Protein AF-A0A1C3PBB9-F1 (afdb_monomer_lite)

pLDDT: mean 83.33, std 12.46, range [34.62, 98.25]

Foldseek 3Di:
DAADCDCCDCQHPNNHPPPHPPDDDDPQLCLFAVDPDDDDDLFQLLCLLVALSVLSLLQNFFKAKPPGGTDFPQNPPDPPDDQWDPQDPVVRRHTIGMDTDDGDQHAQEAEAEACVVLFFLLVLLQLLSLLLVQVSNWDQDPVRDTRTHDYHYDHQLADPVQLSCCSRHVDGDDDPPDAAPDPQCRVVHHPAACDDDPPRAAEEDEAEAADPPDPPPDPPPPPVVVVVDADDPDAAEEEAEPVDDPVCVVVLLVLCQDDDDNDDDDPDRDHHRHYHYDLSQLPDRQHQPAAEEEAEADPQFLSSVCSNQVNHGRRHHHYYYYHHHPQFQFSVLCRVCVVVCVVCSSVLGAHGDYNNLAPLNCQANVLSSLSSQVCSVDSCCSHFLSLLVDACPDPSVVVSLVSSLVSLCVSLVHNVSSVVSSVLSNVLNVVSVVVSPDPQAGEGCQDDPPDPRYDHQADDDDPDARDSRHGYSTSCVQPFDQDQDDDDPPPDDDPDDQWDKDWADAAPPCVVWWVGKIWIAKHKDKDWDAFDFPSDDPFLCNPVPDCVRTHGPDPDRDPDTDIQIWMAIKMKIFTDPVLLVVLCPDPLNVVVQVLLLLLQQVLCVVVVHDSDDPVDSLQLQLLQLLQLLLSLLSNYFSHTSQQKAKDAQAADDDDPDDGTRMMMIIGTHSHPHYTSTHNSVCSHNVRVVVSSVVSLVQLQDFPPPPCLVQARSNVPSAQEHSDHSRHGQHDCNRYSRSPGSYDSVCDEPYPVRSPSHSPYD

Radius of gyration: 30.35 Å; chains: 1; bounding box: 79×76×87 Å

Organism: NCBI:txid1839754

Secondary structure (DSSP, 8-state):
---BS-TTSTTBTTTS-S--S----SHHHHHHH--S-----GGGGGGTTT-GGGGGGGT---EEETTTEEE-HHHHTSTT--SEE---TTT-PPPEEEEE-PPPPPP-EEEES-GGGS-HHHHHHHHHHHHHHHHHT-EE-TTS-EE--EEEE--SS-BTHHHHHHHHH-S----SSPPPSSSSB-SS-B---SSSSTT----EEEEEEEE-S--------TTGGGGTPPP-SS--EEEESTTS-TTTHHHHHHHHTPPP-SS--TTPPPPPSEEEE-GGGGSS---TT--EEEEES--SSHHHHHHHHTTSSSSS-EEEEEEEETTSHHHHHHHHTHHHHHHHGGGGPPBP---TTSHHHHHHHHHHHHHHHHHHH-GGG-SGGGGGT--TTSHHHHHHHHHHHHHHHHHHT-HHHHHHHHHHHHHHHHHHHHHHT-TT-EEESSPPTT-SSEEESSB---SSPPPTTB--SSTTTTSPP-----PPTTPPPPSS-SEEEEEPPPPTT-TTTEEEEEEEEEEEEEEEP--EESSS---S-TTTS-GGGEE-SSSS--S---EEEEEEEEEEEEE-HHHHHHHHTSHHHHHHHHHHHHHHHHHHHHTT--S-----HHHHHHHHHHHHHHHHHTTTSSS-GGGEEEEEE---SBTTBPP--EEEEEE-BS-SS--SS-TGGGGSHHHHHHHHHHHHHHHT--TTTTTTTT--TTTTT-S-SS--TTTTPPPTTT-TTTT-S--GGGTS--TT-----TT--

Sequence (761 aa):
MIICPDLDCAFGAVAGDGEGLPVVVVDEEIYRLLPSMIIGTVDKFAQLPWKGETLALFGRVSRRCERHGYVTDDLAETDWENTSHPADRKTGAPAARTVGVTALRPPDLIIQDELHLISGPLGSLTGLYKTAVDRLATWENGSGRQDRPKVIASTATVRRAPRQIEALFYRRTEVFPPSGLDADDSFFARARPTRDAPNARPGRRYVGICAHGTRIRSTRLTRAQERGLARRYDPLVTELTSRLSSGDIPAVLDQLAVPFTASRGKGDRRPIDVLLATNMISVGVDVSRLGIMVVAGQPKSTAEYIQATSRVGRNDPGLVFTVFNWARARDLSHYETFDHFHATFYRQIEALSVTPFADRAVDRGLTGVLVALLRNLEPAYNANLRAQDVDRHSQLADHVVRFLKRRAADVAGENRMGDHVERALDERLGLWARERAQPARQLAYEQPAHSDNIAGLLRRPDDGPWRMMTCPTSLRDVEPGIRLLLRREGDDPIEEPPFTTRNGRVPRGKGSWLGQVVLVPRLREVAALYGFTRIDAPEWEVVTTDERQRVPLRGEPPSWVPCAEMRGEGLFLRLTEEQVAAWEARAPVVDRARRLFAAHAAWRAQHKLPPDQWPGIRYVLLHTFAHVLIRQFALECGYNAAGIAEHVYARAAADGRDAMAGVLLYTAAPDSEGTLGGLVSLGDRDRLGALVDQALETARLCSSDPLCAEHDPRTHGRLSAAACHACLFAAETSCERGNHYLDRALLVDTIDGSGAGFFAA

Structure (mmCIF, N/CA/C/O backbone):
data_AF-A0A1C3PBB9-F1
#
_entry.id   AF-A0A1C3PBB9-F1
#
loop_
_atom_site.group_PDB
_atom_site.id
_atom_site.type_symbol
_atom_site.label_atom_id
_atom_site.label_alt_id
_atom_site.label_comp_id
_atom_site.label_asym_id
_atom_site.label_entity_id
_atom_site.label_seq_id
_atom_site.pdbx_PDB_ins_code
_atom_site.Cartn_x
_atom_site.Cartn_y
_atom_site.Cartn_z
_atom_site.occupancy
_atom_site.B_iso_or_equiv
_atom_site.auth_seq_id
_atom_site.auth_comp_id
_atom_site.auth_asym_id
_atom_site.auth_atom_id
_atom_site.pdbx_PDB_model_num
ATOM 1 N N . MET A 1 1 ? -7.577 25.902 27.366 1.00 62.50 1 MET A N 1
ATOM 2 C CA . MET A 1 1 ? -8.823 26.449 26.800 1.00 62.50 1 MET A CA 1
ATOM 3 C C . MET A 1 1 ? -8.508 26.983 25.418 1.00 62.50 1 MET A C 1
ATOM 5 O O . MET A 1 1 ? -7.575 27.769 25.294 1.00 62.50 1 MET A O 1
ATOM 9 N N . ILE A 1 2 ? -9.185 26.476 24.390 1.00 73.44 2 ILE A N 1
ATOM 10 C CA . ILE A 1 2 ? -8.983 26.918 23.005 1.00 73.44 2 ILE A CA 1
ATOM 11 C C . ILE A 1 2 ? -10.013 28.012 22.749 1.00 73.44 2 ILE A C 1
ATOM 13 O O . ILE A 1 2 ? -11.192 27.786 22.977 1.00 73.44 2 ILE A O 1
ATOM 17 N N . ILE A 1 3 ? -9.584 29.187 22.311 1.00 79.44 3 ILE A N 1
ATOM 18 C CA . ILE A 1 3 ? -10.457 30.349 22.110 1.00 79.44 3 ILE A CA 1
ATOM 19 C C . ILE A 1 3 ? -10.442 30.761 20.644 1.00 79.44 3 ILE A C 1
ATOM 21 O O . ILE A 1 3 ? -9.419 30.641 19.966 1.00 79.44 3 ILE A O 1
ATOM 25 N N . CYS A 1 4 ? -11.578 31.248 20.150 1.00 75.44 4 CYS A N 1
ATOM 26 C CA . CYS A 1 4 ? -11.622 31.844 18.823 1.00 75.44 4 CYS A CA 1
ATOM 27 C C . CYS A 1 4 ? -10.845 33.178 18.842 1.00 75.44 4 CYS A C 1
ATOM 29 O O . CYS A 1 4 ? -11.064 33.980 19.752 1.00 75.44 4 CYS A O 1
ATOM 31 N N . PRO A 1 5 ? -9.938 33.438 17.881 1.00 76.81 5 PRO A N 1
ATOM 32 C CA . PRO A 1 5 ? -9.213 34.708 17.814 1.00 76.81 5 PRO A CA 1
ATOM 33 C C . PRO A 1 5 ? -10.088 35.871 17.322 1.00 76.81 5 PRO A C 1
ATOM 35 O O . PRO A 1 5 ? -9.677 37.024 17.428 1.00 76.81 5 PRO A O 1
ATOM 38 N N . ASP A 1 6 ? -11.267 35.574 16.772 1.00 78.19 6 ASP A N 1
ATOM 39 C CA . ASP A 1 6 ? -12.245 36.577 16.370 1.00 78.19 6 ASP A CA 1
ATOM 40 C C . ASP A 1 6 ? -12.879 37.219 17.614 1.00 78.19 6 ASP A C 1
ATOM 42 O O . ASP A 1 6 ? -13.390 36.529 18.502 1.00 78.19 6 ASP A O 1
ATOM 46 N N . LEU A 1 7 ? -12.807 38.548 17.682 1.00 78.69 7 LEU A N 1
ATOM 47 C CA . LEU A 1 7 ? -13.232 39.347 18.831 1.00 78.69 7 LEU A CA 1
ATOM 48 C C . LEU A 1 7 ? -14.754 39.340 19.009 1.00 78.69 7 LEU A C 1
ATOM 50 O O . LEU A 1 7 ? -15.221 39.474 20.140 1.00 78.69 7 LEU A O 1
ATOM 54 N N . ASP A 1 8 ? -15.497 39.131 17.921 1.00 84.25 8 ASP A N 1
ATOM 55 C CA . ASP A 1 8 ? -16.963 39.134 17.906 1.00 84.25 8 ASP A CA 1
ATOM 56 C C . ASP A 1 8 ? -17.556 37.725 18.082 1.00 84.25 8 ASP A C 1
ATOM 58 O O . ASP A 1 8 ? -18.774 37.541 18.151 1.00 84.25 8 ASP A O 1
ATOM 62 N N . CYS A 1 9 ? -16.706 36.699 18.153 1.00 79.25 9 CYS A N 1
ATOM 63 C CA . CYS A 1 9 ? -17.148 35.324 18.318 1.00 79.25 9 CYS A CA 1
ATOM 64 C C . CYS A 1 9 ? -17.582 35.055 19.765 1.00 79.25 9 CYS A C 1
ATOM 66 O O . CYS A 1 9 ? -16.844 35.335 20.708 1.00 79.25 9 CYS A O 1
ATOM 68 N N . ALA A 1 10 ? -18.733 34.398 19.940 1.00 80.75 10 ALA A N 1
ATOM 69 C CA . ALA A 1 10 ? -19.250 33.984 21.251 1.00 80.75 10 ALA A CA 1
ATOM 70 C C . ALA A 1 10 ? -18.330 32.995 22.001 1.00 80.75 10 ALA A C 1
ATOM 72 O O . ALA A 1 10 ? -18.511 32.759 23.187 1.00 80.75 10 ALA A O 1
ATOM 73 N N . PHE A 1 11 ? -17.334 32.425 21.317 1.00 81.88 11 PHE A N 1
ATOM 74 C CA . PHE A 1 11 ? -16.298 31.556 21.890 1.00 81.88 11 PHE A CA 1
ATOM 75 C C . PHE A 1 11 ? -14.920 32.244 21.951 1.00 81.88 11 PHE A C 1
ATOM 77 O O . PHE A 1 11 ? -13.887 31.590 22.135 1.00 81.88 11 PHE A O 1
ATOM 84 N N . GLY A 1 12 ? -14.882 33.552 21.695 1.00 77.25 12 GLY A N 1
ATOM 85 C CA . GLY A 1 12 ? -13.697 34.394 21.778 1.00 77.25 12 GLY A CA 1
ATOM 86 C C . GLY A 1 12 ? -13.471 34.920 23.193 1.00 77.25 12 GLY A C 1
ATOM 87 O O . GLY A 1 12 ? -14.359 34.899 24.041 1.00 77.25 12 GLY A O 1
ATOM 88 N N . ALA A 1 13 ? -12.266 35.423 23.454 1.00 72.62 13 ALA A N 1
ATOM 89 C CA . ALA A 1 13 ? -11.888 35.898 24.788 1.00 72.62 13 ALA A CA 1
ATOM 90 C C . ALA A 1 13 ? -12.626 37.172 25.241 1.00 72.62 13 ALA A C 1
ATOM 92 O O . ALA A 1 13 ? -12.577 37.507 26.421 1.00 72.62 13 ALA A O 1
ATOM 93 N N . VAL A 1 14 ? -13.249 37.904 24.310 1.00 70.81 14 VAL A N 1
ATOM 94 C CA . VAL A 1 14 ? -13.868 39.215 24.571 1.00 70.81 14 VAL A CA 1
ATOM 95 C C . VAL A 1 14 ? -15.393 39.131 24.617 1.00 70.81 14 VAL A C 1
ATOM 97 O O . VAL A 1 14 ? -15.994 39.678 25.536 1.00 70.81 14 VAL A O 1
ATOM 100 N N . ALA A 1 15 ? -16.015 38.452 23.648 1.00 72.62 15 ALA A N 1
ATOM 101 C CA . ALA A 1 15 ? -17.471 38.332 23.548 1.00 72.62 15 ALA A CA 1
ATOM 102 C C . ALA A 1 15 ? -18.048 37.045 24.176 1.00 72.62 15 ALA A C 1
ATOM 104 O O . ALA A 1 15 ? -19.269 36.915 24.256 1.00 72.62 15 ALA A O 1
ATOM 105 N N . GLY A 1 16 ? -17.203 36.098 24.602 1.00 71.94 16 GLY A N 1
ATOM 106 C CA . GLY A 1 16 ? -17.633 34.830 25.197 1.00 71.94 16 GLY A CA 1
ATOM 107 C C . GLY A 1 16 ? -17.769 34.841 26.720 1.00 71.94 16 GLY A C 1
ATOM 108 O O . GLY A 1 16 ? -17.308 35.747 27.408 1.00 71.94 16 GLY A O 1
ATOM 109 N N . ASP A 1 17 ? -18.365 33.777 27.252 1.00 73.88 17 ASP A N 1
ATOM 110 C CA . ASP A 1 17 ? -18.497 33.477 28.690 1.00 73.88 17 ASP A CA 1
ATOM 111 C C . ASP A 1 17 ? -17.180 33.043 29.361 1.00 73.88 17 ASP A C 1
ATOM 113 O O . ASP A 1 17 ? -17.135 32.776 30.562 1.00 73.88 17 ASP A O 1
ATOM 117 N N . GLY A 1 18 ? -16.093 32.999 28.588 1.00 68.25 18 GLY A N 1
ATOM 118 C CA . GLY A 1 18 ? -14.790 32.551 29.049 1.00 68.25 18 GLY A CA 1
ATOM 119 C C . GLY A 1 18 ? -14.647 31.032 29.107 1.00 68.25 18 GLY A C 1
ATOM 120 O O . GLY A 1 18 ? -13.659 30.583 29.673 1.00 68.25 18 GLY A O 1
ATOM 121 N N . GLU A 1 19 ? -15.561 30.240 28.531 1.00 71.56 19 GLU A N 1
ATOM 122 C CA . GLU A 1 19 ? -15.401 28.779 28.414 1.00 71.56 19 GLU A CA 1
ATOM 123 C C . GLU A 1 19 ? -14.599 28.369 27.163 1.00 71.56 19 GLU A C 1
ATOM 125 O O . GLU A 1 19 ? -13.953 27.316 27.135 1.00 71.56 19 GLU A O 1
ATOM 130 N N . GLY A 1 20 ? -14.558 29.240 26.149 1.00 78.12 20 GLY A N 1
ATOM 131 C CA . GLY A 1 20 ? -13.875 28.996 24.878 1.00 78.12 20 GLY A CA 1
ATOM 132 C C . GLY A 1 20 ? -14.622 28.005 23.981 1.00 78.12 20 GLY A C 1
ATOM 133 O O . GLY A 1 20 ? -15.809 27.749 24.143 1.00 78.12 20 GLY A O 1
ATOM 134 N N . LEU A 1 21 ? -13.938 27.461 22.976 1.00 80.31 21 LEU A N 1
ATOM 135 C CA . LEU A 1 21 ? -14.505 26.443 22.096 1.00 80.31 21 LEU A CA 1
ATOM 136 C C . LEU A 1 21 ? -14.732 25.136 22.880 1.00 80.31 21 LEU A C 1
ATOM 138 O O . LEU A 1 21 ? -13.816 24.703 23.588 1.00 80.31 21 LEU A O 1
ATOM 142 N N . PRO A 1 22 ? -15.883 24.455 22.698 1.00 81.50 22 PRO A N 1
ATOM 143 C CA . PRO A 1 22 ? -16.219 23.205 23.384 1.00 81.50 22 PRO A CA 1
ATOM 144 C C . PRO A 1 22 ? -15.432 22.024 22.791 1.00 81.50 22 PRO A C 1
ATOM 146 O O . PRO A 1 22 ? -15.978 21.149 22.120 1.00 81.50 22 PRO A O 1
ATOM 149 N N . VAL A 1 23 ? -14.114 22.033 22.987 1.00 82.25 23 VAL A N 1
ATOM 150 C CA . VAL A 1 23 ? -13.173 21.067 22.416 1.00 82.25 23 VAL A CA 1
ATOM 151 C C . VAL A 1 23 ? -12.569 20.230 23.530 1.00 82.25 23 VAL A C 1
ATOM 153 O O . VAL A 1 23 ? -11.984 20.753 24.477 1.00 82.25 23 VAL A O 1
ATOM 156 N N . VAL A 1 24 ? -12.657 18.916 23.365 1.00 81.38 24 VAL A N 1
ATOM 157 C CA . VAL A 1 24 ? -12.008 17.936 24.233 1.00 81.38 24 VAL A CA 1
ATOM 158 C C . VAL A 1 24 ? -10.745 17.436 23.535 1.00 81.38 24 VAL A C 1
ATOM 160 O O . VAL A 1 24 ? -10.799 17.048 22.371 1.00 81.38 24 VAL A O 1
ATOM 163 N N . VAL A 1 25 ? -9.606 17.468 24.230 1.00 80.94 25 VAL A N 1
ATOM 164 C CA . VAL A 1 25 ? -8.284 17.128 23.656 1.00 80.94 25 VAL A CA 1
ATOM 165 C C . VAL A 1 25 ? -7.622 15.908 24.304 1.00 80.94 25 VAL A C 1
ATOM 167 O O . VAL A 1 25 ? -6.530 15.524 23.897 1.00 80.94 25 VAL A O 1
ATOM 170 N N . VAL A 1 26 ? -8.260 15.320 25.319 1.00 84.12 26 VAL A N 1
ATOM 171 C CA . VAL A 1 26 ? -7.737 14.201 26.116 1.00 84.12 26 VAL A CA 1
ATOM 172 C C . VAL A 1 26 ? -8.616 12.975 25.885 1.00 84.12 26 VAL A C 1
ATOM 174 O O . VAL A 1 26 ? -9.836 13.079 26.007 1.00 84.12 26 VAL A O 1
ATOM 177 N N . ASP A 1 27 ? -8.009 11.832 25.559 1.00 80.38 27 ASP A N 1
ATOM 178 C CA . ASP A 1 27 ? -8.725 10.601 25.192 1.00 80.38 27 ASP A CA 1
ATOM 179 C C . ASP A 1 27 ? -9.722 10.171 26.288 1.00 80.38 27 ASP A C 1
ATOM 181 O O . ASP A 1 27 ? -10.879 9.879 25.986 1.00 80.38 27 ASP A O 1
ATOM 185 N N . GLU A 1 28 ? -9.317 10.215 27.563 1.00 81.12 28 GLU A N 1
ATOM 186 C CA . GLU A 1 28 ? -10.154 9.858 28.719 1.00 81.12 28 GLU A CA 1
ATOM 187 C C . GLU A 1 28 ? -11.441 10.696 28.802 1.00 81.12 28 GLU A C 1
ATOM 189 O O . GLU A 1 28 ? -12.515 10.181 29.121 1.00 81.12 28 GLU A O 1
ATOM 194 N N . GLU A 1 29 ? -11.356 11.984 28.471 1.00 85.38 29 GLU A N 1
ATOM 195 C CA . GLU A 1 29 ? -12.507 12.887 28.463 1.00 85.38 29 GLU A CA 1
ATOM 196 C C . GLU A 1 29 ? -13.410 12.634 27.248 1.00 85.38 29 GLU A C 1
ATOM 198 O O . GLU A 1 29 ? -14.634 12.704 27.362 1.00 85.38 29 GLU A O 1
ATOM 203 N N . ILE A 1 30 ? -12.842 12.268 26.091 1.00 89.31 30 ILE A N 1
ATOM 204 C CA . ILE A 1 30 ? -13.621 11.935 24.886 1.00 89.31 30 ILE A CA 1
ATOM 205 C C . ILE A 1 30 ? -14.508 10.711 25.152 1.00 89.31 30 ILE A C 1
ATOM 207 O O . ILE A 1 30 ? -15.685 10.727 24.783 1.00 89.31 30 ILE A O 1
ATOM 211 N N . TYR A 1 31 ? -13.990 9.680 25.831 1.00 89.75 31 TYR A N 1
ATOM 212 C CA . TYR A 1 31 ? -14.760 8.472 26.156 1.00 89.75 31 TYR A CA 1
ATOM 213 C C . TYR A 1 31 ? -15.896 8.724 27.158 1.00 89.75 31 TYR A C 1
ATOM 215 O O . TYR A 1 31 ? -16.926 8.052 27.102 1.00 89.75 31 TYR A O 1
ATOM 223 N N . ARG A 1 32 ? -15.740 9.705 28.055 1.00 88.12 32 ARG A N 1
ATOM 224 C CA . ARG A 1 32 ? -16.742 10.046 29.082 1.00 88.12 32 ARG A CA 1
ATOM 225 C C . ARG A 1 32 ? -17.774 11.059 28.602 1.00 88.12 32 ARG A C 1
ATOM 227 O O . ARG A 1 32 ? -18.934 10.979 29.004 1.00 88.12 32 ARG A O 1
ATOM 234 N N . LEU A 1 33 ? -17.383 12.019 27.766 1.00 89.19 33 LEU A N 1
ATOM 235 C CA . LEU A 1 33 ? -18.262 13.106 27.322 1.00 89.19 33 LEU A CA 1
ATOM 236 C C . LEU A 1 33 ? -18.968 12.815 25.994 1.00 89.19 33 LEU A C 1
ATOM 238 O O . LEU A 1 33 ? -20.041 13.367 25.767 1.00 89.19 33 LEU A O 1
ATOM 242 N N . LEU A 1 34 ? -18.415 11.924 25.161 1.00 90.00 34 LEU A N 1
ATOM 243 C CA . LEU A 1 34 ? -18.979 11.498 23.872 1.00 90.00 34 LEU A CA 1
ATOM 244 C C . LEU A 1 34 ? -19.331 12.677 22.946 1.00 90.00 34 LEU A C 1
ATOM 246 O O . LEU A 1 34 ? -20.510 12.953 22.706 1.00 90.00 34 LEU A O 1
ATOM 250 N N . PRO A 1 35 ? -18.319 13.394 22.421 1.00 89.62 35 PRO A N 1
ATOM 251 C CA . PRO A 1 35 ? -18.551 14.555 21.572 1.00 89.62 35 PRO A CA 1
ATOM 252 C C . PRO A 1 35 ? -19.236 14.172 20.254 1.00 89.62 35 PRO A C 1
ATOM 254 O O . PRO A 1 35 ? -19.021 13.092 19.705 1.00 89.62 35 PRO A O 1
ATOM 257 N N . SER A 1 36 ? -19.996 15.110 19.686 1.00 89.19 36 SER A N 1
ATOM 258 C CA . SER A 1 36 ? -20.706 14.922 18.410 1.00 89.19 36 SER A CA 1
ATOM 259 C C . SER A 1 36 ? -19.781 14.758 17.195 1.00 89.19 36 SER A C 1
ATOM 261 O O . SER A 1 36 ? -20.224 14.304 16.142 1.00 89.19 36 SER A O 1
ATOM 263 N N . MET A 1 37 ? -18.511 15.157 17.313 1.00 90.62 37 MET A N 1
ATOM 264 C CA . MET A 1 37 ? -17.486 15.010 16.282 1.00 90.62 37 MET A CA 1
ATOM 265 C C . MET A 1 37 ? -16.161 14.617 16.934 1.00 90.62 37 MET A C 1
ATOM 267 O O . MET A 1 37 ? -15.733 15.244 17.901 1.00 90.62 37 MET A O 1
ATOM 271 N N . ILE A 1 38 ? -15.500 13.607 16.371 1.00 91.06 38 ILE A N 1
ATOM 272 C CA . ILE A 1 38 ? -14.184 13.138 16.809 1.00 91.06 38 ILE A CA 1
ATOM 273 C C . ILE A 1 38 ? -13.217 13.318 15.643 1.00 91.06 38 ILE A C 1
ATOM 275 O O . ILE A 1 38 ? -13.466 12.825 14.543 1.00 91.06 38 ILE A O 1
ATOM 279 N N . ILE A 1 39 ? -12.112 14.020 15.892 1.00 90.44 39 ILE A N 1
ATOM 280 C CA . ILE A 1 39 ? -11.006 14.165 14.946 1.00 90.44 39 ILE A CA 1
ATOM 281 C C . ILE A 1 39 ? -9.827 13.384 15.511 1.00 90.44 39 ILE A C 1
ATOM 283 O O . ILE A 1 39 ? -9.400 13.620 16.637 1.00 90.44 39 ILE A O 1
ATOM 287 N N . GLY A 1 40 ? -9.296 12.454 14.727 1.00 89.00 40 GLY A N 1
ATOM 288 C CA . GLY A 1 40 ? -8.173 11.630 15.142 1.00 89.00 40 GLY A CA 1
ATOM 289 C C . GLY A 1 40 ? -7.517 10.938 13.961 1.00 89.00 40 GLY A C 1
ATOM 290 O O . GLY A 1 40 ? -8.035 10.924 12.843 1.00 89.00 40 GLY A O 1
ATOM 291 N N . THR A 1 41 ? -6.353 10.356 14.213 1.00 88.69 41 THR A N 1
ATOM 292 C CA . THR A 1 41 ? -5.665 9.527 13.228 1.00 88.69 41 THR A CA 1
ATOM 293 C C . THR A 1 41 ? -6.256 8.118 13.233 1.00 88.69 41 THR A C 1
ATOM 295 O O . THR A 1 41 ? -6.683 7.611 14.270 1.00 88.69 41 THR A O 1
ATOM 298 N N . VAL A 1 42 ? -6.238 7.444 12.076 1.00 89.62 42 VAL A N 1
ATOM 299 C CA . VAL A 1 42 ? -6.684 6.037 11.968 1.00 89.62 42 VAL A CA 1
ATOM 300 C C . VAL A 1 42 ? -5.901 5.099 12.886 1.00 89.62 42 VAL A C 1
ATOM 302 O O . VAL A 1 42 ? -6.389 4.040 13.261 1.00 89.62 42 VAL A O 1
ATOM 305 N N . ASP A 1 43 ? -4.703 5.523 13.281 1.00 86.69 43 ASP A N 1
ATOM 306 C CA . ASP A 1 43 ? -3.804 4.811 14.174 1.00 86.69 43 ASP A CA 1
ATOM 307 C C . ASP A 1 43 ? -4.452 4.420 15.507 1.00 86.69 43 ASP A C 1
ATOM 309 O O . ASP A 1 43 ? -4.250 3.318 16.014 1.00 86.69 43 ASP A O 1
ATOM 313 N N . LYS A 1 44 ? -5.322 5.293 16.027 1.00 89.25 44 LYS A N 1
ATOM 314 C CA . LYS A 1 44 ? -6.033 5.085 17.290 1.00 89.25 44 LYS A CA 1
ATOM 315 C C . LYS A 1 44 ? -7.018 3.914 17.245 1.00 89.25 44 LYS A C 1
ATOM 317 O O . LYS A 1 44 ? -7.411 3.433 18.302 1.00 89.25 44 LYS A O 1
ATOM 322 N N . PHE A 1 45 ? -7.369 3.380 16.070 1.00 92.69 45 PHE A N 1
ATOM 323 C CA . PHE A 1 45 ? -8.166 2.148 15.995 1.00 92.69 45 PHE A CA 1
ATOM 324 C C . PHE A 1 45 ? -7.457 0.953 16.638 1.00 92.69 45 PHE A C 1
ATOM 326 O O . PHE A 1 45 ? -8.132 0.059 17.148 1.00 92.69 45 PHE A O 1
ATOM 333 N N . ALA A 1 46 ? -6.119 0.960 16.686 1.00 93.88 46 ALA A N 1
ATOM 334 C CA . ALA A 1 46 ? -5.345 -0.061 17.383 1.00 93.88 46 ALA A CA 1
ATOM 335 C C . ALA A 1 46 ? -5.656 -0.129 18.890 1.00 93.88 46 ALA A C 1
ATOM 337 O O . ALA A 1 46 ? -5.393 -1.159 19.496 1.00 93.88 46 ALA A O 1
ATOM 338 N N . GLN A 1 47 ? -6.263 0.910 19.485 1.00 94.31 47 GLN A N 1
ATOM 339 C CA . GLN A 1 47 ? -6.612 0.972 20.911 1.00 94.31 47 GLN A CA 1
ATOM 340 C C . GLN A 1 47 ? -7.909 0.234 21.278 1.00 94.31 47 GLN A C 1
ATOM 342 O O . GLN A 1 47 ? -8.084 -0.117 22.440 1.00 94.31 47 GLN A O 1
ATOM 347 N N . LEU A 1 48 ? -8.793 -0.058 20.314 1.00 95.44 48 LEU A N 1
ATOM 348 C CA . LEU A 1 48 ? -10.076 -0.748 20.545 1.00 95.44 48 LEU A CA 1
ATOM 349 C C . LEU A 1 48 ? -9.990 -2.059 21.364 1.00 95.44 48 LEU A C 1
ATOM 351 O O . LEU A 1 48 ? -10.868 -2.286 22.196 1.00 95.44 48 LEU A O 1
ATOM 355 N N . PRO A 1 49 ? -8.995 -2.949 21.156 1.00 96.00 49 PRO A N 1
ATOM 356 C CA . PRO A 1 49 ? -8.845 -4.146 21.986 1.00 96.00 49 PRO A CA 1
ATOM 357 C C . PRO A 1 49 ? -8.260 -3.862 23.379 1.00 96.00 49 PRO A C 1
ATOM 359 O O . PRO A 1 49 ? -8.489 -4.653 24.292 1.00 96.00 49 PRO A O 1
ATOM 362 N N . TRP A 1 50 ? -7.529 -2.756 23.554 1.00 94.62 50 TRP A N 1
ATOM 363 C CA . TRP A 1 50 ? -6.825 -2.404 24.795 1.00 94.62 50 TRP A CA 1
ATOM 364 C C . TRP A 1 50 ? -7.685 -1.591 25.766 1.00 94.62 50 TRP A C 1
ATOM 366 O O . TRP A 1 50 ? -7.588 -1.789 26.976 1.00 94.62 50 TRP A O 1
ATOM 376 N N . LYS A 1 51 ? -8.539 -0.708 25.241 1.00 92.62 51 LYS A N 1
ATOM 377 C CA . LYS A 1 51 ? -9.308 0.285 26.000 1.00 92.62 51 LYS A CA 1
ATOM 378 C C . LYS A 1 51 ? -10.802 -0.006 25.924 1.00 92.62 51 LYS A C 1
ATOM 380 O O . LYS A 1 51 ? -11.416 0.192 24.871 1.00 92.62 51 LYS A O 1
ATOM 385 N N . GLY A 1 52 ? -11.393 -0.489 27.017 1.00 91.88 52 GLY A N 1
ATOM 386 C CA . GLY A 1 52 ? -12.816 -0.825 27.068 1.00 91.88 52 GLY A CA 1
ATOM 387 C C . GLY A 1 52 ? -13.705 0.417 27.030 1.00 91.88 52 GLY A C 1
ATOM 388 O O . GLY A 1 52 ? -14.840 0.354 26.563 1.00 91.88 52 GLY A O 1
ATOM 389 N N . GLU A 1 53 ? -13.176 1.578 27.412 1.00 92.19 53 GLU A N 1
ATOM 390 C CA . GLU A 1 53 ? -13.859 2.871 27.347 1.00 92.19 53 GLU A CA 1
ATOM 391 C C . GLU A 1 53 ? -14.233 3.266 25.908 1.00 92.19 53 GLU A C 1
ATOM 393 O O . GLU A 1 53 ? -15.200 3.998 25.689 1.00 92.19 53 GLU A O 1
ATOM 398 N N . THR A 1 54 ? -13.536 2.716 24.904 1.00 93.44 54 THR A N 1
ATOM 399 C CA . THR A 1 54 ? -13.829 2.960 23.482 1.00 93.44 54 THR A CA 1
ATOM 400 C C . THR A 1 54 ? -15.219 2.483 23.058 1.00 93.44 54 THR A C 1
ATOM 402 O O . THR A 1 54 ? -15.792 3.052 22.127 1.00 93.44 54 THR A O 1
ATOM 405 N N . LEU A 1 55 ? -15.811 1.518 23.774 1.00 93.12 55 LEU A N 1
ATOM 406 C CA . LEU A 1 55 ? -17.202 1.084 23.606 1.00 93.12 55 LEU A CA 1
ATOM 407 C C . LEU A 1 55 ? -18.169 2.274 23.644 1.00 93.12 55 LEU A C 1
ATOM 409 O O . LEU A 1 55 ? -19.154 2.303 22.897 1.00 93.12 55 LEU A O 1
ATOM 413 N N . ALA A 1 56 ? -17.870 3.273 24.478 1.00 93.00 56 ALA A N 1
ATOM 414 C CA . ALA A 1 56 ? -18.723 4.433 24.657 1.00 93.00 56 ALA A CA 1
ATOM 415 C C . ALA A 1 56 ? -18.841 5.281 23.383 1.00 93.00 56 ALA A C 1
ATOM 417 O O . ALA A 1 56 ? -19.925 5.783 23.082 1.00 93.00 56 ALA A O 1
ATOM 418 N N . LEU A 1 57 ? -17.782 5.340 22.565 1.00 93.12 57 LEU A N 1
ATOM 419 C CA . LEU A 1 57 ? -17.792 6.049 21.279 1.00 93.12 57 LEU A CA 1
ATOM 420 C C . LEU A 1 57 ? -18.803 5.476 20.284 1.00 93.12 57 LEU A C 1
ATOM 422 O O . LEU A 1 57 ? -19.230 6.178 19.374 1.00 93.12 57 LEU A O 1
ATOM 426 N N . PHE A 1 58 ? -19.196 4.213 20.454 1.00 93.81 58 PHE A N 1
ATOM 427 C CA . PHE A 1 58 ? -20.186 3.536 19.616 1.00 93.81 58 PHE A CA 1
ATOM 428 C C . PHE A 1 58 ? -21.590 3.557 20.232 1.00 93.81 58 PHE A C 1
ATOM 430 O O . PHE A 1 58 ? -22.459 2.789 19.826 1.00 93.81 58 PHE A O 1
ATOM 437 N N . GLY A 1 59 ? -21.810 4.414 21.234 1.00 90.56 59 GLY A N 1
ATOM 438 C CA . GLY A 1 59 ? -23.110 4.641 21.858 1.00 90.56 59 GLY A CA 1
ATOM 439 C C . GLY A 1 59 ? -23.615 3.495 22.737 1.00 90.56 59 GLY A C 1
ATOM 440 O O . GLY A 1 59 ? -24.736 3.553 23.237 1.00 90.56 59 GLY A O 1
ATOM 441 N N . ARG A 1 60 ? -22.789 2.475 22.994 1.00 90.12 60 ARG A N 1
ATOM 442 C CA . ARG A 1 60 ? -23.150 1.264 23.758 1.00 90.12 60 ARG A CA 1
ATOM 443 C C . ARG A 1 60 ? -23.145 1.464 25.280 1.00 90.12 60 ARG A C 1
ATOM 445 O O . ARG A 1 60 ? -22.909 0.535 26.040 1.00 90.12 60 ARG A O 1
ATOM 452 N N . VAL A 1 61 ? -23.431 2.675 25.738 1.00 89.69 61 VAL A N 1
ATOM 453 C CA . VAL A 1 61 ? -23.471 3.048 27.157 1.00 89.69 61 VAL A CA 1
ATOM 454 C C . VAL A 1 61 ? -24.871 2.876 27.732 1.00 89.69 61 VAL A C 1
ATOM 456 O O . VAL A 1 61 ? -25.862 3.222 27.097 1.00 89.69 61 VAL A O 1
ATOM 459 N N . SER A 1 62 ? -24.953 2.370 28.960 1.00 88.38 62 SER A N 1
ATOM 460 C CA . SER A 1 62 ? -26.212 2.207 29.704 1.00 88.38 62 SER A CA 1
ATOM 461 C C . SER A 1 62 ? -26.255 3.027 30.994 1.00 88.38 62 SER A C 1
ATOM 463 O O . SER A 1 62 ? -27.294 3.103 31.651 1.00 88.38 62 SER A O 1
ATOM 465 N N . ARG A 1 63 ? -25.133 3.655 31.372 1.00 90.62 63 ARG A N 1
ATOM 466 C CA . ARG A 1 63 ? -24.962 4.390 32.627 1.00 90.62 63 ARG A CA 1
ATOM 467 C C . ARG A 1 63 ? -24.267 5.729 32.396 1.00 90.62 63 ARG A C 1
ATOM 469 O O . ARG A 1 63 ? -23.368 5.843 31.563 1.00 90.62 63 ARG A O 1
ATOM 476 N N . ARG A 1 64 ? -24.679 6.743 33.157 1.00 91.19 64 ARG A N 1
ATOM 477 C CA . ARG A 1 64 ? -24.060 8.071 33.185 1.00 91.19 64 ARG A CA 1
ATOM 478 C C . ARG A 1 64 ? -23.973 8.568 34.621 1.00 91.19 64 ARG A C 1
ATOM 480 O O . ARG A 1 64 ? -24.980 8.621 35.319 1.00 91.19 64 ARG A O 1
ATOM 487 N N . CYS A 1 65 ? -22.786 8.960 35.051 1.00 89.81 65 CYS A N 1
ATOM 488 C CA . CYS A 1 65 ? -22.589 9.727 36.266 1.00 89.81 65 CYS A CA 1
ATOM 489 C C . CYS A 1 65 ? -22.964 11.189 36.009 1.00 89.81 65 CYS A C 1
ATOM 491 O O . CYS A 1 65 ? -22.479 11.820 35.068 1.00 89.81 65 CYS A O 1
ATOM 493 N N . GLU A 1 66 ? -23.824 11.747 36.862 1.00 88.81 66 GLU A N 1
ATOM 494 C CA . GLU A 1 66 ? -24.292 13.135 36.747 1.00 88.81 66 GLU A CA 1
ATOM 495 C C . GLU A 1 66 ? -23.146 14.163 36.801 1.00 88.81 66 GLU A C 1
ATOM 497 O O . GLU A 1 66 ? -23.296 15.257 36.263 1.00 88.81 66 GLU A O 1
ATOM 502 N N . ARG A 1 67 ? -22.001 13.800 37.399 1.00 86.44 67 ARG A N 1
ATOM 503 C CA . ARG A 1 67 ? -20.796 14.641 37.490 1.00 86.44 67 ARG A CA 1
ATOM 504 C C . ARG A 1 67 ? -19.755 14.331 36.415 1.00 86.44 67 ARG A C 1
ATOM 506 O O . ARG A 1 67 ? -19.105 15.234 35.910 1.00 86.44 67 ARG A O 1
ATOM 513 N N . HIS A 1 68 ? -19.563 13.053 36.120 1.00 84.94 68 HIS A N 1
ATOM 514 C CA . HIS A 1 68 ? -18.377 12.540 35.436 1.00 84.94 68 HIS A CA 1
ATOM 515 C C . HIS A 1 68 ? -18.624 12.099 33.989 1.00 84.94 68 HIS A C 1
ATOM 517 O O . HIS A 1 68 ? -17.676 11.745 33.299 1.00 84.94 68 HIS A O 1
ATOM 523 N N . GLY A 1 69 ? -19.873 12.117 33.517 1.00 89.06 69 GLY A N 1
ATOM 524 C CA . GLY A 1 69 ? -20.217 11.687 32.163 1.00 89.06 69 GLY A CA 1
ATOM 525 C C . GLY A 1 69 ? -20.576 10.206 32.083 1.00 89.06 69 GLY A C 1
ATOM 526 O O . GLY A 1 69 ? -21.017 9.603 33.061 1.00 89.06 69 GLY A O 1
ATOM 527 N N . TYR A 1 70 ? -20.494 9.632 30.889 1.00 90.94 70 TYR A N 1
ATOM 528 C CA . TYR A 1 70 ? -20.845 8.238 30.639 1.00 90.94 70 TYR A CA 1
ATOM 529 C C . TYR A 1 70 ? -19.863 7.281 31.317 1.00 90.94 70 TYR A C 1
ATOM 531 O O . TYR A 1 70 ? -18.668 7.555 31.406 1.00 90.94 70 TYR A O 1
ATOM 539 N N . VAL A 1 71 ? -20.390 6.156 31.800 1.00 88.69 71 VAL A N 1
ATOM 540 C CA . VAL A 1 71 ? -19.627 5.145 32.539 1.00 88.69 71 VAL A CA 1
ATOM 541 C C . VAL A 1 71 ? -19.740 3.816 31.801 1.00 88.69 71 VAL A C 1
ATOM 543 O O . VAL A 1 71 ? -20.845 3.314 31.578 1.00 88.69 71 VAL A O 1
ATOM 546 N N . THR A 1 72 ? -18.596 3.256 31.418 1.00 89.12 72 THR A N 1
ATOM 547 C CA . THR A 1 72 ? -18.477 1.896 30.878 1.00 89.12 72 THR A CA 1
ATOM 548 C C . THR A 1 72 ? -18.213 0.895 31.998 1.00 89.12 72 THR A C 1
ATOM 550 O O . THR A 1 72 ? -17.888 1.278 33.122 1.00 89.12 72 THR A O 1
ATOM 553 N N . ASP A 1 73 ? -18.344 -0.399 31.704 1.00 86.25 73 ASP A N 1
ATOM 554 C CA . ASP A 1 73 ? -18.009 -1.438 32.682 1.00 86.25 73 ASP A CA 1
ATOM 555 C C . ASP A 1 73 ? -16.503 -1.447 32.987 1.00 86.25 73 ASP A C 1
ATOM 557 O O . ASP A 1 73 ? -16.128 -1.650 34.135 1.00 86.25 73 ASP A O 1
ATOM 561 N N . ASP A 1 74 ? -15.656 -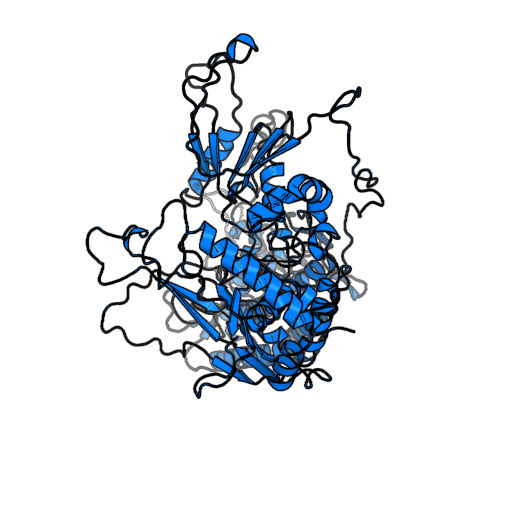1.118 32.004 1.00 85.12 74 ASP A N 1
ATOM 562 C CA . ASP A 1 74 ? -14.212 -0.920 32.203 1.00 85.12 74 ASP A CA 1
ATOM 563 C C . ASP A 1 74 ? -13.907 0.250 33.159 1.00 85.12 74 ASP A C 1
ATOM 565 O O . ASP A 1 74 ? -13.116 0.104 34.086 1.00 85.12 74 ASP A O 1
ATOM 569 N N . LEU A 1 75 ? -14.595 1.393 33.008 1.00 82.56 75 LEU A N 1
ATOM 570 C CA . LEU A 1 75 ? -14.445 2.538 33.919 1.00 82.56 75 LEU A CA 1
ATOM 571 C C . LEU A 1 75 ? -14.965 2.235 35.326 1.00 82.56 75 LEU A C 1
ATOM 573 O O . LEU A 1 75 ? -14.393 2.708 36.305 1.00 82.56 75 LEU A O 1
ATOM 577 N N . ALA A 1 76 ? -16.040 1.455 35.441 1.00 77.94 76 ALA A N 1
ATOM 578 C CA . ALA A 1 76 ? -16.650 1.121 36.726 1.00 77.94 76 ALA A CA 1
ATOM 579 C C . ALA A 1 76 ? -15.767 0.226 37.616 1.00 77.94 76 ALA A C 1
ATOM 581 O O . ALA A 1 76 ? -16.028 0.131 38.812 1.00 77.94 76 ALA A O 1
ATOM 582 N N . GLU A 1 77 ? -14.750 -0.431 37.052 1.00 73.94 77 GLU A N 1
ATOM 583 C CA . GLU A 1 77 ? -13.749 -1.194 37.810 1.00 73.94 77 GLU A CA 1
ATOM 584 C C . GLU A 1 77 ? -12.585 -0.313 38.311 1.00 73.94 77 GLU A C 1
ATOM 586 O O . GLU A 1 77 ? -11.713 -0.805 39.023 1.00 73.94 77 GLU A O 1
ATOM 591 N N . THR A 1 78 ? -12.558 0.986 37.980 1.00 71.75 78 THR A N 1
ATOM 592 C CA . THR A 1 78 ? -11.530 1.917 38.472 1.00 71.75 78 THR A CA 1
ATOM 593 C C . THR A 1 78 ? -11.878 2.495 39.846 1.00 71.75 78 THR A C 1
ATOM 595 O O . THR A 1 78 ? -13.023 2.853 40.116 1.00 71.75 78 THR A O 1
ATOM 598 N N . ASP A 1 79 ? -10.867 2.665 40.705 1.00 61.69 79 ASP A N 1
ATOM 599 C CA . ASP A 1 79 ? -11.041 3.056 42.118 1.00 61.69 79 ASP A CA 1
ATOM 600 C C . ASP A 1 79 ? -11.721 4.422 42.340 1.00 61.69 79 ASP A C 1
ATOM 602 O O . ASP A 1 79 ? -12.182 4.726 43.445 1.00 61.69 79 ASP A O 1
ATOM 606 N N . TRP A 1 80 ? -11.761 5.284 41.321 1.00 69.25 80 TRP A N 1
ATOM 607 C CA . TRP A 1 80 ? -12.248 6.658 41.448 1.00 69.25 80 TRP A CA 1
ATOM 608 C C . TRP A 1 80 ? -13.697 6.856 40.968 1.00 69.25 80 TRP A C 1
ATOM 610 O O . TRP A 1 80 ? -14.326 7.843 41.365 1.00 69.25 80 TRP A O 1
ATOM 620 N N . GLU A 1 81 ? -14.270 5.940 40.179 1.00 70.25 81 GLU A N 1
ATOM 621 C CA . GLU A 1 81 ? -15.662 6.035 39.720 1.00 70.25 81 GLU A CA 1
ATOM 622 C C . GLU A 1 81 ? -16.585 5.155 40.578 1.00 70.25 81 GLU A C 1
ATOM 624 O O . GLU A 1 81 ? -16.783 3.970 40.332 1.00 70.25 81 GLU A O 1
ATOM 629 N N . ASN A 1 82 ? -17.187 5.764 41.603 1.00 69.31 82 ASN A N 1
ATOM 630 C CA . ASN A 1 82 ? -18.176 5.117 42.465 1.00 69.31 82 ASN A CA 1
ATOM 631 C C . ASN A 1 82 ? -19.611 5.338 41.960 1.00 69.31 82 ASN A C 1
ATOM 633 O O . ASN A 1 82 ? -19.935 6.343 41.329 1.00 69.31 82 ASN A O 1
ATOM 637 N N . THR A 1 83 ? -20.540 4.455 42.339 1.00 75.56 83 THR A N 1
ATOM 638 C CA . THR A 1 83 ? -21.977 4.615 42.028 1.00 75.56 83 THR A CA 1
ATOM 639 C C . THR A 1 83 ? -22.596 5.896 42.603 1.00 75.56 83 THR A C 1
ATOM 641 O O . THR A 1 83 ? -23.624 6.361 42.104 1.00 75.56 83 THR A O 1
ATOM 644 N N . SER A 1 84 ? -21.976 6.486 43.628 1.00 81.50 84 SER A N 1
ATOM 645 C CA . SER A 1 84 ? -22.385 7.752 44.236 1.00 81.50 84 SER A CA 1
ATOM 646 C C . SER A 1 84 ? -21.179 8.581 44.665 1.00 81.50 84 SER A C 1
ATOM 648 O O . SER A 1 84 ? -20.252 8.052 45.276 1.00 81.50 84 SER A O 1
ATOM 650 N N . HIS A 1 85 ? -21.252 9.889 44.434 1.00 82.44 85 HIS A N 1
ATOM 651 C CA . HIS A 1 85 ? -20.225 10.866 44.774 1.00 82.44 85 HIS A CA 1
ATOM 652 C C . HIS A 1 85 ? -20.783 11.880 45.780 1.00 82.44 85 HIS A C 1
ATOM 654 O O . HIS A 1 85 ? -21.743 12.590 45.458 1.00 82.44 85 HIS A O 1
ATOM 660 N N . PRO A 1 86 ? -20.209 11.997 46.992 1.00 83.00 86 PRO A N 1
ATOM 661 C CA . PRO A 1 86 ? -20.626 13.017 47.947 1.00 83.00 86 PRO A CA 1
ATOM 662 C C . PRO A 1 86 ? -20.293 14.421 47.425 1.00 83.00 86 PRO A C 1
ATOM 664 O O . PRO A 1 86 ? -19.449 14.596 46.541 1.00 83.00 86 PRO A O 1
ATOM 667 N N . ALA A 1 87 ? -20.962 15.436 47.975 1.00 84.12 87 ALA A N 1
ATOM 668 C CA . ALA A 1 87 ? -20.624 16.824 47.682 1.00 84.12 87 ALA A CA 1
ATOM 669 C C . ALA A 1 87 ? -19.172 17.108 48.097 1.00 84.12 87 ALA A C 1
ATOM 671 O O . ALA A 1 87 ? -18.772 16.791 49.221 1.00 84.12 87 ALA A O 1
ATOM 672 N N . ASP A 1 88 ? -18.393 17.702 47.198 1.00 80.69 88 ASP A N 1
ATOM 673 C CA . ASP A 1 88 ? -16.997 18.032 47.463 1.00 80.69 88 ASP A CA 1
ATOM 674 C C . ASP A 1 88 ? -16.885 19.491 47.909 1.00 80.69 88 ASP A C 1
ATOM 676 O O . ASP A 1 88 ? -17.098 20.430 47.145 1.00 80.69 88 ASP A O 1
ATOM 680 N N . ARG A 1 89 ? -16.522 19.680 49.180 1.00 76.69 89 ARG A N 1
ATOM 681 C CA . ARG A 1 89 ? -16.358 21.007 49.785 1.00 76.69 89 ARG A CA 1
ATOM 682 C C . ARG A 1 89 ? -15.134 21.768 49.269 1.00 76.69 89 ARG A C 1
ATOM 684 O O . ARG A 1 89 ? -15.099 22.980 49.446 1.00 76.69 89 ARG A O 1
ATOM 691 N N . LYS A 1 90 ? -14.137 21.097 48.679 1.00 75.88 90 LYS A N 1
ATOM 692 C CA . LYS A 1 90 ? -12.927 21.749 48.144 1.00 75.88 90 LYS A CA 1
ATOM 693 C C . LYS A 1 90 ? -13.148 22.314 46.746 1.00 75.88 90 LYS A C 1
ATOM 695 O O . LYS A 1 90 ? -12.655 23.396 46.456 1.00 75.88 90 LYS A O 1
ATOM 700 N N . THR A 1 91 ? -13.876 21.590 45.901 1.00 75.12 91 THR A N 1
ATOM 701 C CA . THR A 1 91 ? -14.171 22.005 44.518 1.00 75.12 91 THR A CA 1
ATOM 702 C C . THR A 1 91 ? -15.529 22.693 44.375 1.00 75.12 91 THR A C 1
ATOM 704 O O . THR A 1 91 ? -15.794 23.308 43.349 1.00 75.12 91 THR A O 1
ATOM 707 N N . GLY A 1 92 ? -16.394 22.608 45.393 1.00 80.19 92 GLY A N 1
ATOM 708 C CA . GLY A 1 92 ? -17.764 23.126 45.349 1.00 80.19 92 GLY A CA 1
ATOM 709 C C . GLY A 1 92 ? -18.735 22.234 44.567 1.00 80.19 92 GLY A C 1
ATOM 710 O O . GLY A 1 92 ? -19.881 22.627 44.354 1.00 80.19 92 GLY A O 1
ATOM 711 N N . ALA A 1 93 ? -18.309 21.041 44.139 1.00 79.56 93 ALA A N 1
ATOM 712 C CA . ALA A 1 93 ? -19.125 20.157 43.316 1.00 79.56 93 ALA A CA 1
ATOM 713 C C . ALA A 1 93 ? -20.308 19.559 44.114 1.00 79.56 93 ALA A C 1
ATOM 715 O O . ALA A 1 93 ? -20.097 18.992 45.195 1.00 79.56 93 ALA A O 1
ATOM 716 N N . PRO A 1 94 ? -21.551 19.619 43.592 1.00 85.25 94 PRO A N 1
ATOM 717 C CA . PRO A 1 94 ? -22.726 19.050 44.254 1.00 85.25 94 PRO A CA 1
ATOM 718 C C . PRO A 1 94 ? -22.661 17.521 44.282 1.00 85.25 94 PRO A C 1
ATOM 720 O O . PRO A 1 94 ? -21.970 16.908 43.468 1.00 85.25 94 PRO A O 1
ATOM 723 N N . ALA A 1 95 ? -23.388 16.888 45.208 1.00 86.75 95 ALA A N 1
ATOM 724 C CA . ALA A 1 95 ? -23.510 15.430 45.233 1.00 86.75 95 ALA A CA 1
ATOM 725 C C . ALA A 1 95 ? -24.065 14.907 43.895 1.00 86.75 95 ALA A C 1
ATOM 727 O O . ALA A 1 95 ? -24.920 15.549 43.290 1.00 86.75 95 ALA A O 1
ATOM 728 N N . ALA A 1 96 ? -23.570 13.757 43.442 1.00 87.12 96 ALA A N 1
ATOM 729 C CA . ALA A 1 96 ? -23.919 13.176 42.149 1.00 87.12 96 ALA A CA 1
ATOM 730 C C . ALA A 1 96 ? -24.052 11.657 42.251 1.00 87.12 96 ALA A C 1
ATOM 732 O O . ALA A 1 96 ? -23.424 11.024 43.102 1.00 87.12 96 ALA A O 1
ATOM 733 N N . ARG A 1 97 ? -24.846 11.055 41.370 1.00 90.44 97 ARG A N 1
ATOM 734 C CA . ARG A 1 97 ? -24.996 9.595 41.287 1.00 90.44 97 ARG A CA 1
ATOM 735 C C . ARG A 1 97 ? -24.890 9.096 39.855 1.00 90.44 97 ARG A C 1
ATOM 737 O O . ARG A 1 97 ? -25.072 9.847 38.896 1.00 90.44 97 ARG A O 1
ATOM 744 N N . THR A 1 98 ? -24.620 7.804 39.726 1.00 89.38 98 THR A N 1
ATOM 745 C CA . THR A 1 98 ? -24.730 7.104 38.448 1.00 89.38 98 THR A CA 1
ATOM 746 C C . THR A 1 98 ? -26.187 6.741 38.190 1.00 89.38 98 THR A C 1
ATOM 748 O O . THR A 1 98 ? -26.824 6.067 38.999 1.00 89.38 98 THR A O 1
ATOM 751 N N . VAL A 1 99 ? -26.717 7.199 37.059 1.00 91.19 99 VAL A N 1
ATOM 752 C CA . VAL A 1 99 ? -28.087 6.941 36.606 1.00 91.19 99 VAL A CA 1
ATOM 753 C C . VAL A 1 99 ? -28.081 6.098 35.335 1.00 91.19 99 VAL A C 1
ATOM 755 O O . VAL A 1 99 ? -27.136 6.144 34.546 1.00 91.19 99 VAL A O 1
ATOM 758 N N . GLY A 1 100 ? -29.143 5.317 35.136 1.00 90.25 100 GLY A N 1
ATOM 759 C CA . GLY A 1 100 ? -29.361 4.595 33.885 1.00 90.25 100 GLY A CA 1
ATOM 760 C C . GLY A 1 100 ? -29.706 5.559 32.750 1.00 90.25 100 GLY A C 1
ATOM 761 O O . GLY A 1 100 ? -30.465 6.508 32.949 1.00 90.25 100 GLY A O 1
ATOM 762 N N . VAL A 1 101 ? -29.161 5.311 31.563 1.00 90.75 101 VAL A N 1
ATOM 763 C CA . VAL A 1 101 ? -29.421 6.091 30.346 1.00 90.75 101 VAL A CA 1
ATOM 764 C C . VAL A 1 101 ? -29.739 5.166 29.180 1.00 90.75 101 VAL A C 1
ATOM 766 O O . VAL A 1 101 ? -29.367 3.994 29.172 1.00 90.75 101 VAL A O 1
ATOM 769 N N . THR A 1 102 ? -30.452 5.694 28.188 1.00 87.56 102 THR A N 1
ATOM 770 C CA . THR A 1 102 ? -30.662 4.975 26.926 1.00 87.56 102 THR A CA 1
ATOM 771 C C . THR A 1 102 ? -29.369 4.988 26.117 1.00 87.56 102 THR A C 1
ATOM 773 O O . THR A 1 102 ? -28.664 5.998 26.111 1.00 87.56 102 THR A O 1
ATOM 776 N N . ALA A 1 103 ? -29.086 3.883 25.426 1.00 84.00 103 ALA A N 1
ATOM 777 C CA . ALA A 1 103 ? -27.971 3.804 24.492 1.00 84.00 103 ALA A CA 1
ATOM 778 C C . ALA A 1 103 ? -28.055 4.929 23.451 1.00 84.00 103 ALA A C 1
ATOM 780 O O . ALA A 1 103 ? -29.135 5.262 22.951 1.00 84.00 103 ALA A O 1
ATOM 781 N N . LEU A 1 104 ? -26.904 5.512 23.132 1.00 88.50 104 LEU A N 1
ATOM 782 C CA . LEU A 1 104 ? -26.800 6.540 22.107 1.00 88.50 104 LEU A CA 1
ATOM 783 C C . LEU A 1 104 ? -26.676 5.895 20.729 1.00 88.50 104 LEU A C 1
ATOM 785 O O . LEU A 1 104 ? -26.302 4.729 20.591 1.00 88.50 104 LEU A O 1
ATOM 789 N N . ARG A 1 105 ? -26.942 6.685 19.688 1.00 88.94 105 ARG A N 1
ATOM 790 C CA . ARG A 1 105 ? -26.572 6.266 18.340 1.00 88.94 105 ARG A CA 1
ATOM 791 C C . ARG A 1 105 ? -25.048 6.221 18.197 1.00 88.94 105 ARG A C 1
ATOM 793 O O . ARG A 1 105 ? -24.376 7.122 18.703 1.00 88.94 105 ARG A O 1
ATOM 800 N N . PRO A 1 106 ? -24.510 5.216 17.490 1.00 93.12 106 PRO A N 1
ATOM 801 C CA . PRO A 1 106 ? -23.116 5.228 17.085 1.00 93.12 106 PRO A CA 1
ATOM 802 C C . PRO A 1 106 ? -22.841 6.334 16.045 1.00 93.12 106 PRO A C 1
ATOM 804 O O . PRO A 1 106 ? -23.771 6.964 15.538 1.00 93.12 106 PRO A O 1
ATOM 807 N N . PRO A 1 107 ? -21.567 6.558 15.678 1.00 93.25 107 PRO A N 1
ATOM 808 C CA . PRO A 1 107 ? -21.207 7.486 14.617 1.00 93.25 107 PRO A CA 1
ATOM 809 C C . PRO A 1 107 ? -21.824 7.078 13.271 1.00 93.25 107 PRO A C 1
ATOM 811 O O . PRO A 1 107 ? -21.510 6.018 12.732 1.00 93.25 107 PRO A O 1
ATOM 814 N N . ASP A 1 108 ? -22.652 7.957 12.701 1.00 93.06 108 ASP A N 1
ATOM 815 C CA . ASP A 1 108 ? -23.364 7.719 11.435 1.00 93.06 108 ASP A CA 1
ATOM 816 C C . ASP A 1 108 ? -22.612 8.289 10.199 1.00 93.06 108 ASP A C 1
ATOM 818 O O . ASP A 1 108 ? -22.962 7.979 9.054 1.00 93.06 108 ASP A O 1
ATOM 822 N N . LEU A 1 109 ? -21.554 9.092 10.397 1.00 95.12 109 LEU A N 1
ATOM 823 C CA . LEU A 1 109 ? -20.717 9.694 9.345 1.00 95.12 109 LEU A CA 1
ATOM 824 C C . LEU A 1 109 ? -19.224 9.556 9.678 1.00 95.12 109 LEU A C 1
ATOM 826 O O . LEU A 1 109 ? -18.775 9.966 10.743 1.00 95.12 109 LEU A O 1
ATOM 830 N N . ILE A 1 110 ? -18.446 9.035 8.731 1.00 94.50 110 ILE A N 1
ATOM 831 C CA . ILE A 1 110 ? -16.985 8.935 8.801 1.00 94.50 110 ILE A CA 1
ATOM 832 C C . ILE A 1 110 ? -16.395 9.758 7.657 1.00 94.50 110 ILE A C 1
ATOM 834 O O . ILE A 1 110 ? -16.641 9.464 6.484 1.00 94.50 110 ILE A O 1
ATOM 838 N N . ILE A 1 111 ? -15.589 10.765 7.997 1.00 95.06 111 ILE A N 1
ATOM 839 C CA . ILE A 1 111 ? -14.828 11.559 7.030 1.00 95.06 111 ILE A CA 1
ATOM 840 C C . ILE A 1 111 ? -13.373 11.095 7.074 1.00 95.06 111 ILE A C 1
ATOM 842 O O . ILE A 1 111 ? -12.719 11.185 8.108 1.00 95.06 111 ILE A O 1
ATOM 846 N N . GLN A 1 112 ? -12.874 10.572 5.957 1.00 92.56 112 GLN A N 1
ATOM 847 C CA . GLN A 1 112 ? -11.481 10.176 5.804 1.00 92.56 112 GLN A CA 1
ATOM 848 C C . GLN A 1 112 ? -10.737 11.235 5.004 1.00 92.56 112 GLN A C 1
ATOM 850 O O . GLN A 1 112 ? -10.919 11.330 3.792 1.00 92.56 112 GLN A O 1
ATOM 855 N N . ASP A 1 113 ? -9.868 11.982 5.671 1.00 89.94 113 ASP A N 1
ATOM 856 C CA . ASP A 1 113 ? -8.939 12.856 4.966 1.00 89.94 113 ASP A CA 1
ATOM 857 C C . ASP A 1 113 ? -7.755 12.049 4.412 1.00 89.94 113 ASP A C 1
ATOM 859 O O . ASP A 1 113 ? -7.363 11.030 4.995 1.00 89.94 113 ASP A O 1
ATOM 863 N N . GLU A 1 114 ? -7.222 12.482 3.273 1.00 86.19 114 GLU A N 1
ATOM 864 C CA . GLU A 1 114 ? -6.029 11.938 2.622 1.00 86.19 114 GLU A CA 1
ATOM 865 C C . GLU A 1 114 ? -6.026 10.405 2.473 1.00 86.19 114 GLU A C 1
ATOM 867 O O . GLU A 1 114 ? -5.062 9.717 2.816 1.00 86.19 114 GLU A O 1
ATOM 872 N N . LEU A 1 115 ? -7.103 9.845 1.906 1.00 87.62 115 LEU A N 1
ATOM 873 C CA . LEU A 1 115 ? -7.269 8.395 1.712 1.00 87.62 115 LEU A CA 1
ATOM 874 C C . LEU A 1 115 ? -6.086 7.739 0.982 1.00 87.62 115 LEU A C 1
ATOM 876 O O . LEU A 1 115 ? -5.773 6.578 1.232 1.00 87.62 115 LEU A O 1
ATOM 880 N N . HIS A 1 116 ? -5.413 8.477 0.101 1.00 81.19 116 HIS A N 1
ATOM 881 C CA . HIS A 1 116 ? -4.241 8.010 -0.634 1.00 81.19 116 HIS A CA 1
ATOM 882 C C . HIS A 1 116 ? -3.043 7.644 0.272 1.00 81.19 116 HIS A C 1
ATOM 884 O O . HIS A 1 116 ? -2.184 6.865 -0.137 1.00 81.19 116 HIS A O 1
ATOM 890 N N . LEU A 1 117 ? -2.994 8.150 1.511 1.00 79.81 117 LEU A N 1
ATOM 891 C CA . LEU A 1 117 ? -1.996 7.757 2.514 1.00 79.81 117 LEU A CA 1
ATOM 892 C C . LEU A 1 117 ? -2.307 6.395 3.147 1.00 79.81 117 LEU A C 1
ATOM 894 O O . LEU A 1 117 ? -1.415 5.737 3.674 1.00 79.81 117 LEU A O 1
ATOM 898 N N . ILE A 1 118 ? -3.558 5.936 3.059 1.00 84.19 118 ILE A N 1
ATOM 899 C CA . ILE A 1 118 ? -3.993 4.618 3.527 1.00 84.19 118 ILE A CA 1
ATOM 900 C C . ILE A 1 118 ? -3.752 3.607 2.402 1.00 84.19 118 ILE A C 1
ATOM 902 O O . ILE A 1 118 ? -4.661 3.167 1.693 1.00 84.19 118 ILE A O 1
ATOM 906 N N . SER A 1 119 ? -2.482 3.264 2.223 1.00 78.81 119 SER A N 1
ATOM 907 C CA . SER A 1 119 ? -2.009 2.295 1.235 1.00 78.81 119 SER A CA 1
ATOM 908 C C . SER A 1 119 ? -0.977 1.353 1.853 1.00 78.81 119 SER A C 1
ATOM 910 O O . SER A 1 119 ? -0.552 1.544 2.997 1.00 78.81 119 SER A O 1
ATOM 912 N N . GLY A 1 120 ? -0.590 0.304 1.128 1.00 78.12 120 GLY A N 1
ATOM 913 C CA . GLY A 1 120 ? 0.507 -0.540 1.583 1.00 78.12 120 GLY A CA 1
ATOM 914 C C . GLY A 1 120 ? 0.175 -1.381 2.829 1.00 78.12 120 GLY A C 1
ATOM 915 O O . GLY A 1 120 ? -0.986 -1.755 3.057 1.00 78.12 120 GLY A O 1
ATOM 916 N N . PRO A 1 121 ? 1.190 -1.639 3.676 1.00 76.62 121 PRO A N 1
ATOM 917 C CA . PRO A 1 121 ? 1.038 -2.278 4.984 1.00 76.62 121 PRO A CA 1
ATOM 918 C C . PRO A 1 121 ? 0.037 -1.567 5.907 1.00 76.62 121 PRO A C 1
ATOM 920 O O . PRO A 1 121 ? -0.910 -2.197 6.385 1.00 76.62 121 PRO A O 1
ATOM 923 N N . LEU A 1 122 ? 0.186 -0.248 6.091 1.00 83.81 122 LEU A N 1
ATOM 924 C CA . LEU A 1 122 ? -0.707 0.559 6.929 1.00 83.81 122 LEU A CA 1
ATOM 925 C C . LEU A 1 122 ? -2.156 0.470 6.437 1.00 83.81 122 LEU A C 1
ATOM 927 O O . LEU A 1 122 ? -3.082 0.293 7.230 1.00 83.81 122 LEU A O 1
ATOM 931 N N . GLY A 1 123 ? -2.363 0.563 5.120 1.00 87.69 123 GLY A N 1
ATOM 932 C CA . GLY A 1 123 ? -3.690 0.466 4.522 1.00 87.69 123 GLY A CA 1
ATOM 933 C C . GLY A 1 123 ? -4.339 -0.904 4.704 1.00 87.69 123 GLY A C 1
ATOM 934 O O . GLY A 1 123 ? -5.534 -0.979 4.992 1.00 87.69 123 GLY A O 1
ATOM 935 N N . SER A 1 124 ? -3.555 -1.979 4.616 1.00 88.50 124 SER A N 1
ATOM 936 C CA . SER A 1 124 ? -4.040 -3.345 4.838 1.00 88.50 124 SER A CA 1
ATOM 937 C C . SER A 1 124 ? -4.500 -3.540 6.287 1.00 88.50 124 SER A C 1
ATOM 939 O O . SER A 1 124 ? -5.634 -3.964 6.518 1.00 88.50 124 SER A O 1
ATOM 941 N N . LEU A 1 125 ? -3.694 -3.116 7.267 1.00 90.75 125 LEU A N 1
ATOM 942 C CA . LEU A 1 125 ? -4.072 -3.186 8.683 1.00 90.75 125 LEU A CA 1
ATOM 943 C C . LEU A 1 125 ? -5.279 -2.285 8.999 1.00 90.75 125 LEU A C 1
ATOM 945 O O . LEU A 1 125 ? -6.214 -2.697 9.686 1.00 90.75 125 LEU A O 1
ATOM 949 N N . THR A 1 126 ? -5.307 -1.079 8.423 1.00 93.06 126 THR A N 1
ATOM 950 C CA . THR A 1 126 ? -6.433 -0.143 8.560 1.00 93.06 126 THR A CA 1
ATOM 951 C C . THR A 1 126 ? -7.731 -0.735 8.018 1.00 93.06 126 THR A C 1
ATOM 953 O O . THR A 1 126 ? -8.766 -0.601 8.664 1.00 93.06 126 THR A O 1
ATOM 956 N N . GLY A 1 127 ? -7.711 -1.401 6.858 1.00 93.62 127 GLY A N 1
ATOM 957 C CA . GLY A 1 127 ? -8.900 -2.054 6.298 1.00 93.62 127 GLY A CA 1
ATOM 958 C C . GLY A 1 127 ? -9.436 -3.177 7.192 1.00 93.62 127 GLY A C 1
ATOM 959 O O . GLY A 1 127 ? -10.653 -3.338 7.335 1.00 93.62 127 GLY A O 1
ATOM 960 N N . LEU A 1 128 ? -8.540 -3.907 7.865 1.00 94.00 128 LEU A N 1
ATOM 961 C CA . LEU A 1 128 ? -8.922 -4.963 8.795 1.00 94.00 128 LEU A CA 1
ATOM 962 C C . LEU A 1 128 ? -9.595 -4.357 10.037 1.00 94.00 128 LEU A C 1
ATOM 964 O O . LEU A 1 128 ? -10.722 -4.723 10.362 1.00 94.00 128 LEU A O 1
ATOM 968 N N . TYR A 1 129 ? -8.990 -3.345 10.665 1.00 96.44 129 TYR A N 1
ATOM 969 C CA . TYR A 1 129 ? -9.588 -2.644 11.813 1.00 96.44 129 TYR A CA 1
ATOM 970 C C . TYR A 1 129 ? -10.870 -1.883 11.460 1.00 96.44 129 TYR A C 1
ATOM 972 O O . TYR A 1 129 ? -11.819 -1.863 12.247 1.00 96.44 129 TYR A O 1
ATOM 980 N N . LYS A 1 130 ? -10.970 -1.323 10.250 1.00 95.62 130 LYS A N 1
ATOM 981 C CA . LYS A 1 130 ? -12.207 -0.698 9.766 1.00 95.62 130 LYS A CA 1
ATOM 982 C C . LYS A 1 130 ? -13.362 -1.683 9.656 1.00 95.62 130 LYS A C 1
ATOM 984 O O . LYS A 1 130 ? -14.506 -1.257 9.765 1.00 95.62 130 LYS A O 1
ATOM 989 N N . THR A 1 131 ? -13.098 -2.982 9.511 1.00 96.00 131 THR A N 1
ATOM 990 C CA . THR A 1 131 ? -14.147 -4.006 9.606 1.00 96.00 131 THR A CA 1
ATOM 991 C C . THR A 1 131 ? -14.773 -4.038 11.005 1.00 96.00 131 THR A C 1
ATOM 993 O O . THR A 1 131 ? -15.997 -4.132 11.109 1.00 96.00 131 THR A O 1
ATOM 996 N N . ALA A 1 132 ? -13.975 -3.892 12.073 1.00 96.44 132 ALA A N 1
ATOM 997 C CA . ALA A 1 132 ? -14.502 -3.771 13.433 1.00 96.44 132 ALA A CA 1
ATOM 998 C C . ALA A 1 132 ? -15.254 -2.452 13.634 1.00 96.44 132 ALA A C 1
ATOM 1000 O O . ALA A 1 132 ? -16.400 -2.474 14.074 1.00 96.44 132 ALA A O 1
ATOM 1001 N N . VAL A 1 133 ? -14.649 -1.321 13.252 1.00 95.88 133 VAL A N 1
ATOM 1002 C CA . VAL A 1 133 ? -15.267 0.014 13.383 1.00 95.88 133 VAL A CA 1
ATOM 1003 C C . VAL A 1 133 ? -16.611 0.074 12.658 1.00 95.88 133 VAL A C 1
ATOM 1005 O O . VAL A 1 133 ? -17.598 0.529 13.223 1.00 95.88 133 VAL A O 1
ATOM 1008 N N . ASP A 1 134 ? -16.679 -0.437 11.428 1.00 95.38 134 ASP A N 1
ATOM 1009 C CA . ASP A 1 134 ? -17.910 -0.490 10.640 1.00 95.38 134 ASP A CA 1
ATOM 1010 C C . ASP A 1 134 ? -19.000 -1.317 11.333 1.00 95.38 134 ASP A C 1
ATOM 1012 O O . ASP A 1 134 ? -20.154 -0.893 11.374 1.00 95.38 134 ASP A O 1
ATOM 1016 N N . ARG A 1 135 ? -18.642 -2.466 11.924 1.00 95.56 135 ARG A N 1
ATOM 1017 C CA . ARG A 1 135 ? -19.596 -3.310 12.651 1.00 95.56 135 ARG A CA 1
ATOM 1018 C C . ARG A 1 135 ? -20.059 -2.675 13.957 1.00 95.56 135 ARG A C 1
ATOM 1020 O O . ARG A 1 135 ? -21.252 -2.738 14.244 1.00 95.56 135 ARG A O 1
ATOM 1027 N N . LEU A 1 136 ? -19.146 -2.083 14.724 1.00 95.31 136 LEU A N 1
ATOM 1028 C CA . LEU A 1 136 ? -19.454 -1.396 15.980 1.00 95.31 136 LEU A CA 1
ATOM 1029 C C . LEU A 1 136 ? -20.335 -0.166 15.739 1.00 95.31 136 LEU A C 1
ATOM 1031 O O . LEU A 1 136 ? -21.239 0.088 16.530 1.00 95.31 136 LEU A O 1
ATOM 1035 N N . ALA A 1 137 ? -20.131 0.525 14.614 1.00 95.19 137 ALA A N 1
ATOM 1036 C CA . ALA A 1 137 ? -20.938 1.664 14.195 1.00 95.19 137 ALA A CA 1
ATOM 1037 C C . ALA A 1 137 ? -22.238 1.289 13.457 1.00 95.19 137 ALA A C 1
ATOM 1039 O O . ALA A 1 137 ? -23.026 2.164 13.115 1.00 95.19 137 ALA A O 1
ATOM 1040 N N . THR A 1 138 ? -22.482 0.004 13.179 1.00 93.75 138 THR A N 1
ATOM 1041 C CA . THR A 1 138 ? -23.729 -0.431 12.537 1.00 93.75 138 THR A CA 1
ATOM 1042 C C . THR A 1 138 ? -24.859 -0.453 13.563 1.00 93.75 138 THR A C 1
ATOM 1044 O O . THR A 1 138 ? -24.784 -1.183 14.554 1.00 93.75 138 THR A O 1
ATOM 1047 N N . TRP A 1 139 ? -25.929 0.291 13.290 1.00 89.38 139 TRP A N 1
ATOM 1048 C CA . TRP A 1 139 ? -27.116 0.384 14.138 1.00 89.38 139 TRP A CA 1
ATOM 1049 C C . TRP A 1 139 ? -28.306 -0.334 13.500 1.00 89.38 139 TRP A C 1
ATOM 1051 O O . TRP A 1 139 ? -28.514 -0.266 12.290 1.00 89.38 139 TRP A O 1
ATOM 1061 N N . GLU A 1 140 ? -29.117 -1.008 14.311 1.00 86.69 140 GLU A N 1
ATOM 1062 C CA . GLU A 1 140 ? -30.384 -1.586 13.864 1.00 86.69 140 GLU A CA 1
ATOM 1063 C C . GLU A 1 140 ? -31.522 -0.610 14.160 1.00 86.69 140 GLU A C 1
ATOM 1065 O O . GLU A 1 140 ? -31.810 -0.289 15.312 1.00 86.69 140 GLU A O 1
ATOM 1070 N N . ASN A 1 141 ? -32.153 -0.080 13.115 1.00 81.38 141 ASN A N 1
ATOM 1071 C CA . ASN A 1 141 ? -33.265 0.846 13.293 1.00 81.38 141 ASN A CA 1
ATOM 1072 C C . ASN A 1 141 ? -34.552 0.110 13.716 1.00 81.38 141 ASN A C 1
ATOM 1074 O O . ASN A 1 141 ? -34.646 -1.111 13.634 1.00 81.38 141 ASN A O 1
ATOM 1078 N N . GLY A 1 142 ? -35.590 0.856 14.109 1.00 77.06 142 GLY A N 1
ATOM 1079 C CA . GLY A 1 142 ? -36.865 0.277 14.564 1.00 77.06 142 GLY A CA 1
ATOM 1080 C C . GLY A 1 142 ? -37.619 -0.581 13.532 1.00 77.06 142 GLY A C 1
ATOM 1081 O O . GLY A 1 142 ? -38.626 -1.184 13.882 1.00 77.06 142 GLY A O 1
ATOM 1082 N N . SER A 1 143 ? -37.152 -0.650 12.277 1.00 82.88 143 SER A N 1
ATOM 1083 C CA . SER A 1 143 ? -37.687 -1.536 11.229 1.00 82.88 143 SER A CA 1
ATOM 1084 C C . SER A 1 143 ? -36.899 -2.845 11.056 1.00 82.88 143 SER A C 1
ATOM 1086 O O . SER A 1 143 ? -37.199 -3.616 10.149 1.00 82.88 143 SER A O 1
ATOM 1088 N N . GLY A 1 144 ? -35.875 -3.088 11.883 1.00 83.94 144 GLY A N 1
ATOM 1089 C CA . GLY A 1 144 ? -34.974 -4.243 11.769 1.00 83.94 144 GLY A CA 1
ATOM 1090 C C . GLY A 1 144 ? -33.926 -4.106 10.657 1.00 83.94 144 GLY A C 1
ATOM 1091 O O . GLY A 1 144 ? -33.197 -5.052 10.356 1.00 83.94 144 GLY A O 1
ATOM 1092 N N . ARG A 1 145 ? -33.828 -2.935 10.010 1.00 89.12 145 ARG A N 1
ATOM 1093 C CA . ARG A 1 145 ? -32.810 -2.671 8.988 1.00 89.12 145 ARG A CA 1
ATOM 1094 C C . ARG A 1 145 ? -31.520 -2.208 9.658 1.00 89.12 145 ARG A C 1
ATOM 1096 O O . ARG A 1 145 ? -31.529 -1.291 10.478 1.00 89.12 145 ARG A O 1
ATOM 1103 N N . GLN A 1 146 ? -30.408 -2.813 9.253 1.00 89.75 146 GLN A N 1
ATOM 1104 C CA . GLN A 1 146 ? -29.075 -2.397 9.676 1.00 89.75 146 GLN A CA 1
ATOM 1105 C C . GLN A 1 146 ? -28.595 -1.213 8.836 1.00 89.75 146 GLN A C 1
ATOM 1107 O O . GLN A 1 146 ? -28.332 -1.349 7.639 1.00 89.75 146 GLN A O 1
ATOM 1112 N N . ASP A 1 147 ? -28.472 -0.058 9.478 1.00 90.88 147 ASP A N 1
ATOM 1113 C CA . ASP A 1 147 ? -27.906 1.152 8.903 1.00 90.88 147 ASP A CA 1
ATOM 1114 C C . ASP A 1 147 ? -26.420 1.230 9.298 1.00 90.88 147 ASP A C 1
ATOM 1116 O O . ASP A 1 147 ? -26.044 1.058 10.457 1.00 90.88 147 ASP A O 1
ATOM 1120 N N . ARG A 1 148 ? -25.551 1.430 8.305 1.00 93.31 148 ARG A N 1
ATOM 1121 C CA . ARG A 1 148 ? -24.091 1.504 8.476 1.00 93.31 148 ARG A CA 1
ATOM 1122 C C . ARG A 1 148 ? -23.636 2.951 8.260 1.00 93.31 148 ARG A C 1
ATOM 1124 O O . ARG A 1 148 ? -24.288 3.644 7.473 1.00 93.31 148 ARG A O 1
ATOM 1131 N N . PRO A 1 149 ? -22.494 3.390 8.823 1.00 93.44 149 PRO A N 1
ATOM 1132 C CA . PRO A 1 149 ? -22.037 4.765 8.651 1.00 93.44 149 PRO A CA 1
ATOM 1133 C C . PRO A 1 149 ? -21.821 5.123 7.177 1.00 93.44 149 PRO A C 1
ATOM 1135 O O . PRO A 1 149 ? -21.335 4.306 6.376 1.00 93.44 149 PRO A O 1
ATOM 1138 N N . LYS A 1 150 ? -22.149 6.369 6.824 1.00 94.50 150 LYS A N 1
ATOM 1139 C CA . LYS A 1 150 ? -21.772 6.970 5.544 1.00 94.50 150 LYS A CA 1
ATOM 1140 C C . LYS A 1 150 ? -20.286 7.310 5.586 1.00 94.50 150 LYS A C 1
ATOM 1142 O O . LYS A 1 150 ? -19.814 7.904 6.546 1.00 94.50 150 LYS A O 1
ATOM 1147 N N . VAL A 1 151 ? -19.554 6.965 4.530 1.00 94.94 151 VAL A N 1
ATOM 1148 C CA . VAL A 1 151 ? -18.136 7.316 4.391 1.00 94.94 151 VAL A CA 1
ATOM 1149 C C . VAL A 1 151 ? -17.989 8.380 3.312 1.00 94.94 151 VAL A C 1
ATOM 1151 O O . VAL A 1 151 ? -18.497 8.206 2.202 1.00 94.94 151 VAL A O 1
ATOM 1154 N N . ILE A 1 152 ? -17.293 9.465 3.641 1.00 94.94 152 ILE A N 1
ATOM 1155 C CA . ILE A 1 152 ? -16.829 10.486 2.699 1.00 94.94 152 ILE A CA 1
ATOM 1156 C C . ILE A 1 152 ? -15.311 10.508 2.799 1.00 94.94 152 ILE A C 1
ATOM 1158 O O . ILE A 1 152 ? -14.775 10.541 3.901 1.00 94.94 152 ILE A O 1
ATOM 1162 N N . ALA A 1 153 ? -14.612 10.458 1.671 1.00 91.19 153 ALA A N 1
ATOM 1163 C CA . ALA A 1 153 ? -13.158 10.462 1.665 1.00 91.19 153 ALA A CA 1
ATOM 1164 C C . ALA A 1 153 ? -12.625 11.543 0.727 1.00 91.19 153 ALA A C 1
ATOM 1166 O O . ALA A 1 153 ? -13.069 11.630 -0.418 1.00 91.19 153 ALA A O 1
ATOM 1167 N N . SER A 1 154 ? -11.669 12.338 1.205 1.00 88.88 154 SER A N 1
ATOM 1168 C CA . SER A 1 154 ? -10.825 13.166 0.350 1.00 88.88 154 SER A CA 1
ATOM 1169 C C . SER A 1 154 ? -9.622 12.327 -0.091 1.00 88.88 154 SER A C 1
ATOM 1171 O O . SER A 1 154 ? -9.137 11.447 0.628 1.00 88.88 154 SER A O 1
ATOM 1173 N N . THR A 1 155 ? -9.153 12.539 -1.312 1.00 81.06 155 THR A N 1
ATOM 1174 C CA . THR A 1 155 ? -7.998 11.817 -1.832 1.00 81.06 155 THR A CA 1
ATOM 1175 C C . THR A 1 155 ? -7.343 12.628 -2.933 1.00 81.06 155 THR A C 1
ATOM 1177 O O . THR A 1 155 ? -8.032 13.256 -3.738 1.00 81.06 155 THR A O 1
ATOM 1180 N N . ALA A 1 156 ? -6.013 12.582 -3.010 1.00 71.44 156 ALA A N 1
ATOM 1181 C CA . ALA A 1 156 ? -5.318 12.986 -4.222 1.00 71.44 156 ALA A CA 1
ATOM 1182 C C . ALA A 1 156 ? -5.737 12.061 -5.375 1.00 71.44 156 ALA A C 1
ATOM 1184 O O . ALA A 1 156 ? -6.270 10.974 -5.128 1.00 71.44 156 ALA A O 1
ATOM 1185 N N . THR A 1 157 ? -5.513 12.485 -6.622 1.00 66.38 157 THR A N 1
ATOM 1186 C CA . THR A 1 157 ? -5.881 11.724 -7.822 1.00 66.38 157 THR A CA 1
ATOM 1187 C C . THR A 1 157 ? -5.457 10.260 -7.681 1.00 66.38 157 THR A C 1
ATOM 1189 O O . THR A 1 157 ? -4.270 9.957 -7.654 1.00 66.38 157 THR A O 1
ATOM 1192 N N . VAL A 1 158 ? -6.432 9.358 -7.568 1.00 67.00 158 VAL A N 1
ATOM 1193 C CA . VAL A 1 158 ? -6.212 7.921 -7.360 1.00 67.00 158 VAL A CA 1
ATOM 1194 C C . VAL A 1 158 ? -6.758 7.140 -8.540 1.00 67.00 158 VAL A C 1
ATOM 1196 O O . VAL A 1 158 ? -7.905 7.306 -8.958 1.00 67.00 158 VAL A O 1
ATOM 1199 N N . ARG A 1 159 ? -5.937 6.234 -9.069 1.00 74.19 159 ARG A N 1
ATOM 1200 C CA . ARG A 1 159 ? -6.368 5.261 -10.070 1.00 74.19 159 ARG A CA 1
ATOM 1201 C C . ARG A 1 159 ? -6.996 4.058 -9.363 1.00 74.19 159 ARG A C 1
ATOM 1203 O O . ARG A 1 159 ? -6.505 3.627 -8.327 1.00 74.19 159 ARG A O 1
ATOM 1210 N N . ARG A 1 160 ? -8.067 3.495 -9.939 1.00 76.69 160 ARG A N 1
ATOM 1211 C CA . ARG A 1 160 ? -8.804 2.334 -9.386 1.00 76.69 160 ARG A CA 1
ATOM 1212 C C . ARG A 1 160 ? -9.368 2.548 -7.965 1.00 76.69 160 ARG A C 1
ATOM 1214 O O . ARG A 1 160 ? -9.510 1.583 -7.217 1.00 76.69 160 ARG A O 1
ATOM 1221 N N . ALA A 1 161 ? -9.786 3.775 -7.633 1.00 80.81 161 ALA A N 1
ATOM 1222 C CA . ALA A 1 161 ? -10.433 4.097 -6.354 1.00 80.81 161 ALA A CA 1
ATOM 1223 C C . ALA A 1 161 ? -11.545 3.113 -5.921 1.00 80.81 161 ALA A C 1
ATOM 1225 O O . ALA A 1 161 ? -11.561 2.761 -4.740 1.00 80.81 161 ALA A O 1
ATOM 1226 N N . PRO A 1 162 ? -12.415 2.593 -6.823 1.00 85.75 162 PRO A N 1
ATOM 1227 C CA . PRO A 1 162 ? -13.450 1.638 -6.429 1.00 85.75 162 PRO A CA 1
ATOM 1228 C C . PRO A 1 162 ? -12.907 0.388 -5.733 1.00 85.75 162 PRO A C 1
ATOM 1230 O O . PRO A 1 162 ? -13.431 0.006 -4.694 1.00 85.75 162 PRO A O 1
ATOM 1233 N N . ARG A 1 163 ? -11.815 -0.205 -6.237 1.00 84.44 163 ARG A N 1
ATOM 1234 C CA . ARG A 1 163 ? -11.225 -1.403 -5.619 1.00 84.44 163 ARG A CA 1
ATOM 1235 C C . ARG A 1 163 ? -10.583 -1.107 -4.269 1.00 84.44 163 ARG A C 1
ATOM 1237 O O . ARG A 1 163 ? -10.762 -1.875 -3.333 1.00 84.44 163 ARG A O 1
ATOM 1244 N N . GLN A 1 164 ? -9.859 0.008 -4.149 1.00 85.75 164 GLN A N 1
ATOM 1245 C CA . GLN A 1 164 ? -9.252 0.399 -2.872 1.00 85.75 164 GLN A CA 1
ATOM 1246 C C . GLN A 1 164 ? -10.329 0.648 -1.805 1.00 85.75 164 GLN A C 1
ATOM 1248 O O . GLN A 1 164 ? -10.197 0.201 -0.668 1.00 85.75 164 GLN A O 1
ATOM 1253 N N . ILE A 1 165 ? -11.415 1.337 -2.164 1.00 89.94 165 ILE A N 1
ATOM 1254 C CA . ILE A 1 165 ? -12.514 1.643 -1.240 1.00 89.94 165 ILE A CA 1
ATOM 1255 C C . ILE A 1 165 ? -13.329 0.395 -0.906 1.00 89.94 165 ILE A C 1
ATOM 1257 O O . ILE A 1 165 ? -13.719 0.222 0.248 1.00 89.94 165 ILE A O 1
ATOM 1261 N N . GLU A 1 166 ? -13.553 -0.497 -1.867 1.00 90.50 166 GLU A N 1
ATOM 1262 C CA . GLU A 1 166 ? -14.159 -1.801 -1.609 1.00 90.50 166 GLU A CA 1
ATOM 1263 C C . GLU A 1 166 ? -13.316 -2.613 -0.618 1.00 90.50 166 GLU A C 1
ATOM 1265 O O . GLU A 1 166 ? -13.856 -3.115 0.366 1.00 90.50 166 GLU A O 1
ATOM 1270 N N . ALA A 1 167 ? -11.992 -2.640 -0.783 1.00 89.38 167 ALA A N 1
ATOM 1271 C CA . ALA A 1 167 ? -11.101 -3.327 0.144 1.00 89.38 167 ALA A CA 1
ATOM 1272 C C . ALA A 1 167 ? -11.081 -2.691 1.549 1.00 89.38 167 ALA A C 1
ATOM 1274 O O . ALA A 1 167 ? -11.151 -3.403 2.548 1.00 89.38 167 ALA A O 1
ATOM 1275 N N . LEU A 1 168 ? -11.030 -1.358 1.655 1.00 91.69 168 LEU A N 1
ATOM 1276 C CA . LEU A 1 168 ? -10.962 -0.656 2.947 1.00 91.69 168 LEU A CA 1
ATOM 1277 C C . LEU A 1 168 ? -12.298 -0.603 3.693 1.00 91.69 168 LEU A C 1
ATOM 1279 O O . LEU A 1 168 ? -12.336 -0.709 4.919 1.00 91.69 168 LEU A O 1
ATOM 1283 N N . PHE A 1 169 ? -13.395 -0.374 2.973 1.00 92.62 169 PHE A N 1
ATOM 1284 C CA . PHE A 1 169 ? -14.690 -0.031 3.559 1.00 92.62 169 PHE A CA 1
ATOM 1285 C C . PHE A 1 169 ? -15.798 -1.015 3.196 1.00 92.62 169 PHE A C 1
ATOM 1287 O O . PHE A 1 169 ? -16.823 -1.021 3.883 1.00 92.62 169 PHE A O 1
ATOM 1294 N N . TYR A 1 170 ? -15.617 -1.858 2.171 1.00 94.12 170 TYR A N 1
ATOM 1295 C CA . TYR A 1 170 ? -16.648 -2.743 1.613 1.00 94.12 170 TYR A CA 1
ATOM 1296 C C . TYR A 1 170 ? -17.923 -1.958 1.301 1.00 94.12 170 TYR A C 1
ATOM 1298 O O . TYR A 1 170 ? -18.986 -2.119 1.920 1.00 94.12 170 TYR A O 1
ATOM 1306 N N . ARG A 1 171 ? -17.759 -0.989 0.401 1.00 91.38 171 ARG A N 1
ATOM 1307 C CA . ARG A 1 171 ? -18.811 -0.118 -0.119 1.00 91.38 171 ARG A CA 1
ATOM 1308 C C . ARG A 1 171 ? -18.603 0.096 -1.603 1.00 91.38 171 ARG A C 1
ATOM 1310 O O . ARG A 1 171 ? -17.474 0.139 -2.076 1.00 91.38 171 ARG A O 1
ATOM 1317 N N . ARG A 1 172 ? -19.715 0.342 -2.294 1.00 91.00 172 ARG A N 1
ATOM 1318 C CA . ARG A 1 172 ? -19.691 0.953 -3.621 1.00 91.00 172 ARG A CA 1
ATOM 1319 C C . ARG A 1 172 ? -19.194 2.391 -3.506 1.00 91.00 172 ARG A C 1
ATOM 1321 O O . ARG A 1 172 ? -19.550 3.100 -2.562 1.00 91.00 172 ARG A O 1
ATOM 1328 N N . THR A 1 173 ? -18.377 2.795 -4.465 1.00 89.56 173 THR A N 1
ATOM 1329 C CA . THR A 1 173 ? -17.777 4.126 -4.533 1.00 89.56 173 THR A CA 1
ATOM 1330 C C . THR A 1 173 ? -18.478 4.964 -5.579 1.00 89.56 173 THR A C 1
ATOM 1332 O O . THR A 1 173 ? -18.644 4.511 -6.704 1.00 89.56 173 THR A O 1
ATOM 1335 N N . GLU A 1 174 ? -18.760 6.213 -5.230 1.00 89.12 174 GLU A N 1
ATOM 1336 C CA . GLU A 1 174 ? -19.077 7.267 -6.189 1.00 89.12 174 GLU A CA 1
ATOM 1337 C C . GLU A 1 174 ? -17.961 8.310 -6.113 1.00 89.12 174 GLU A C 1
ATOM 1339 O O . GLU A 1 174 ? -17.656 8.811 -5.029 1.00 89.12 174 GLU A O 1
ATOM 1344 N N . VAL A 1 175 ? -17.305 8.587 -7.241 1.00 84.88 175 VAL A N 1
ATOM 1345 C CA . VAL A 1 175 ? -16.197 9.550 -7.306 1.00 84.88 175 VAL A CA 1
ATOM 1346 C C . VAL A 1 175 ? -16.750 10.917 -7.681 1.00 84.88 175 VAL A C 1
ATOM 1348 O O . VAL A 1 175 ? -17.441 11.060 -8.688 1.00 84.88 175 VAL A O 1
ATOM 1351 N N . PHE A 1 176 ? -16.413 11.925 -6.880 1.00 83.25 176 PHE A N 1
ATOM 1352 C CA . PHE A 1 176 ? -16.770 13.314 -7.130 1.00 83.25 176 PHE A CA 1
ATOM 1353 C C . PHE A 1 176 ? -15.516 14.207 -7.085 1.00 83.25 176 PHE A C 1
ATOM 1355 O O . PHE A 1 176 ? -14.768 14.127 -6.109 1.00 83.25 176 PHE A O 1
ATOM 1362 N N . PRO A 1 177 ? -15.292 15.079 -8.085 1.00 79.50 177 PRO A N 1
ATOM 1363 C CA . PRO A 1 177 ? -16.044 15.168 -9.336 1.00 79.50 177 PRO A CA 1
ATOM 1364 C C . PRO A 1 177 ? -15.787 13.947 -10.249 1.00 79.50 177 PRO A C 1
ATOM 1366 O O . PRO A 1 177 ? -14.697 13.371 -10.203 1.00 79.50 177 PRO A O 1
ATOM 1369 N N . PRO A 1 178 ? -16.761 13.528 -11.077 1.00 75.38 178 PRO A N 1
ATOM 1370 C CA . PRO A 1 178 ? -16.545 12.498 -12.088 1.00 75.38 178 PRO A CA 1
ATOM 1371 C C . PRO A 1 178 ? -15.519 12.947 -13.139 1.00 75.38 178 PRO A C 1
ATOM 1373 O O . PRO A 1 178 ? -15.271 14.139 -13.334 1.00 75.38 178 PRO A O 1
ATOM 1376 N N . SER A 1 179 ? -14.928 11.983 -13.850 1.00 70.56 179 SER A N 1
ATOM 1377 C CA . SER A 1 179 ? -14.064 12.285 -14.994 1.00 70.56 179 SER A CA 1
ATOM 1378 C C . SER A 1 179 ? -14.876 12.917 -16.131 1.00 70.56 179 SER A C 1
ATOM 1380 O O . SER A 1 179 ? -15.910 12.383 -16.526 1.00 70.56 179 SER A O 1
ATOM 1382 N N . GLY A 1 180 ? -14.397 14.052 -16.642 1.00 69.50 180 GLY A N 1
ATOM 1383 C CA . GLY A 1 180 ? -14.964 14.732 -17.806 1.00 69.50 180 GLY A CA 1
ATOM 1384 C C . GLY A 1 180 ? -14.723 13.996 -19.121 1.00 69.50 180 GLY A C 1
ATOM 1385 O O . GLY A 1 180 ? -13.873 13.109 -19.195 1.00 69.50 180 GLY A O 1
ATOM 1386 N N . LEU A 1 181 ? -15.444 14.402 -20.171 1.00 74.19 181 LEU A N 1
ATOM 1387 C CA . LEU A 1 181 ? -15.165 13.969 -21.548 1.00 74.19 181 LEU A CA 1
ATOM 1388 C C . LEU A 1 181 ? -13.912 14.651 -22.113 1.00 74.19 181 LEU A C 1
ATOM 1390 O O . LEU A 1 181 ? -13.189 14.044 -22.900 1.00 74.19 181 LEU A O 1
ATOM 1394 N N . ASP A 1 182 ? -13.659 15.890 -21.690 1.00 69.00 182 ASP A N 1
ATOM 1395 C CA . ASP A 1 182 ? -12.488 16.674 -22.059 1.00 69.00 182 ASP A CA 1
ATOM 1396 C C . ASP A 1 182 ? -11.577 16.856 -20.834 1.00 69.00 182 ASP A C 1
ATOM 1398 O O . ASP A 1 182 ? -12.045 17.043 -19.706 1.00 69.00 182 ASP A O 1
ATOM 1402 N N . ALA A 1 183 ? -10.264 16.787 -21.049 1.00 67.19 183 ALA A N 1
ATOM 1403 C CA . ALA A 1 183 ? -9.277 17.091 -20.019 1.00 67.19 183 ALA A CA 1
ATOM 1404 C C . ALA A 1 183 ? -9.299 18.583 -19.638 1.00 67.19 183 ALA A C 1
ATOM 1406 O O . ALA A 1 183 ? -8.987 18.926 -18.495 1.00 67.19 183 ALA A O 1
ATOM 1407 N N . ASP A 1 184 ? -9.706 19.443 -20.575 1.00 70.69 184 ASP A N 1
ATOM 1408 C CA . ASP A 1 184 ? -9.792 20.889 -20.397 1.00 70.69 184 ASP A CA 1
ATOM 1409 C C . ASP A 1 184 ? -11.150 21.350 -19.858 1.00 70.69 184 ASP A C 1
ATOM 1411 O O . ASP A 1 184 ? -11.271 22.487 -19.401 1.00 70.69 184 ASP A O 1
ATOM 1415 N N . ASP A 1 185 ? -12.177 20.501 -19.883 1.00 73.81 185 ASP A N 1
ATOM 1416 C CA . ASP A 1 185 ? -13.491 20.817 -19.326 1.00 73.81 185 ASP A CA 1
ATOM 1417 C C . ASP A 1 185 ? -14.189 19.554 -18.818 1.00 73.81 185 ASP A C 1
ATOM 1419 O O . ASP A 1 185 ? -14.767 18.761 -19.567 1.00 73.81 185 ASP A O 1
ATOM 1423 N N . SER A 1 186 ? -14.144 19.378 -17.501 1.00 69.38 186 SER A N 1
ATOM 1424 C CA . SER A 1 186 ? -14.811 18.283 -16.813 1.00 69.38 186 SER A CA 1
ATOM 1425 C C . SER A 1 186 ? -16.174 18.656 -16.249 1.00 69.38 186 SER A C 1
ATOM 1427 O O . SER A 1 186 ? -16.672 17.923 -15.397 1.00 69.38 186 SER A O 1
ATOM 1429 N N . PHE A 1 187 ? -16.769 19.785 -16.667 1.00 71.31 187 PHE A N 1
ATOM 1430 C CA . PHE A 1 187 ? -17.958 20.421 -16.072 1.00 71.31 187 PHE A CA 1
ATOM 1431 C C . PHE A 1 187 ? -17.735 20.955 -14.642 1.00 71.31 187 PHE A C 1
ATOM 1433 O O . PHE A 1 187 ? -18.259 22.006 -14.278 1.00 71.31 187 PHE A O 1
ATOM 1440 N N . PHE A 1 188 ? -16.904 20.282 -13.843 1.00 70.69 188 PHE A N 1
ATOM 1441 C CA . PHE A 1 188 ? -16.517 20.683 -12.488 1.00 70.69 188 PHE A CA 1
ATOM 1442 C C . PHE A 1 188 ? -15.223 21.500 -12.451 1.00 70.69 188 PHE A C 1
ATOM 1444 O O . PHE A 1 188 ? -15.054 22.361 -11.587 1.00 70.69 188 PHE A O 1
ATOM 1451 N N . ALA A 1 189 ? -14.308 21.249 -13.386 1.00 68.25 189 ALA A N 1
ATOM 1452 C CA . ALA A 1 189 ? -13.081 22.009 -13.554 1.00 68.25 189 ALA A CA 1
ATOM 1453 C C . ALA A 1 189 ? -12.884 22.337 -15.033 1.00 68.25 189 ALA A C 1
ATOM 1455 O O . ALA A 1 189 ? -13.065 21.479 -15.891 1.00 68.25 189 ALA A O 1
ATOM 1456 N N . ARG A 1 190 ? -12.486 23.579 -15.319 1.00 71.25 190 ARG A N 1
ATOM 1457 C CA . ARG A 1 190 ? -12.192 24.038 -16.676 1.00 71.25 190 ARG A CA 1
ATOM 1458 C C . ARG A 1 190 ? -10.799 24.646 -16.732 1.00 71.25 190 ARG A C 1
ATOM 1460 O O . ARG A 1 190 ? -10.468 25.498 -15.899 1.00 71.25 190 ARG A O 1
ATOM 1467 N N . ALA A 1 191 ? -10.005 24.229 -17.710 1.00 73.38 191 ALA A N 1
ATOM 1468 C CA . ALA A 1 191 ? -8.739 24.847 -18.049 1.00 73.38 191 ALA A CA 1
ATOM 1469 C C . ALA A 1 191 ? -8.981 26.332 -18.331 1.00 73.38 191 ALA A C 1
ATOM 1471 O O . ALA A 1 191 ? -9.853 26.717 -19.114 1.00 73.38 191 ALA A O 1
ATOM 1472 N N . ARG A 1 192 ? -8.237 27.190 -17.632 1.00 73.19 192 ARG A N 1
ATOM 1473 C CA . ARG A 1 192 ? -8.333 28.638 -17.806 1.00 73.19 192 ARG A CA 1
ATOM 1474 C C . ARG A 1 192 ? -7.127 29.154 -18.579 1.00 73.19 192 ARG A C 1
ATOM 1476 O O . ARG A 1 192 ? -6.018 28.668 -18.351 1.00 73.19 192 ARG A O 1
ATOM 1483 N N . PRO A 1 193 ? -7.311 30.175 -19.430 1.00 70.19 193 PRO A N 1
ATOM 1484 C CA . PRO A 1 193 ? -6.193 30.840 -20.076 1.00 70.19 193 PRO A CA 1
ATOM 1485 C C . PRO A 1 193 ? -5.241 31.409 -19.022 1.00 70.19 193 PRO A C 1
ATOM 1487 O O . PRO A 1 193 ? -5.671 32.035 -18.051 1.00 70.19 193 PRO A O 1
ATOM 1490 N N . THR A 1 194 ? -3.943 31.209 -19.229 1.00 68.69 194 THR A N 1
ATOM 1491 C CA . THR A 1 194 ? -2.884 31.783 -18.382 1.00 68.69 194 THR A CA 1
ATOM 1492 C C . THR A 1 194 ? -2.342 33.102 -18.942 1.00 68.69 194 THR A C 1
ATOM 1494 O O . THR A 1 194 ? -1.529 33.757 -18.291 1.00 68.69 194 THR A O 1
ATOM 1497 N N . ARG A 1 195 ? -2.788 33.501 -20.145 1.00 64.12 195 ARG A N 1
ATOM 1498 C CA . ARG A 1 195 ? -2.435 34.742 -20.854 1.00 64.12 195 ARG A CA 1
ATOM 1499 C C . ARG A 1 195 ? -3.634 35.269 -21.652 1.00 64.12 195 ARG A C 1
ATOM 1501 O O . ARG A 1 195 ? -4.508 34.489 -22.018 1.00 64.12 195 ARG A O 1
ATOM 1508 N N . ASP A 1 196 ? -3.648 36.579 -21.895 1.00 59.50 196 ASP A N 1
ATOM 1509 C CA . ASP A 1 196 ? -4.474 37.267 -22.904 1.00 59.50 196 ASP A CA 1
ATOM 1510 C C . ASP A 1 196 ? -6.005 37.098 -22.793 1.00 59.50 196 ASP A C 1
ATOM 1512 O O . ASP A 1 196 ? -6.727 37.178 -23.785 1.00 59.50 196 ASP A O 1
ATOM 1516 N N . ALA A 1 197 ? -6.527 36.923 -21.572 1.00 63.59 197 ALA A N 1
ATOM 1517 C CA . ALA A 1 197 ? -7.965 36.915 -21.288 1.00 63.59 197 ALA A CA 1
ATOM 1518 C C . ALA A 1 197 ? -8.308 37.820 -20.085 1.00 63.59 197 ALA A C 1
ATOM 1520 O O . ALA A 1 197 ? -7.521 37.874 -19.137 1.00 63.59 197 ALA A O 1
ATOM 1521 N N . PRO A 1 198 ? -9.501 38.453 -20.040 1.00 60.78 198 PRO A N 1
ATOM 1522 C CA . PRO A 1 198 ? -9.925 39.315 -18.924 1.00 60.78 198 PRO A CA 1
ATOM 1523 C C . PRO A 1 198 ? -9.911 38.622 -17.550 1.00 60.78 198 PRO A C 1
ATOM 1525 O O . PRO A 1 198 ? -9.777 39.276 -16.524 1.00 60.78 198 PRO A O 1
ATOM 1528 N N . ASN A 1 199 ? -10.024 37.287 -17.543 1.00 63.59 199 ASN A N 1
ATOM 1529 C CA . ASN A 1 199 ? -10.046 36.433 -16.352 1.00 63.59 199 ASN A CA 1
ATOM 1530 C C . ASN A 1 199 ? -8.812 35.515 -16.255 1.00 63.59 199 ASN A C 1
ATOM 1532 O O . ASN A 1 199 ? -8.888 34.463 -15.609 1.00 63.59 199 ASN A O 1
ATOM 1536 N N . ALA A 1 200 ? -7.715 35.857 -16.944 1.00 65.50 200 ALA A N 1
ATOM 1537 C CA . ALA A 1 200 ? -6.488 35.071 -16.909 1.00 65.50 200 ALA A CA 1
ATOM 1538 C C . ALA A 1 200 ? -5.979 34.975 -15.468 1.00 65.50 200 ALA A C 1
ATOM 1540 O O . ALA A 1 200 ? -5.798 35.984 -14.785 1.00 65.50 200 ALA A O 1
ATOM 1541 N N . ARG A 1 201 ? -5.781 33.746 -14.995 1.00 66.50 201 ARG A N 1
ATOM 1542 C CA . ARG A 1 201 ? -5.218 33.491 -13.669 1.00 66.50 201 ARG A CA 1
ATOM 1543 C C . ARG A 1 201 ? -3.764 33.052 -13.803 1.00 66.50 201 ARG A C 1
ATOM 1545 O O . ARG A 1 201 ? -3.409 32.429 -14.806 1.00 66.50 201 ARG A O 1
ATOM 1552 N N . PRO A 1 202 ? -2.924 33.366 -12.807 1.00 69.00 202 PRO A N 1
ATOM 1553 C CA . PRO A 1 202 ? -1.563 32.866 -12.775 1.00 69.00 202 PRO A CA 1
ATOM 1554 C C . PRO A 1 202 ? -1.542 31.336 -12.868 1.00 69.00 202 PRO A C 1
ATOM 1556 O O . PRO A 1 202 ? -2.262 30.648 -12.149 1.00 69.00 202 PRO A O 1
ATOM 1559 N N . GLY A 1 203 ? -0.737 30.814 -13.791 1.00 77.06 203 GLY A N 1
ATOM 1560 C CA . GLY A 1 203 ? -0.505 29.382 -13.961 1.00 77.06 203 GLY A CA 1
ATOM 1561 C C . GLY A 1 203 ? 0.878 28.959 -13.473 1.00 77.06 203 GLY A C 1
ATOM 1562 O O . GLY A 1 203 ? 1.705 29.782 -13.071 1.00 77.06 203 GLY A O 1
ATOM 1563 N N . ARG A 1 204 ? 1.150 27.658 -13.567 1.00 86.00 204 ARG A N 1
ATOM 1564 C CA . ARG A 1 204 ? 2.482 27.082 -13.360 1.00 86.00 204 ARG A CA 1
ATOM 1565 C C . ARG A 1 204 ? 3.158 26.841 -14.701 1.00 86.00 204 ARG A C 1
ATOM 1567 O O . ARG A 1 204 ? 2.547 26.276 -15.605 1.00 86.00 204 ARG A O 1
ATOM 1574 N N . ARG A 1 205 ? 4.430 27.218 -14.814 1.00 87.75 205 ARG A N 1
ATOM 1575 C CA . ARG A 1 205 ? 5.284 26.817 -15.934 1.00 87.75 205 ARG A CA 1
ATOM 1576 C C . ARG A 1 205 ? 6.251 25.735 -15.477 1.00 87.75 205 ARG A C 1
ATOM 1578 O O . ARG A 1 205 ? 7.011 25.952 -14.538 1.00 87.75 205 ARG A O 1
ATOM 1585 N N . TYR A 1 206 ? 6.224 24.602 -16.164 1.00 91.62 206 TYR A N 1
ATOM 1586 C CA . TYR A 1 206 ? 7.145 23.492 -15.956 1.00 91.62 206 TYR A CA 1
ATOM 1587 C C . TYR A 1 206 ? 8.308 23.601 -16.948 1.00 91.62 206 TYR A C 1
ATOM 1589 O O . TYR A 1 206 ? 8.098 23.917 -18.120 1.00 91.62 206 TYR A O 1
ATOM 1597 N N . VAL A 1 207 ? 9.535 23.396 -16.470 1.00 93.25 207 VAL A N 1
ATOM 1598 C CA . VAL A 1 207 ? 10.764 23.443 -17.273 1.00 93.25 207 VAL A CA 1
ATOM 1599 C C . VAL A 1 207 ? 11.627 22.232 -16.929 1.00 93.25 207 VAL A C 1
ATOM 1601 O O . VAL A 1 207 ? 12.156 22.135 -15.821 1.00 93.25 207 VAL A O 1
ATOM 1604 N N . GLY A 1 208 ? 11.780 21.316 -17.884 1.00 92.38 208 GLY A N 1
ATOM 1605 C CA . GLY A 1 208 ? 12.679 20.171 -17.774 1.00 92.38 208 GLY A CA 1
ATOM 1606 C C . GLY A 1 208 ? 14.110 20.558 -18.138 1.00 92.38 208 GLY A C 1
ATOM 1607 O O . GLY A 1 208 ? 14.349 21.175 -19.176 1.00 92.38 208 GLY A O 1
ATOM 1608 N N . ILE A 1 209 ? 15.074 20.197 -17.294 1.00 90.69 209 ILE A N 1
ATOM 1609 C CA . ILE A 1 209 ? 16.502 20.437 -17.516 1.00 90.69 209 ILE A CA 1
ATOM 1610 C C . ILE A 1 209 ? 17.231 19.101 -17.413 1.00 90.69 209 ILE A C 1
ATOM 1612 O O . ILE A 1 209 ? 17.224 18.484 -16.354 1.00 90.69 209 ILE A O 1
ATOM 1616 N N . CYS A 1 210 ? 17.912 18.685 -18.479 1.00 86.25 210 CYS A N 1
ATOM 1617 C CA . CYS A 1 210 ? 18.838 17.556 -18.432 1.00 86.25 210 CYS A CA 1
ATOM 1618 C C . CYS A 1 210 ? 20.245 18.069 -18.092 1.00 86.25 210 CYS A C 1
ATOM 1620 O O . CYS A 1 210 ? 20.930 18.677 -18.924 1.00 86.25 210 CYS A O 1
ATOM 1622 N N . ALA A 1 211 ? 20.653 17.907 -16.832 1.00 71.56 211 ALA A N 1
ATOM 1623 C CA . ALA A 1 211 ? 21.902 18.472 -16.332 1.00 71.56 211 ALA A CA 1
ATOM 1624 C C . ALA A 1 211 ? 23.083 17.529 -16.603 1.00 71.56 211 ALA A C 1
ATOM 1626 O O . ALA A 1 211 ? 23.346 16.601 -15.843 1.00 71.56 211 ALA A O 1
ATOM 1627 N N . HIS A 1 212 ? 23.843 17.808 -17.660 1.00 65.19 212 HIS A N 1
ATOM 1628 C CA . HIS A 1 212 ? 25.015 17.030 -18.067 1.00 65.19 212 HIS A CA 1
ATOM 1629 C C . HIS A 1 212 ? 26.259 17.389 -17.244 1.00 65.19 212 HIS A C 1
ATOM 1631 O O . HIS A 1 212 ? 27.187 17.953 -17.801 1.00 65.19 212 HIS A O 1
ATOM 1637 N N . GLY A 1 213 ? 26.279 17.154 -15.925 1.00 53.22 213 GLY A N 1
ATOM 1638 C CA . GLY A 1 213 ? 27.493 17.150 -15.076 1.00 53.22 213 GLY A CA 1
ATOM 1639 C C . GLY A 1 213 ? 28.447 18.368 -15.108 1.00 53.22 213 GLY A C 1
ATOM 1640 O O . GLY A 1 213 ? 29.446 18.389 -14.389 1.00 53.22 213 GLY A O 1
ATOM 1641 N N . THR A 1 214 ? 28.190 19.404 -15.905 1.00 43.97 214 THR A N 1
ATOM 1642 C CA . THR A 1 214 ? 29.083 20.542 -16.081 1.00 43.97 214 THR A CA 1
ATOM 1643 C C . THR A 1 214 ? 28.922 21.479 -14.904 1.00 43.97 214 THR A C 1
ATOM 1645 O O . THR A 1 214 ? 27.805 21.830 -14.522 1.00 43.97 214 THR A O 1
ATOM 1648 N N . ARG A 1 215 ? 30.058 21.916 -14.347 1.00 38.56 215 ARG A N 1
ATOM 1649 C CA . ARG A 1 215 ? 30.116 22.938 -13.297 1.00 38.56 215 ARG A CA 1
ATOM 1650 C C . ARG A 1 215 ? 29.191 24.100 -13.657 1.00 38.56 215 ARG A C 1
ATOM 1652 O O . ARG A 1 215 ? 29.442 24.811 -14.629 1.00 38.56 215 ARG A O 1
ATOM 1659 N N . ILE A 1 216 ? 28.167 24.320 -12.835 1.00 37.97 216 ILE A N 1
ATOM 1660 C CA . ILE A 1 216 ? 27.342 25.524 -12.897 1.00 37.97 216 ILE A CA 1
ATOM 1661 C C . ILE A 1 216 ? 28.275 26.703 -12.610 1.00 37.97 216 ILE A C 1
ATOM 1663 O O . ILE A 1 216 ? 28.678 26.935 -11.470 1.00 37.97 216 ILE A O 1
ATOM 1667 N N . ARG A 1 217 ? 28.652 27.457 -13.648 1.00 34.62 217 ARG A N 1
ATOM 1668 C CA . ARG A 1 217 ? 29.164 28.813 -13.451 1.00 34.62 217 ARG A CA 1
ATOM 1669 C C . ARG A 1 217 ? 27.978 29.637 -12.971 1.00 34.62 217 ARG A C 1
ATOM 1671 O O . ARG A 1 217 ? 27.053 29.907 -13.734 1.00 34.62 217 ARG A O 1
ATOM 1678 N N . SER A 1 218 ? 27.974 29.979 -11.685 1.00 38.56 218 SER A N 1
ATOM 1679 C CA . SER A 1 218 ? 26.961 30.854 -11.112 1.00 38.56 218 SER A CA 1
ATOM 1680 C C . SER A 1 218 ? 27.007 32.190 -11.849 1.00 38.56 218 SER A C 1
ATOM 1682 O O . SER A 1 218 ? 27.938 32.981 -11.720 1.00 38.56 218 SER A O 1
ATOM 1684 N N . THR A 1 219 ? 25.993 32.445 -12.667 1.00 38.38 219 THR A N 1
ATOM 1685 C CA . THR A 1 219 ? 25.810 33.773 -13.240 1.00 38.38 219 THR A CA 1
ATOM 1686 C C . THR A 1 219 ? 24.921 34.513 -12.254 1.00 38.38 219 THR A C 1
ATOM 1688 O O . THR A 1 219 ? 23.711 34.305 -12.216 1.00 38.38 219 THR A O 1
ATOM 1691 N N . ARG A 1 220 ? 25.524 35.309 -11.363 1.00 43.94 220 ARG A N 1
ATOM 1692 C CA . ARG A 1 220 ? 24.752 36.194 -10.483 1.00 43.94 220 ARG A CA 1
ATOM 1693 C C . ARG A 1 220 ? 23.966 37.159 -11.371 1.00 43.94 220 ARG A C 1
ATOM 1695 O O . ARG A 1 220 ? 24.563 37.905 -12.141 1.00 43.94 220 ARG A O 1
ATOM 1702 N N . LEU A 1 221 ? 22.642 37.177 -11.227 1.00 44.44 221 LEU A N 1
ATOM 1703 C CA . LEU A 1 221 ? 21.777 38.243 -11.737 1.00 44.44 221 LEU A CA 1
ATOM 1704 C C . LEU A 1 221 ? 22.068 39.531 -10.948 1.00 44.44 221 LEU A C 1
ATOM 1706 O O . LEU A 1 221 ? 21.317 39.940 -10.068 1.00 44.44 221 LEU A O 1
ATOM 1710 N N . THR A 1 222 ? 23.198 40.177 -11.233 1.00 48.28 222 THR A N 1
ATOM 1711 C CA . THR A 1 222 ? 23.632 41.423 -10.579 1.00 48.28 222 THR A CA 1
ATOM 1712 C C . THR A 1 222 ? 22.746 42.625 -10.922 1.00 48.28 222 THR A C 1
ATOM 1714 O O . THR A 1 222 ? 22.825 43.634 -10.221 1.00 48.28 222 THR A O 1
ATOM 1717 N N . ARG A 1 223 ? 21.855 42.493 -11.919 1.00 51.84 223 ARG A N 1
ATOM 1718 C CA . ARG A 1 223 ? 20.980 43.546 -12.468 1.00 51.84 223 ARG A CA 1
ATOM 1719 C C . ARG A 1 223 ? 19.491 43.425 -12.096 1.00 51.84 223 ARG A C 1
ATOM 1721 O O . ARG A 1 223 ? 18.639 43.978 -12.778 1.00 51.84 223 ARG A O 1
ATOM 1728 N N . ALA A 1 224 ? 19.139 42.725 -11.013 1.00 53.72 224 ALA A N 1
ATOM 1729 C CA . ALA A 1 224 ? 17.734 42.608 -10.578 1.00 53.72 224 ALA A CA 1
ATOM 1730 C C . ALA A 1 224 ? 17.054 43.973 -10.296 1.00 53.72 224 ALA A C 1
ATOM 1732 O O . ALA A 1 224 ? 15.848 44.114 -10.490 1.00 53.72 224 ALA A O 1
ATOM 1733 N N . GLN A 1 225 ? 17.839 44.986 -9.905 1.00 54.00 225 GLN A N 1
ATOM 1734 C CA . GLN A 1 225 ? 17.375 46.359 -9.658 1.00 54.00 225 GLN A CA 1
ATOM 1735 C C . GLN A 1 225 ? 16.826 47.046 -10.917 1.00 54.00 225 GLN A C 1
ATOM 1737 O O . GLN A 1 225 ? 15.865 47.800 -10.821 1.00 54.00 225 GLN A O 1
ATOM 1742 N N . GLU A 1 226 ? 17.360 46.728 -12.101 1.00 58.66 226 GLU A N 1
ATOM 1743 C CA . GLU A 1 226 ? 16.887 47.272 -13.387 1.00 58.66 226 GLU A CA 1
ATOM 1744 C C . GLU A 1 226 ? 15.476 46.768 -13.750 1.00 58.66 226 GLU A C 1
ATOM 1746 O O . GLU A 1 226 ? 14.862 47.259 -14.691 1.00 58.66 226 GLU A O 1
ATOM 1751 N N . ARG A 1 227 ? 14.949 45.790 -12.998 1.00 57.91 227 ARG A N 1
ATOM 1752 C CA . ARG A 1 227 ? 13.608 45.211 -13.167 1.00 57.91 227 ARG A CA 1
ATOM 1753 C C . ARG A 1 227 ? 12.650 45.540 -12.015 1.00 57.91 227 ARG A C 1
ATOM 1755 O O . ARG A 1 227 ? 11.611 44.899 -11.903 1.00 57.91 227 ARG A O 1
ATOM 1762 N N . GLY A 1 228 ? 13.003 46.485 -11.136 1.00 57.53 228 GLY A N 1
ATOM 1763 C CA . GLY A 1 228 ? 12.151 46.909 -10.014 1.00 57.53 228 GLY A CA 1
ATOM 1764 C C . GLY A 1 228 ? 12.044 45.906 -8.856 1.00 57.53 228 GLY A C 1
ATOM 1765 O O . GLY A 1 228 ? 11.171 46.051 -8.005 1.00 57.53 228 GLY A O 1
ATOM 1766 N N . LEU A 1 229 ? 12.913 44.888 -8.797 1.00 61.94 229 LEU A N 1
ATOM 1767 C CA . LEU A 1 229 ? 12.892 43.867 -7.744 1.00 61.94 229 LEU A CA 1
ATOM 1768 C C . LEU A 1 229 ? 13.803 44.253 -6.568 1.00 61.94 229 LEU A C 1
ATOM 1770 O O . LEU A 1 229 ? 14.970 44.612 -6.755 1.00 61.94 229 LEU A O 1
ATOM 1774 N N . ALA A 1 230 ? 13.290 44.125 -5.340 1.00 63.94 230 ALA A N 1
ATOM 1775 C CA . ALA A 1 230 ? 14.062 44.340 -4.117 1.00 63.94 230 ALA A CA 1
ATOM 1776 C C . ALA A 1 230 ? 15.206 43.312 -3.987 1.00 63.94 230 ALA A C 1
ATOM 1778 O O . ALA A 1 230 ? 15.019 42.115 -4.217 1.00 63.94 230 ALA A O 1
ATOM 1779 N N . ARG A 1 231 ? 16.407 43.766 -3.598 1.00 63.16 231 ARG A N 1
ATOM 1780 C CA . ARG A 1 231 ? 17.563 42.879 -3.382 1.00 63.16 231 ARG A CA 1
ATOM 1781 C C . ARG A 1 231 ? 17.443 42.131 -2.053 1.00 63.16 231 ARG A C 1
ATOM 1783 O O . ARG A 1 231 ? 17.265 42.745 -1.006 1.00 63.16 231 ARG A O 1
ATOM 1790 N N . ARG A 1 232 ? 17.658 40.816 -2.101 1.00 68.38 232 ARG A N 1
ATOM 1791 C CA . ARG A 1 232 ? 17.889 39.962 -0.927 1.00 68.38 232 ARG A CA 1
ATOM 1792 C C . ARG A 1 232 ? 19.392 39.720 -0.801 1.00 68.38 232 ARG A C 1
ATOM 1794 O O . ARG A 1 232 ? 19.969 39.039 -1.643 1.00 68.38 232 ARG A O 1
ATOM 1801 N N . TYR A 1 233 ? 20.035 40.343 0.186 1.00 64.44 233 TYR A N 1
ATOM 1802 C CA . TYR A 1 233 ? 21.497 40.288 0.356 1.00 64.44 233 TYR A CA 1
ATOM 1803 C C . TYR A 1 233 ? 21.980 39.062 1.135 1.00 64.44 233 TYR A C 1
ATOM 1805 O O . TYR A 1 233 ? 23.127 38.657 0.986 1.00 64.44 233 TYR A O 1
ATOM 1813 N N . ASP A 1 234 ? 21.090 38.457 1.912 1.00 74.62 234 ASP A N 1
ATOM 1814 C CA . ASP A 1 234 ? 21.325 37.244 2.682 1.00 74.62 234 ASP A CA 1
ATOM 1815 C C . ASP A 1 234 ? 20.010 36.448 2.604 1.00 74.62 234 ASP A C 1
ATOM 1817 O O . ASP A 1 234 ? 18.990 36.953 3.078 1.00 74.62 234 ASP A O 1
ATOM 1821 N N . PRO A 1 235 ? 19.930 35.321 1.883 1.00 81.12 235 PRO A N 1
ATOM 1822 C CA . PRO A 1 235 ? 18.730 34.493 1.869 1.00 81.12 235 PRO A CA 1
ATOM 1823 C C . PRO A 1 235 ? 18.715 33.560 3.087 1.00 81.12 235 PRO A C 1
ATOM 1825 O O . PRO A 1 235 ? 19.682 32.843 3.331 1.00 81.12 235 PRO A O 1
ATOM 1828 N N . LEU A 1 236 ? 17.613 33.529 3.838 1.00 85.94 236 LEU A N 1
ATOM 1829 C CA . LEU A 1 236 ? 17.412 32.527 4.881 1.00 85.94 236 LEU A CA 1
ATOM 1830 C C . LEU A 1 236 ? 17.132 31.163 4.242 1.00 85.94 236 LEU A C 1
ATOM 1832 O O . LEU A 1 236 ? 16.125 30.991 3.549 1.00 85.94 236 LEU A O 1
ATOM 1836 N N . VAL A 1 237 ? 18.019 30.203 4.502 1.00 88.75 237 VAL A N 1
ATOM 1837 C CA . VAL A 1 237 ? 17.882 28.809 4.074 1.00 88.75 237 VAL A CA 1
ATOM 1838 C C . VAL A 1 237 ? 17.479 27.962 5.276 1.00 88.75 237 VAL A C 1
ATOM 1840 O O . VAL A 1 237 ? 18.124 28.021 6.322 1.00 88.75 237 VAL A O 1
ATOM 1843 N N . THR A 1 238 ? 16.426 27.170 5.122 1.00 88.62 238 THR A N 1
ATOM 1844 C CA . THR A 1 238 ? 15.925 26.253 6.154 1.00 88.62 238 THR A CA 1
ATOM 1845 C C . THR A 1 238 ? 15.645 24.894 5.524 1.00 88.62 238 THR A C 1
ATOM 1847 O O . THR A 1 238 ? 15.440 24.801 4.313 1.00 88.62 238 THR A O 1
ATOM 1850 N N . GLU A 1 239 ? 15.660 23.829 6.320 1.00 88.50 239 GLU A N 1
ATOM 1851 C CA . GLU A 1 239 ? 15.352 22.477 5.858 1.00 88.50 239 GLU A CA 1
ATOM 1852 C C . GLU A 1 239 ? 13.999 21.984 6.393 1.00 88.50 239 GLU A C 1
ATOM 1854 O O . GLU A 1 239 ? 13.551 22.423 7.445 1.00 88.50 239 GLU A O 1
ATOM 1859 N N . LEU A 1 240 ? 13.344 21.087 5.655 1.00 86.38 240 LEU A N 1
ATOM 1860 C CA . LEU A 1 240 ? 12.155 20.335 6.062 1.00 86.38 240 LEU A CA 1
ATOM 1861 C C . LEU A 1 240 ? 12.370 18.867 5.671 1.00 86.38 240 LEU A C 1
ATOM 1863 O O . LEU A 1 240 ? 11.961 18.394 4.604 1.00 86.38 240 LEU A O 1
ATOM 1867 N N . THR A 1 241 ? 13.131 18.170 6.511 1.00 83.50 241 THR A N 1
ATOM 1868 C CA . THR A 1 241 ? 13.576 16.792 6.277 1.00 83.50 241 THR A CA 1
ATOM 1869 C C . THR A 1 241 ? 13.365 15.944 7.523 1.00 83.50 241 THR A C 1
ATOM 1871 O O . THR A 1 241 ? 13.114 16.478 8.602 1.00 83.50 241 THR A O 1
ATOM 1874 N N . SER A 1 242 ? 13.540 14.627 7.396 1.00 72.19 242 SER A N 1
ATOM 1875 C CA . SER A 1 242 ? 13.443 13.676 8.512 1.00 72.19 242 SER A CA 1
ATOM 1876 C C . SER A 1 242 ? 14.460 13.907 9.641 1.00 72.19 242 SER A C 1
ATOM 1878 O O . SER A 1 242 ? 14.438 13.186 10.631 1.00 72.19 242 SER A O 1
ATOM 1880 N N . ARG A 1 243 ? 15.378 14.873 9.494 1.00 74.69 243 ARG A N 1
ATOM 1881 C CA . ARG A 1 243 ? 16.310 15.300 10.546 1.00 74.69 243 ARG A CA 1
ATOM 1882 C C . ARG A 1 243 ? 15.667 16.229 11.575 1.00 74.69 243 ARG A C 1
ATOM 1884 O O . ARG A 1 243 ? 16.224 16.384 12.657 1.00 74.69 243 ARG A O 1
ATOM 1891 N N . LEU A 1 244 ? 14.532 16.845 11.245 1.00 77.06 244 LEU A N 1
ATOM 1892 C CA . LEU A 1 244 ? 13.781 17.675 12.182 1.00 77.06 244 LEU A CA 1
ATOM 1893 C C . LEU A 1 244 ? 12.925 16.814 13.105 1.00 77.06 244 LEU A C 1
ATOM 1895 O O . LEU A 1 244 ? 12.294 15.850 12.666 1.00 77.06 244 LEU A O 1
ATOM 1899 N N . SER A 1 245 ? 12.861 17.198 14.381 1.00 75.56 245 SER A N 1
ATOM 1900 C CA . SER A 1 245 ? 11.935 16.573 15.319 1.00 75.56 245 SER A CA 1
ATOM 1901 C C . SER A 1 245 ? 10.499 17.018 15.025 1.00 75.56 245 SER A C 1
ATOM 1903 O O . SER A 1 245 ? 10.261 18.095 14.474 1.00 75.56 245 SER A O 1
ATOM 1905 N N . SER A 1 246 ? 9.512 16.213 15.429 1.00 72.19 246 SER A N 1
ATOM 1906 C CA . SER A 1 246 ? 8.094 16.554 15.221 1.00 72.19 246 SER A CA 1
ATOM 1907 C C . SER A 1 246 ? 7.681 17.867 15.903 1.00 72.19 246 SER A C 1
ATOM 1909 O O . SER A 1 246 ? 6.764 18.531 15.428 1.00 72.19 246 SER A O 1
ATOM 1911 N N . GLY A 1 247 ? 8.372 18.268 16.977 1.00 77.06 247 GLY A N 1
ATOM 1912 C CA . GLY A 1 247 ? 8.128 19.535 17.672 1.00 77.06 247 GLY A CA 1
ATOM 1913 C C . GLY A 1 247 ? 8.647 20.769 16.925 1.00 77.06 247 GLY A C 1
ATOM 1914 O O . GLY A 1 247 ? 8.114 21.858 17.123 1.00 77.06 247 GLY A O 1
ATOM 1915 N N . ASP A 1 248 ? 9.633 20.608 16.037 1.00 82.19 248 ASP A N 1
ATOM 1916 C CA . ASP A 1 248 ? 10.249 21.723 15.301 1.00 82.19 248 ASP A CA 1
ATOM 1917 C C . ASP A 1 248 ? 9.486 22.076 14.016 1.00 82.19 248 ASP A C 1
ATOM 1919 O O . ASP A 1 248 ? 9.537 23.212 13.537 1.00 82.19 248 ASP A O 1
ATOM 1923 N N . ILE A 1 249 ? 8.758 21.106 13.451 1.00 82.69 249 ILE A N 1
ATOM 1924 C CA . ILE A 1 249 ? 8.040 21.250 12.177 1.00 82.69 249 ILE A CA 1
ATOM 1925 C C . ILE A 1 249 ? 7.047 22.428 12.196 1.00 82.69 249 ILE A C 1
ATOM 1927 O O . ILE A 1 249 ? 7.114 23.242 11.270 1.00 82.69 249 ILE A O 1
ATOM 1931 N N . PRO A 1 250 ? 6.166 22.591 13.210 1.00 84.12 250 PRO A N 1
ATOM 1932 C CA . PRO A 1 250 ? 5.194 23.687 13.222 1.00 84.12 250 PRO A CA 1
ATOM 1933 C C . PRO A 1 250 ? 5.851 25.069 13.141 1.00 84.12 250 PRO A C 1
ATOM 1935 O O . PRO A 1 250 ? 5.403 25.920 12.379 1.00 84.12 250 PRO A O 1
ATOM 1938 N N . ALA A 1 251 ? 6.972 25.271 13.842 1.00 86.44 251 ALA A N 1
ATOM 1939 C CA . ALA A 1 251 ? 7.684 26.547 13.837 1.00 86.44 251 ALA A CA 1
ATOM 1940 C C . ALA A 1 251 ? 8.245 26.897 12.447 1.00 86.44 251 ALA A C 1
ATOM 1942 O O . ALA A 1 251 ? 8.179 28.054 12.023 1.00 86.44 251 ALA A O 1
ATOM 1943 N N . VAL A 1 252 ? 8.764 25.900 11.719 1.00 87.00 252 VAL A N 1
ATOM 1944 C CA . VAL A 1 252 ? 9.246 26.082 10.341 1.00 87.00 252 VAL A CA 1
ATOM 1945 C C . VAL A 1 252 ? 8.089 26.422 9.401 1.00 87.00 252 VAL A C 1
ATOM 1947 O O . VAL A 1 252 ? 8.231 27.326 8.578 1.00 87.00 252 VAL A O 1
ATOM 1950 N N . LEU A 1 253 ? 6.942 25.745 9.529 1.00 86.12 253 LEU A N 1
ATOM 1951 C CA . LEU A 1 253 ? 5.757 26.002 8.700 1.00 86.12 253 LEU A CA 1
ATOM 1952 C C . LEU A 1 253 ? 5.173 27.400 8.945 1.00 86.12 253 LEU A C 1
ATOM 1954 O O . LEU A 1 253 ? 4.926 28.132 7.983 1.00 86.12 253 LEU A O 1
ATOM 1958 N N . ASP A 1 254 ? 5.054 27.811 10.207 1.00 85.88 254 ASP A N 1
ATOM 1959 C CA . ASP A 1 254 ? 4.626 29.162 10.582 1.00 85.88 254 ASP A CA 1
ATOM 1960 C C . ASP A 1 254 ? 5.562 30.226 9.998 1.00 85.88 254 ASP A C 1
ATOM 1962 O O . ASP A 1 254 ? 5.124 31.253 9.474 1.00 85.88 254 ASP A O 1
ATOM 1966 N N . GLN A 1 255 ? 6.876 29.992 10.058 1.00 88.56 255 GLN A N 1
ATOM 1967 C CA . GLN A 1 255 ? 7.859 30.922 9.508 1.00 88.56 255 GLN A CA 1
ATOM 1968 C C . GLN A 1 255 ? 7.850 30.944 7.971 1.00 88.56 255 GLN A C 1
ATOM 1970 O O . GLN A 1 255 ? 8.103 31.988 7.362 1.00 88.56 255 GLN A O 1
ATOM 1975 N N . LEU A 1 256 ? 7.534 29.819 7.329 1.00 87.88 256 LEU A N 1
ATOM 1976 C CA . LEU A 1 256 ? 7.428 29.698 5.876 1.00 87.88 256 LEU A CA 1
ATOM 1977 C C . LEU A 1 256 ? 6.249 30.512 5.312 1.00 87.88 256 LEU A C 1
ATOM 1979 O O . LEU A 1 256 ? 6.341 31.030 4.194 1.00 87.88 256 LEU A O 1
ATOM 1983 N N . ALA A 1 257 ? 5.181 30.683 6.098 1.00 85.94 257 ALA A N 1
ATOM 1984 C CA . ALA A 1 257 ? 4.035 31.522 5.753 1.00 85.94 257 ALA A CA 1
ATOM 1985 C C . ALA A 1 257 ? 4.346 33.034 5.777 1.00 85.94 257 ALA A C 1
ATOM 1987 O O . ALA A 1 257 ? 3.633 33.812 5.140 1.00 85.94 257 ALA A O 1
ATOM 1988 N N . VAL A 1 258 ? 5.425 33.469 6.445 1.00 87.81 258 VAL A N 1
ATOM 1989 C CA . VAL A 1 258 ? 5.783 34.894 6.562 1.00 87.81 258 VAL A CA 1
ATOM 1990 C C . VAL A 1 258 ? 6.179 35.472 5.190 1.00 87.81 258 VAL A C 1
ATOM 1992 O O . VAL A 1 258 ? 7.127 34.980 4.562 1.00 87.81 258 VAL A O 1
ATOM 1995 N N . PRO A 1 259 ? 5.497 36.528 4.698 1.00 83.62 259 PRO A N 1
ATOM 1996 C CA . PRO A 1 259 ? 5.834 37.170 3.434 1.00 83.62 259 PRO A CA 1
ATOM 1997 C C . PRO A 1 259 ? 7.069 38.071 3.565 1.00 83.62 259 PRO A C 1
ATOM 1999 O O . PRO A 1 259 ? 7.401 38.583 4.631 1.00 83.62 259 PRO A O 1
ATOM 2002 N N . PHE A 1 260 ? 7.753 38.299 2.445 1.00 81.38 260 PHE A N 1
ATOM 2003 C CA . PHE A 1 260 ? 8.853 39.259 2.387 1.00 81.38 260 PHE A CA 1
ATOM 2004 C C . PHE A 1 260 ? 8.327 40.681 2.178 1.00 81.38 260 PHE A C 1
ATOM 2006 O O . PHE A 1 260 ? 7.609 40.933 1.213 1.00 81.38 260 PHE A O 1
ATOM 2013 N N . THR A 1 261 ? 8.761 41.616 3.023 1.00 77.38 261 THR A N 1
ATOM 2014 C CA . THR A 1 261 ? 8.492 43.054 2.897 1.00 77.38 261 THR A CA 1
ATOM 2015 C C . THR A 1 261 ? 9.795 43.829 2.675 1.00 77.38 261 THR A C 1
ATOM 2017 O O . THR A 1 261 ? 10.852 43.462 3.188 1.00 77.38 261 THR A O 1
ATOM 2020 N N . ALA A 1 262 ? 9.742 44.905 1.880 1.00 69.44 262 ALA A N 1
ATOM 2021 C CA . ALA A 1 262 ? 10.921 45.724 1.562 1.00 69.44 262 ALA A CA 1
ATOM 2022 C C . ALA A 1 262 ? 11.432 46.536 2.768 1.00 69.44 262 ALA A C 1
ATOM 2024 O O . ALA A 1 262 ? 12.628 46.798 2.879 1.00 69.44 262 ALA A O 1
ATOM 2025 N N . SER A 1 263 ? 10.528 46.906 3.675 1.00 72.06 263 SER A N 1
ATOM 2026 C CA . SER A 1 263 ? 10.817 47.531 4.964 1.00 72.06 263 SER A CA 1
ATOM 2027 C C . SER A 1 263 ? 10.401 46.577 6.078 1.00 72.06 263 SER A C 1
ATOM 2029 O O . SER A 1 263 ? 9.240 46.167 6.136 1.00 72.06 263 SER A O 1
ATOM 2031 N N . ARG A 1 264 ? 11.340 46.229 6.958 1.00 67.69 264 ARG A N 1
ATOM 2032 C CA . ARG A 1 264 ? 11.111 45.309 8.075 1.00 67.69 264 ARG A CA 1
ATOM 2033 C C . ARG A 1 264 ? 11.380 46.022 9.399 1.00 67.69 264 ARG A C 1
ATOM 2035 O O . ARG A 1 264 ? 12.415 46.675 9.541 1.00 67.69 264 ARG A O 1
ATOM 2042 N N . GLY A 1 265 ? 10.449 45.906 10.342 1.00 70.25 265 GLY A N 1
ATOM 2043 C CA . GLY A 1 265 ? 10.574 46.449 11.687 1.00 70.25 265 GLY A CA 1
ATOM 2044 C C . GLY A 1 265 ? 11.601 45.679 12.520 1.00 70.25 265 GLY A C 1
ATOM 2045 O O . GLY A 1 265 ? 11.921 44.514 12.262 1.00 70.25 265 GLY A O 1
ATOM 2046 N N . LYS A 1 266 ? 12.145 46.336 13.548 1.00 65.88 266 LYS A N 1
ATOM 2047 C CA . LYS A 1 266 ? 13.070 45.707 14.498 1.00 65.88 266 LYS A CA 1
ATOM 2048 C C . LYS A 1 266 ? 12.281 44.728 15.379 1.00 65.88 266 LYS A C 1
ATOM 2050 O O . LYS A 1 266 ? 11.625 45.156 16.318 1.00 65.88 266 LYS A O 1
ATOM 2055 N N . GLY A 1 267 ? 12.343 43.434 15.064 1.00 72.50 267 GLY A N 1
ATOM 2056 C CA . GLY A 1 267 ? 11.647 42.369 15.804 1.00 72.50 267 GLY A CA 1
ATOM 2057 C C . GLY A 1 267 ? 10.807 41.430 14.934 1.00 72.50 267 GLY A C 1
ATOM 2058 O O . GLY A 1 267 ? 10.505 40.323 15.371 1.00 72.50 267 GLY A O 1
ATOM 2059 N N . ASP A 1 268 ? 10.496 41.811 13.691 1.00 79.31 268 ASP A N 1
ATOM 2060 C CA . ASP A 1 268 ? 9.700 40.965 12.793 1.00 79.31 268 ASP A CA 1
ATOM 2061 C C . ASP A 1 268 ? 10.426 39.652 12.482 1.00 79.31 268 ASP A C 1
ATOM 2063 O O . ASP A 1 268 ? 11.651 39.640 12.300 1.00 79.31 268 ASP A O 1
ATOM 2067 N N . ARG A 1 269 ? 9.682 38.548 12.355 1.00 81.12 269 ARG A N 1
ATOM 2068 C CA . ARG A 1 269 ? 10.243 37.258 11.928 1.00 81.12 269 ARG A CA 1
ATOM 2069 C C . ARG A 1 269 ? 10.786 37.367 10.503 1.00 81.12 269 ARG A C 1
ATOM 2071 O O . ARG A 1 269 ? 10.196 38.000 9.632 1.00 81.12 269 ARG A O 1
ATOM 2078 N N . ARG A 1 270 ? 11.944 36.754 10.259 1.00 84.81 270 ARG A N 1
ATOM 2079 C CA . ARG A 1 270 ? 12.559 36.736 8.928 1.00 84.81 270 ARG A CA 1
ATOM 2080 C C . ARG A 1 270 ? 11.837 35.709 8.045 1.00 84.81 270 ARG A C 1
ATOM 2082 O O . ARG A 1 270 ? 11.714 34.569 8.491 1.00 84.81 270 ARG A O 1
ATOM 2089 N N . PRO A 1 271 ? 11.415 36.062 6.818 1.00 87.81 271 PRO A N 1
ATOM 2090 C CA . PRO A 1 271 ? 10.823 35.091 5.905 1.00 87.81 271 PRO A CA 1
ATOM 2091 C C . PRO A 1 271 ? 11.866 34.050 5.488 1.00 87.81 271 PRO A C 1
ATOM 2093 O O . PRO A 1 271 ? 13.034 34.386 5.287 1.00 87.81 271 PRO A O 1
ATOM 2096 N N . ILE A 1 272 ? 11.441 32.797 5.331 1.00 87.94 272 ILE A N 1
ATOM 2097 C CA . ILE A 1 272 ? 12.271 31.765 4.701 1.00 87.94 272 ILE A CA 1
ATOM 2098 C C . ILE A 1 272 ? 12.337 32.060 3.198 1.00 87.94 272 ILE A C 1
ATOM 2100 O O . ILE A 1 272 ? 11.309 32.260 2.538 1.00 87.94 272 ILE A O 1
ATOM 2104 N N . ASP A 1 273 ? 13.558 32.120 2.667 1.00 86.81 273 ASP A N 1
ATOM 2105 C CA . ASP A 1 273 ? 13.829 32.424 1.262 1.00 86.81 273 ASP A CA 1
ATOM 2106 C C . ASP A 1 273 ? 14.041 31.150 0.438 1.00 86.81 273 ASP A C 1
ATOM 2108 O O . ASP A 1 273 ? 13.616 31.094 -0.716 1.00 86.81 273 ASP A O 1
ATOM 2112 N N . VAL A 1 274 ? 14.674 30.133 1.032 1.00 89.06 274 VAL A N 1
ATOM 2113 C CA . VAL A 1 274 ? 14.917 28.822 0.418 1.00 89.06 274 VAL A CA 1
ATOM 2114 C C . VAL A 1 274 ? 14.575 27.729 1.423 1.00 89.06 274 VAL A C 1
ATOM 2116 O O . VAL A 1 274 ? 15.131 27.695 2.519 1.00 89.06 274 VAL A O 1
ATOM 2119 N N . LEU A 1 275 ? 13.688 26.817 1.030 1.00 88.94 275 LEU A N 1
ATOM 2120 C CA . LEU A 1 275 ? 13.354 25.631 1.807 1.00 88.94 275 LEU A CA 1
ATOM 2121 C C . LEU A 1 275 ? 13.911 24.387 1.110 1.00 88.94 275 LEU A C 1
ATOM 2123 O O . LEU A 1 275 ? 13.519 24.080 -0.015 1.00 88.94 275 LEU A O 1
ATOM 2127 N N . LEU A 1 276 ? 14.810 23.671 1.780 1.00 89.81 276 LEU A N 1
ATOM 2128 C CA . LEU A 1 276 ? 15.301 22.368 1.340 1.00 89.81 276 LEU A CA 1
ATOM 2129 C C . LEU A 1 276 ? 14.395 21.287 1.920 1.00 89.81 276 LEU A C 1
ATOM 2131 O O . LEU A 1 276 ? 14.469 20.998 3.110 1.00 89.81 276 LEU A O 1
ATOM 2135 N N . ALA A 1 277 ? 13.528 20.703 1.100 1.00 87.00 277 ALA A N 1
ATOM 2136 C CA . ALA A 1 277 ? 12.545 19.738 1.571 1.00 87.00 277 ALA A CA 1
ATOM 2137 C C . ALA A 1 277 ? 12.738 18.350 0.955 1.00 87.00 277 ALA A C 1
ATOM 2139 O O . ALA A 1 277 ? 13.165 18.207 -0.190 1.00 87.00 277 ALA A O 1
ATOM 2140 N N . THR A 1 278 ? 12.386 17.332 1.737 1.00 84.62 278 THR A N 1
ATOM 2141 C CA . THR A 1 278 ? 12.137 15.969 1.239 1.00 84.62 278 THR A CA 1
ATOM 2142 C C . THR A 1 278 ? 10.670 15.832 0.808 1.00 84.62 278 THR A C 1
ATOM 2144 O O . THR A 1 278 ? 9.946 16.826 0.708 1.00 84.62 278 THR A O 1
ATOM 2147 N N . ASN A 1 279 ? 10.198 14.600 0.606 1.00 72.56 279 ASN A N 1
ATOM 2148 C CA . ASN A 1 279 ? 8.791 14.270 0.359 1.00 72.56 279 ASN A CA 1
ATOM 2149 C C . ASN A 1 279 ? 7.811 14.817 1.420 1.00 72.56 279 ASN A C 1
ATOM 2151 O O . ASN A 1 279 ? 6.614 14.896 1.158 1.00 72.56 279 ASN A O 1
ATOM 2155 N N . MET A 1 280 ? 8.298 15.265 2.583 1.00 75.44 280 MET A N 1
ATOM 2156 C CA . MET A 1 280 ? 7.503 15.946 3.610 1.00 75.44 280 MET A CA 1
ATOM 2157 C C . MET A 1 280 ? 6.747 17.186 3.099 1.00 75.44 280 MET A C 1
ATOM 2159 O O . MET A 1 280 ? 5.715 17.528 3.663 1.00 75.44 280 MET A O 1
ATOM 2163 N N . ILE A 1 281 ? 7.201 17.844 2.024 1.00 77.94 281 ILE A N 1
ATOM 2164 C CA . ILE A 1 281 ? 6.470 18.979 1.423 1.00 77.94 281 ILE A CA 1
ATOM 2165 C C . ILE A 1 281 ? 5.210 18.544 0.652 1.00 77.94 281 ILE A C 1
ATOM 2167 O O . ILE A 1 281 ? 4.316 19.353 0.394 1.00 77.94 281 ILE A O 1
ATOM 2171 N N . SER A 1 282 ? 5.133 17.269 0.260 1.00 69.44 282 SER A N 1
ATOM 2172 C CA . SER A 1 282 ? 4.035 16.731 -0.546 1.00 69.44 282 SER A CA 1
ATOM 2173 C C . SER A 1 282 ? 2.735 16.609 0.254 1.00 69.44 282 SER A C 1
ATOM 2175 O O . SER A 1 282 ? 1.658 16.707 -0.333 1.00 69.44 282 SER A O 1
ATOM 2177 N N . VAL A 1 283 ? 2.811 16.504 1.584 1.00 67.38 283 VAL A N 1
ATOM 2178 C CA . VAL A 1 283 ? 1.679 16.268 2.498 1.00 67.38 283 VAL A CA 1
ATOM 2179 C C . VAL A 1 283 ? 1.483 17.423 3.481 1.00 67.38 283 VAL A C 1
ATOM 2181 O O . VAL A 1 283 ? 2.444 17.933 4.041 1.00 67.38 283 VAL A O 1
ATOM 2184 N N . GLY A 1 284 ? 0.231 17.833 3.706 1.00 60.66 284 GLY A N 1
ATOM 2185 C CA . GLY A 1 284 ? -0.165 18.651 4.866 1.00 60.66 284 GLY A CA 1
ATOM 2186 C C . GLY A 1 284 ? 0.356 20.095 4.962 1.00 60.66 284 GLY A C 1
ATOM 2187 O O . GLY A 1 284 ? -0.028 20.799 5.889 1.00 60.66 284 GLY A O 1
ATOM 2188 N N . VAL A 1 285 ? 1.190 20.575 4.030 1.00 68.06 285 VAL A N 1
ATOM 2189 C CA . VAL A 1 285 ? 1.713 21.955 4.054 1.00 68.06 285 VAL A CA 1
ATOM 2190 C C . VAL A 1 285 ? 0.860 22.888 3.189 1.00 68.06 285 VAL A C 1
ATOM 2192 O O . VAL A 1 285 ? 0.824 22.753 1.958 1.00 68.06 285 VAL A O 1
ATOM 2195 N N . ASP A 1 286 ? 0.185 23.856 3.812 1.00 68.56 286 ASP A N 1
ATOM 2196 C CA . ASP A 1 286 ? -0.550 24.920 3.118 1.00 68.56 286 ASP A CA 1
ATOM 2197 C C . ASP A 1 286 ? 0.228 26.241 3.139 1.00 68.56 286 ASP A C 1
ATOM 2199 O O . ASP A 1 286 ? 0.088 27.065 4.038 1.00 68.56 286 ASP A O 1
ATOM 2203 N N . VAL 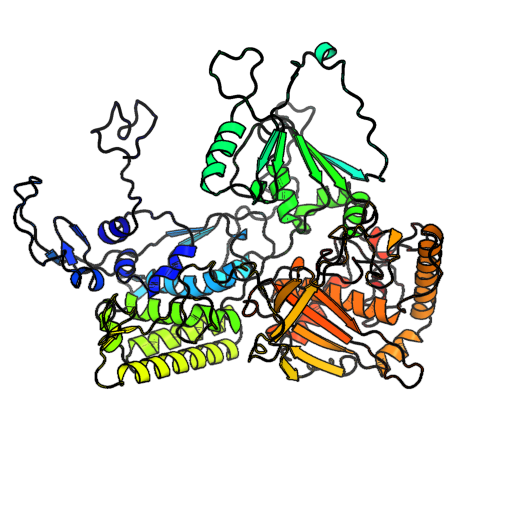A 1 287 ? 1.090 26.436 2.137 1.00 73.69 287 VAL A N 1
ATOM 2204 C CA . VAL A 1 287 ? 1.812 27.698 1.942 1.00 73.69 287 VAL A CA 1
ATOM 2205 C C . VAL A 1 287 ? 1.552 28.214 0.540 1.00 73.69 287 VAL A C 1
ATOM 2207 O O . VAL A 1 287 ? 2.000 27.649 -0.454 1.00 73.69 287 VAL A O 1
ATOM 2210 N N . SER A 1 288 ? 0.848 29.337 0.461 1.00 72.50 288 SER A N 1
ATOM 2211 C CA . SER A 1 288 ? 0.406 29.928 -0.801 1.00 72.50 288 SER A CA 1
ATOM 2212 C C . SER A 1 288 ? 1.470 30.775 -1.515 1.00 72.50 288 SER A C 1
ATOM 2214 O O . SER A 1 288 ? 1.342 31.025 -2.713 1.00 72.50 288 SER A O 1
ATOM 2216 N N . ARG A 1 289 ? 2.540 31.180 -0.809 1.00 83.62 289 ARG A N 1
ATOM 2217 C CA . ARG A 1 289 ? 3.563 32.131 -1.295 1.00 83.62 289 ARG A CA 1
ATOM 2218 C C . ARG A 1 289 ? 4.758 31.517 -2.038 1.00 83.62 289 ARG A C 1
ATOM 2220 O O . ARG A 1 289 ? 5.722 32.232 -2.327 1.00 83.62 289 ARG A O 1
ATOM 2227 N N . LEU A 1 290 ? 4.763 30.205 -2.286 1.00 85.75 290 LEU A N 1
ATOM 2228 C CA . LEU A 1 290 ? 5.857 29.535 -2.997 1.00 85.75 290 LEU A CA 1
ATOM 2229 C C . LEU A 1 290 ? 5.762 29.818 -4.504 1.00 85.75 290 LEU A C 1
ATOM 2231 O O . LEU A 1 290 ? 4.840 29.363 -5.181 1.00 85.75 290 LEU A O 1
ATOM 2235 N N . GLY A 1 291 ? 6.733 30.570 -5.028 1.00 87.31 291 GLY A N 1
ATOM 2236 C CA . GLY A 1 291 ? 6.773 30.969 -6.442 1.00 87.31 291 GLY A CA 1
ATOM 2237 C C . GLY A 1 291 ? 7.704 30.130 -7.323 1.00 87.31 291 GLY A C 1
ATOM 2238 O O . GLY A 1 291 ? 7.503 30.070 -8.533 1.00 87.31 291 GLY A O 1
ATOM 2239 N N . ILE A 1 292 ? 8.719 29.475 -6.745 1.00 90.38 292 ILE A N 1
ATOM 2240 C CA . ILE A 1 292 ? 9.707 28.674 -7.485 1.00 90.38 292 ILE A CA 1
ATOM 2241 C C . ILE A 1 292 ? 9.960 27.357 -6.752 1.00 90.38 292 ILE A C 1
ATOM 2243 O O . ILE A 1 292 ? 10.152 27.360 -5.538 1.00 90.38 292 ILE A O 1
ATOM 2247 N N . MET A 1 293 ? 10.022 26.251 -7.493 1.00 91.50 293 MET A N 1
ATOM 2248 C CA . MET A 1 293 ? 10.487 24.955 -6.995 1.00 91.50 293 MET A CA 1
ATOM 2249 C C . MET A 1 293 ? 11.505 24.345 -7.945 1.00 91.50 293 MET A C 1
ATOM 2251 O O . MET A 1 293 ? 11.366 24.429 -9.164 1.00 91.50 293 MET A O 1
ATOM 2255 N N . VAL A 1 294 ? 12.517 23.710 -7.361 1.00 92.56 294 VAL A N 1
ATOM 2256 C CA . VAL A 1 294 ? 13.488 22.887 -8.076 1.00 92.56 294 VAL A CA 1
ATOM 2257 C C . VAL A 1 294 ? 13.318 21.457 -7.584 1.00 92.56 294 VAL A C 1
ATOM 2259 O O . VAL A 1 294 ? 13.547 21.174 -6.412 1.00 92.56 294 VAL A O 1
ATOM 2262 N N . VAL A 1 295 ? 12.895 20.572 -8.477 1.00 90.94 295 VAL A N 1
ATOM 2263 C CA . VAL A 1 295 ? 12.774 19.136 -8.231 1.00 90.94 295 VAL A CA 1
ATOM 2264 C C . VAL A 1 295 ? 14.053 18.476 -8.735 1.00 90.94 295 VAL A C 1
ATOM 2266 O O . VAL A 1 295 ? 14.404 18.627 -9.906 1.00 90.94 295 VAL A O 1
ATOM 2269 N N . ALA A 1 296 ? 14.775 17.794 -7.848 1.00 88.81 296 ALA A N 1
ATOM 2270 C CA . ALA A 1 296 ? 16.016 17.102 -8.179 1.00 88.81 296 ALA A CA 1
ATOM 2271 C C . ALA A 1 296 ? 15.729 15.633 -8.535 1.00 88.81 296 ALA A C 1
ATOM 2273 O O . ALA A 1 296 ? 15.495 14.815 -7.648 1.00 88.81 296 ALA A O 1
ATOM 2274 N N . GLY A 1 297 ? 15.772 15.318 -9.830 1.00 87.00 297 GLY A N 1
ATOM 2275 C CA . GLY A 1 297 ? 15.396 14.024 -10.400 1.00 87.00 297 GLY A CA 1
ATOM 2276 C C . GLY A 1 297 ? 13.886 13.787 -10.426 1.00 87.00 297 GLY A C 1
ATOM 2277 O O . GLY A 1 297 ? 13.107 14.577 -9.886 1.00 87.00 297 GLY A O 1
ATOM 2278 N N . GLN A 1 298 ? 13.460 12.694 -11.057 1.00 88.12 298 GLN A N 1
ATOM 2279 C CA . GLN A 1 298 ? 12.073 12.252 -10.968 1.00 88.12 298 GLN A CA 1
ATOM 2280 C C . GLN A 1 298 ? 11.836 11.549 -9.614 1.00 88.12 298 GLN A C 1
ATOM 2282 O O . GLN A 1 298 ? 12.572 10.618 -9.276 1.00 88.12 298 GLN A O 1
ATOM 2287 N N . PRO A 1 299 ? 10.808 11.937 -8.830 1.00 86.69 299 PRO A N 1
ATOM 2288 C CA . PRO A 1 299 ? 10.415 11.199 -7.630 1.00 86.69 299 PRO A CA 1
ATOM 2289 C C . PRO A 1 299 ? 10.035 9.745 -7.930 1.00 86.69 299 PRO A C 1
ATOM 2291 O O . PRO A 1 299 ? 9.713 9.385 -9.064 1.00 86.69 299 PRO A O 1
ATOM 2294 N N . LYS A 1 300 ? 10.003 8.893 -6.896 1.00 81.44 300 LYS A N 1
ATOM 2295 C CA . LYS A 1 300 ? 9.697 7.466 -7.088 1.00 81.44 300 LYS A CA 1
ATOM 2296 C C . LYS A 1 300 ? 8.306 7.244 -7.678 1.00 81.44 300 LYS A C 1
ATOM 2298 O O . LYS A 1 300 ? 8.150 6.294 -8.445 1.00 81.44 300 LYS A O 1
ATOM 2303 N N . SER A 1 301 ? 7.345 8.115 -7.370 1.00 78.56 301 SER A N 1
ATOM 2304 C CA . SER A 1 301 ? 5.982 8.065 -7.905 1.00 78.56 301 SER A CA 1
ATOM 2305 C C . SER A 1 301 ? 5.579 9.357 -8.616 1.00 78.56 301 SER A C 1
ATOM 2307 O O . SER A 1 301 ? 6.022 10.455 -8.267 1.00 78.56 301 SER A O 1
ATOM 2309 N N . THR A 1 302 ? 4.691 9.236 -9.598 1.00 84.81 302 THR A N 1
ATOM 2310 C CA . THR A 1 302 ? 4.105 10.392 -10.292 1.00 84.81 302 THR A CA 1
ATOM 2311 C C . THR A 1 302 ? 3.180 11.184 -9.366 1.00 84.81 302 THR A C 1
ATOM 2313 O O . THR A 1 302 ? 3.143 12.414 -9.431 1.00 84.81 302 THR A O 1
ATOM 2316 N N . ALA A 1 303 ? 2.478 10.499 -8.457 1.00 81.06 303 ALA A N 1
ATOM 2317 C CA . ALA A 1 303 ? 1.642 11.143 -7.443 1.00 81.06 303 ALA A CA 1
ATOM 2318 C C . ALA A 1 303 ? 2.446 12.122 -6.571 1.00 81.06 303 ALA A C 1
ATOM 2320 O O . ALA A 1 303 ? 2.037 13.269 -6.401 1.00 81.06 303 ALA A O 1
ATOM 2321 N N . GLU A 1 304 ? 3.620 11.707 -6.087 1.00 82.88 304 GLU A N 1
ATOM 2322 C CA . GLU A 1 304 ? 4.510 12.549 -5.281 1.00 82.88 304 GLU A CA 1
ATOM 2323 C C . GLU A 1 304 ? 4.991 13.784 -6.056 1.00 82.88 304 GLU A C 1
ATOM 2325 O O . GLU A 1 304 ? 4.986 14.891 -5.518 1.00 82.88 304 GLU A O 1
ATOM 2330 N N . TYR A 1 305 ? 5.334 13.625 -7.340 1.00 88.56 305 TYR A N 1
ATOM 2331 C CA . TYR A 1 305 ? 5.698 14.744 -8.213 1.00 88.56 305 TYR A CA 1
ATOM 2332 C C . TYR A 1 305 ? 4.563 15.770 -8.345 1.00 88.56 305 TYR A C 1
ATOM 2334 O O . TYR A 1 305 ? 4.777 16.978 -8.204 1.00 88.56 305 TYR A O 1
ATOM 2342 N N . ILE A 1 306 ? 3.337 15.305 -8.588 1.00 86.31 306 ILE A N 1
ATOM 2343 C CA . ILE A 1 306 ? 2.163 16.176 -8.719 1.00 86.31 306 ILE A CA 1
ATOM 2344 C C . ILE A 1 306 ? 1.880 16.880 -7.391 1.00 86.31 306 ILE A C 1
ATOM 2346 O O . ILE A 1 306 ? 1.701 18.098 -7.368 1.00 86.31 306 ILE A O 1
ATOM 2350 N N . GLN A 1 307 ? 1.888 16.141 -6.281 1.00 82.56 307 GLN A N 1
ATOM 2351 C CA . GLN A 1 307 ? 1.634 16.686 -4.950 1.00 82.56 307 GLN A CA 1
ATOM 2352 C C . GLN A 1 307 ? 2.661 17.751 -4.569 1.00 82.56 307 GLN A C 1
ATOM 2354 O O . GLN A 1 307 ? 2.262 18.859 -4.207 1.00 82.56 307 GLN A O 1
ATOM 2359 N N . ALA A 1 308 ? 3.956 17.469 -4.728 1.00 86.25 308 ALA A N 1
ATOM 2360 C CA . ALA A 1 308 ? 5.020 18.427 -4.449 1.00 86.25 308 ALA A CA 1
ATOM 2361 C C . ALA A 1 308 ? 4.895 19.681 -5.328 1.00 86.25 308 ALA A C 1
ATOM 2363 O O . ALA A 1 308 ? 4.831 20.801 -4.821 1.00 86.25 308 ALA A O 1
ATOM 2364 N N . THR A 1 309 ? 4.785 19.516 -6.650 1.00 88.62 309 THR A N 1
ATOM 2365 C CA . THR A 1 309 ? 4.763 20.661 -7.578 1.00 88.62 309 THR A CA 1
ATOM 2366 C C . THR A 1 309 ? 3.463 21.466 -7.531 1.00 88.62 309 THR A C 1
ATOM 2368 O O . THR A 1 309 ? 3.459 22.644 -7.890 1.00 88.62 309 THR A O 1
ATOM 2371 N N . SER A 1 310 ? 2.367 20.891 -7.024 1.00 83.94 310 SER A N 1
ATOM 2372 C CA . SER A 1 310 ? 1.103 21.606 -6.779 1.00 83.94 310 SER A CA 1
ATOM 2373 C C . SER A 1 310 ? 1.166 22.634 -5.639 1.00 83.94 310 SER A C 1
ATOM 2375 O O . SER A 1 310 ? 0.250 23.449 -5.486 1.00 83.94 310 SER A O 1
ATOM 2377 N N . ARG A 1 311 ? 2.240 22.624 -4.836 1.00 81.56 311 ARG A N 1
ATOM 2378 C CA . ARG A 1 311 ? 2.474 23.604 -3.759 1.00 81.56 311 ARG A CA 1
ATOM 2379 C C . ARG A 1 311 ? 2.947 24.963 -4.286 1.00 81.56 311 ARG A C 1
ATOM 2381 O O . ARG A 1 311 ? 2.970 25.931 -3.538 1.00 81.56 311 ARG A O 1
ATOM 2388 N N . VAL A 1 312 ? 3.313 25.045 -5.564 1.00 86.69 312 VAL A N 1
ATOM 2389 C CA . VAL A 1 312 ? 3.846 26.251 -6.208 1.00 86.69 312 VAL A CA 1
ATOM 2390 C C . VAL A 1 312 ? 2.784 26.883 -7.090 1.00 86.69 312 VAL A C 1
ATOM 2392 O O . VAL A 1 312 ? 2.023 26.190 -7.757 1.00 86.69 312 VAL A O 1
ATOM 2395 N N . GLY A 1 313 ? 2.762 28.210 -7.146 1.00 78.88 313 GLY A N 1
ATOM 2396 C CA . GLY A 1 313 ? 1.915 28.934 -8.087 1.00 78.88 313 GLY A CA 1
ATOM 2397 C C . GLY A 1 313 ? 0.412 28.826 -7.801 1.00 78.88 313 GLY A C 1
ATOM 2398 O O . GLY A 1 313 ? -0.372 28.600 -8.723 1.00 78.88 313 GLY A O 1
ATOM 2399 N N . ARG A 1 314 ? 0.025 28.903 -6.516 1.00 76.31 314 ARG A N 1
ATOM 2400 C CA . ARG A 1 314 ? -1.381 28.891 -6.065 1.00 76.31 314 ARG A CA 1
ATOM 2401 C C . ARG A 1 314 ? -2.046 30.260 -6.221 1.00 76.31 314 ARG A C 1
ATOM 2403 O O . ARG A 1 314 ? -3.083 30.361 -6.870 1.00 76.31 314 ARG A O 1
ATOM 2410 N N . ASN A 1 315 ? -1.436 31.291 -5.632 1.00 75.31 315 ASN A N 1
ATOM 2411 C CA . ASN A 1 315 ? -1.947 32.667 -5.660 1.00 75.31 315 ASN A CA 1
ATOM 2412 C C . ASN A 1 315 ? -1.282 33.520 -6.748 1.00 75.31 315 ASN A C 1
ATOM 2414 O O . ASN A 1 315 ? -1.933 34.369 -7.347 1.00 75.31 315 ASN A O 1
ATOM 2418 N N . ASP A 1 316 ? -0.006 33.251 -7.021 1.00 79.31 316 ASP A N 1
ATOM 2419 C CA . ASP A 1 316 ? 0.849 33.981 -7.959 1.00 79.31 316 ASP A CA 1
ATOM 2420 C C . ASP A 1 316 ? 1.387 33.035 -9.044 1.00 79.31 316 ASP A C 1
ATOM 2422 O O . ASP A 1 316 ? 1.294 31.818 -8.882 1.00 79.31 316 ASP A O 1
ATOM 2426 N N . PRO A 1 317 ? 1.955 33.527 -10.162 1.00 84.00 317 PRO A N 1
ATOM 2427 C CA . PRO A 1 317 ? 2.559 32.652 -11.164 1.00 84.00 317 PRO A CA 1
ATOM 2428 C C . PRO A 1 317 ? 3.673 31.787 -10.566 1.00 84.00 317 PRO A C 1
ATOM 2430 O O . PRO A 1 317 ? 4.539 32.281 -9.843 1.00 84.00 317 PRO A O 1
ATOM 2433 N N . GLY A 1 318 ? 3.670 30.498 -10.902 1.00 87.81 318 GLY A N 1
ATOM 2434 C CA . GLY A 1 318 ? 4.636 29.524 -10.396 1.00 87.81 318 GLY A CA 1
ATOM 2435 C C . GLY A 1 318 ? 5.626 29.053 -11.456 1.00 87.81 318 GLY A C 1
ATOM 2436 O O . GLY A 1 318 ? 5.254 28.857 -12.615 1.00 87.81 318 GLY A O 1
ATOM 2437 N N . LEU A 1 319 ? 6.874 28.800 -11.061 1.00 91.62 319 LEU A N 1
ATOM 2438 C CA . LEU A 1 319 ? 7.896 28.196 -11.917 1.00 91.62 319 LEU A CA 1
ATOM 2439 C C . LEU A 1 319 ? 8.448 26.920 -11.280 1.00 91.62 319 LEU A C 1
ATOM 2441 O O . LEU A 1 319 ? 8.969 26.942 -10.167 1.00 91.62 319 LEU A O 1
ATOM 2445 N N . VAL A 1 320 ? 8.348 25.807 -11.998 1.00 92.56 320 VAL A N 1
ATOM 2446 C CA . VAL A 1 320 ? 8.853 24.505 -11.559 1.00 92.56 320 VAL A CA 1
ATOM 2447 C C . VAL A 1 320 ? 9.973 24.080 -12.497 1.00 92.56 320 VAL A C 1
ATOM 2449 O O . VAL A 1 320 ? 9.746 23.861 -13.685 1.00 92.56 320 VAL A O 1
ATOM 2452 N N . PHE A 1 321 ? 11.181 23.952 -11.959 1.00 94.38 321 PHE A N 1
ATOM 2453 C CA . PHE A 1 321 ? 12.310 23.345 -12.650 1.00 94.38 321 PHE A CA 1
ATOM 2454 C C . PHE A 1 321 ? 12.428 21.887 -12.228 1.00 94.38 321 PHE A C 1
ATOM 2456 O O . PHE A 1 321 ? 12.547 21.603 -11.039 1.00 94.38 321 PHE A O 1
ATOM 2463 N N . THR A 1 322 ? 12.433 20.963 -13.180 1.00 93.44 322 THR A N 1
ATOM 2464 C CA . THR A 1 322 ? 12.739 19.553 -12.915 1.00 93.44 322 THR A CA 1
ATOM 2465 C C . THR A 1 322 ? 14.097 19.240 -13.514 1.00 93.44 322 THR A C 1
ATOM 2467 O O . THR A 1 322 ? 14.283 19.321 -14.726 1.00 93.44 322 THR A O 1
ATOM 2470 N N . VAL A 1 323 ? 15.065 18.961 -12.645 1.00 91.38 323 VAL A N 1
ATOM 2471 C CA . VAL A 1 323 ? 16.461 18.730 -13.014 1.00 91.38 323 VAL A CA 1
ATOM 2472 C C . VAL A 1 323 ? 16.700 17.231 -13.073 1.00 91.38 323 VAL A C 1
ATOM 2474 O O . VAL A 1 323 ? 16.867 16.589 -12.042 1.00 91.38 323 VAL A O 1
ATOM 2477 N N . PHE A 1 324 ? 16.695 16.683 -14.279 1.00 88.50 324 PHE A N 1
ATOM 2478 C CA . PHE A 1 324 ? 16.863 15.262 -14.551 1.00 88.50 324 PHE A CA 1
ATOM 2479 C C . PHE A 1 324 ? 18.340 14.871 -14.568 1.00 88.50 324 PHE A C 1
ATOM 2481 O O . PHE A 1 324 ? 19.188 15.593 -15.110 1.00 88.50 324 PHE A O 1
ATOM 2488 N N . ASN A 1 325 ? 18.636 13.709 -13.989 1.00 82.44 325 ASN A N 1
ATOM 2489 C CA . ASN A 1 325 ? 19.943 13.083 -14.070 1.00 82.44 325 ASN A CA 1
ATOM 2490 C C . ASN A 1 325 ? 20.061 12.272 -15.368 1.00 82.44 325 ASN A C 1
ATOM 2492 O O . ASN A 1 325 ? 19.389 11.259 -15.537 1.00 82.44 325 ASN A O 1
ATOM 2496 N N . TRP A 1 326 ? 20.958 12.695 -16.259 1.00 79.31 326 TRP A N 1
ATOM 2497 C CA . TRP A 1 326 ? 21.201 12.041 -17.549 1.00 79.31 326 TRP A CA 1
ATOM 2498 C C . TRP A 1 326 ? 21.666 10.579 -17.421 1.00 79.31 326 TRP A C 1
ATOM 2500 O O . TRP A 1 326 ? 21.404 9.785 -18.318 1.00 79.31 326 TRP A O 1
ATOM 2510 N N . ALA A 1 327 ? 22.312 10.218 -16.305 1.00 75.62 327 ALA A N 1
ATOM 2511 C CA . ALA A 1 327 ? 22.799 8.863 -16.049 1.00 75.62 327 ALA A CA 1
ATOM 2512 C C . ALA A 1 327 ? 21.691 7.893 -15.593 1.00 75.62 327 ALA A C 1
ATOM 2514 O O . ALA A 1 327 ? 21.920 6.691 -15.514 1.00 75.62 327 ALA A O 1
ATOM 2515 N N . ARG A 1 328 ? 20.486 8.385 -15.271 1.00 80.19 328 ARG A N 1
ATOM 2516 C CA . ARG A 1 328 ? 19.350 7.535 -14.885 1.00 80.19 328 ARG A CA 1
ATOM 2517 C C . ARG A 1 328 ? 18.403 7.376 -16.066 1.00 80.19 328 ARG A C 1
ATOM 2519 O O . ARG A 1 328 ? 17.788 8.347 -16.503 1.00 80.19 328 ARG A O 1
ATOM 2526 N N . ALA A 1 329 ? 18.217 6.139 -16.528 1.00 85.12 329 ALA A N 1
ATOM 2527 C CA . ALA A 1 329 ? 17.331 5.828 -17.652 1.00 85.12 329 ALA A CA 1
ATOM 2528 C C . ALA A 1 329 ? 15.903 6.379 -17.457 1.00 85.12 329 ALA A C 1
ATOM 2530 O O . ALA A 1 329 ? 15.295 6.898 -18.396 1.00 85.12 329 ALA A O 1
ATOM 2531 N N . ARG A 1 330 ? 15.381 6.327 -16.222 1.00 87.50 330 ARG A N 1
ATOM 2532 C CA . ARG A 1 330 ? 14.057 6.856 -15.877 1.00 87.50 330 ARG A CA 1
ATOM 2533 C C . ARG A 1 330 ? 13.964 8.373 -16.040 1.00 87.50 330 ARG A C 1
ATOM 2535 O O . ARG A 1 330 ? 13.064 8.846 -16.733 1.00 87.50 330 ARG A O 1
ATOM 2542 N N . ASP A 1 331 ? 14.889 9.115 -15.441 1.00 88.56 331 ASP A N 1
ATOM 2543 C CA . ASP A 1 331 ? 14.961 10.577 -15.546 1.00 88.56 331 ASP A CA 1
ATOM 2544 C C . ASP A 1 331 ? 15.102 11.023 -17.006 1.00 88.56 331 ASP A C 1
ATOM 2546 O O . ASP A 1 331 ? 14.393 11.927 -17.451 1.00 88.56 331 ASP A O 1
ATOM 2550 N N . LEU A 1 332 ? 15.968 10.352 -17.771 1.00 86.75 332 LEU A N 1
ATOM 2551 C CA . LEU A 1 332 ? 16.164 10.645 -19.186 1.00 86.75 332 LEU A CA 1
ATOM 2552 C C . LEU A 1 332 ? 14.878 10.416 -19.998 1.00 86.75 332 LEU A C 1
ATOM 2554 O O . LEU A 1 332 ? 14.491 11.271 -20.792 1.00 86.75 332 LEU A O 1
ATOM 2558 N N . SER A 1 333 ? 14.157 9.317 -19.751 1.00 88.81 333 SER A N 1
ATOM 2559 C CA . SER A 1 333 ? 12.872 9.055 -20.414 1.00 88.81 333 SER A CA 1
ATOM 2560 C C . SER A 1 333 ? 11.815 10.117 -20.100 1.00 88.81 333 SER A C 1
ATOM 2562 O O . SER A 1 333 ? 11.086 10.523 -21.009 1.00 88.81 333 SER A O 1
ATOM 2564 N N . HIS A 1 334 ? 11.732 10.593 -18.853 1.00 90.50 334 HIS A N 1
ATOM 2565 C CA . HIS A 1 334 ? 10.839 11.699 -18.488 1.00 90.50 334 HIS A CA 1
ATOM 2566 C C . HIS A 1 334 ? 11.248 13.018 -19.147 1.00 90.50 334 HIS A C 1
ATOM 2568 O O . HIS A 1 334 ? 10.378 13.776 -19.564 1.00 90.50 334 HIS A O 1
ATOM 2574 N N . TYR A 1 335 ? 12.548 13.291 -19.271 1.00 90.88 335 TYR A N 1
ATOM 2575 C CA . TYR A 1 335 ? 13.040 14.483 -19.959 1.00 90.88 335 TYR A CA 1
ATOM 2576 C C . TYR A 1 335 ? 12.677 14.484 -21.452 1.00 90.88 335 TYR A C 1
ATOM 2578 O O . TYR A 1 335 ? 12.193 15.481 -21.977 1.00 90.88 335 TYR A O 1
ATOM 2586 N N . GLU A 1 336 ? 12.868 13.364 -22.142 1.00 87.00 336 GLU A N 1
ATOM 2587 C CA . GLU A 1 336 ? 12.637 13.268 -23.591 1.00 87.00 336 GLU A CA 1
ATOM 2588 C C . GLU A 1 336 ? 11.165 13.352 -23.977 1.00 87.00 336 GLU A C 1
ATOM 2590 O O . GLU A 1 336 ? 10.814 13.814 -25.058 1.00 87.00 336 GLU A O 1
ATOM 2595 N N . THR A 1 337 ? 10.296 12.908 -23.077 1.00 86.44 337 THR A N 1
ATOM 2596 C CA . THR A 1 337 ? 8.846 12.930 -23.264 1.00 86.44 337 THR A CA 1
ATOM 2597 C C . THR A 1 337 ? 8.188 13.996 -22.394 1.00 86.44 337 THR A C 1
ATOM 2599 O O . THR A 1 337 ? 6.989 13.918 -22.152 1.00 86.44 337 THR A O 1
ATOM 2602 N N . PHE A 1 338 ? 8.946 14.996 -21.927 1.00 90.06 338 PHE A N 1
ATOM 2603 C CA . PHE A 1 338 ? 8.532 15.935 -20.879 1.00 90.06 338 PHE A CA 1
ATOM 2604 C C . PHE A 1 338 ? 7.172 16.586 -21.137 1.00 90.06 338 PHE A C 1
ATOM 2606 O O . PHE A 1 338 ? 6.325 16.604 -20.243 1.00 90.06 338 PHE A O 1
ATOM 2613 N N . ASP A 1 339 ? 6.938 17.066 -22.358 1.00 87.25 339 ASP A N 1
ATOM 2614 C CA . ASP A 1 339 ? 5.677 17.710 -22.732 1.00 87.25 339 ASP A CA 1
ATOM 2615 C C . ASP A 1 339 ? 4.514 16.710 -22.732 1.00 87.25 339 ASP A C 1
ATOM 2617 O O . ASP A 1 339 ? 3.462 16.968 -22.147 1.00 87.25 339 ASP A O 1
ATOM 2621 N N . HIS A 1 340 ? 4.719 15.526 -23.319 1.00 84.31 340 HIS A N 1
ATOM 2622 C CA . HIS A 1 340 ? 3.723 14.452 -23.322 1.00 84.31 340 HIS A CA 1
ATOM 2623 C C . HIS A 1 340 ? 3.423 13.943 -21.904 1.00 84.31 340 HIS A C 1
ATOM 2625 O O . HIS A 1 340 ? 2.263 13.707 -21.558 1.00 84.31 340 HIS A O 1
ATOM 2631 N N . PHE A 1 341 ? 4.454 13.803 -21.068 1.00 86.81 341 PHE A N 1
ATOM 2632 C CA . PHE A 1 341 ? 4.332 13.449 -19.661 1.00 86.81 341 PHE A CA 1
ATOM 2633 C C . PHE A 1 341 ? 3.456 14.471 -18.938 1.00 86.81 341 PHE A C 1
ATOM 2635 O O . PHE A 1 341 ? 2.441 14.087 -18.375 1.00 86.81 341 PHE A O 1
ATOM 2642 N N . HIS A 1 342 ? 3.751 15.771 -19.021 1.00 86.69 342 HIS A N 1
ATOM 2643 C CA . HIS A 1 342 ? 2.943 16.804 -18.357 1.00 86.69 342 HIS A CA 1
ATOM 2644 C C . HIS A 1 342 ? 1.521 16.920 -18.918 1.00 86.69 342 HIS A C 1
ATOM 2646 O O . HIS A 1 342 ? 0.595 17.217 -18.165 1.00 86.69 342 HIS A O 1
ATOM 2652 N N . ALA A 1 343 ? 1.318 16.632 -20.205 1.00 81.88 343 ALA A N 1
ATOM 2653 C CA . ALA A 1 343 ? -0.012 16.578 -20.807 1.00 81.88 343 ALA A CA 1
ATOM 2654 C C . ALA A 1 343 ? -0.846 15.375 -20.321 1.00 81.88 343 ALA A C 1
ATOM 2656 O O . ALA A 1 343 ? -2.073 15.413 -20.376 1.00 81.88 343 ALA A O 1
ATOM 2657 N N . THR A 1 344 ? -0.206 14.298 -19.845 1.00 79.00 344 THR A N 1
ATOM 2658 C CA . THR A 1 344 ? -0.880 13.026 -19.519 1.00 79.00 344 THR A CA 1
ATOM 2659 C C . THR A 1 344 ? -0.604 12.487 -18.113 1.00 79.00 344 THR A C 1
ATOM 2661 O O . THR A 1 344 ? -1.121 11.428 -17.763 1.00 79.00 344 THR A O 1
ATOM 2664 N N . PHE A 1 345 ? 0.141 13.202 -17.270 1.00 79.56 345 PHE A N 1
ATOM 2665 C CA . PHE A 1 345 ? 0.654 12.730 -15.975 1.00 79.56 345 PHE A CA 1
ATOM 2666 C C . PHE A 1 345 ? -0.405 12.159 -15.016 1.00 79.56 345 PHE A C 1
ATOM 2668 O O . PHE A 1 345 ? -0.118 11.203 -14.303 1.00 79.56 345 PHE A O 1
ATOM 2675 N N . TYR A 1 346 ? -1.659 12.628 -15.050 1.00 75.50 346 TYR A N 1
ATOM 2676 C CA . TYR A 1 346 ? -2.750 12.066 -14.247 1.00 75.50 346 TYR A CA 1
ATOM 2677 C C . TYR A 1 346 ? -3.120 10.636 -14.670 1.00 75.50 346 TYR A C 1
ATOM 2679 O O . TYR A 1 346 ? -3.543 9.842 -13.834 1.00 75.50 346 TYR A O 1
ATOM 2687 N N . ARG A 1 347 ? -2.925 10.272 -15.947 1.00 74.69 347 ARG A N 1
ATOM 2688 C CA . ARG A 1 347 ? -3.083 8.887 -16.432 1.00 74.69 347 ARG A CA 1
ATOM 2689 C C . ARG A 1 347 ? -1.941 7.983 -15.972 1.00 74.69 347 ARG A C 1
ATOM 2691 O O . ARG A 1 347 ? -2.113 6.766 -15.929 1.00 74.69 347 ARG A O 1
ATOM 2698 N N . GLN A 1 348 ? -0.793 8.575 -15.650 1.00 76.12 348 GLN A N 1
ATOM 2699 C CA . GLN A 1 348 ? 0.415 7.863 -15.251 1.00 76.12 348 GLN A CA 1
ATOM 2700 C C . GLN A 1 348 ? 0.537 7.663 -13.738 1.00 76.12 348 GLN A C 1
ATOM 2702 O O . GLN A 1 348 ? 1.472 7.005 -13.290 1.00 76.12 348 GLN A O 1
ATOM 2707 N N . ILE A 1 349 ? -0.412 8.186 -12.954 1.00 79.56 349 ILE A N 1
ATOM 2708 C CA . ILE A 1 349 ? -0.454 7.941 -11.516 1.00 79.56 349 ILE A CA 1
ATOM 2709 C C . ILE A 1 349 ? -0.610 6.443 -11.254 1.00 79.56 349 ILE A C 1
ATOM 2711 O O . ILE A 1 349 ? -1.487 5.762 -11.803 1.00 79.56 349 ILE A O 1
ATOM 2715 N N . GLU A 1 350 ? 0.275 5.945 -10.401 1.00 75.94 350 GLU A N 1
ATOM 2716 C CA . GLU A 1 350 ? 0.306 4.569 -9.951 1.00 75.94 350 GLU A CA 1
ATOM 2717 C C . GLU A 1 350 ? -0.986 4.242 -9.186 1.00 75.94 350 GLU A C 1
ATOM 2719 O O . GLU A 1 350 ? -1.502 5.056 -8.418 1.00 75.94 350 GLU A O 1
ATOM 2724 N N . ALA A 1 351 ? -1.547 3.050 -9.399 1.00 73.94 351 ALA A N 1
ATOM 2725 C CA . ALA A 1 351 ? -2.683 2.628 -8.587 1.00 73.94 351 ALA A CA 1
ATOM 2726 C C . ALA A 1 351 ? -2.197 2.243 -7.187 1.00 73.94 351 ALA A C 1
ATOM 2728 O O . ALA A 1 351 ? -1.143 1.624 -7.034 1.00 73.94 351 ALA A O 1
ATOM 2729 N N . LEU A 1 352 ? -2.995 2.581 -6.180 1.00 76.44 352 LEU A N 1
ATOM 2730 C CA . LEU A 1 352 ? -2.779 2.132 -4.812 1.00 76.44 352 LEU A CA 1
ATOM 2731 C C . LEU A 1 352 ? -3.546 0.830 -4.589 1.00 76.44 352 LEU A C 1
ATOM 2733 O O . LEU A 1 352 ? -4.673 0.674 -5.062 1.00 76.44 352 LEU A O 1
ATOM 2737 N N . SER A 1 353 ? -2.939 -0.094 -3.854 1.00 79.00 353 SER A N 1
ATOM 2738 C CA . SER A 1 353 ? -3.553 -1.362 -3.474 1.00 79.00 353 SER A CA 1
ATOM 2739 C C . SER A 1 353 ? -3.426 -1.583 -1.967 1.00 79.00 353 SER A C 1
ATOM 2741 O O . SER A 1 353 ? -2.506 -1.080 -1.314 1.00 79.00 353 SER A O 1
ATOM 2743 N N . VAL A 1 354 ? -4.398 -2.304 -1.409 1.00 86.00 354 VAL A N 1
ATOM 2744 C CA . VAL A 1 354 ? -4.431 -2.751 -0.011 1.00 86.00 354 VAL A CA 1
ATOM 2745 C C . VAL A 1 354 ? -5.035 -4.149 0.038 1.00 86.00 354 VAL A C 1
ATOM 2747 O O . VAL A 1 354 ? -5.931 -4.462 -0.747 1.00 86.00 354 VAL A O 1
ATOM 2750 N N . THR A 1 355 ? -4.574 -4.979 0.969 1.00 87.81 355 THR A N 1
ATOM 2751 C CA . THR A 1 355 ? -4.994 -6.383 1.081 1.00 87.81 355 THR A CA 1
ATOM 2752 C C . THR A 1 355 ? -5.276 -6.752 2.541 1.00 87.81 355 THR A C 1
ATOM 2754 O O . THR A 1 355 ? -4.475 -7.451 3.162 1.00 87.81 355 THR A O 1
ATOM 2757 N N . PRO A 1 356 ? -6.403 -6.298 3.128 1.00 90.12 356 PRO A N 1
ATOM 2758 C CA . PRO A 1 356 ? -6.649 -6.419 4.570 1.00 90.12 356 PRO A CA 1
ATOM 2759 C C . PRO A 1 356 ? -6.671 -7.841 5.130 1.00 90.12 356 PRO A C 1
ATOM 2761 O O . PRO A 1 356 ? -6.372 -8.038 6.301 1.00 90.12 356 PRO A O 1
ATOM 2764 N N . PHE A 1 357 ? -7.024 -8.821 4.298 1.00 91.25 357 PHE A N 1
ATOM 2765 C CA . PHE A 1 357 ? -7.113 -10.232 4.676 1.00 91.25 357 PHE A CA 1
ATOM 2766 C C . PHE A 1 357 ? -5.957 -11.077 4.125 1.00 91.25 357 PHE A C 1
ATOM 2768 O O . PHE A 1 357 ? -6.045 -12.295 4.152 1.00 91.25 357 PHE A O 1
ATOM 2775 N N . ALA A 1 358 ? -4.880 -10.470 3.610 1.00 85.50 358 ALA A N 1
ATOM 2776 C CA . ALA A 1 358 ? -3.679 -11.235 3.269 1.00 85.50 358 ALA A CA 1
ATOM 2777 C C . ALA A 1 358 ? -3.102 -11.919 4.520 1.00 85.50 358 ALA A C 1
ATOM 2779 O O . ALA A 1 358 ? -3.211 -11.367 5.615 1.00 85.50 358 ALA A O 1
ATOM 2780 N N . ASP A 1 359 ? -2.455 -13.076 4.351 1.00 80.75 359 ASP A N 1
ATOM 2781 C CA . ASP A 1 359 ? -1.942 -13.922 5.441 1.00 80.75 359 ASP A CA 1
ATOM 2782 C C . ASP A 1 359 ? -1.206 -13.108 6.523 1.00 80.75 359 ASP A C 1
ATOM 2784 O O . ASP A 1 359 ? -1.493 -13.223 7.711 1.00 80.75 359 ASP A O 1
ATOM 2788 N N . ARG A 1 360 ? -0.325 -12.187 6.119 1.00 79.00 360 ARG A N 1
ATOM 2789 C CA . ARG A 1 360 ? 0.455 -11.354 7.048 1.00 79.00 360 ARG A CA 1
ATOM 2790 C C . ARG A 1 360 ? -0.371 -10.276 7.750 1.00 79.00 360 ARG A C 1
ATOM 2792 O O . ARG A 1 360 ? -0.143 -9.996 8.927 1.00 79.00 360 ARG A O 1
ATOM 2799 N N . ALA A 1 361 ? -1.348 -9.683 7.065 1.00 86.12 361 ALA A N 1
ATOM 2800 C CA . ALA A 1 361 ? -2.292 -8.749 7.679 1.00 86.12 361 ALA A CA 1
ATOM 2801 C C . ALA A 1 361 ? -3.197 -9.461 8.699 1.00 86.12 361 ALA A C 1
ATOM 2803 O O . ALA A 1 361 ? -3.464 -8.914 9.771 1.00 86.12 361 ALA A O 1
ATOM 2804 N N . VAL A 1 362 ? -3.602 -10.701 8.406 1.00 90.38 362 VAL A N 1
ATOM 2805 C CA . VAL A 1 362 ? -4.328 -11.581 9.330 1.00 90.38 362 VAL A CA 1
ATOM 2806 C C . VAL A 1 362 ? -3.461 -11.922 10.543 1.00 90.38 362 VAL A C 1
ATOM 2808 O O . VAL A 1 362 ? -3.912 -11.744 11.676 1.00 90.38 362 VAL A O 1
ATOM 2811 N N . ASP A 1 363 ? -2.210 -12.331 10.331 1.00 84.69 363 ASP A N 1
ATOM 2812 C CA . ASP A 1 363 ? -1.263 -12.634 11.408 1.00 84.69 363 ASP A CA 1
ATOM 2813 C C . ASP A 1 363 ? -1.108 -11.455 12.379 1.00 84.69 363 ASP A C 1
ATOM 2815 O O . ASP A 1 363 ? -1.224 -11.644 13.594 1.00 84.69 363 ASP A O 1
ATOM 2819 N N . ARG A 1 364 ? -0.919 -10.235 11.853 1.00 86.12 364 ARG A N 1
ATOM 2820 C CA . ARG A 1 364 ? -0.665 -9.041 12.676 1.00 86.12 364 ARG A CA 1
ATOM 2821 C C . ARG A 1 364 ? -1.909 -8.382 13.260 1.00 86.12 364 ARG A C 1
ATOM 2823 O O . ARG A 1 364 ? -1.844 -7.823 14.349 1.00 86.12 364 ARG A O 1
ATOM 2830 N N . GLY A 1 365 ? -3.038 -8.393 12.558 1.00 92.38 365 GLY A N 1
ATOM 2831 C CA . GLY A 1 365 ? -4.192 -7.574 12.940 1.00 92.38 365 GLY A CA 1
ATOM 2832 C C . GLY A 1 365 ? -5.410 -8.347 13.447 1.00 92.38 365 GLY A C 1
ATOM 2833 O O . GLY A 1 365 ? -6.215 -7.784 14.191 1.00 92.38 365 GLY A O 1
ATOM 2834 N N . LEU A 1 366 ? -5.574 -9.628 13.086 1.00 96.31 366 LEU A N 1
ATOM 2835 C CA . LEU A 1 366 ? -6.833 -10.348 13.326 1.00 96.31 366 LEU A CA 1
ATOM 2836 C C . LEU A 1 366 ? -7.159 -10.496 14.818 1.00 96.31 366 LEU A C 1
ATOM 2838 O O . LEU A 1 366 ? -8.324 -10.398 15.196 1.00 96.31 366 LEU A O 1
ATOM 2842 N N . THR A 1 367 ? -6.145 -10.681 15.668 1.00 96.88 367 THR A N 1
ATOM 2843 C CA . THR A 1 367 ? -6.316 -10.774 17.128 1.00 96.88 367 THR A CA 1
ATOM 2844 C C . THR A 1 367 ? -6.941 -9.505 17.693 1.00 96.88 367 THR A C 1
ATOM 2846 O O . THR A 1 367 ? -7.922 -9.579 18.432 1.00 96.88 367 THR A O 1
ATOM 2849 N N . GLY A 1 368 ? -6.422 -8.341 17.301 1.00 96.62 368 GLY A N 1
ATOM 2850 C CA . GLY A 1 368 ? -6.948 -7.061 17.757 1.00 96.62 368 GLY A CA 1
ATOM 2851 C C . GLY A 1 368 ? -8.373 -6.807 17.277 1.00 96.62 368 GLY A C 1
ATOM 2852 O O . GLY A 1 368 ? -9.195 -6.324 18.047 1.00 96.62 368 GLY A O 1
ATOM 2853 N N . VAL A 1 369 ? -8.704 -7.204 16.046 1.00 98.06 369 VAL A N 1
ATOM 2854 C CA . VAL A 1 369 ? -10.069 -7.091 15.500 1.00 98.06 369 VAL A CA 1
ATOM 2855 C C . VAL A 1 369 ? -11.053 -8.034 16.192 1.00 98.06 369 VAL A C 1
ATOM 2857 O O . VAL A 1 369 ? -12.165 -7.615 16.516 1.00 98.06 369 VAL A O 1
ATOM 2860 N N . LEU A 1 370 ? -10.652 -9.279 16.459 1.00 98.19 370 LEU A N 1
ATOM 2861 C CA . LEU A 1 370 ? -11.458 -10.246 17.205 1.00 98.19 370 LEU A CA 1
ATOM 2862 C C . LEU A 1 370 ? -11.768 -9.725 18.613 1.00 98.19 370 LEU A C 1
ATOM 2864 O O . LEU A 1 370 ? -12.934 -9.668 19.005 1.00 98.19 370 LEU A O 1
ATOM 2868 N N . VAL A 1 371 ? -10.736 -9.311 19.353 1.00 97.81 371 VAL A N 1
ATOM 2869 C CA . VAL A 1 371 ? -10.892 -8.808 20.723 1.00 97.81 371 VAL A CA 1
ATOM 2870 C C . VAL A 1 371 ? -11.686 -7.507 20.740 1.00 97.81 371 VAL A C 1
ATOM 2872 O O . VAL A 1 371 ? -12.608 -7.388 21.539 1.00 97.81 371 VAL A O 1
ATOM 2875 N N . ALA A 1 372 ? -11.422 -6.573 19.820 1.00 97.75 372 ALA A N 1
ATOM 2876 C CA . ALA A 1 372 ? -12.197 -5.341 19.701 1.00 97.75 372 ALA A CA 1
ATOM 2877 C C . ALA A 1 372 ? -13.695 -5.619 19.512 1.00 97.75 372 ALA A C 1
ATOM 2879 O O . ALA A 1 372 ? -14.516 -4.968 20.150 1.00 97.75 372 ALA A O 1
ATOM 2880 N N . LEU A 1 373 ? -14.068 -6.589 18.672 1.00 97.94 373 LEU A N 1
ATOM 2881 C CA . LEU A 1 373 ? -15.472 -6.935 18.457 1.00 97.94 373 LEU A CA 1
ATOM 2882 C C . LEU A 1 373 ? -16.101 -7.603 19.681 1.00 97.94 373 LEU A C 1
ATOM 2884 O O . LEU A 1 373 ? -17.176 -7.184 20.094 1.00 97.94 373 LEU A O 1
ATOM 2888 N N . LEU A 1 374 ? -15.450 -8.605 20.276 1.00 97.00 374 LEU A N 1
ATOM 2889 C CA . LEU A 1 374 ? -15.989 -9.301 21.450 1.00 97.00 374 LEU A CA 1
ATOM 2890 C C . LEU A 1 374 ? -16.133 -8.360 22.653 1.00 97.00 374 LEU A C 1
ATOM 2892 O O . LEU A 1 374 ? -17.199 -8.308 23.260 1.00 97.00 374 LEU A O 1
ATOM 2896 N N . ARG A 1 375 ? -15.091 -7.570 22.935 1.00 95.12 375 ARG A N 1
ATOM 2897 C CA . ARG A 1 375 ? -15.025 -6.636 24.067 1.00 95.12 375 ARG A CA 1
ATOM 2898 C C . ARG A 1 375 ? -15.989 -5.454 23.931 1.00 95.12 375 ARG A C 1
ATOM 2900 O O . ARG A 1 375 ? -16.452 -4.935 24.942 1.00 95.12 375 ARG A O 1
ATOM 2907 N N . ASN A 1 376 ? -16.277 -5.000 22.705 1.00 95.06 376 ASN A N 1
ATOM 2908 C CA . ASN A 1 376 ? -17.077 -3.788 22.483 1.00 95.06 376 ASN A CA 1
ATOM 2909 C C . ASN A 1 376 ? -18.504 -4.044 21.967 1.00 95.06 376 ASN A C 1
ATOM 2911 O O . ASN A 1 376 ? -19.317 -3.122 21.990 1.00 95.06 376 ASN A O 1
ATOM 2915 N N . LEU A 1 377 ? -18.851 -5.252 21.501 1.00 93.88 377 LEU A N 1
ATOM 2916 C CA . LEU A 1 377 ? -20.237 -5.578 21.125 1.00 93.88 377 LEU A CA 1
ATOM 2917 C C . LEU A 1 377 ? -21.107 -5.947 22.330 1.00 93.88 377 LEU A C 1
ATOM 2919 O O . LEU A 1 377 ? -22.302 -5.655 22.299 1.00 93.88 377 LEU A O 1
ATOM 2923 N N . GLU A 1 378 ? -20.520 -6.552 23.361 1.00 90.81 378 GLU A N 1
ATOM 2924 C CA . GLU A 1 378 ? -21.217 -7.022 24.559 1.00 90.81 378 GLU A CA 1
ATOM 2925 C C . GLU A 1 378 ? -20.634 -6.349 25.810 1.00 90.81 378 GLU A C 1
ATOM 2927 O O . GLU A 1 378 ? -19.486 -6.633 26.162 1.00 90.81 378 GLU A O 1
ATOM 2932 N N . PRO A 1 379 ? -21.394 -5.467 26.492 1.00 88.56 379 PRO A N 1
ATOM 2933 C CA . PRO A 1 379 ? -20.943 -4.808 27.718 1.00 88.56 379 PRO A CA 1
ATOM 2934 C C . PRO A 1 379 ? -20.422 -5.783 28.784 1.00 88.56 379 PRO A C 1
ATOM 2936 O O . PRO A 1 379 ? -19.394 -5.514 29.398 1.00 88.56 379 PRO A O 1
ATOM 2939 N N . ALA A 1 380 ? -21.022 -6.975 28.913 1.00 90.31 380 ALA A N 1
ATOM 2940 C CA . ALA A 1 380 ? -20.570 -7.980 29.881 1.00 90.31 380 ALA A CA 1
ATOM 2941 C C . ALA A 1 380 ? -19.112 -8.450 29.675 1.00 90.31 380 ALA A C 1
ATOM 2943 O O . ALA A 1 380 ? -18.496 -8.963 30.609 1.00 90.31 380 ALA A O 1
ATOM 2944 N N . TYR A 1 381 ? -18.546 -8.265 28.477 1.00 94.31 381 TYR A N 1
ATOM 2945 C CA . TYR A 1 381 ? -17.155 -8.596 28.156 1.00 94.31 381 TYR A CA 1
ATOM 2946 C C . TYR A 1 381 ? -16.224 -7.379 28.137 1.00 94.31 381 TYR A C 1
ATOM 2948 O O . TYR A 1 381 ? -15.059 -7.522 27.772 1.00 94.31 381 TYR A O 1
ATOM 2956 N N . ASN A 1 382 ? -16.709 -6.189 28.494 1.00 94.44 382 ASN A N 1
ATOM 2957 C CA . ASN A 1 382 ? -16.004 -4.934 28.253 1.00 94.44 382 ASN A CA 1
ATOM 2958 C C . ASN A 1 382 ? -14.831 -4.676 29.206 1.00 94.44 382 ASN A C 1
ATOM 2960 O O . ASN A 1 382 ? -13.777 -4.229 28.750 1.00 94.44 382 ASN A O 1
ATOM 2964 N N . ALA A 1 383 ? -15.005 -4.945 30.501 1.00 92.75 383 ALA A N 1
ATOM 2965 C CA . ALA A 1 383 ? -13.993 -4.610 31.497 1.00 92.75 383 ALA A CA 1
ATOM 2966 C C . ALA A 1 383 ? -12.746 -5.507 31.405 1.00 92.75 383 ALA A C 1
ATOM 2968 O O . ALA A 1 383 ? -12.827 -6.643 30.930 1.00 92.75 383 ALA A O 1
ATOM 2969 N N . ASN A 1 384 ? -11.589 -5.015 31.859 1.00 93.56 384 ASN A N 1
ATOM 2970 C CA . ASN A 1 384 ? -10.305 -5.692 31.661 1.00 93.56 384 ASN A CA 1
ATOM 2971 C C . ASN A 1 384 ? -10.296 -7.158 32.143 1.00 93.56 384 ASN A C 1
ATOM 2973 O O . ASN A 1 384 ? -9.824 -8.045 31.428 1.00 93.56 384 ASN A O 1
ATOM 2977 N N . LEU A 1 385 ? -10.862 -7.430 33.324 1.00 93.38 385 LEU A N 1
ATOM 2978 C CA . LEU A 1 385 ? -10.916 -8.773 33.922 1.00 93.38 385 LEU A CA 1
ATOM 2979 C C . LEU A 1 385 ? -11.954 -9.703 33.272 1.00 93.38 385 LEU A C 1
ATOM 2981 O O . LEU A 1 385 ? -11.956 -10.908 33.530 1.00 93.38 385 LEU A O 1
ATOM 2985 N N . ARG A 1 386 ? -12.826 -9.175 32.403 1.00 94.69 386 ARG A N 1
ATOM 2986 C CA . ARG A 1 386 ? -13.878 -9.951 31.726 1.00 94.69 386 ARG A CA 1
ATOM 2987 C C . ARG A 1 386 ? -13.367 -10.799 30.575 1.00 94.69 386 ARG A C 1
ATOM 2989 O O . ARG A 1 386 ? -14.112 -11.625 30.055 1.00 94.69 386 ARG A O 1
ATOM 2996 N N . ALA A 1 387 ? -12.080 -10.705 30.245 1.00 94.94 387 ALA A N 1
ATOM 2997 C CA . ALA A 1 387 ? -11.431 -11.681 29.378 1.00 94.94 387 ALA A CA 1
ATOM 2998 C C . ALA A 1 387 ? -11.557 -13.125 29.912 1.00 94.94 387 ALA A C 1
ATOM 3000 O O . ALA A 1 387 ? -11.597 -14.062 29.111 1.00 94.94 387 ALA A O 1
ATOM 3001 N N . GLN A 1 388 ? -11.668 -13.311 31.237 1.00 95.38 388 GLN A N 1
ATOM 3002 C CA . GLN A 1 388 ? -11.933 -14.604 31.885 1.00 95.38 388 GLN A CA 1
ATOM 3003 C C . GLN A 1 388 ? -13.325 -15.176 31.560 1.00 95.38 388 GLN A C 1
ATOM 3005 O O . GLN A 1 388 ? -13.517 -16.391 31.634 1.00 95.38 388 GLN A O 1
ATOM 3010 N N . ASP A 1 389 ? -14.291 -14.327 31.209 1.00 94.12 389 ASP A N 1
ATOM 3011 C CA . ASP A 1 389 ? -15.704 -14.698 31.071 1.00 94.12 389 ASP A CA 1
ATOM 3012 C C . ASP A 1 389 ? -16.108 -14.996 29.618 1.00 94.12 389 ASP A C 1
ATOM 3014 O O . ASP A 1 389 ? -17.181 -15.550 29.368 1.00 94.12 389 ASP A O 1
ATOM 3018 N N . VAL A 1 390 ? -15.246 -14.676 28.648 1.00 94.06 390 VAL A N 1
ATOM 3019 C CA . VAL A 1 390 ? -15.508 -14.916 27.224 1.00 94.06 390 VAL A CA 1
ATOM 3020 C C . VAL A 1 390 ? -15.525 -16.419 26.931 1.00 94.06 390 VAL A C 1
ATOM 3022 O O . VAL A 1 390 ? -14.551 -17.144 27.153 1.00 94.06 390 VAL A O 1
ATOM 3025 N N . ASP A 1 391 ? -16.650 -16.895 26.397 1.00 93.00 391 ASP A N 1
ATOM 3026 C CA . ASP A 1 391 ? -16.808 -18.271 25.932 1.00 93.00 391 ASP A CA 1
ATOM 3027 C C . ASP A 1 391 ? -16.671 -18.355 24.407 1.00 93.00 391 ASP A C 1
ATOM 3029 O O . ASP A 1 391 ? -17.381 -17.675 23.658 1.00 93.00 391 ASP A O 1
ATOM 3033 N N . ARG A 1 392 ? -15.782 -19.245 23.948 1.00 94.25 392 ARG A N 1
ATOM 3034 C CA . ARG A 1 392 ? -15.573 -19.554 22.527 1.00 94.25 392 ARG A CA 1
ATOM 3035 C C . ARG A 1 392 ? -16.809 -20.151 21.851 1.00 94.25 392 ARG A C 1
ATOM 3037 O O . ARG A 1 392 ? -16.872 -20.121 20.632 1.00 94.25 392 ARG A O 1
ATOM 3044 N N . HIS A 1 393 ? -17.747 -20.706 22.619 1.00 94.62 393 HIS A N 1
ATOM 3045 C CA . HIS A 1 393 ? -19.007 -21.270 22.123 1.00 94.62 393 HIS A CA 1
ATOM 3046 C C . HIS A 1 393 ? -20.209 -20.342 22.362 1.00 94.62 393 HIS A C 1
ATOM 3048 O O . HIS A 1 393 ? -21.360 -20.755 22.220 1.00 94.62 393 HIS A O 1
ATOM 3054 N N . SER A 1 394 ? -19.962 -19.084 22.745 1.00 95.12 394 SER A N 1
ATOM 3055 C CA . SER A 1 394 ? -21.025 -18.091 22.887 1.00 95.12 394 SER A CA 1
ATOM 3056 C C . SER A 1 394 ? -21.626 -17.717 21.528 1.00 95.12 394 SER A C 1
ATOM 3058 O O . SER A 1 394 ? -20.937 -17.666 20.507 1.00 95.12 394 SER A O 1
ATOM 3060 N N . GLN A 1 395 ? -22.909 -17.339 21.528 1.00 96.25 395 GLN A N 1
ATOM 3061 C CA . GLN A 1 395 ? -23.582 -16.832 20.325 1.00 96.25 395 GLN A CA 1
ATOM 3062 C C . GLN A 1 395 ? -22.863 -15.613 19.727 1.00 96.25 395 GLN A C 1
ATOM 3064 O O . GLN A 1 395 ? -22.855 -15.434 18.507 1.00 96.25 395 GLN A O 1
ATOM 3069 N N . LEU A 1 396 ? -22.250 -14.778 20.576 1.00 96.00 396 LEU A N 1
ATOM 3070 C CA . LEU A 1 396 ? -21.472 -13.627 20.133 1.00 96.00 396 LEU A CA 1
ATOM 3071 C C . LEU A 1 396 ? -20.195 -14.055 19.403 1.00 96.00 396 LEU A C 1
ATOM 3073 O O . LEU A 1 396 ? -19.922 -13.514 18.333 1.00 96.00 396 LEU A O 1
ATOM 3077 N N . ALA A 1 397 ? -19.442 -15.020 19.944 1.00 96.69 397 ALA A N 1
ATOM 3078 C CA . ALA A 1 397 ? -18.243 -15.547 19.292 1.00 96.69 397 ALA A CA 1
ATOM 3079 C C . ALA A 1 397 ? -18.578 -16.123 17.911 1.00 96.69 397 ALA A C 1
ATOM 3081 O O . ALA A 1 397 ? -17.992 -15.695 16.915 1.00 96.69 397 ALA A O 1
ATOM 3082 N N . ASP A 1 398 ? -19.605 -16.972 17.823 1.00 97.38 398 ASP A N 1
ATOM 3083 C CA . ASP A 1 398 ? -20.078 -17.535 16.553 1.00 97.38 398 ASP A CA 1
ATOM 3084 C C . ASP A 1 398 ? -20.540 -16.451 15.565 1.00 97.38 398 ASP A C 1
ATOM 3086 O O . ASP A 1 398 ? -20.350 -16.556 14.348 1.00 97.38 398 ASP A O 1
ATOM 3090 N N . HIS A 1 399 ? -21.181 -15.385 16.056 1.00 97.06 399 HIS A N 1
ATOM 3091 C CA . HIS A 1 399 ? -21.589 -14.252 15.223 1.00 97.06 399 HIS A CA 1
ATOM 3092 C C . HIS A 1 399 ? -20.387 -13.470 14.686 1.00 97.06 399 HIS A C 1
ATOM 3094 O O . HIS A 1 399 ? -20.353 -13.147 13.497 1.00 97.06 399 HIS A O 1
ATOM 3100 N N . VAL A 1 400 ? -19.392 -13.187 15.532 1.00 98.00 400 VAL A N 1
ATOM 3101 C CA . VAL A 1 400 ? -18.163 -12.481 15.142 1.00 98.00 400 VAL A CA 1
ATOM 3102 C C . VAL A 1 400 ? -17.361 -13.295 14.129 1.00 98.00 400 VAL A C 1
ATOM 3104 O O . VAL A 1 400 ? -16.960 -12.741 13.104 1.00 98.00 400 VAL A O 1
ATOM 3107 N N . VAL A 1 401 ? -17.196 -14.603 14.352 1.00 98.25 401 VAL A N 1
ATOM 3108 C CA . VAL A 1 401 ? -16.502 -15.500 13.415 1.00 98.25 401 VAL A CA 1
ATOM 3109 C C . VAL A 1 401 ? -17.195 -15.510 12.056 1.00 98.25 401 VAL A C 1
ATOM 3111 O O . VAL A 1 401 ? -16.556 -15.234 11.039 1.00 98.25 401 VAL A O 1
ATOM 3114 N N . ARG A 1 402 ? -18.518 -15.716 12.019 1.00 97.88 402 ARG A N 1
ATOM 3115 C CA . ARG A 1 402 ? -19.285 -15.697 10.760 1.00 97.88 402 ARG A CA 1
ATOM 3116 C C . ARG A 1 402 ? -19.216 -14.348 10.049 1.00 97.88 402 ARG A C 1
ATOM 3118 O O . ARG A 1 402 ? -19.110 -14.310 8.822 1.00 97.88 402 ARG A O 1
ATOM 3125 N N . PHE A 1 403 ? -19.270 -13.246 10.796 1.00 97.56 403 PHE A N 1
ATOM 3126 C CA . PHE A 1 403 ? -19.160 -11.899 10.241 1.00 97.56 403 PHE A CA 1
ATOM 3127 C C . PHE A 1 403 ? -17.796 -11.669 9.576 1.00 97.56 403 PHE A C 1
ATOM 3129 O O . PHE A 1 403 ? -17.749 -11.251 8.417 1.00 97.56 403 PHE A O 1
ATOM 3136 N N . LEU A 1 404 ? -16.700 -11.979 10.274 1.00 98.06 404 LEU A N 1
ATOM 3137 C CA . LEU A 1 404 ? -15.342 -11.799 9.756 1.00 98.06 404 LEU A CA 1
ATOM 3138 C C . LEU A 1 404 ? -15.035 -12.756 8.598 1.00 98.06 404 LEU A C 1
ATOM 3140 O O . LEU A 1 404 ? -14.480 -12.315 7.594 1.00 98.06 404 LEU A O 1
ATOM 3144 N N . LYS A 1 405 ? -15.473 -14.020 8.679 1.00 97.81 405 LYS A N 1
ATOM 3145 C CA . LYS A 1 405 ? -15.393 -14.993 7.577 1.00 97.81 405 LYS A CA 1
ATOM 3146 C C . LYS A 1 405 ? -16.043 -14.451 6.310 1.00 97.81 405 LYS A C 1
ATOM 3148 O O . LYS A 1 405 ? -15.420 -14.425 5.249 1.00 97.81 405 LYS A O 1
ATOM 3153 N N . ARG A 1 406 ? -17.301 -14.010 6.417 1.00 96.69 406 ARG A N 1
ATOM 3154 C CA . ARG A 1 406 ? -18.054 -13.485 5.274 1.00 96.69 406 ARG A CA 1
ATOM 3155 C C . ARG A 1 406 ? -17.386 -12.238 4.710 1.00 96.69 406 ARG A C 1
ATOM 3157 O O . ARG A 1 406 ? -17.213 -12.133 3.503 1.00 96.69 406 ARG A O 1
ATOM 3164 N N . ARG A 1 407 ? -16.964 -11.320 5.583 1.00 96.00 407 ARG A N 1
ATOM 3165 C CA . ARG A 1 407 ? -16.248 -10.112 5.175 1.00 96.00 407 ARG A CA 1
ATOM 3166 C C . ARG A 1 407 ? -14.985 -10.442 4.381 1.00 96.00 407 ARG A C 1
ATOM 3168 O O . ARG A 1 407 ? -14.761 -9.830 3.343 1.00 96.00 407 ARG A O 1
ATOM 3175 N N . ALA A 1 408 ? -14.186 -11.387 4.867 1.00 95.25 408 ALA A N 1
ATOM 3176 C CA . ALA A 1 408 ? -12.952 -11.804 4.220 1.00 95.25 408 ALA A CA 1
ATOM 3177 C C . ALA A 1 408 ? -13.209 -12.441 2.849 1.00 95.25 408 ALA A C 1
ATOM 3179 O O . ALA A 1 408 ? -12.537 -12.085 1.883 1.00 95.25 408 ALA A O 1
ATOM 3180 N N . ALA A 1 409 ? -14.211 -13.323 2.749 1.00 94.38 409 ALA A N 1
ATOM 3181 C CA . ALA A 1 409 ? -14.611 -13.937 1.486 1.00 94.38 409 ALA A CA 1
ATOM 3182 C C . ALA A 1 409 ? -15.082 -12.894 0.462 1.00 94.38 409 ALA A C 1
ATOM 3184 O O . ALA A 1 409 ? -14.635 -12.918 -0.683 1.00 94.38 409 ALA A O 1
ATOM 3185 N N . ASP A 1 410 ? -15.930 -11.954 0.884 1.00 93.38 410 ASP A N 1
ATOM 3186 C CA . ASP A 1 410 ? -16.503 -10.955 -0.015 1.00 93.38 410 ASP A CA 1
ATOM 3187 C C . ASP A 1 410 ? -15.450 -9.934 -0.486 1.00 93.38 410 ASP A C 1
ATOM 3189 O O . ASP A 1 410 ? -15.398 -9.608 -1.668 1.00 93.38 410 ASP A O 1
ATOM 3193 N N . VAL A 1 411 ? -14.582 -9.450 0.414 1.00 91.19 411 VAL A N 1
ATOM 3194 C CA . VAL A 1 411 ? -13.526 -8.471 0.087 1.00 91.19 411 VAL A CA 1
ATOM 3195 C C . VAL A 1 411 ? -12.436 -9.083 -0.793 1.00 91.19 411 VAL A C 1
ATOM 3197 O O . VAL A 1 411 ? -11.933 -8.418 -1.695 1.00 91.19 411 VAL A O 1
ATOM 3200 N N . ALA A 1 412 ? -12.062 -10.340 -0.546 1.00 84.62 412 ALA A N 1
ATOM 3201 C CA . ALA A 1 412 ? -11.090 -11.044 -1.381 1.00 84.62 412 ALA A CA 1
ATOM 3202 C C . ALA A 1 412 ? -11.702 -11.584 -2.687 1.00 84.62 412 ALA A C 1
ATOM 3204 O O . ALA A 1 412 ? -10.960 -11.963 -3.590 1.00 84.62 412 ALA A O 1
ATOM 3205 N N . GLY A 1 413 ? -13.035 -11.646 -2.784 1.00 84.62 413 GLY A N 1
ATOM 3206 C CA . GLY A 1 413 ? -13.754 -12.269 -3.896 1.00 84.62 413 GLY A CA 1
ATOM 3207 C C . GLY A 1 413 ? -13.624 -13.796 -3.947 1.00 84.62 413 GLY A C 1
ATOM 3208 O O . GLY A 1 413 ? -13.868 -14.397 -4.992 1.00 84.62 413 GLY A O 1
ATOM 3209 N N . GLU A 1 414 ? -13.207 -14.440 -2.851 1.00 83.31 414 GLU A N 1
ATOM 3210 C CA . GLU A 1 414 ? -12.838 -15.858 -2.821 1.00 83.31 414 GLU A CA 1
ATOM 3211 C C . GLU A 1 414 ? -13.192 -16.520 -1.475 1.00 83.31 414 GLU A C 1
ATOM 3213 O O . GLU A 1 414 ? -12.661 -16.160 -0.423 1.00 83.31 414 GLU A O 1
ATOM 3218 N N . ASN A 1 415 ? -14.013 -17.578 -1.502 1.00 88.25 415 ASN A N 1
ATOM 3219 C CA . ASN A 1 415 ? -14.452 -18.289 -0.285 1.00 88.25 415 ASN A CA 1
ATOM 3220 C C . ASN A 1 415 ? -13.297 -18.867 0.546 1.00 88.25 415 ASN A C 1
ATOM 3222 O O . ASN A 1 415 ? -13.356 -18.857 1.774 1.00 88.25 415 ASN A O 1
ATOM 3226 N N . ARG A 1 416 ? -12.215 -19.305 -0.112 1.00 87.06 416 ARG A N 1
ATOM 3227 C CA . ARG A 1 416 ? -11.025 -19.854 0.559 1.00 87.06 416 ARG A CA 1
ATOM 3228 C C . ARG A 1 416 ? -10.386 -18.872 1.541 1.00 87.06 416 ARG A C 1
ATOM 3230 O O . ARG A 1 416 ? -9.811 -19.309 2.533 1.00 87.06 416 ARG A O 1
ATOM 3237 N N . MET A 1 417 ? -10.487 -17.567 1.271 1.00 88.88 417 MET A N 1
ATOM 3238 C CA . MET A 1 417 ? -9.980 -16.542 2.179 1.00 88.88 417 MET A CA 1
ATOM 3239 C C . MET A 1 417 ? -10.850 -16.458 3.436 1.00 88.88 417 MET A C 1
ATOM 3241 O O . MET A 1 417 ? -10.332 -16.390 4.547 1.00 88.88 417 MET A O 1
ATOM 3245 N N . GLY A 1 418 ? -12.172 -16.566 3.277 1.00 94.50 418 GLY A N 1
ATOM 3246 C CA . GLY A 1 418 ? -13.095 -16.711 4.401 1.00 94.50 418 GLY A CA 1
ATOM 3247 C C . GLY A 1 418 ? -12.771 -17.926 5.271 1.00 94.50 418 GLY A C 1
ATOM 3248 O O . GLY A 1 418 ? -12.664 -17.789 6.485 1.00 94.50 418 GLY A O 1
ATOM 3249 N N . ASP A 1 419 ? -12.550 -19.093 4.662 1.00 94.81 419 ASP A N 1
ATOM 3250 C CA . ASP A 1 419 ? -12.205 -20.326 5.390 1.00 94.81 419 ASP A CA 1
ATOM 3251 C C . ASP A 1 419 ? -10.810 -20.262 6.048 1.00 94.81 419 ASP A C 1
ATOM 3253 O O . ASP A 1 419 ? -10.547 -20.918 7.058 1.00 94.81 419 ASP A O 1
ATOM 3257 N N . HIS A 1 420 ? -9.876 -19.488 5.486 1.00 92.06 420 HIS A N 1
ATOM 3258 C CA . HIS A 1 420 ? -8.593 -19.205 6.131 1.00 92.06 420 HIS A CA 1
ATOM 3259 C C . HIS A 1 420 ? -8.778 -18.339 7.382 1.00 92.06 420 HIS A C 1
ATOM 3261 O O . HIS A 1 420 ? -8.287 -18.709 8.448 1.00 92.06 420 HIS A O 1
ATOM 3267 N N . VAL A 1 421 ? -9.530 -17.240 7.272 1.00 96.44 421 VAL A N 1
ATOM 3268 C CA . VAL A 1 421 ? -9.817 -16.343 8.400 1.00 96.44 421 VAL A CA 1
ATOM 3269 C C . VAL A 1 421 ? -10.605 -17.055 9.498 1.00 96.44 421 VAL A C 1
ATOM 3271 O O . VAL A 1 421 ? -10.284 -16.884 10.667 1.00 96.44 421 VAL A O 1
ATOM 3274 N N . GLU A 1 422 ? -11.583 -17.893 9.151 1.00 97.88 422 GLU A N 1
ATOM 3275 C CA . GLU A 1 422 ? -12.327 -18.710 10.119 1.00 97.88 422 GLU A CA 1
ATOM 3276 C C . GLU A 1 422 ? -11.395 -19.616 10.930 1.00 97.88 422 GLU A C 1
ATOM 3278 O O . GLU A 1 422 ? -11.387 -19.537 12.156 1.00 97.88 422 GLU A O 1
ATOM 3283 N N . ARG A 1 423 ? -10.521 -20.385 10.265 1.00 9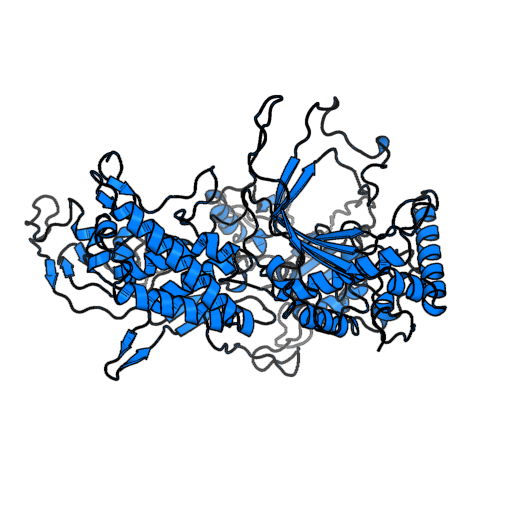7.31 423 ARG A N 1
ATOM 3284 C CA . ARG A 1 423 ? -9.527 -21.223 10.959 1.00 97.31 423 ARG A CA 1
ATOM 3285 C C . ARG A 1 423 ? -8.599 -20.400 11.853 1.00 97.31 423 ARG A C 1
ATOM 3287 O O . ARG A 1 423 ? -8.345 -20.783 12.991 1.00 97.31 423 ARG A O 1
ATOM 3294 N N . ALA A 1 424 ? -8.128 -19.254 11.365 1.00 96.38 424 ALA A N 1
ATOM 3295 C CA . ALA A 1 424 ? -7.258 -18.362 12.127 1.00 96.38 424 ALA A CA 1
ATOM 3296 C C . ALA A 1 424 ? -7.956 -17.765 13.369 1.00 96.38 424 ALA A C 1
ATOM 3298 O O . ALA A 1 424 ? -7.298 -17.509 14.383 1.00 96.38 424 ALA A O 1
ATOM 3299 N N . LEU A 1 425 ? -9.273 -17.537 13.307 1.00 98.06 425 LEU A N 1
ATOM 3300 C CA . LEU A 1 425 ? -10.097 -17.115 14.443 1.00 98.06 425 LEU A CA 1
ATOM 3301 C C . LEU A 1 425 ? -10.319 -18.261 15.435 1.00 98.06 425 LEU A C 1
ATOM 3303 O O . LEU A 1 425 ? -10.158 -18.053 16.638 1.00 98.06 425 LEU A O 1
ATOM 3307 N N . ASP A 1 426 ? -10.616 -19.464 14.946 1.00 97.44 426 ASP A N 1
ATOM 3308 C CA . ASP A 1 426 ? -10.804 -20.657 15.777 1.00 97.44 426 ASP A CA 1
ATOM 3309 C C . ASP A 1 426 ? -9.539 -21.014 16.566 1.00 97.44 426 ASP A C 1
ATOM 3311 O O . ASP A 1 426 ? -9.613 -21.365 17.746 1.00 97.44 426 ASP A O 1
ATOM 3315 N N . GLU A 1 427 ? -8.361 -20.879 15.952 1.00 96.94 427 GLU A N 1
ATOM 3316 C CA . GLU A 1 427 ? -7.070 -21.066 16.623 1.00 96.94 427 GLU A CA 1
ATOM 3317 C C . GLU A 1 427 ? -6.872 -20.068 17.774 1.00 96.94 427 GLU A C 1
ATOM 3319 O O . GLU A 1 427 ? -6.466 -20.464 18.872 1.00 96.94 427 GLU A O 1
ATOM 3324 N N . ARG A 1 428 ? -7.220 -18.792 17.552 1.00 97.38 428 ARG A N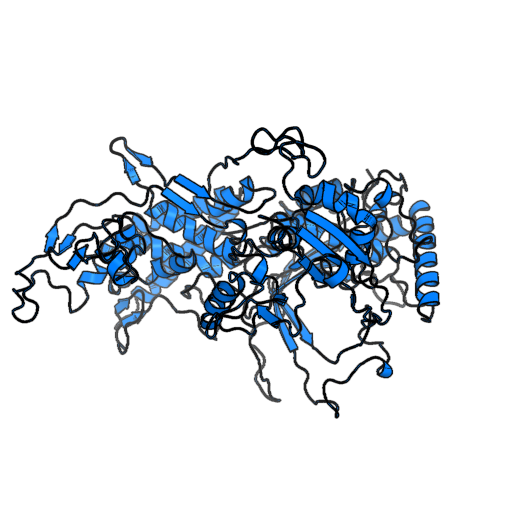 1
ATOM 3325 C CA . ARG A 1 428 ? -7.133 -17.718 18.557 1.00 97.38 428 ARG A CA 1
ATOM 3326 C C . ARG A 1 428 ? -8.118 -17.930 19.702 1.00 97.38 428 ARG A C 1
ATOM 3328 O O . ARG A 1 428 ? -7.718 -17.868 20.862 1.00 97.38 428 ARG A O 1
ATOM 3335 N N . LEU A 1 429 ? -9.377 -18.242 19.397 1.00 97.81 429 LEU A N 1
ATOM 3336 C CA . LEU A 1 429 ? -10.391 -18.584 20.402 1.00 97.81 429 LEU A CA 1
ATOM 3337 C C . LEU A 1 429 ? -10.010 -19.854 21.176 1.00 97.81 429 LEU A C 1
ATOM 3339 O O . LEU A 1 429 ? -10.225 -19.942 22.383 1.00 97.81 429 LEU A O 1
ATOM 3343 N N . GLY A 1 430 ? -9.398 -20.830 20.503 1.00 97.12 430 GLY A N 1
ATOM 3344 C CA . GLY A 1 430 ? -8.860 -22.033 21.127 1.00 97.12 430 GLY A CA 1
ATOM 3345 C C . GLY A 1 430 ? -7.710 -21.738 22.090 1.00 97.12 430 GLY A C 1
ATOM 3346 O O . GLY A 1 430 ? -7.673 -22.313 23.176 1.00 97.12 430 GLY A O 1
ATOM 3347 N N . LEU A 1 431 ? -6.787 -20.845 21.721 1.00 95.31 431 LEU A N 1
ATOM 3348 C CA . LEU A 1 431 ? -5.711 -20.393 22.605 1.00 95.31 431 LEU A CA 1
ATOM 3349 C C . LEU A 1 431 ? -6.261 -19.622 23.805 1.00 95.31 431 LEU A C 1
ATOM 3351 O O . LEU A 1 431 ? -5.909 -19.946 24.933 1.00 95.31 431 LEU A O 1
ATOM 3355 N N . TRP A 1 432 ? -7.182 -18.688 23.577 1.00 96.44 432 TRP A N 1
ATOM 3356 C CA . TRP A 1 432 ? -7.856 -17.947 24.643 1.00 96.44 432 TRP A CA 1
ATOM 3357 C C . TRP A 1 432 ? -8.543 -18.893 25.638 1.00 96.44 432 TRP A C 1
ATOM 3359 O O . TRP A 1 432 ? -8.329 -18.783 26.843 1.00 96.44 432 TRP A O 1
ATOM 3369 N N . ALA A 1 433 ? -9.287 -19.892 25.153 1.00 95.81 433 ALA A N 1
ATOM 3370 C CA . ALA A 1 433 ? -9.927 -20.887 26.013 1.00 95.81 433 ALA A CA 1
ATOM 3371 C C . ALA A 1 433 ? -8.918 -21.698 26.851 1.00 95.81 433 ALA A C 1
ATOM 3373 O O . ALA A 1 433 ? -9.218 -22.048 27.992 1.00 95.81 433 ALA A O 1
ATOM 3374 N N . ARG A 1 434 ? -7.717 -21.977 26.318 1.00 94.75 434 ARG A N 1
ATOM 3375 C CA . ARG A 1 434 ? -6.638 -22.631 27.078 1.00 94.75 434 ARG A CA 1
ATOM 3376 C C . ARG A 1 434 ? -6.058 -21.723 28.158 1.00 94.75 434 ARG A C 1
ATOM 3378 O O . ARG A 1 434 ? -5.867 -22.194 29.272 1.00 94.75 434 ARG A O 1
ATOM 3385 N N . GLU A 1 435 ? -5.808 -20.450 27.852 1.00 93.25 435 GLU A N 1
ATOM 3386 C CA . GLU A 1 435 ? -5.329 -19.473 28.843 1.00 93.25 435 GLU A CA 1
ATOM 3387 C C . GLU A 1 435 ? -6.347 -19.292 29.979 1.00 93.25 435 GLU A C 1
ATOM 3389 O O . GLU A 1 435 ? -5.978 -19.322 31.149 1.00 93.25 435 GLU A O 1
ATOM 3394 N N . ARG A 1 436 ? -7.643 -19.227 29.646 1.00 93.38 436 ARG A N 1
ATOM 3395 C CA . ARG A 1 436 ? -8.752 -19.148 30.613 1.00 93.38 436 ARG A CA 1
ATOM 3396 C C . ARG A 1 436 ? -8.798 -20.340 31.577 1.00 93.38 436 ARG A C 1
ATOM 3398 O O . ARG A 1 436 ? -9.228 -20.188 32.719 1.00 93.38 436 ARG A O 1
ATOM 3405 N N . ALA A 1 437 ? -8.414 -21.527 31.108 1.00 92.38 437 ALA A N 1
ATOM 3406 C CA . ALA A 1 437 ? -8.473 -22.769 31.875 1.00 92.38 437 ALA A CA 1
ATOM 3407 C C . ALA A 1 437 ? -7.256 -22.988 32.794 1.00 92.38 437 ALA A C 1
ATOM 3409 O O . ALA A 1 437 ? -7.220 -23.989 33.514 1.00 92.38 437 ALA A O 1
ATOM 3410 N N . GLN A 1 438 ? -6.253 -22.101 32.777 1.00 90.88 438 GLN A N 1
ATOM 3411 C CA . GLN A 1 438 ? -5.076 -22.248 33.632 1.00 90.88 438 GLN A CA 1
ATOM 3412 C C . GLN A 1 438 ? -5.443 -22.045 35.115 1.00 90.88 438 GLN A C 1
ATOM 3414 O O . GLN A 1 438 ? -6.006 -21.012 35.478 1.00 90.88 438 GLN A O 1
ATOM 3419 N N . PRO A 1 439 ? -5.124 -23.006 36.002 1.00 82.50 439 PRO A N 1
ATOM 3420 C CA . PRO A 1 439 ? -5.436 -22.887 37.421 1.00 82.50 439 PRO A CA 1
ATOM 3421 C C . PRO A 1 439 ? -4.575 -21.810 38.100 1.00 82.50 439 PRO A C 1
ATOM 3423 O O . PRO A 1 439 ? -3.445 -21.548 37.692 1.00 82.50 439 PRO A O 1
ATOM 3426 N N . ALA A 1 440 ? -5.099 -21.231 39.186 1.00 79.81 440 ALA A N 1
ATOM 3427 C CA . ALA A 1 440 ? -4.423 -20.248 40.046 1.00 79.81 440 ALA A CA 1
ATOM 3428 C C . ALA A 1 440 ? -4.081 -18.883 39.407 1.00 79.81 440 ALA A C 1
ATOM 3430 O O . ALA A 1 440 ? -3.357 -18.097 40.019 1.00 79.81 440 ALA A O 1
ATOM 3431 N N . ARG A 1 441 ? -4.621 -18.568 38.221 1.00 87.44 441 ARG A N 1
ATOM 3432 C CA . ARG A 1 441 ? -4.509 -17.244 37.588 1.00 87.44 441 ARG A CA 1
ATOM 3433 C C . ARG A 1 441 ? -5.852 -16.796 37.024 1.00 87.44 441 ARG A C 1
ATOM 3435 O O . ARG A 1 441 ? -6.581 -17.607 36.465 1.00 87.44 441 ARG A O 1
ATOM 3442 N N . GLN A 1 442 ? -6.167 -15.512 37.164 1.00 91.62 442 GLN A N 1
ATOM 3443 C CA . GLN A 1 442 ? -7.307 -14.887 36.491 1.00 91.62 442 GLN A CA 1
ATOM 3444 C C . GLN A 1 442 ? -6.839 -14.252 35.179 1.00 91.62 442 GLN A C 1
ATOM 3446 O O . GLN A 1 442 ? -5.781 -13.627 35.136 1.00 91.62 442 GLN A O 1
ATOM 3451 N N . LEU A 1 443 ? -7.609 -14.408 34.107 1.00 94.94 443 LEU A N 1
ATOM 3452 C CA . LEU A 1 443 ? -7.286 -13.852 32.798 1.00 94.94 443 LEU A CA 1
ATOM 3453 C C . LEU A 1 443 ? -7.871 -12.443 32.632 1.00 94.94 443 LEU A C 1
ATOM 3455 O O . LEU A 1 443 ? -9.064 -12.226 32.840 1.00 94.94 443 LEU A O 1
ATOM 3459 N N . ALA A 1 444 ? -7.037 -11.508 32.193 1.00 95.19 444 ALA A N 1
ATOM 3460 C CA . ALA A 1 444 ? -7.410 -10.152 31.802 1.00 95.19 444 ALA A CA 1
ATOM 3461 C C . ALA A 1 444 ? -7.042 -9.896 30.333 1.00 95.19 444 ALA A C 1
ATOM 3463 O O . ALA A 1 444 ? -6.221 -10.624 29.773 1.00 95.19 444 ALA A O 1
ATOM 3464 N N . TYR A 1 445 ? -7.603 -8.866 29.690 1.00 95.75 445 TYR A N 1
ATOM 3465 C CA . TYR A 1 445 ? -7.154 -8.480 28.345 1.00 95.75 445 TYR A CA 1
ATOM 3466 C C . TYR A 1 445 ? -5.702 -8.008 28.382 1.00 95.75 445 TYR A C 1
ATOM 3468 O O . TYR A 1 445 ? -4.868 -8.522 27.640 1.00 95.75 445 TYR A O 1
ATOM 3476 N N . GLU A 1 446 ? -5.393 -7.084 29.289 1.00 94.12 446 GLU A N 1
ATOM 3477 C CA . GLU A 1 446 ? -4.046 -6.601 29.571 1.00 94.12 446 GLU A CA 1
ATOM 3478 C C . GLU A 1 446 ? -3.665 -6.922 31.019 1.00 94.12 446 GLU A C 1
ATOM 3480 O O . GLU A 1 446 ? -4.464 -6.734 31.938 1.00 94.12 446 GLU A O 1
ATOM 3485 N N . GLN A 1 447 ? -2.437 -7.401 31.232 1.00 91.38 447 GLN A N 1
ATOM 3486 C CA . GLN A 1 447 ? -1.933 -7.660 32.578 1.00 91.38 447 GLN A CA 1
ATOM 3487 C C . GLN A 1 447 ? -1.755 -6.331 33.333 1.00 91.38 447 GLN A C 1
ATOM 3489 O O . GLN A 1 447 ? -0.977 -5.489 32.879 1.00 91.38 447 GLN A O 1
ATOM 3494 N N . PRO A 1 448 ? -2.418 -6.132 34.488 1.00 86.19 448 PRO A N 1
ATOM 3495 C CA . PRO A 1 448 ? -2.190 -4.952 35.312 1.00 86.19 448 PRO A CA 1
ATOM 3496 C C . PRO A 1 448 ? -0.756 -4.916 35.848 1.00 86.19 448 PRO A C 1
ATOM 3498 O O . PRO A 1 448 ? -0.143 -5.954 36.114 1.00 86.19 448 PRO A O 1
ATOM 3501 N N . ALA A 1 449 ? -0.227 -3.711 36.060 1.00 81.50 449 ALA A N 1
ATOM 3502 C CA . ALA A 1 449 ? 1.080 -3.545 36.683 1.00 81.50 449 ALA A CA 1
ATOM 3503 C C . ALA A 1 449 ? 1.107 -4.211 38.074 1.00 81.50 449 ALA A C 1
ATOM 3505 O O . ALA A 1 449 ? 0.150 -4.112 38.840 1.00 81.50 449 ALA A O 1
ATOM 3506 N N . HIS A 1 450 ? 2.217 -4.878 38.404 1.00 78.00 450 HIS A N 1
ATOM 3507 C CA . HIS A 1 450 ? 2.464 -5.485 39.721 1.00 78.00 450 HIS A CA 1
ATOM 3508 C C . HIS A 1 450 ? 1.457 -6.570 40.166 1.00 78.00 450 HIS A C 1
ATOM 3510 O O . HIS A 1 450 ? 1.256 -6.760 41.364 1.00 78.00 450 HIS A O 1
ATOM 3516 N N . SER A 1 451 ? 0.839 -7.296 39.227 1.00 79.19 451 SER A N 1
ATOM 3517 C CA . SER A 1 451 ? -0.078 -8.409 39.528 1.00 79.19 451 SER A CA 1
ATOM 3518 C C . SER A 1 451 ? 0.475 -9.755 39.042 1.00 79.19 451 SER A C 1
ATOM 3520 O O . SER A 1 451 ? 0.526 -10.005 37.837 1.00 79.19 451 SER A O 1
ATOM 3522 N N . ASP A 1 452 ? 0.846 -10.638 39.975 1.00 80.38 452 ASP A N 1
ATOM 3523 C CA . ASP A 1 452 ? 1.379 -11.984 39.673 1.00 80.38 452 ASP A CA 1
ATOM 3524 C C . ASP A 1 452 ? 0.279 -13.047 39.486 1.00 80.38 452 ASP A C 1
ATOM 3526 O O . ASP A 1 452 ? 0.495 -14.094 38.870 1.00 80.38 452 ASP A O 1
ATOM 3530 N N . ASN A 1 453 ? -0.917 -12.785 40.019 1.00 88.62 453 ASN A N 1
ATOM 3531 C CA . ASN A 1 453 ? -2.088 -13.664 39.952 1.00 88.62 453 ASN A CA 1
ATOM 3532 C C . ASN A 1 453 ? -3.011 -13.369 38.755 1.00 88.62 453 ASN A C 1
ATOM 3534 O O . ASN A 1 453 ? -3.986 -14.095 38.552 1.00 88.62 453 ASN A O 1
ATOM 3538 N N . ILE A 1 454 ? -2.716 -12.327 37.971 1.00 91.31 454 ILE A N 1
ATOM 3539 C CA . ILE A 1 454 ? -3.475 -11.945 36.778 1.00 91.31 454 ILE A CA 1
ATOM 3540 C C . ILE A 1 454 ? -2.588 -12.135 35.550 1.00 91.31 454 ILE A C 1
ATOM 3542 O O . ILE A 1 454 ? -1.489 -11.591 35.478 1.00 91.31 454 ILE A O 1
ATOM 3546 N N . ALA A 1 455 ? -3.069 -12.899 34.574 1.00 92.06 455 ALA A N 1
ATOM 3547 C CA . ALA A 1 455 ? -2.401 -13.094 33.294 1.00 92.06 455 ALA A CA 1
ATOM 3548 C C . ALA A 1 455 ? -3.038 -12.201 32.223 1.00 92.06 455 ALA A C 1
ATOM 3550 O O . ALA A 1 455 ? -4.260 -12.144 32.105 1.00 92.06 455 ALA A O 1
ATOM 3551 N N . GLY A 1 456 ? -2.214 -11.526 31.423 1.00 93.62 456 GLY A N 1
ATOM 3552 C CA . GLY A 1 456 ? -2.674 -10.785 30.250 1.00 93.62 456 GLY A CA 1
ATOM 3553 C C . GLY A 1 456 ? -2.834 -11.707 29.045 1.00 93.62 456 GLY A C 1
ATOM 3554 O O . GLY A 1 456 ? -1.892 -12.402 28.659 1.00 93.62 456 GLY A O 1
ATOM 3555 N N . LEU A 1 457 ? -4.016 -11.692 28.437 1.00 95.88 457 LEU A N 1
ATOM 3556 C CA . LEU A 1 457 ? -4.299 -12.377 27.183 1.00 95.88 457 LEU A CA 1
ATOM 3557 C C . LEU A 1 457 ? -3.506 -11.747 26.031 1.00 95.88 457 LEU A C 1
ATOM 3559 O O . LEU A 1 457 ? 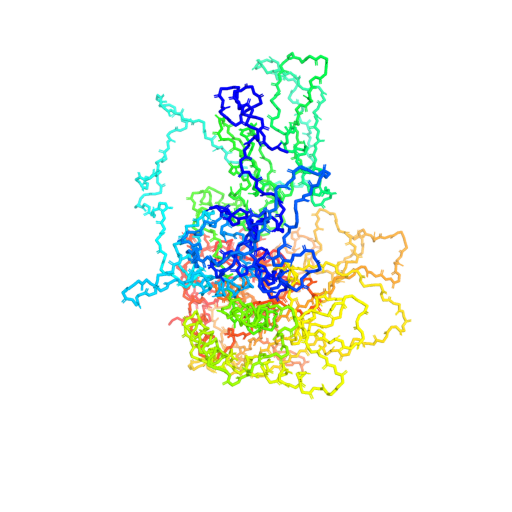-2.888 -12.460 25.238 1.00 95.88 457 LEU A O 1
ATOM 3563 N N . LEU A 1 458 ? -3.558 -10.417 25.925 1.00 95.81 458 LEU A N 1
ATOM 3564 C CA . LEU A 1 458 ? -2.904 -9.646 24.877 1.00 95.81 458 LEU A CA 1
ATOM 3565 C C . LEU A 1 458 ? -1.446 -9.370 25.228 1.00 95.81 458 LEU A C 1
ATOM 3567 O O . LEU A 1 458 ? -1.088 -9.120 26.379 1.00 95.81 458 LEU A O 1
ATOM 3571 N N . ARG A 1 459 ? -0.605 -9.348 24.195 1.00 92.44 459 ARG A N 1
ATOM 3572 C CA . ARG A 1 459 ? 0.798 -8.942 24.290 1.00 92.44 459 ARG A CA 1
ATOM 3573 C C . ARG A 1 459 ? 1.013 -7.673 23.485 1.00 92.44 459 ARG A C 1
ATOM 3575 O O . ARG A 1 459 ? 0.566 -7.581 22.341 1.00 92.44 459 ARG A O 1
ATOM 3582 N N . ARG A 1 460 ? 1.681 -6.697 24.097 1.00 90.19 460 ARG A N 1
ATOM 3583 C CA . ARG A 1 460 ? 2.134 -5.498 23.387 1.00 90.19 460 ARG A CA 1
ATOM 3584 C C . ARG A 1 460 ? 3.250 -5.896 22.410 1.00 90.19 460 ARG A C 1
ATOM 3586 O O . ARG A 1 460 ? 3.951 -6.869 22.697 1.00 90.19 460 ARG A O 1
ATOM 3593 N N . PRO A 1 461 ? 3.412 -5.196 21.277 1.00 85.12 461 PRO A N 1
ATOM 3594 C CA . PRO A 1 461 ? 4.557 -5.410 20.403 1.00 85.12 461 PRO A CA 1
ATOM 3595 C C . PRO A 1 461 ? 5.842 -5.093 21.172 1.00 85.12 461 PRO A C 1
ATOM 3597 O O . PRO A 1 461 ? 5.912 -4.078 21.868 1.00 85.12 461 PRO A O 1
ATOM 3600 N N . ASP A 1 462 ? 6.830 -5.975 21.079 1.00 78.75 462 ASP A N 1
ATOM 3601 C CA . ASP A 1 462 ? 8.143 -5.816 21.693 1.00 78.75 462 ASP A CA 1
ATOM 3602 C C . ASP A 1 462 ? 9.252 -6.101 20.668 1.00 78.75 462 ASP A C 1
ATOM 3604 O O . ASP A 1 462 ? 9.003 -6.280 19.479 1.00 78.75 462 ASP A O 1
ATOM 3608 N N . ASP A 1 463 ? 10.500 -6.097 21.130 1.00 62.38 463 ASP A N 1
ATOM 3609 C CA . ASP A 1 463 ? 11.687 -6.386 20.323 1.00 62.38 463 ASP A CA 1
ATOM 3610 C C . ASP A 1 463 ? 11.807 -7.861 19.870 1.00 62.38 463 ASP A C 1
ATOM 3612 O O . ASP A 1 463 ? 12.747 -8.204 19.131 1.00 62.38 463 ASP A O 1
ATOM 3616 N N . GLY A 1 464 ? 10.922 -8.732 20.369 1.00 65.88 464 GLY A N 1
ATOM 3617 C CA . GLY A 1 464 ? 10.858 -10.164 20.102 1.00 65.88 464 GLY A CA 1
ATOM 3618 C C . GLY A 1 464 ? 9.901 -10.528 18.959 1.00 65.88 464 GLY A C 1
ATOM 3619 O O . GLY A 1 464 ? 9.366 -9.649 18.292 1.00 65.88 464 GLY A O 1
ATOM 3620 N N . PRO A 1 465 ? 9.703 -11.836 18.697 1.00 68.31 465 PRO A N 1
ATOM 3621 C CA . PRO A 1 465 ? 8.895 -12.300 17.576 1.00 68.31 465 PRO A CA 1
ATOM 3622 C C . PRO A 1 465 ? 7.399 -12.032 17.785 1.00 68.31 465 PRO A C 1
ATOM 3624 O O . PRO A 1 465 ? 6.863 -12.317 18.863 1.00 68.31 465 PRO A O 1
ATOM 3627 N N . TRP A 1 466 ? 6.697 -11.623 16.726 1.00 77.88 466 TRP A N 1
ATOM 3628 C CA . TRP A 1 466 ? 5.242 -11.502 16.710 1.00 77.88 466 TRP A CA 1
ATOM 3629 C C . TRP A 1 466 ? 4.581 -12.842 17.018 1.00 77.88 466 TRP A C 1
ATOM 3631 O O . TRP A 1 466 ? 4.739 -13.831 16.299 1.00 77.88 466 TRP A O 1
ATOM 3641 N N . ARG A 1 467 ? 3.799 -12.881 18.097 1.00 85.62 467 ARG A N 1
ATOM 3642 C CA . ARG A 1 467 ? 3.067 -14.073 18.533 1.00 85.62 467 ARG A CA 1
ATOM 3643 C C . ARG A 1 467 ? 1.598 -13.941 18.166 1.00 85.62 467 ARG A C 1
ATOM 3645 O O . ARG A 1 467 ? 1.089 -12.850 17.948 1.00 85.62 467 ARG A O 1
ATOM 3652 N N . MET A 1 468 ? 0.878 -15.060 18.194 1.00 89.00 468 MET A N 1
ATOM 3653 C CA . MET A 1 468 ? -0.556 -15.097 17.880 1.00 89.00 468 MET A CA 1
ATOM 3654 C C . MET A 1 468 ? -1.388 -14.097 18.705 1.00 89.00 468 MET A C 1
ATOM 3656 O O . MET A 1 468 ? -2.327 -13.511 18.177 1.00 89.00 468 MET A O 1
ATOM 3660 N N . MET A 1 469 ? -1.034 -13.877 19.978 1.00 93.25 469 MET A N 1
ATOM 3661 C CA . MET A 1 469 ? -1.722 -12.918 20.859 1.00 93.25 469 MET A CA 1
ATOM 3662 C C . MET A 1 469 ? -1.047 -11.542 20.936 1.00 93.25 469 MET A C 1
ATOM 3664 O O . MET A 1 469 ? -1.458 -10.704 21.739 1.00 93.25 469 MET A O 1
ATOM 3668 N N . THR A 1 470 ? -0.019 -11.297 20.119 1.00 91.31 470 THR A N 1
ATOM 3669 C CA . THR A 1 470 ? 0.535 -9.954 19.944 1.00 91.31 470 THR A CA 1
ATOM 3670 C C . THR A 1 470 ? -0.478 -9.107 19.183 1.00 91.31 470 THR A C 1
ATOM 3672 O O . THR A 1 470 ? -1.014 -9.524 18.154 1.00 91.31 470 THR A O 1
ATOM 3675 N N . CYS A 1 471 ? -0.779 -7.930 19.719 1.00 92.19 471 CYS A N 1
ATOM 3676 C CA . CYS A 1 471 ? -1.740 -6.995 19.153 1.00 92.19 471 CYS A CA 1
ATOM 3677 C C . CYS A 1 471 ? -1.063 -5.632 18.993 1.00 92.19 471 CYS A C 1
ATOM 3679 O O . CYS A 1 471 ? -0.386 -5.202 19.926 1.00 92.19 471 CYS A O 1
ATOM 3681 N N . PRO A 1 472 ? -1.236 -4.926 17.862 1.00 91.00 472 PRO A N 1
ATOM 3682 C CA . PRO A 1 472 ? -0.652 -3.603 17.706 1.00 91.00 472 PRO A CA 1
ATOM 3683 C C . PRO A 1 472 ? -1.232 -2.631 18.738 1.00 91.00 472 PRO A C 1
ATOM 3685 O O . PRO A 1 472 ? -2.401 -2.726 19.126 1.00 91.00 472 PRO A O 1
ATOM 3688 N N . THR A 1 473 ? -0.404 -1.685 19.165 1.00 90.62 473 THR A N 1
ATOM 3689 C CA . THR A 1 473 ? -0.812 -0.506 19.944 1.00 90.62 473 THR A CA 1
ATOM 3690 C C . THR A 1 473 ? -0.948 0.731 19.053 1.00 90.62 473 THR A C 1
ATOM 3692 O O . THR A 1 473 ? -1.685 1.659 19.376 1.00 90.62 473 THR A O 1
ATOM 3695 N N . SER A 1 474 ? -0.309 0.702 17.890 1.00 89.31 474 SER A N 1
ATOM 3696 C CA . SER A 1 474 ? -0.391 1.666 16.803 1.00 89.31 474 SER A CA 1
ATOM 3697 C C . SER A 1 474 ? -0.554 0.883 15.498 1.00 89.31 474 SER A C 1
ATOM 3699 O O . SER A 1 474 ? 0.091 -0.145 15.295 1.00 89.31 474 SER A O 1
ATOM 3701 N N . LEU A 1 475 ? -1.404 1.339 14.573 1.00 87.62 475 LEU A N 1
ATOM 3702 C CA . LEU A 1 475 ? -1.476 0.724 13.240 1.00 87.62 475 LEU A CA 1
ATOM 3703 C C . LEU A 1 475 ? -0.180 0.923 12.442 1.00 87.62 475 LEU A C 1
ATOM 3705 O O . LEU A 1 475 ? 0.004 0.251 11.429 1.00 87.62 475 LEU A O 1
ATOM 3709 N N . ARG A 1 476 ? 0.708 1.819 12.890 1.00 79.12 476 ARG A N 1
ATOM 3710 C CA . ARG A 1 476 ? 2.063 1.999 12.361 1.00 79.12 476 ARG A CA 1
ATOM 3711 C C . ARG A 1 476 ? 3.107 1.071 12.978 1.00 79.12 476 ARG A C 1
ATOM 3713 O O . ARG A 1 476 ? 4.218 1.053 12.467 1.00 79.12 476 ARG A O 1
ATOM 3720 N N . ASP A 1 477 ? 2.768 0.234 13.963 1.00 72.75 477 ASP A N 1
ATOM 3721 C CA . ASP A 1 477 ? 3.686 -0.793 14.511 1.00 72.75 477 ASP A CA 1
ATOM 3722 C C . ASP A 1 477 ? 4.150 -1.811 13.441 1.00 72.75 477 ASP A C 1
ATOM 3724 O O . ASP A 1 477 ? 5.011 -2.653 13.679 1.00 72.75 477 ASP A O 1
ATOM 3728 N N . VAL A 1 478 ? 3.562 -1.745 12.244 1.00 63.34 478 VAL A N 1
ATOM 3729 C CA . VAL A 1 478 ? 3.878 -2.561 11.066 1.00 63.34 478 VAL A CA 1
ATOM 3730 C C . VAL A 1 478 ? 4.656 -1.796 9.988 1.00 63.34 478 VAL A C 1
ATOM 3732 O O . VAL A 1 478 ? 4.996 -2.380 8.958 1.00 63.34 478 VAL A O 1
ATOM 3735 N N . GLU A 1 479 ? 4.887 -0.495 10.182 1.00 58.97 479 GLU A N 1
ATOM 3736 C CA . GLU A 1 479 ? 5.773 0.314 9.345 1.00 58.97 479 GLU A CA 1
ATOM 3737 C C . GLU A 1 479 ? 7.238 0.044 9.741 1.00 58.97 479 GLU A C 1
ATOM 3739 O O . GLU A 1 479 ? 7.541 -0.191 10.911 1.00 58.97 479 GLU A O 1
ATOM 3744 N N . PRO A 1 480 ? 8.175 0.043 8.780 1.00 49.84 480 PRO A N 1
ATOM 3745 C CA . PRO A 1 480 ? 9.548 -0.376 9.034 1.00 49.84 480 PRO A CA 1
ATOM 3746 C C . PRO A 1 480 ? 10.293 0.606 9.949 1.00 49.84 480 PRO A C 1
ATOM 3748 O O . PRO A 1 480 ? 10.535 1.756 9.581 1.00 49.84 480 PRO A O 1
ATOM 3751 N N . GLY A 1 481 ? 10.740 0.121 11.108 1.00 51.22 481 GLY A N 1
ATOM 3752 C CA . GLY A 1 481 ? 11.828 0.733 11.869 1.00 51.22 481 GLY A CA 1
ATOM 3753 C C . GLY A 1 481 ? 13.176 0.181 11.399 1.00 51.22 481 GLY A C 1
ATOM 3754 O O . GLY A 1 481 ? 13.329 -1.027 11.248 1.00 51.22 481 GLY A O 1
ATOM 3755 N N . ILE A 1 482 ? 14.178 1.038 11.174 1.00 53.75 482 ILE A N 1
ATOM 3756 C CA . ILE A 1 482 ? 15.542 0.565 10.888 1.00 53.75 482 ILE A CA 1
ATOM 3757 C C . ILE A 1 482 ? 16.151 0.059 12.198 1.00 53.75 482 ILE A C 1
ATOM 3759 O O . ILE A 1 482 ? 16.557 0.853 13.049 1.00 53.75 482 ILE A O 1
ATOM 3763 N N . ARG A 1 483 ? 16.229 -1.265 12.366 1.00 52.25 483 ARG A N 1
ATOM 3764 C CA . ARG A 1 483 ? 16.888 -1.881 13.522 1.00 52.25 483 ARG A CA 1
ATOM 3765 C C . ARG A 1 483 ? 18.403 -1.884 13.313 1.00 52.25 483 ARG A C 1
ATOM 3767 O O . ARG A 1 483 ? 18.917 -2.571 12.435 1.00 52.25 483 ARG A O 1
ATOM 3774 N N . LEU A 1 484 ? 19.131 -1.118 14.125 1.00 55.84 484 LEU A N 1
ATOM 3775 C CA . LEU A 1 484 ? 20.596 -1.154 14.143 1.00 55.84 484 LEU A CA 1
ATOM 3776 C C . LEU A 1 484 ? 21.060 -2.393 14.918 1.00 55.84 484 LEU A C 1
ATOM 3778 O O . LEU A 1 484 ? 21.091 -2.394 16.146 1.00 55.84 484 LEU A O 1
ATOM 3782 N N . LEU A 1 485 ? 21.415 -3.454 14.195 1.00 60.66 485 LEU A N 1
ATOM 3783 C CA . LEU A 1 485 ? 21.969 -4.675 14.778 1.00 60.66 485 LEU A CA 1
ATOM 3784 C C . LEU A 1 485 ? 23.499 -4.573 14.849 1.00 60.66 485 LEU A C 1
ATOM 3786 O O . LEU A 1 485 ? 24.186 -4.646 13.831 1.00 60.66 485 LEU A O 1
ATOM 3790 N N . LEU A 1 486 ? 24.044 -4.419 16.058 1.00 60.81 486 LEU A N 1
ATOM 3791 C CA . LEU A 1 486 ? 25.485 -4.480 16.315 1.00 60.81 486 LEU A CA 1
ATOM 3792 C C . LEU A 1 486 ? 25.879 -5.922 16.642 1.00 60.81 486 LEU A C 1
ATOM 3794 O O . LEU A 1 486 ? 25.899 -6.303 17.808 1.00 60.81 486 LEU A O 1
ATOM 3798 N N . ARG A 1 487 ? 26.174 -6.722 15.614 1.00 62.03 487 ARG A N 1
ATOM 3799 C CA . ARG A 1 487 ? 26.625 -8.107 15.810 1.00 62.03 487 ARG A CA 1
ATOM 3800 C C . ARG A 1 487 ? 28.124 -8.165 16.087 1.00 62.03 487 ARG A C 1
ATOM 3802 O O . ARG A 1 487 ? 28.907 -7.569 15.346 1.00 62.03 487 ARG A O 1
ATOM 3809 N N . ARG A 1 488 ? 28.523 -8.892 17.130 1.00 61.03 488 ARG A N 1
ATOM 3810 C CA . ARG A 1 488 ? 29.926 -9.232 17.416 1.00 61.03 488 ARG A CA 1
ATOM 3811 C C . ARG A 1 488 ? 30.212 -10.669 16.982 1.00 61.03 488 ARG A C 1
ATOM 3813 O O . ARG A 1 488 ? 29.308 -11.492 16.850 1.00 61.03 488 ARG A O 1
ATOM 3820 N N . GLU A 1 489 ? 31.485 -10.970 16.739 1.00 51.22 489 GLU A N 1
ATOM 3821 C CA . GLU A 1 489 ? 31.939 -12.349 16.538 1.00 51.22 489 GLU A CA 1
ATOM 3822 C C . GLU A 1 489 ? 31.541 -13.195 17.760 1.00 51.22 489 GLU A C 1
ATOM 3824 O O . GLU A 1 489 ? 31.987 -12.915 18.872 1.00 51.22 489 GLU A O 1
ATOM 3829 N N . GLY A 1 490 ? 30.674 -14.194 17.555 1.00 56.75 490 GLY A N 1
ATOM 3830 C CA . GLY A 1 490 ? 30.184 -15.093 18.607 1.00 56.75 490 GLY A CA 1
ATOM 3831 C C . GLY A 1 490 ? 28.702 -14.959 18.979 1.00 56.75 490 GLY A C 1
ATOM 3832 O O . GLY A 1 490 ? 28.235 -15.765 19.775 1.00 56.75 490 GLY A O 1
ATOM 3833 N N . ASP A 1 491 ? 27.953 -14.006 18.410 1.00 58.81 491 ASP A N 1
ATOM 3834 C CA . ASP A 1 491 ? 26.500 -13.933 18.635 1.00 58.81 491 ASP A CA 1
ATOM 3835 C C . ASP A 1 491 ? 25.779 -15.125 17.979 1.00 58.81 491 ASP A C 1
ATOM 3837 O O . ASP A 1 491 ? 25.940 -15.355 16.770 1.00 58.81 491 ASP A O 1
ATOM 3841 N N . ASP A 1 492 ? 24.954 -15.836 18.759 1.00 51.75 492 ASP A N 1
ATOM 3842 C CA . ASP A 1 492 ? 24.195 -17.012 18.317 1.00 51.75 492 ASP A CA 1
ATOM 3843 C C . ASP A 1 492 ? 23.430 -16.748 17.002 1.00 51.75 492 ASP A C 1
ATOM 3845 O O . ASP A 1 492 ? 22.909 -15.647 16.764 1.00 51.75 492 ASP A O 1
ATOM 3849 N N . PRO A 1 493 ? 23.366 -17.734 16.087 1.00 54.19 493 PRO A N 1
ATOM 3850 C CA . PRO A 1 493 ? 22.603 -17.589 14.860 1.00 54.19 493 PRO A CA 1
ATOM 3851 C C . PRO A 1 493 ? 21.116 -17.399 15.182 1.00 54.19 493 PRO A C 1
ATOM 3853 O O . PRO A 1 493 ? 20.555 -18.067 16.043 1.00 54.19 493 PRO A O 1
ATOM 3856 N N . ILE A 1 494 ? 20.474 -16.489 14.444 1.00 54.81 494 ILE A N 1
ATOM 3857 C CA . ILE A 1 494 ? 19.018 -16.306 14.433 1.00 54.81 494 ILE A CA 1
ATOM 3858 C C . ILE A 1 494 ? 18.364 -17.688 14.231 1.00 54.81 494 ILE A C 1
ATOM 3860 O O . ILE A 1 494 ? 18.640 -18.335 13.222 1.00 54.81 494 ILE A O 1
ATOM 3864 N N . GLU A 1 495 ? 17.514 -18.123 15.170 1.00 53.97 495 GLU A N 1
ATOM 3865 C CA . GLU A 1 495 ? 16.849 -19.446 15.167 1.00 53.97 495 GLU A CA 1
ATOM 3866 C C . GLU A 1 495 ? 15.954 -19.685 13.935 1.00 53.97 495 GLU A C 1
ATOM 3868 O O . GLU A 1 495 ? 15.616 -20.822 13.605 1.00 53.97 495 GLU A O 1
ATOM 3873 N N . GLU A 1 496 ? 15.560 -18.625 13.228 1.00 58.22 496 GLU A N 1
ATOM 3874 C CA . GLU A 1 496 ? 14.677 -18.716 12.072 1.00 58.22 496 GLU A CA 1
ATOM 3875 C C . GLU A 1 496 ? 15.423 -18.909 10.740 1.00 58.22 496 GLU A C 1
ATOM 3877 O O . GLU A 1 496 ? 16.413 -18.220 10.470 1.00 58.22 496 GLU A O 1
ATOM 3882 N N . PRO A 1 497 ? 14.908 -19.761 9.827 1.00 59.38 497 PRO A N 1
ATOM 3883 C CA . PRO A 1 497 ? 15.517 -19.941 8.519 1.00 59.38 497 PRO A CA 1
ATOM 3884 C C . PRO A 1 497 ? 15.454 -18.629 7.715 1.00 59.38 497 PRO A C 1
ATOM 3886 O O . PRO A 1 497 ? 14.383 -18.018 7.619 1.00 59.38 497 PRO A O 1
ATOM 3889 N N . PRO A 1 498 ? 16.565 -18.207 7.080 1.00 67.88 498 PRO A N 1
ATOM 3890 C CA . PRO A 1 498 ? 16.647 -16.941 6.342 1.00 67.88 498 PRO A CA 1
ATOM 3891 C C . PRO A 1 498 ? 15.768 -16.915 5.082 1.00 67.88 498 PRO A C 1
ATOM 3893 O O . PRO A 1 498 ? 15.550 -15.859 4.496 1.00 67.88 498 PRO A O 1
ATOM 3896 N N . PHE A 1 499 ? 15.275 -18.074 4.648 1.00 78.81 499 PHE A N 1
ATOM 3897 C CA . PHE A 1 499 ? 14.454 -18.234 3.459 1.00 78.81 499 PHE A CA 1
ATOM 3898 C C . PHE A 1 499 ? 13.582 -19.485 3.593 1.00 78.81 499 PHE A C 1
ATOM 3900 O O . PHE A 1 499 ? 14.045 -20.513 4.090 1.00 78.81 499 PHE A O 1
ATOM 3907 N N . THR A 1 500 ? 12.327 -19.417 3.147 1.00 83.75 500 THR A N 1
ATOM 3908 C CA . THR A 1 500 ? 11.420 -20.578 3.093 1.00 83.75 500 THR A CA 1
ATOM 3909 C C . THR A 1 500 ? 10.742 -20.652 1.734 1.00 83.75 500 THR A C 1
ATOM 3911 O O . THR A 1 500 ? 10.418 -19.621 1.146 1.00 83.75 500 THR A O 1
ATOM 3914 N N . THR A 1 501 ? 10.516 -21.868 1.232 1.00 89.69 501 THR A N 1
ATOM 3915 C CA . THR A 1 501 ? 9.859 -22.084 -0.064 1.00 89.69 501 THR A CA 1
ATOM 3916 C C . THR A 1 501 ? 8.746 -23.100 0.015 1.00 89.69 501 THR A C 1
ATOM 3918 O O . THR A 1 501 ? 8.769 -24.037 0.813 1.00 89.69 501 THR A O 1
ATOM 3921 N N . ARG A 1 502 ? 7.773 -22.927 -0.874 1.00 89.69 502 ARG A N 1
ATOM 3922 C CA . ARG A 1 502 ? 6.722 -23.900 -1.138 1.00 89.69 502 ARG A CA 1
ATOM 3923 C C . ARG A 1 502 ? 6.516 -24.002 -2.640 1.00 89.69 502 ARG A C 1
ATOM 3925 O O . ARG A 1 502 ? 6.359 -22.990 -3.318 1.00 89.69 502 ARG A O 1
ATOM 3932 N N . ASN A 1 503 ? 6.466 -25.221 -3.167 1.00 91.56 503 ASN A N 1
ATOM 3933 C CA . ASN A 1 503 ? 6.135 -25.419 -4.575 1.00 91.56 503 ASN A CA 1
ATOM 3934 C C . ASN A 1 503 ? 4.693 -24.968 -4.847 1.00 91.56 503 ASN A C 1
ATOM 3936 O O . ASN A 1 503 ? 3.748 -25.437 -4.209 1.00 91.56 503 ASN A O 1
ATOM 3940 N N . GLY A 1 504 ? 4.540 -24.046 -5.793 1.00 89.62 504 GLY A N 1
ATOM 3941 C CA . GLY A 1 504 ? 3.257 -23.648 -6.353 1.00 89.62 504 GLY A CA 1
ATOM 3942 C C . GLY A 1 504 ? 2.814 -24.609 -7.454 1.00 89.62 504 GLY A C 1
ATOM 3943 O O . GLY A 1 504 ? 3.559 -25.486 -7.898 1.00 89.62 504 GLY A O 1
ATOM 3944 N N . ARG A 1 505 ? 1.575 -24.444 -7.921 1.00 92.56 505 ARG A N 1
ATOM 3945 C CA . ARG A 1 505 ? 1.049 -25.194 -9.069 1.00 92.56 505 ARG A CA 1
ATOM 3946 C C . ARG A 1 505 ? 1.031 -24.293 -10.291 1.00 92.56 505 ARG A C 1
ATOM 3948 O O . ARG A 1 505 ? 0.502 -23.188 -10.228 1.00 92.56 505 ARG A O 1
ATOM 3955 N N . VAL A 1 506 ? 1.526 -24.802 -11.414 1.00 94.31 506 VAL A N 1
ATOM 3956 C CA . VAL A 1 506 ? 1.468 -24.084 -12.691 1.00 94.31 506 VAL A CA 1
ATOM 3957 C C . VAL A 1 506 ? -0.003 -23.823 -13.086 1.00 94.31 506 VAL A C 1
ATOM 3959 O O . VAL A 1 506 ? -0.827 -24.755 -13.042 1.00 94.31 506 VAL A O 1
ATOM 3962 N N . PRO A 1 507 ? -0.367 -22.577 -13.455 1.00 94.19 507 PRO A N 1
ATOM 3963 C CA . PRO A 1 507 ? -1.697 -22.221 -13.946 1.00 94.19 507 PRO A CA 1
ATOM 3964 C C . PRO A 1 507 ? -2.177 -23.102 -15.104 1.00 94.19 507 PRO A C 1
ATOM 3966 O O . PRO A 1 507 ? -1.394 -23.566 -15.937 1.00 94.19 507 PRO A O 1
ATOM 3969 N N . ARG A 1 508 ? -3.494 -23.345 -15.162 1.00 90.69 508 ARG A N 1
ATOM 3970 C CA . ARG A 1 508 ? -4.112 -24.121 -16.255 1.00 90.69 508 ARG A CA 1
ATOM 3971 C C . ARG A 1 508 ? -3.800 -23.458 -17.601 1.00 90.69 508 ARG A C 1
ATOM 3973 O O . ARG A 1 508 ? -3.891 -22.244 -17.719 1.00 90.69 508 ARG A O 1
ATOM 3980 N N . GLY A 1 509 ? -3.413 -24.256 -18.597 1.00 89.69 509 GLY A N 1
ATOM 3981 C CA . GLY A 1 509 ? -3.104 -23.767 -19.947 1.00 89.69 509 GLY A CA 1
ATOM 3982 C C . GLY A 1 509 ? -1.754 -23.054 -20.106 1.00 89.69 509 GLY A C 1
ATOM 3983 O O . GLY A 1 509 ? -1.426 -22.666 -21.218 1.00 89.69 509 GLY A O 1
ATOM 3984 N N . LYS A 1 510 ? -0.952 -22.895 -19.041 1.00 93.44 510 LYS A N 1
ATOM 3985 C CA . LYS A 1 510 ? 0.353 -22.200 -19.101 1.00 93.44 510 LYS A CA 1
ATOM 3986 C C . LYS A 1 510 ? 1.570 -23.126 -19.039 1.00 93.44 510 LYS A C 1
ATOM 3988 O O . LYS A 1 510 ? 2.694 -22.662 -19.176 1.00 93.44 510 LYS A O 1
ATOM 3993 N N . GLY A 1 511 ? 1.358 -24.431 -18.863 1.00 92.38 511 GLY A N 1
ATOM 3994 C CA . GLY A 1 511 ? 2.438 -25.415 -18.711 1.00 92.38 511 GLY A CA 1
ATOM 3995 C C . GLY A 1 511 ? 3.324 -25.614 -19.942 1.00 92.38 511 GLY A C 1
ATOM 3996 O O . GLY A 1 511 ? 4.394 -26.191 -19.806 1.00 92.38 511 GLY A O 1
ATOM 3997 N N . SER A 1 512 ? 2.910 -25.129 -21.117 1.00 93.44 512 SER A N 1
ATOM 3998 C CA . SER A 1 512 ? 3.737 -25.169 -22.327 1.00 93.44 512 SER A CA 1
ATOM 3999 C C . SER A 1 512 ? 4.977 -24.286 -22.220 1.00 93.44 512 SER A C 1
ATOM 4001 O O . SER A 1 512 ? 6.009 -24.657 -22.759 1.00 93.44 512 SER A O 1
ATOM 4003 N N . TRP A 1 513 ? 4.883 -23.146 -21.527 1.00 94.81 513 TRP A N 1
ATOM 4004 C CA . TRP A 1 513 ? 5.964 -22.161 -21.418 1.00 94.81 513 TRP A CA 1
ATOM 4005 C C . TRP A 1 513 ? 6.404 -21.887 -19.975 1.00 94.81 513 TRP A C 1
ATOM 4007 O O . TRP A 1 513 ? 7.518 -21.417 -19.757 1.00 94.81 513 TRP A O 1
ATOM 4017 N N . LEU A 1 514 ? 5.562 -22.178 -18.978 1.00 96.31 514 LEU A N 1
ATOM 4018 C CA . LEU A 1 514 ? 5.858 -21.998 -17.557 1.00 96.31 514 LEU A CA 1
ATOM 4019 C C . LEU A 1 514 ? 6.118 -23.359 -16.904 1.00 96.31 514 LEU A C 1
ATOM 4021 O O . LEU A 1 514 ? 5.194 -24.126 -16.641 1.00 96.31 514 LEU A O 1
ATOM 4025 N N . GLY A 1 515 ? 7.387 -23.649 -16.624 1.00 93.81 515 GLY A N 1
ATOM 4026 C CA . GLY A 1 515 ? 7.826 -24.941 -16.105 1.00 93.81 515 GLY A CA 1
ATOM 4027 C C . GLY A 1 515 ? 7.747 -25.071 -14.583 1.00 93.81 515 GLY A C 1
ATOM 4028 O O . GLY A 1 515 ? 7.623 -26.184 -14.076 1.00 93.81 515 GLY A O 1
ATOM 4029 N N . GLN A 1 516 ? 7.847 -23.971 -13.830 1.00 95.38 516 GLN A N 1
ATOM 4030 C CA . GLN A 1 516 ? 7.765 -24.019 -12.365 1.00 95.38 516 GLN A CA 1
ATOM 4031 C C . GLN A 1 516 ? 7.277 -22.700 -11.766 1.00 95.38 516 GLN A C 1
ATOM 4033 O O . GLN A 1 516 ? 7.623 -21.621 -12.243 1.00 95.38 516 GLN A O 1
ATOM 4038 N N . VAL A 1 517 ? 6.518 -22.815 -10.675 1.00 97.12 517 VAL A N 1
ATOM 4039 C CA . VAL A 1 517 ? 6.132 -21.711 -9.791 1.00 97.12 517 VAL A CA 1
ATOM 4040 C C . VAL A 1 517 ? 6.588 -22.076 -8.383 1.00 97.12 517 VAL A C 1
ATOM 4042 O O . VAL A 1 517 ? 6.220 -23.139 -7.881 1.00 97.12 517 VAL A O 1
ATOM 4045 N N . VAL A 1 518 ? 7.378 -21.222 -7.741 1.00 95.94 518 VAL A N 1
ATOM 4046 C CA . VAL A 1 518 ? 7.815 -21.403 -6.351 1.00 95.94 518 VAL A CA 1
ATOM 4047 C C . VAL A 1 518 ? 7.401 -20.182 -5.549 1.00 95.94 518 VAL A C 1
ATOM 4049 O O . VAL A 1 518 ? 7.733 -19.048 -5.884 1.00 95.94 518 VAL A O 1
ATOM 4052 N N . LEU A 1 519 ? 6.653 -20.434 -4.486 1.00 92.88 519 LEU A N 1
ATOM 4053 C CA . LEU A 1 519 ? 6.240 -19.432 -3.522 1.00 92.88 519 LEU A CA 1
ATOM 4054 C C . LEU A 1 519 ? 7.350 -19.268 -2.488 1.00 92.88 519 LEU A C 1
ATOM 4056 O O . LEU A 1 519 ? 7.869 -20.271 -1.991 1.00 92.88 519 LEU A O 1
ATOM 4060 N N . VAL A 1 520 ? 7.671 -18.026 -2.136 1.00 89.88 520 VAL A N 1
ATOM 4061 C CA . VAL A 1 520 ? 8.685 -17.675 -1.138 1.00 89.88 520 VAL A CA 1
ATOM 4062 C C . VAL A 1 520 ? 8.021 -16.898 0.010 1.00 89.88 520 VAL A C 1
ATOM 4064 O O . VAL A 1 520 ? 8.039 -15.670 0.006 1.00 89.88 520 VAL A O 1
ATOM 4067 N N . PRO A 1 521 ? 7.407 -17.567 1.006 1.00 81.75 521 PRO A N 1
ATOM 4068 C CA . PRO A 1 521 ? 6.737 -16.891 2.129 1.00 81.75 521 PRO A CA 1
ATOM 4069 C C . PRO A 1 521 ? 7.666 -16.094 3.055 1.00 81.75 521 PRO A C 1
ATOM 4071 O O . PRO A 1 521 ? 7.197 -15.283 3.858 1.00 81.75 521 PRO A O 1
ATOM 4074 N N . ARG A 1 522 ? 8.973 -16.372 2.997 1.00 78.69 522 ARG A N 1
ATOM 4075 C CA . ARG A 1 522 ? 10.009 -15.670 3.758 1.00 78.69 522 ARG A CA 1
ATOM 4076 C C . ARG A 1 522 ? 11.269 -15.572 2.912 1.00 78.69 522 ARG A C 1
ATOM 4078 O O . ARG A 1 522 ? 11.786 -16.601 2.478 1.00 78.69 522 ARG A O 1
ATOM 4085 N N . LEU A 1 523 ? 11.757 -14.355 2.730 1.00 83.06 523 LEU A N 1
ATOM 4086 C CA . LEU A 1 523 ? 13.013 -14.003 2.083 1.00 83.06 523 LEU A CA 1
ATOM 4087 C C . LEU A 1 523 ? 13.735 -12.983 2.963 1.00 83.06 523 LEU A C 1
ATOM 4089 O O . LEU A 1 523 ? 13.117 -12.020 3.414 1.00 83.06 523 LEU A O 1
ATOM 4093 N N . ARG A 1 524 ? 15.031 -13.192 3.190 1.00 81.19 524 ARG A N 1
ATOM 4094 C CA . ARG A 1 524 ? 15.924 -12.217 3.814 1.00 81.19 524 ARG A CA 1
ATOM 4095 C C . ARG A 1 524 ? 16.889 -11.673 2.770 1.00 81.19 524 ARG A C 1
ATOM 4097 O O . ARG A 1 524 ? 17.650 -12.439 2.182 1.00 81.19 524 ARG A O 1
ATOM 4104 N N . GLU A 1 525 ? 16.901 -10.360 2.608 1.00 79.62 525 GLU A N 1
ATOM 4105 C CA . GLU A 1 525 ? 17.914 -9.625 1.860 1.00 79.62 525 GLU A CA 1
ATOM 4106 C C . GLU A 1 525 ? 18.838 -8.894 2.839 1.00 79.62 525 GLU A C 1
ATOM 4108 O O . GLU A 1 525 ? 18.406 -8.398 3.878 1.00 79.62 525 GLU A O 1
ATOM 4113 N N . VAL A 1 526 ? 20.130 -8.840 2.521 1.00 79.56 526 VAL A N 1
ATOM 4114 C CA . VAL A 1 526 ? 21.103 -8.047 3.275 1.00 79.56 526 VAL A CA 1
ATOM 4115 C C . VAL A 1 526 ? 21.822 -7.132 2.298 1.00 79.56 526 VAL A C 1
ATOM 4117 O O . VAL A 1 526 ? 22.564 -7.605 1.439 1.00 79.56 526 VAL A O 1
ATOM 4120 N N . ALA A 1 527 ? 21.618 -5.827 2.448 1.00 77.81 527 ALA A N 1
ATOM 4121 C CA . ALA A 1 527 ? 22.281 -4.808 1.648 1.00 77.81 527 ALA A CA 1
ATOM 4122 C C . ALA A 1 527 ? 23.419 -4.179 2.459 1.00 77.81 527 ALA A C 1
ATOM 4124 O O . ALA A 1 527 ? 23.180 -3.585 3.510 1.00 77.81 527 ALA A O 1
ATOM 4125 N N . ALA A 1 528 ? 24.655 -4.304 1.979 1.00 79.31 528 ALA A N 1
ATOM 4126 C CA . ALA A 1 528 ? 25.834 -3.733 2.624 1.00 79.31 528 ALA A CA 1
ATOM 4127 C C . ALA A 1 528 ? 26.284 -2.457 1.905 1.00 79.31 528 ALA A C 1
ATOM 4129 O O . ALA A 1 528 ? 26.495 -2.459 0.691 1.00 79.31 528 ALA A O 1
ATOM 4130 N N . LEU A 1 529 ? 26.490 -1.373 2.652 1.00 80.06 529 LEU A N 1
ATOM 4131 C CA . LEU A 1 529 ? 27.146 -0.179 2.130 1.00 80.06 529 LEU A CA 1
ATOM 4132 C C . LEU A 1 529 ? 28.658 -0.351 2.292 1.00 80.06 529 LEU A C 1
ATOM 4134 O O . LEU A 1 529 ? 29.147 -0.469 3.410 1.00 80.06 529 LEU A O 1
ATOM 4138 N N . TYR A 1 530 ? 29.397 -0.333 1.183 1.00 76.44 530 TYR A N 1
ATOM 4139 C CA . TYR A 1 530 ? 30.848 -0.573 1.160 1.00 76.44 530 TYR A CA 1
ATOM 4140 C C . TYR A 1 530 ? 31.667 0.635 0.659 1.00 76.44 530 TYR A C 1
ATOM 4142 O O . TYR A 1 530 ? 32.897 0.611 0.695 1.00 76.44 530 TYR A O 1
ATOM 4150 N N . GLY A 1 531 ? 31.016 1.712 0.208 1.00 76.12 531 GLY A N 1
ATOM 4151 C CA . GLY A 1 531 ? 31.673 2.949 -0.222 1.00 76.12 531 GLY A CA 1
ATOM 4152 C C . GLY A 1 531 ? 30.737 3.894 -0.971 1.00 76.12 531 GLY A C 1
ATOM 4153 O O . GLY A 1 531 ? 29.565 3.588 -1.178 1.00 76.12 531 GLY A O 1
ATOM 4154 N N . PHE A 1 532 ? 31.267 5.041 -1.392 1.00 76.19 532 PHE A N 1
ATOM 4155 C CA . PHE A 1 532 ? 30.548 6.026 -2.207 1.00 76.19 532 PHE A CA 1
ATOM 4156 C C . PHE A 1 532 ? 31.266 6.224 -3.537 1.00 76.19 532 PHE A C 1
ATOM 4158 O O . PHE A 1 532 ? 32.491 6.194 -3.577 1.00 76.19 532 PHE A O 1
ATOM 4165 N N . THR A 1 533 ? 30.545 6.504 -4.615 1.00 68.38 533 THR A N 1
ATOM 4166 C CA . THR A 1 533 ? 31.156 6.996 -5.857 1.00 68.38 533 THR A CA 1
ATOM 4167 C C . THR A 1 533 ? 30.743 8.438 -6.111 1.00 68.38 533 THR A C 1
ATOM 4169 O O . THR A 1 533 ? 29.814 8.968 -5.492 1.00 68.38 533 THR A O 1
ATOM 4172 N N . ARG A 1 534 ? 31.480 9.123 -6.987 1.00 61.56 534 ARG A N 1
ATOM 4173 C CA . ARG A 1 534 ? 31.231 10.525 -7.321 1.00 61.56 534 ARG A CA 1
ATOM 4174 C C . ARG A 1 534 ? 30.899 10.643 -8.801 1.00 61.56 534 ARG A C 1
ATOM 4176 O O . ARG A 1 534 ? 31.689 10.192 -9.617 1.00 61.56 534 ARG A O 1
ATOM 4183 N N . ILE A 1 535 ? 29.810 11.354 -9.111 1.00 54.09 535 ILE A N 1
ATOM 4184 C CA . ILE A 1 535 ? 29.305 11.644 -10.470 1.00 54.09 535 ILE A CA 1
ATOM 4185 C C . ILE A 1 535 ? 28.733 10.399 -11.155 1.00 54.09 535 ILE A C 1
ATOM 4187 O O . ILE A 1 535 ? 27.540 10.396 -11.445 1.00 54.09 535 ILE A O 1
ATOM 4191 N N . ASP A 1 536 ? 29.530 9.345 -11.293 1.00 53.09 536 ASP A N 1
ATOM 4192 C CA . ASP A 1 536 ? 29.122 8.087 -11.909 1.00 53.09 536 ASP A CA 1
ATOM 4193 C C . ASP A 1 536 ? 28.903 7.037 -10.811 1.00 53.09 536 ASP A C 1
ATOM 4195 O O . ASP A 1 536 ? 29.785 6.765 -9.988 1.00 53.09 536 ASP A O 1
ATOM 4199 N N . ALA A 1 537 ? 27.690 6.487 -10.732 1.00 57.00 537 ALA A N 1
ATOM 4200 C CA . ALA A 1 537 ? 27.447 5.290 -9.935 1.00 57.00 537 ALA A CA 1
ATOM 4201 C C . ALA A 1 537 ? 28.206 4.117 -10.584 1.00 57.00 537 ALA A C 1
ATOM 4203 O O . ALA A 1 537 ? 28.255 4.054 -11.813 1.00 57.00 537 ALA A O 1
ATOM 4204 N N . PRO A 1 538 ? 28.787 3.192 -9.804 1.00 53.34 538 PRO A N 1
ATOM 4205 C CA . PRO A 1 538 ? 29.295 1.955 -10.367 1.00 53.34 538 PRO A CA 1
ATOM 4206 C C . PRO A 1 538 ? 28.076 1.179 -10.840 1.00 53.34 538 PRO A C 1
ATOM 4208 O O . PRO A 1 538 ? 27.362 0.680 -9.986 1.00 53.34 538 PRO A O 1
ATOM 4211 N N . GLU A 1 539 ? 27.779 1.182 -12.139 1.00 63.72 539 GLU A N 1
ATOM 4212 C CA . GLU A 1 539 ? 26.451 0.841 -12.671 1.00 63.72 539 GLU A CA 1
ATOM 4213 C C . GLU A 1 539 ? 25.804 -0.429 -12.068 1.00 63.72 539 GLU A C 1
ATOM 4215 O O . GLU A 1 539 ? 25.177 -0.396 -11.016 1.00 63.72 539 GLU A O 1
ATOM 4220 N N . TRP A 1 540 ? 25.927 -1.567 -12.747 1.00 59.03 540 TRP A N 1
ATOM 4221 C CA . TRP A 1 540 ? 25.500 -2.901 -12.293 1.00 59.03 540 TRP A CA 1
ATOM 4222 C C . TRP A 1 540 ? 26.718 -3.773 -11.969 1.00 59.03 540 TRP A C 1
ATOM 4224 O O . TRP A 1 540 ? 26.596 -4.906 -11.515 1.00 59.03 540 TRP A O 1
ATOM 4234 N N . GLU A 1 541 ? 27.914 -3.236 -12.209 1.00 59.56 541 GLU A N 1
ATOM 4235 C CA . GLU A 1 541 ? 29.220 -3.879 -12.050 1.00 59.56 541 GLU A CA 1
ATOM 4236 C C . GLU A 1 541 ? 29.852 -3.517 -10.697 1.00 59.56 541 GLU A C 1
ATOM 4238 O O . GLU A 1 541 ? 31.050 -3.287 -10.560 1.00 59.56 541 GLU A O 1
ATOM 4243 N N . VAL A 1 542 ? 29.008 -3.472 -9.669 1.00 53.25 542 VAL A N 1
ATOM 4244 C CA . VAL A 1 542 ? 29.287 -3.074 -8.278 1.00 53.25 542 VAL A CA 1
ATOM 4245 C C . VAL A 1 542 ? 30.502 -3.807 -7.685 1.00 53.25 542 VAL A C 1
ATOM 4247 O O . VAL A 1 542 ? 31.288 -3.208 -6.950 1.00 53.25 542 VAL A O 1
ATOM 4250 N N . VAL A 1 543 ? 30.682 -5.087 -8.034 1.00 49.59 543 VAL A N 1
ATOM 4251 C CA . VAL A 1 543 ? 31.748 -5.968 -7.514 1.00 49.59 543 VAL A CA 1
ATOM 4252 C C . VAL A 1 543 ? 33.057 -5.845 -8.306 1.00 49.59 543 VAL A C 1
ATOM 4254 O O . VAL A 1 543 ? 34.131 -6.043 -7.746 1.00 49.59 543 VAL A O 1
ATOM 4257 N N . THR A 1 544 ? 32.986 -5.498 -9.593 1.00 53.16 544 THR A N 1
ATOM 4258 C CA . THR A 1 544 ? 34.141 -5.358 -10.502 1.00 53.16 544 THR A CA 1
ATOM 4259 C C . THR A 1 544 ? 34.566 -3.905 -10.713 1.00 53.16 544 THR A C 1
ATOM 4261 O O . THR A 1 544 ? 35.516 -3.643 -11.448 1.00 53.16 544 THR A O 1
ATOM 4264 N N . THR A 1 545 ? 33.885 -2.956 -10.065 1.00 53.75 545 THR A N 1
ATOM 4265 C CA . THR A 1 545 ? 34.226 -1.533 -10.120 1.00 53.75 545 THR A CA 1
ATOM 4266 C C . THR A 1 545 ? 35.622 -1.314 -9.551 1.00 53.75 545 THR A C 1
ATOM 4268 O O . THR A 1 545 ? 35.897 -1.671 -8.406 1.00 53.75 545 THR A O 1
ATOM 4271 N N . ASP A 1 546 ? 36.483 -0.679 -10.347 1.00 56.91 546 ASP A N 1
ATOM 4272 C CA . ASP A 1 546 ? 37.831 -0.279 -9.946 1.00 56.91 546 ASP A CA 1
ATOM 4273 C C . ASP A 1 546 ? 37.788 0.512 -8.624 1.00 56.91 546 ASP A C 1
ATOM 4275 O O . ASP A 1 546 ? 37.080 1.517 -8.500 1.00 56.91 546 ASP A O 1
ATOM 4279 N N . GLU A 1 547 ? 38.573 0.080 -7.630 1.00 56.53 547 GLU A N 1
ATOM 4280 C CA . GLU A 1 547 ? 38.662 0.727 -6.315 1.00 56.53 547 GLU A CA 1
ATOM 4281 C C . GLU A 1 547 ? 38.999 2.221 -6.418 1.00 56.53 547 GLU A C 1
ATOM 4283 O O . GLU A 1 547 ? 38.630 3.001 -5.541 1.00 56.53 547 GLU A O 1
ATOM 4288 N N . ARG A 1 548 ? 39.630 2.650 -7.520 1.00 56.25 548 ARG A N 1
ATOM 4289 C CA . ARG A 1 548 ? 39.960 4.055 -7.809 1.00 56.25 548 ARG A CA 1
ATOM 4290 C C . ARG A 1 548 ? 38.742 4.968 -7.983 1.00 56.25 548 ARG A C 1
ATOM 4292 O O . ARG A 1 548 ? 38.888 6.181 -7.846 1.00 56.25 548 ARG A O 1
ATOM 4299 N N . GLN A 1 549 ? 37.563 4.424 -8.293 1.00 60.88 549 GLN A N 1
ATOM 4300 C CA . GLN A 1 549 ? 36.315 5.192 -8.440 1.00 60.88 549 GLN A CA 1
ATOM 4301 C C . GLN A 1 549 ? 35.461 5.204 -7.162 1.00 60.88 549 GLN A C 1
ATOM 4303 O O . GLN A 1 549 ? 34.449 5.909 -7.092 1.00 60.88 549 GLN A O 1
ATOM 4308 N N . ARG A 1 550 ? 35.884 4.463 -6.131 1.00 71.00 550 ARG A N 1
ATOM 4309 C CA . ARG A 1 550 ? 35.182 4.311 -4.858 1.00 71.00 550 ARG A CA 1
ATOM 4310 C C . ARG A 1 550 ? 35.889 5.102 -3.760 1.00 71.00 550 ARG A C 1
ATOM 4312 O O . ARG A 1 550 ? 37.027 4.830 -3.398 1.00 71.00 550 ARG A O 1
ATOM 4319 N N . VAL A 1 551 ? 35.178 6.051 -3.166 1.00 76.06 551 VAL A N 1
ATOM 4320 C CA . VAL A 1 551 ? 35.575 6.695 -1.915 1.00 76.06 551 VAL A CA 1
ATOM 4321 C C . VAL A 1 551 ? 35.337 5.700 -0.772 1.00 76.06 551 VAL A C 1
ATOM 4323 O O . VAL A 1 551 ? 34.196 5.254 -0.590 1.00 76.06 551 VAL A O 1
ATOM 4326 N N . PRO A 1 552 ? 36.380 5.330 -0.006 1.00 70.75 552 PRO A N 1
ATOM 4327 C CA . PRO A 1 552 ? 36.237 4.398 1.103 1.00 70.75 552 PRO A CA 1
ATOM 4328 C C . PRO A 1 552 ? 35.427 5.032 2.242 1.00 70.75 552 PRO A C 1
ATOM 4330 O O . PRO A 1 552 ? 35.452 6.247 2.441 1.00 70.75 552 PRO A O 1
ATOM 4333 N N . LEU A 1 553 ? 34.716 4.206 3.014 1.00 76.31 553 LEU A N 1
ATOM 4334 C CA . LEU A 1 553 ? 33.904 4.666 4.154 1.00 76.31 553 LEU A CA 1
ATOM 4335 C C . LEU A 1 553 ? 34.741 5.298 5.273 1.00 76.31 553 LEU A C 1
ATOM 4337 O O . LEU A 1 553 ? 34.231 6.080 6.074 1.00 76.31 553 LEU A O 1
ATOM 4341 N N . ARG A 1 554 ? 36.024 4.938 5.338 1.00 75.56 554 ARG A N 1
ATOM 4342 C CA . ARG A 1 554 ? 36.992 5.403 6.328 1.00 75.56 554 ARG A CA 1
ATOM 4343 C C . ARG A 1 554 ? 38.395 5.390 5.714 1.00 75.56 554 ARG A C 1
ATOM 4345 O O . ARG A 1 554 ? 38.613 4.751 4.690 1.00 75.56 554 ARG A O 1
ATOM 4352 N N . GLY A 1 555 ? 39.340 6.092 6.342 1.00 74.44 555 GLY A N 1
ATOM 4353 C CA . GLY A 1 555 ? 40.743 6.116 5.906 1.00 74.44 555 GLY A CA 1
ATOM 4354 C C . GLY A 1 555 ? 41.442 4.749 5.940 1.00 74.44 555 GLY A C 1
ATOM 4355 O O . GLY A 1 555 ? 42.339 4.520 5.140 1.00 74.44 555 GLY A O 1
ATOM 4356 N N . GLU A 1 556 ? 41.000 3.837 6.810 1.00 77.38 556 GLU A N 1
ATOM 4357 C CA . GLU A 1 556 ? 41.453 2.440 6.865 1.00 77.38 556 GLU A CA 1
ATOM 4358 C C . GLU A 1 556 ? 40.278 1.500 6.541 1.00 77.38 556 GLU A C 1
ATOM 4360 O O . GLU A 1 556 ? 39.150 1.810 6.952 1.00 77.38 556 GLU A O 1
ATOM 4365 N N . PRO A 1 557 ? 40.498 0.366 5.841 1.00 71.31 557 PRO A N 1
ATOM 4366 C CA . PRO A 1 557 ? 39.446 -0.605 5.548 1.00 71.31 557 PRO A CA 1
ATOM 4367 C C . PRO A 1 557 ? 38.803 -1.106 6.849 1.00 71.31 557 PRO A C 1
ATOM 4369 O O . PRO A 1 557 ? 39.504 -1.666 7.696 1.00 71.31 557 PRO A O 1
ATOM 4372 N N . PRO A 1 558 ? 37.496 -0.891 7.061 1.00 76.50 558 PRO A N 1
ATOM 4373 C CA . PRO A 1 558 ? 36.867 -1.322 8.296 1.00 76.50 558 PRO A CA 1
ATOM 4374 C C . PRO A 1 558 ? 36.697 -2.849 8.293 1.00 76.50 558 PRO A C 1
ATOM 4376 O O . PRO A 1 558 ? 36.413 -3.449 7.259 1.00 76.50 558 PRO A O 1
ATOM 4379 N N . SER A 1 559 ? 36.826 -3.484 9.462 1.00 78.62 559 SER A N 1
ATOM 4380 C CA . SER A 1 559 ? 36.524 -4.915 9.643 1.00 78.62 559 SER A CA 1
ATOM 4381 C C . SER A 1 559 ? 35.022 -5.228 9.600 1.00 78.62 559 SER A C 1
ATOM 4383 O O . SER A 1 559 ? 34.626 -6.389 9.634 1.00 78.62 559 SER A O 1
ATOM 4385 N N . TRP A 1 560 ? 34.184 -4.194 9.533 1.00 78.56 560 TRP A N 1
ATOM 4386 C CA . TRP A 1 560 ? 32.732 -4.271 9.470 1.00 78.56 560 TRP A CA 1
ATOM 4387 C C . TRP A 1 560 ? 32.199 -3.233 8.480 1.00 78.56 560 TRP A C 1
ATOM 4389 O O . TRP A 1 560 ? 32.792 -2.172 8.291 1.00 78.56 560 TRP A O 1
ATOM 4399 N N . VAL A 1 561 ? 31.055 -3.518 7.867 1.00 78.56 561 VAL A N 1
ATOM 4400 C CA . VAL A 1 561 ? 30.334 -2.570 7.010 1.00 78.56 561 VAL A CA 1
ATOM 4401 C C . VAL A 1 561 ? 28.906 -2.407 7.519 1.00 78.56 561 VAL A C 1
ATOM 4403 O O . VAL A 1 561 ? 28.335 -3.370 8.034 1.00 78.56 561 VAL A O 1
ATOM 4406 N N . PRO A 1 562 ? 28.320 -1.202 7.430 1.00 79.06 562 PRO A N 1
ATOM 4407 C CA . PRO A 1 562 ? 26.921 -1.020 7.769 1.00 79.06 562 PRO A CA 1
ATOM 4408 C C . PRO A 1 562 ? 26.051 -1.807 6.784 1.00 79.06 562 PRO A C 1
ATOM 4410 O O . PRO A 1 562 ? 26.140 -1.617 5.568 1.00 79.06 562 PRO A O 1
ATOM 4413 N N . CYS A 1 563 ? 25.204 -2.676 7.330 1.00 77.44 563 CYS A N 1
ATOM 4414 C CA . CYS A 1 563 ? 24.263 -3.492 6.576 1.00 77.44 563 CYS A CA 1
ATOM 4415 C C . CYS A 1 563 ? 22.828 -3.155 6.978 1.00 77.44 563 CYS A C 1
ATOM 4417 O O . CYS A 1 563 ? 22.541 -2.953 8.157 1.00 77.44 563 CYS A O 1
ATOM 4419 N N . ALA A 1 564 ? 21.928 -3.153 6.002 1.00 74.56 564 ALA A N 1
ATOM 4420 C CA . ALA A 1 564 ? 20.493 -3.194 6.223 1.00 74.56 564 ALA A CA 1
ATOM 4421 C C . ALA A 1 564 ? 20.007 -4.627 5.975 1.00 74.56 564 ALA A C 1
ATOM 4423 O O . ALA A 1 564 ? 20.149 -5.146 4.867 1.00 74.56 564 ALA A O 1
ATOM 4424 N N . GLU A 1 565 ? 19.465 -5.273 7.009 1.00 74.38 565 GLU A N 1
ATOM 4425 C CA . GLU A 1 565 ? 18.696 -6.509 6.849 1.00 74.38 565 GLU A CA 1
ATOM 4426 C C . GLU A 1 565 ? 17.259 -6.130 6.493 1.00 74.38 565 GLU A C 1
ATOM 4428 O O . GLU A 1 565 ? 16.634 -5.319 7.173 1.00 74.38 565 GLU A O 1
ATOM 4433 N N . MET A 1 566 ? 16.757 -6.709 5.411 1.00 75.12 566 MET A N 1
ATOM 4434 C CA . MET A 1 566 ? 15.390 -6.548 4.944 1.00 75.12 566 MET A CA 1
ATOM 4435 C C . MET A 1 566 ? 14.743 -7.922 4.882 1.00 75.12 566 MET A C 1
ATOM 4437 O O . MET A 1 566 ? 15.377 -8.912 4.498 1.00 75.12 566 MET A O 1
ATOM 4441 N N . ARG A 1 567 ? 13.473 -7.996 5.259 1.00 74.50 567 ARG A N 1
ATOM 4442 C CA . ARG A 1 567 ? 12.688 -9.221 5.163 1.00 74.50 567 ARG A CA 1
ATOM 4443 C C . ARG A 1 567 ? 11.475 -8.977 4.286 1.00 74.50 567 ARG A C 1
ATOM 4445 O O . ARG A 1 567 ? 11.004 -7.858 4.107 1.00 74.50 567 ARG A O 1
ATOM 4452 N N . GLY A 1 568 ? 10.996 -10.051 3.686 1.00 80.06 568 GLY A N 1
ATOM 4453 C CA . GLY A 1 568 ? 9.837 -9.985 2.822 1.00 80.06 568 GLY A CA 1
ATOM 4454 C C . GLY A 1 568 ? 9.449 -11.337 2.273 1.00 80.06 568 GLY A C 1
ATOM 4455 O O . GLY A 1 568 ? 9.759 -12.389 2.836 1.00 80.06 568 GLY A O 1
ATOM 4456 N N . GLU A 1 569 ? 8.745 -11.287 1.160 1.00 84.94 569 GLU A N 1
ATOM 4457 C CA . GLU A 1 569 ? 8.188 -12.433 0.472 1.00 84.94 569 GLU A CA 1
ATOM 4458 C C . GLU A 1 569 ? 8.527 -12.365 -1.021 1.00 84.94 569 GLU A C 1
ATOM 4460 O O . GLU A 1 569 ? 8.979 -11.335 -1.526 1.00 84.94 569 GLU A O 1
ATOM 4465 N N . GLY A 1 570 ? 8.306 -13.454 -1.749 1.00 91.00 570 GLY A N 1
ATOM 4466 C CA . GLY A 1 570 ? 8.571 -13.478 -3.179 1.00 91.00 570 GLY A CA 1
ATOM 4467 C C . GLY A 1 570 ? 7.872 -14.589 -3.946 1.00 91.00 570 GLY A C 1
ATOM 4468 O O . GLY A 1 570 ? 7.276 -15.517 -3.397 1.00 91.00 570 GLY A O 1
ATOM 4469 N N . LEU A 1 571 ? 7.965 -14.484 -5.260 1.00 94.31 571 LEU A N 1
ATOM 4470 C CA . LEU A 1 571 ? 7.414 -15.410 -6.226 1.00 94.31 571 LEU A CA 1
ATOM 4471 C C . LEU A 1 571 ? 8.466 -15.672 -7.297 1.00 94.31 571 LEU A C 1
ATOM 4473 O O . LEU A 1 571 ? 8.868 -14.766 -8.025 1.00 94.31 571 LEU A O 1
ATOM 4477 N N . PHE A 1 572 ? 8.897 -16.924 -7.397 1.00 96.94 572 PHE A N 1
ATOM 4478 C CA . PHE A 1 572 ? 9.820 -17.364 -8.431 1.00 96.94 572 PHE A CA 1
ATOM 4479 C C . PHE A 1 572 ? 9.070 -18.089 -9.546 1.00 96.94 572 PHE A C 1
ATOM 4481 O O . PHE A 1 572 ? 8.302 -19.025 -9.300 1.00 96.94 572 PHE A O 1
ATOM 4488 N N . LEU A 1 573 ? 9.313 -17.661 -10.782 1.00 97.69 573 LEU A N 1
ATOM 4489 C CA . LEU A 1 573 ? 8.717 -18.208 -11.995 1.00 97.69 573 LEU A CA 1
ATOM 4490 C C . LEU A 1 573 ? 9.832 -18.700 -12.912 1.00 97.69 573 LEU A C 1
ATOM 4492 O O . LEU A 1 573 ? 10.720 -17.930 -13.270 1.00 97.69 573 LEU A O 1
ATOM 4496 N N . ARG A 1 574 ? 9.773 -19.970 -13.319 1.00 97.19 574 ARG A N 1
ATOM 4497 C CA . ARG A 1 574 ? 10.734 -20.568 -14.253 1.00 97.19 574 ARG A CA 1
ATOM 4498 C C . ARG A 1 574 ? 10.054 -20.896 -15.572 1.00 97.19 574 ARG A C 1
ATOM 4500 O O . ARG A 1 574 ? 9.145 -21.728 -15.598 1.00 97.19 574 ARG A O 1
ATOM 4507 N N . LEU A 1 575 ? 10.522 -20.286 -16.653 1.00 96.81 575 LEU A N 1
ATOM 4508 C CA . LEU A 1 575 ? 10.109 -20.623 -18.008 1.00 96.81 575 LEU A CA 1
ATOM 4509 C C . LEU A 1 575 ? 10.709 -21.974 -18.422 1.00 96.81 575 LEU A C 1
ATOM 4511 O O . LEU A 1 575 ? 11.737 -22.412 -17.906 1.00 96.81 575 LEU A O 1
ATOM 4515 N N . THR A 1 576 ? 10.047 -22.666 -19.341 1.00 95.19 576 THR A N 1
ATOM 4516 C CA . THR A 1 576 ? 10.558 -23.915 -19.915 1.00 95.19 576 THR A CA 1
ATOM 4517 C C . THR A 1 576 ? 11.740 -23.621 -20.836 1.00 95.19 576 THR A C 1
ATOM 4519 O O . THR A 1 576 ? 11.590 -22.851 -21.787 1.00 95.19 576 THR A O 1
ATOM 4522 N N . GLU A 1 577 ? 12.880 -24.273 -20.601 1.00 93.62 577 GLU A N 1
ATOM 4523 C CA . GLU A 1 577 ? 14.093 -24.100 -21.415 1.00 93.62 577 GLU A CA 1
ATOM 4524 C C . GLU A 1 577 ? 13.836 -24.362 -22.905 1.00 93.62 577 GLU A C 1
ATOM 4526 O O . GLU A 1 577 ? 14.287 -23.594 -23.745 1.00 93.62 577 GLU A O 1
ATOM 4531 N N . GLU A 1 578 ? 13.046 -25.389 -23.231 1.00 93.00 578 GLU A N 1
ATOM 4532 C CA . GLU A 1 578 ? 12.704 -25.753 -24.611 1.00 93.00 578 GLU A CA 1
ATOM 4533 C C . GLU A 1 578 ? 12.065 -24.589 -25.385 1.00 93.00 578 GLU A C 1
ATOM 4535 O O . GLU A 1 578 ? 12.507 -24.257 -26.484 1.00 93.00 578 GLU A O 1
ATOM 4540 N N . GLN A 1 579 ? 11.064 -23.920 -24.801 1.00 94.69 579 GLN A N 1
ATOM 4541 C CA . GLN A 1 579 ? 10.406 -22.780 -25.451 1.00 94.69 579 GLN A CA 1
ATOM 4542 C C . GLN A 1 579 ? 11.324 -21.563 -25.567 1.00 94.69 579 GLN A C 1
ATOM 4544 O O . GLN A 1 579 ? 11.279 -20.862 -26.577 1.00 94.69 579 GLN A O 1
ATOM 4549 N N . VAL A 1 580 ? 12.153 -21.303 -24.551 1.00 95.50 580 VAL A N 1
ATOM 4550 C CA . VAL A 1 580 ? 13.101 -20.179 -24.572 1.00 95.50 580 VAL A CA 1
ATOM 4551 C C . VAL A 1 580 ? 14.148 -20.395 -25.661 1.00 95.50 580 VAL A C 1
ATOM 4553 O O . VAL A 1 580 ? 14.328 -19.512 -26.495 1.00 95.50 580 VAL A O 1
ATOM 4556 N N . ALA A 1 581 ? 14.749 -21.582 -25.736 1.00 94.00 581 ALA A N 1
ATOM 4557 C CA . ALA A 1 581 ? 15.716 -21.928 -26.774 1.00 94.00 581 ALA A CA 1
ATOM 4558 C C . ALA A 1 581 ? 15.101 -21.886 -28.187 1.00 94.00 581 ALA A C 1
ATOM 4560 O O . ALA A 1 581 ? 15.705 -21.351 -29.118 1.00 94.00 581 ALA A O 1
ATOM 4561 N N . ALA A 1 582 ? 13.872 -22.389 -28.355 1.00 94.81 582 ALA A N 1
ATOM 4562 C CA . ALA A 1 582 ? 13.160 -22.317 -29.632 1.00 94.81 582 ALA A CA 1
ATOM 4563 C C . ALA A 1 582 ? 12.859 -20.868 -30.055 1.00 94.81 582 ALA A C 1
ATOM 4565 O O . ALA A 1 582 ? 12.919 -20.536 -31.239 1.00 94.81 582 ALA A O 1
ATOM 4566 N N . TRP A 1 583 ? 12.544 -19.990 -29.099 1.00 96.19 583 TRP A N 1
ATOM 4567 C CA . TRP A 1 583 ? 12.354 -18.563 -29.350 1.00 96.19 583 TRP A CA 1
ATOM 4568 C C . TRP A 1 583 ? 13.656 -17.849 -29.730 1.00 96.19 583 TRP A C 1
ATOM 4570 O O . TRP A 1 583 ? 13.661 -17.100 -30.706 1.00 96.19 583 TRP A O 1
ATOM 4580 N N . GLU A 1 584 ? 14.763 -18.130 -29.038 1.00 95.56 584 GLU A N 1
ATOM 4581 C CA . GLU A 1 584 ? 16.086 -17.554 -29.330 1.00 95.56 584 GLU A CA 1
ATOM 4582 C C . GLU A 1 584 ? 16.543 -17.826 -30.772 1.00 95.56 584 GLU A C 1
ATOM 4584 O O . GLU A 1 584 ? 17.222 -16.995 -31.377 1.00 95.56 584 GLU A O 1
ATOM 4589 N N . ALA A 1 585 ? 16.140 -18.966 -31.340 1.00 95.56 585 ALA A N 1
ATOM 4590 C CA . ALA A 1 585 ? 16.488 -19.372 -32.697 1.00 95.56 585 ALA A CA 1
ATOM 4591 C C . ALA A 1 585 ? 15.659 -18.688 -33.805 1.00 95.56 585 ALA A C 1
ATOM 4593 O O . ALA A 1 585 ? 16.002 -18.806 -34.985 1.00 95.56 585 ALA A O 1
ATOM 4594 N N . ARG A 1 586 ? 14.566 -17.979 -33.478 1.00 96.88 586 ARG A N 1
ATOM 4595 C CA . ARG A 1 586 ? 13.707 -17.339 -34.492 1.00 96.88 586 ARG A CA 1
ATOM 4596 C C . ARG A 1 586 ? 14.448 -16.187 -35.179 1.00 96.88 586 ARG A C 1
ATOM 4598 O O . ARG A 1 586 ? 15.042 -15.337 -34.519 1.00 96.88 586 ARG A O 1
ATOM 4605 N N . ALA A 1 587 ? 14.345 -16.090 -36.506 1.00 96.31 587 ALA A N 1
ATOM 4606 C CA . ALA A 1 587 ? 15.056 -15.068 -37.284 1.00 96.31 587 ALA A CA 1
ATOM 4607 C C . ALA A 1 587 ? 14.797 -13.610 -36.826 1.00 96.31 587 ALA A C 1
ATOM 4609 O O . ALA A 1 587 ? 15.778 -12.872 -36.693 1.00 96.31 587 ALA A O 1
ATOM 4610 N N . PRO A 1 588 ? 13.552 -13.186 -36.504 1.00 95.19 588 PRO A N 1
ATOM 4611 C CA . PRO A 1 588 ? 13.305 -11.839 -35.977 1.00 95.19 588 PRO A CA 1
ATOM 4612 C C . PRO A 1 588 ? 13.994 -11.571 -34.630 1.00 95.19 588 PRO A C 1
ATOM 4614 O O . PRO A 1 588 ? 14.488 -10.470 -34.389 1.00 95.19 588 PRO A O 1
ATOM 4617 N N . VAL A 1 589 ? 14.091 -12.589 -33.767 1.00 96.12 589 VAL A N 1
ATOM 4618 C CA . VAL A 1 589 ? 14.742 -12.498 -32.449 1.00 96.12 589 VAL A CA 1
ATOM 4619 C C . VAL A 1 589 ? 16.255 -12.373 -32.608 1.00 96.12 589 VAL A C 1
ATOM 4621 O O . VAL A 1 589 ? 16.874 -11.530 -31.961 1.00 96.12 589 VAL A O 1
ATOM 4624 N N . VAL A 1 590 ? 16.849 -13.142 -33.525 1.00 96.00 590 VAL A N 1
ATOM 4625 C CA . VAL A 1 590 ? 18.279 -13.046 -33.853 1.00 96.00 590 VAL A CA 1
ATOM 4626 C C . VAL A 1 590 ? 18.631 -11.664 -34.414 1.00 96.00 590 VAL A C 1
ATOM 4628 O O . VAL A 1 590 ? 19.648 -11.090 -34.019 1.00 96.00 590 VAL A O 1
ATOM 4631 N N . ASP A 1 591 ? 17.803 -11.094 -35.299 1.00 93.81 591 ASP A N 1
ATOM 4632 C CA . ASP A 1 591 ? 18.018 -9.729 -35.802 1.00 93.81 591 ASP A CA 1
ATOM 4633 C C . ASP A 1 591 ? 17.941 -8.694 -34.671 1.00 93.81 591 ASP A C 1
ATOM 4635 O O . ASP A 1 591 ? 18.841 -7.862 -34.514 1.00 93.81 591 ASP A O 1
ATOM 4639 N N . ARG A 1 592 ? 16.916 -8.791 -33.815 1.00 92.75 592 ARG A N 1
ATOM 4640 C CA . ARG A 1 592 ? 16.743 -7.892 -32.667 1.00 92.75 592 ARG A CA 1
ATOM 4641 C C . ARG A 1 592 ? 17.913 -7.992 -31.682 1.00 92.75 592 ARG A C 1
ATOM 4643 O O . ARG A 1 592 ? 18.428 -6.963 -31.241 1.00 92.75 592 ARG A O 1
ATOM 4650 N N . ALA A 1 593 ? 18.400 -9.204 -31.409 1.00 94.50 593 ALA A N 1
ATOM 4651 C CA . ALA A 1 593 ? 19.570 -9.447 -30.567 1.00 94.50 593 ALA A CA 1
ATOM 4652 C C . ALA A 1 593 ? 20.839 -8.790 -31.127 1.00 94.50 593 ALA A C 1
ATOM 4654 O O . ALA A 1 593 ? 21.592 -8.180 -30.369 1.00 94.50 593 ALA A O 1
ATOM 4655 N N . ARG A 1 594 ? 21.059 -8.839 -32.450 1.00 93.81 594 ARG A N 1
ATOM 4656 C CA . ARG A 1 594 ? 22.191 -8.146 -33.092 1.00 93.81 594 ARG A CA 1
ATOM 4657 C C . ARG A 1 594 ? 22.112 -6.633 -32.917 1.00 93.81 594 ARG A C 1
ATOM 4659 O O . ARG A 1 594 ? 23.134 -6.007 -32.647 1.00 93.81 594 ARG A O 1
ATOM 4666 N N . ARG A 1 595 ? 20.920 -6.037 -33.044 1.00 92.00 595 ARG A N 1
ATOM 4667 C CA . ARG A 1 595 ? 20.730 -4.586 -32.849 1.00 92.00 595 ARG A CA 1
ATOM 4668 C C . ARG A 1 595 ? 21.024 -4.165 -31.410 1.00 92.00 595 ARG A C 1
ATOM 4670 O O . ARG A 1 595 ? 21.750 -3.194 -31.208 1.00 92.00 595 ARG A O 1
ATOM 4677 N N . LEU A 1 596 ? 20.511 -4.914 -30.433 1.00 93.31 596 LEU A N 1
ATOM 4678 C CA . LEU A 1 596 ? 20.761 -4.664 -29.011 1.00 93.31 596 LEU A CA 1
ATOM 4679 C C . LEU A 1 596 ? 22.239 -4.857 -28.647 1.00 93.31 596 LEU A C 1
ATOM 4681 O O . LEU A 1 596 ? 22.808 -4.021 -27.950 1.00 93.31 596 LEU A O 1
ATOM 4685 N N . PHE A 1 597 ? 22.888 -5.900 -29.172 1.00 93.50 597 PHE A N 1
ATOM 4686 C CA . PHE A 1 597 ? 24.322 -6.111 -28.977 1.00 93.50 597 PHE A CA 1
ATOM 4687 C C . PHE A 1 597 ? 25.161 -4.976 -29.581 1.00 93.50 597 PHE A C 1
ATOM 4689 O O . PHE A 1 597 ? 26.095 -4.497 -28.944 1.00 93.50 597 PHE A O 1
ATOM 4696 N N . ALA A 1 598 ? 24.814 -4.494 -30.779 1.00 92.06 598 ALA A N 1
ATOM 4697 C CA . ALA A 1 598 ? 25.502 -3.361 -31.395 1.00 92.06 598 ALA A CA 1
ATOM 4698 C C . ALA A 1 598 ? 25.377 -2.083 -30.547 1.00 92.06 598 ALA A C 1
ATOM 4700 O O . ALA A 1 598 ? 26.364 -1.372 -30.360 1.00 92.06 598 ALA A O 1
ATOM 4701 N N . ALA A 1 599 ? 24.188 -1.817 -29.994 1.00 91.19 599 ALA A N 1
ATOM 4702 C CA . ALA A 1 599 ? 23.976 -0.700 -29.077 1.00 91.19 599 ALA A CA 1
ATOM 4703 C C . ALA A 1 599 ? 24.784 -0.861 -27.777 1.00 91.19 599 ALA A C 1
ATOM 4705 O O . ALA A 1 599 ? 25.433 0.086 -27.341 1.00 91.19 599 ALA A O 1
ATOM 4706 N N . HIS A 1 600 ? 24.826 -2.071 -27.210 1.00 90.88 600 HIS A N 1
ATOM 4707 C CA . HIS A 1 600 ? 25.655 -2.399 -26.049 1.00 90.88 600 HIS A CA 1
ATOM 4708 C C . HIS A 1 600 ? 27.148 -2.170 -26.305 1.00 90.88 600 HIS A C 1
ATOM 4710 O O . HIS A 1 600 ? 27.807 -1.484 -25.526 1.00 90.88 600 HIS A O 1
ATOM 4716 N N . ALA A 1 601 ? 27.676 -2.686 -27.416 1.00 90.19 601 ALA A N 1
ATOM 4717 C CA . ALA A 1 601 ? 29.077 -2.511 -27.783 1.00 90.19 601 ALA A CA 1
ATOM 4718 C C . ALA A 1 601 ? 29.427 -1.027 -27.987 1.00 90.19 601 ALA A C 1
ATOM 4720 O O . ALA A 1 601 ? 30.462 -0.564 -27.506 1.00 90.19 601 ALA A O 1
ATOM 4721 N N . ALA A 1 602 ? 28.547 -0.263 -28.645 1.00 88.25 602 ALA A N 1
ATOM 4722 C CA . ALA A 1 602 ? 28.720 1.176 -28.823 1.00 88.25 602 ALA A CA 1
ATOM 4723 C C . ALA A 1 602 ? 28.701 1.928 -27.483 1.00 88.25 602 ALA A C 1
ATOM 4725 O O . ALA A 1 602 ? 29.557 2.779 -27.242 1.00 88.25 602 ALA A O 1
ATOM 4726 N N . TRP A 1 603 ? 27.763 1.590 -26.596 1.00 85.94 603 TRP A N 1
ATOM 4727 C CA . TRP A 1 603 ? 27.646 2.192 -25.272 1.00 85.94 603 TRP A CA 1
ATOM 4728 C C . TRP A 1 603 ? 28.885 1.911 -24.406 1.00 85.94 603 TRP A C 1
ATOM 4730 O O . TRP A 1 603 ? 29.468 2.850 -23.860 1.00 85.94 603 TRP A O 1
ATOM 4740 N N . ARG A 1 604 ? 29.373 0.661 -24.356 1.00 84.94 604 ARG A N 1
ATOM 4741 C CA . ARG A 1 604 ? 30.605 0.310 -23.620 1.00 84.94 604 ARG A CA 1
ATOM 4742 C C . ARG A 1 604 ? 31.830 1.023 -24.188 1.00 84.94 604 ARG A C 1
ATOM 4744 O O . ARG A 1 604 ? 32.629 1.558 -23.422 1.00 84.94 604 ARG A O 1
ATOM 4751 N N . ALA A 1 605 ? 31.939 1.129 -25.514 1.00 85.25 605 ALA A N 1
ATOM 4752 C CA . ALA A 1 605 ? 33.020 1.870 -26.161 1.00 85.25 605 ALA A CA 1
ATOM 4753 C C . ALA A 1 605 ? 33.021 3.365 -25.782 1.00 85.25 605 ALA A C 1
ATOM 4755 O O . ALA A 1 605 ? 34.083 3.919 -25.492 1.00 85.25 605 ALA A O 1
ATOM 4756 N N . GLN A 1 606 ? 31.849 4.010 -25.717 1.00 81.25 606 GLN A N 1
ATOM 4757 C CA . GLN A 1 606 ? 31.719 5.407 -25.267 1.00 81.25 606 GLN A CA 1
ATOM 4758 C C . GLN A 1 606 ? 32.174 5.598 -23.811 1.00 81.25 606 GLN A C 1
ATOM 4760 O O . GLN A 1 606 ? 32.785 6.616 -23.488 1.00 81.25 606 GLN A O 1
ATOM 4765 N N . HIS A 1 607 ? 31.949 4.593 -22.962 1.00 77.56 607 HIS A N 1
ATOM 4766 C CA . HIS A 1 607 ? 32.343 4.589 -21.550 1.00 77.56 607 HIS A CA 1
ATOM 4767 C C . HIS A 1 607 ? 33.751 4.018 -21.309 1.00 77.56 607 HIS A C 1
ATOM 4769 O O . HIS A 1 607 ? 34.184 3.911 -20.164 1.00 77.56 607 HIS A O 1
ATOM 4775 N N . LYS A 1 608 ? 34.499 3.699 -22.378 1.00 81.94 608 LYS A N 1
ATOM 4776 C CA . LYS A 1 608 ? 35.850 3.107 -22.325 1.00 81.94 608 LYS A CA 1
ATOM 4777 C C . LYS A 1 608 ? 35.903 1.772 -21.567 1.00 81.94 608 LYS A C 1
ATOM 4779 O O . LYS A 1 608 ? 36.902 1.465 -20.919 1.00 81.94 608 LYS A O 1
ATOM 4784 N N . LEU A 1 609 ? 34.840 0.983 -21.675 1.00 80.50 609 LEU A N 1
ATOM 4785 C CA . LEU A 1 609 ? 34.734 -0.361 -21.114 1.00 80.50 609 LEU A CA 1
ATOM 4786 C C . LEU A 1 609 ? 35.014 -1.418 -22.205 1.00 80.50 609 LEU A C 1
ATOM 4788 O O . LEU A 1 609 ? 34.725 -1.166 -23.380 1.00 80.50 609 LEU A O 1
ATOM 4792 N N . PRO A 1 610 ? 35.568 -2.600 -21.862 1.00 79.12 610 PRO A N 1
ATOM 4793 C CA . PRO A 1 610 ? 35.747 -3.700 -22.820 1.00 79.12 610 PRO A CA 1
ATOM 4794 C C . PRO A 1 610 ? 34.388 -4.160 -23.373 1.00 79.12 610 PRO A C 1
ATOM 4796 O O . PRO A 1 610 ? 33.410 -3.997 -22.677 1.00 79.12 610 PRO A O 1
ATOM 4799 N N . PRO A 1 611 ? 34.247 -4.739 -24.575 1.00 75.69 611 PRO A N 1
ATOM 4800 C CA . PRO A 1 611 ? 32.934 -5.088 -25.153 1.00 75.69 611 PRO A CA 1
ATOM 4801 C C . PRO A 1 611 ? 32.273 -6.352 -24.552 1.00 75.69 611 PRO A C 1
ATOM 4803 O O . PRO A 1 611 ? 31.376 -6.934 -25.159 1.00 75.69 611 PRO A O 1
ATOM 4806 N N . ASP A 1 612 ? 32.760 -6.826 -23.409 1.00 79.94 612 ASP A N 1
ATOM 4807 C CA . ASP A 1 612 ? 32.312 -8.035 -22.726 1.00 79.94 612 ASP A CA 1
ATOM 4808 C C . ASP A 1 612 ? 31.022 -7.817 -21.908 1.00 79.94 612 ASP A C 1
ATOM 4810 O O . ASP A 1 612 ? 30.443 -6.734 -21.884 1.00 79.94 612 ASP A O 1
ATOM 4814 N N . GLN A 1 613 ? 30.558 -8.872 -21.227 1.00 82.12 613 GLN A N 1
ATOM 4815 C CA . GLN A 1 613 ? 29.410 -8.834 -20.304 1.00 82.12 613 GLN A CA 1
ATOM 4816 C C . GLN A 1 613 ? 28.043 -8.512 -20.935 1.00 82.12 613 GLN A C 1
ATOM 4818 O O . GLN A 1 613 ? 27.117 -8.082 -20.242 1.00 82.12 613 GLN A O 1
ATOM 4823 N N . TRP A 1 614 ? 27.870 -8.781 -22.231 1.00 88.69 614 TRP A N 1
ATOM 4824 C CA . TRP A 1 614 ? 26.540 -8.827 -22.838 1.00 88.69 614 TRP A CA 1
ATOM 4825 C C . TRP A 1 614 ? 25.667 -9.872 -22.111 1.00 88.69 614 TRP A C 1
ATOM 4827 O O . TRP A 1 614 ? 26.022 -11.054 -22.107 1.00 88.69 614 TRP A O 1
ATOM 4837 N N . PRO A 1 615 ? 24.524 -9.485 -21.512 1.00 89.38 615 PRO A N 1
ATOM 4838 C CA . PRO A 1 615 ? 23.726 -10.399 -20.693 1.00 89.38 615 PRO A CA 1
ATOM 4839 C C . PRO A 1 615 ? 22.934 -11.440 -21.504 1.00 89.38 615 PRO A C 1
ATOM 4841 O O . PRO A 1 615 ? 22.377 -12.370 -20.925 1.00 89.38 615 PRO A O 1
ATOM 4844 N N . GLY A 1 616 ? 22.886 -11.322 -22.835 1.00 92.56 616 GLY A N 1
ATOM 4845 C CA . GLY A 1 616 ? 22.136 -12.236 -23.698 1.00 92.56 616 GLY A CA 1
ATOM 4846 C C . GLY A 1 616 ? 20.691 -11.795 -23.934 1.00 92.56 616 GLY A C 1
ATOM 4847 O O . GLY A 1 616 ? 20.082 -11.111 -23.115 1.00 92.56 616 GLY A O 1
ATOM 4848 N N . ILE A 1 617 ? 20.110 -12.217 -25.062 1.00 95.62 617 ILE A N 1
ATOM 4849 C CA . ILE A 1 617 ? 18.721 -11.874 -25.420 1.00 95.62 617 ILE A CA 1
ATOM 4850 C C . ILE A 1 617 ? 17.700 -12.489 -24.446 1.00 95.62 617 ILE A C 1
ATOM 4852 O O . ILE A 1 617 ? 16.679 -11.875 -24.144 1.00 95.62 617 ILE A O 1
ATOM 4856 N N . ARG A 1 618 ? 18.034 -13.655 -23.874 1.00 95.81 618 ARG A N 1
ATOM 4857 C CA . ARG A 1 618 ? 17.303 -14.309 -22.782 1.00 95.81 618 ARG A CA 1
ATOM 4858 C C . ARG A 1 618 ? 17.087 -13.399 -21.587 1.00 95.81 618 ARG A C 1
ATOM 4860 O O . ARG A 1 618 ? 15.990 -13.344 -21.038 1.00 95.81 618 ARG A O 1
ATOM 4867 N N . TYR A 1 619 ? 18.148 -12.704 -21.181 1.00 96.19 619 TYR A N 1
ATOM 4868 C CA . TYR A 1 619 ? 18.097 -11.792 -20.054 1.00 96.19 619 TYR A CA 1
ATOM 4869 C C . TYR A 1 619 ? 17.121 -10.657 -20.345 1.00 96.19 619 TYR A C 1
ATOM 4871 O O . TYR A 1 619 ? 16.243 -10.408 -19.532 1.00 96.19 619 TYR A O 1
ATOM 4879 N N . VAL A 1 620 ? 17.203 -10.046 -21.534 1.00 96.69 620 VAL A N 1
ATOM 4880 C CA . VAL A 1 620 ? 16.292 -8.964 -21.950 1.00 96.69 620 VAL A CA 1
ATOM 4881 C C . VAL A 1 620 ? 14.829 -9.415 -21.890 1.00 96.69 620 VAL A C 1
ATOM 4883 O O . VAL A 1 620 ? 13.988 -8.679 -21.376 1.00 96.69 620 VAL A O 1
ATOM 4886 N N . LEU A 1 621 ? 14.518 -10.634 -22.354 1.00 97.44 621 LEU A N 1
ATOM 4887 C CA . LEU A 1 621 ? 13.172 -11.212 -22.270 1.00 97.44 621 LEU A CA 1
ATOM 4888 C C . LEU A 1 621 ? 12.696 -11.355 -20.820 1.00 97.44 621 LEU A C 1
ATOM 4890 O O . LEU A 1 621 ? 11.619 -10.872 -20.477 1.00 97.44 621 LEU A O 1
ATOM 4894 N N . LEU A 1 622 ? 13.482 -12.026 -19.975 1.00 97.88 622 LEU A N 1
ATOM 4895 C CA . LEU A 1 622 ? 13.100 -12.322 -18.591 1.00 97.88 622 LEU A CA 1
ATOM 4896 C C . LEU A 1 622 ? 13.014 -11.050 -17.743 1.00 97.88 622 LEU A C 1
ATOM 4898 O O . LEU A 1 622 ? 12.068 -10.883 -16.980 1.00 97.88 622 LEU A O 1
ATOM 4902 N N . HIS A 1 623 ? 13.951 -10.128 -17.932 1.00 97.44 623 HIS A N 1
ATOM 4903 C CA . HIS A 1 623 ? 13.958 -8.821 -17.290 1.00 97.44 623 HIS A CA 1
ATOM 4904 C C . HIS A 1 623 ? 12.724 -8.001 -17.690 1.00 97.44 623 HIS A C 1
ATOM 4906 O O . HIS A 1 623 ? 11.985 -7.511 -16.839 1.00 97.44 623 HIS A O 1
ATOM 4912 N N . THR A 1 624 ? 12.403 -7.962 -18.986 1.00 97.75 624 THR A N 1
ATOM 4913 C CA . THR A 1 624 ? 11.181 -7.309 -19.477 1.00 97.75 624 THR A CA 1
ATOM 4914 C C . THR A 1 624 ? 9.917 -7.962 -18.913 1.00 97.75 624 THR A C 1
ATOM 4916 O O . THR A 1 624 ? 8.987 -7.264 -18.505 1.00 97.75 624 THR A O 1
ATOM 4919 N N . PHE A 1 625 ? 9.877 -9.296 -18.846 1.00 97.88 625 PHE A N 1
ATOM 4920 C CA . PHE A 1 625 ? 8.765 -10.032 -18.250 1.00 97.88 625 PHE A CA 1
ATOM 4921 C C . PHE A 1 625 ? 8.587 -9.688 -16.766 1.00 97.88 625 PHE A C 1
ATOM 4923 O O . PHE A 1 625 ? 7.466 -9.416 -16.337 1.00 97.88 625 PHE A O 1
ATOM 4930 N N . ALA A 1 626 ? 9.680 -9.620 -16.000 1.00 97.56 626 ALA A N 1
ATOM 4931 C CA . ALA A 1 626 ? 9.659 -9.219 -14.597 1.00 97.56 626 ALA A CA 1
ATOM 4932 C C . ALA A 1 626 ? 9.054 -7.818 -14.413 1.00 97.56 626 ALA A C 1
ATOM 4934 O O . ALA A 1 626 ? 8.149 -7.650 -13.601 1.00 97.56 626 ALA A O 1
ATOM 4935 N N . HIS A 1 627 ? 9.457 -6.841 -15.228 1.00 96.62 627 HIS A N 1
ATOM 4936 C CA . HIS A 1 627 ? 8.939 -5.469 -15.157 1.00 96.62 627 HIS A CA 1
ATOM 4937 C C . HIS A 1 627 ? 7.439 -5.373 -15.463 1.00 96.62 627 HIS A C 1
ATOM 4939 O O . HIS A 1 627 ? 6.696 -4.663 -14.778 1.00 96.62 627 HIS A O 1
ATOM 4945 N N . VAL A 1 628 ? 6.970 -6.114 -16.469 1.00 96.25 628 VAL A N 1
ATOM 4946 C CA . VAL A 1 628 ? 5.541 -6.195 -16.803 1.00 96.25 628 VAL A CA 1
ATOM 4947 C C . VAL A 1 628 ? 4.745 -6.801 -15.643 1.00 96.25 628 VAL A C 1
ATOM 4949 O O . VAL A 1 628 ? 3.689 -6.278 -15.273 1.00 96.25 628 VAL A O 1
ATOM 4952 N N . LEU A 1 629 ? 5.276 -7.851 -15.010 1.00 96.31 629 LEU A N 1
ATOM 4953 C CA . LEU A 1 629 ? 4.652 -8.467 -13.843 1.00 96.31 629 LEU A CA 1
ATOM 4954 C C . LEU A 1 629 ? 4.677 -7.569 -12.606 1.00 96.31 629 LEU A C 1
ATOM 4956 O O . LEU A 1 629 ? 3.651 -7.480 -11.943 1.00 96.31 629 LEU A O 1
ATOM 4960 N N . ILE A 1 630 ? 5.774 -6.862 -12.312 1.00 93.12 630 ILE A N 1
ATOM 4961 C CA . ILE A 1 630 ? 5.861 -5.910 -11.188 1.00 93.12 630 ILE A CA 1
ATOM 4962 C C . ILE A 1 630 ? 4.711 -4.906 -11.259 1.00 93.12 630 ILE A C 1
ATOM 4964 O O . ILE A 1 630 ? 3.990 -4.705 -10.280 1.00 93.12 630 ILE A O 1
ATOM 4968 N N . ARG A 1 631 ? 4.496 -4.311 -12.439 1.00 90.31 631 ARG A N 1
ATOM 4969 C CA . ARG A 1 631 ? 3.439 -3.313 -12.646 1.00 90.31 631 ARG A CA 1
ATOM 4970 C C . ARG A 1 631 ? 2.050 -3.903 -12.452 1.00 90.31 631 ARG A C 1
ATOM 4972 O O . ARG A 1 631 ? 1.211 -3.238 -11.853 1.00 90.31 631 ARG A O 1
ATOM 4979 N N . GLN A 1 632 ? 1.805 -5.120 -12.936 1.00 92.69 632 GLN A N 1
ATOM 4980 C CA . GLN A 1 632 ? 0.508 -5.778 -12.786 1.00 92.69 632 GLN A CA 1
ATOM 4981 C C . GLN A 1 632 ? 0.263 -6.258 -11.349 1.00 92.69 632 GLN A C 1
ATOM 4983 O O . GLN A 1 632 ? -0.834 -6.090 -10.820 1.00 92.69 632 GLN A O 1
ATOM 4988 N N . PHE A 1 633 ? 1.271 -6.839 -10.703 1.00 91.75 633 PHE A N 1
ATOM 4989 C CA . PHE A 1 633 ? 1.169 -7.388 -9.354 1.00 91.75 633 PHE A CA 1
ATOM 4990 C C . PHE A 1 633 ? 0.992 -6.291 -8.313 1.00 91.75 633 PHE A C 1
ATOM 4992 O O . PHE A 1 633 ? 0.161 -6.458 -7.422 1.00 91.75 633 PHE A O 1
ATOM 4999 N N . ALA A 1 634 ? 1.654 -5.140 -8.475 1.00 86.38 634 ALA A N 1
ATOM 5000 C CA . ALA A 1 634 ? 1.473 -3.971 -7.609 1.00 86.38 634 ALA A CA 1
ATOM 5001 C C . ALA A 1 634 ? 0.004 -3.509 -7.497 1.00 86.38 634 ALA A C 1
ATOM 5003 O O . ALA A 1 634 ? -0.401 -2.895 -6.510 1.00 86.38 634 ALA A O 1
ATOM 5004 N N . LEU A 1 635 ? -0.836 -3.835 -8.484 1.00 85.00 635 LEU A N 1
ATOM 5005 C CA . LEU A 1 635 ? -2.260 -3.496 -8.470 1.00 85.00 635 LEU A CA 1
ATOM 5006 C C . LEU A 1 635 ? -3.087 -4.381 -7.522 1.00 85.00 635 LEU A C 1
ATOM 5008 O O . LEU A 1 635 ? -4.235 -4.036 -7.251 1.00 85.00 635 LEU A O 1
ATOM 5012 N N . GLU A 1 636 ? -2.536 -5.504 -7.049 1.00 84.00 636 GLU A N 1
ATOM 5013 C CA . GLU A 1 636 ? -3.275 -6.571 -6.355 1.00 84.00 636 GLU A CA 1
ATOM 5014 C C . GLU A 1 636 ? -2.596 -7.057 -5.065 1.00 84.00 636 GLU A C 1
ATOM 5016 O O . GLU A 1 636 ? -3.274 -7.588 -4.190 1.00 84.00 636 GLU A O 1
ATOM 5021 N N . CYS A 1 637 ? -1.270 -6.928 -4.931 1.00 82.00 637 CYS A N 1
ATOM 5022 C CA . CYS A 1 637 ? -0.524 -7.499 -3.800 1.00 82.00 637 CYS A CA 1
ATOM 5023 C C . CYS A 1 637 ? -0.445 -6.600 -2.561 1.00 82.00 637 CYS A C 1
ATOM 5025 O O . CYS A 1 637 ? 0.140 -7.018 -1.565 1.00 82.00 637 CYS A O 1
ATOM 5027 N N . GLY A 1 638 ? -0.984 -5.380 -2.611 1.00 78.19 638 GLY A N 1
ATOM 5028 C CA . GLY A 1 638 ? -0.875 -4.430 -1.504 1.00 78.19 638 GLY A CA 1
ATOM 5029 C C . GLY A 1 638 ? 0.480 -3.725 -1.418 1.00 78.19 638 GLY A C 1
ATOM 5030 O O . GLY A 1 638 ? 0.731 -3.058 -0.422 1.00 78.19 638 GLY A O 1
ATOM 5031 N N . TYR A 1 639 ? 1.349 -3.837 -2.431 1.00 79.69 639 TYR A N 1
ATOM 5032 C CA . TYR A 1 639 ? 2.583 -3.049 -2.543 1.00 79.69 639 TYR A CA 1
ATOM 5033 C C . TYR A 1 639 ? 2.539 -2.137 -3.759 1.00 79.69 639 TYR A C 1
ATOM 5035 O O . TYR A 1 639 ? 1.965 -2.475 -4.791 1.00 79.69 639 TYR A O 1
ATOM 5043 N N . ASN A 1 640 ? 3.211 -0.992 -3.665 1.00 77.19 640 ASN A N 1
ATOM 5044 C CA . ASN A 1 640 ? 3.494 -0.197 -4.852 1.00 77.19 640 ASN A CA 1
ATOM 5045 C C . ASN A 1 640 ? 4.590 -0.874 -5.700 1.00 77.19 640 ASN A C 1
ATOM 5047 O O . ASN A 1 640 ? 5.381 -1.671 -5.198 1.00 77.19 640 ASN A O 1
ATOM 5051 N N . ALA A 1 641 ? 4.665 -0.522 -6.985 1.00 81.75 641 ALA A N 1
ATOM 5052 C CA . ALA A 1 641 ? 5.655 -1.096 -7.901 1.00 81.75 641 ALA A CA 1
ATOM 5053 C C . ALA A 1 641 ? 7.111 -0.828 -7.470 1.00 81.75 641 ALA A C 1
ATOM 5055 O O . ALA A 1 641 ? 7.985 -1.628 -7.769 1.00 81.75 641 ALA A O 1
ATOM 5056 N N . ALA A 1 642 ? 7.371 0.264 -6.741 1.00 80.25 642 ALA A N 1
ATOM 5057 C CA . ALA A 1 642 ? 8.699 0.601 -6.223 1.00 80.25 642 ALA A CA 1
ATOM 5058 C C . ALA A 1 642 ? 9.120 -0.230 -4.991 1.00 80.25 642 ALA A C 1
ATOM 5060 O O . ALA A 1 642 ? 10.262 -0.119 -4.549 1.00 80.25 642 ALA A O 1
ATOM 5061 N N . GLY A 1 643 ? 8.196 -1.006 -4.412 1.00 80.38 643 GLY A N 1
ATOM 5062 C CA . GLY A 1 643 ? 8.423 -1.919 -3.289 1.00 80.38 643 GLY A CA 1
ATOM 5063 C C . GLY A 1 643 ? 8.551 -3.385 -3.706 1.00 80.38 643 GLY A C 1
ATOM 5064 O O . GLY A 1 643 ? 8.746 -4.241 -2.846 1.00 80.38 643 GLY A O 1
ATOM 5065 N N . ILE A 1 644 ? 8.430 -3.675 -5.004 1.00 87.75 644 ILE A N 1
ATOM 5066 C CA . ILE A 1 644 ? 8.698 -4.989 -5.589 1.00 87.75 644 ILE A CA 1
ATOM 5067 C C . ILE A 1 644 ? 9.984 -4.854 -6.401 1.00 87.75 644 ILE A C 1
ATOM 5069 O O . ILE A 1 644 ? 10.085 -3.955 -7.234 1.00 87.75 644 ILE A O 1
ATOM 5073 N N . ALA A 1 645 ? 10.948 -5.721 -6.135 1.00 90.50 645 ALA A N 1
ATOM 5074 C CA . ALA A 1 645 ? 12.208 -5.840 -6.847 1.00 90.50 645 ALA A CA 1
ATOM 5075 C C . ALA A 1 645 ? 12.245 -7.144 -7.650 1.00 90.50 645 ALA A C 1
ATOM 5077 O O . ALA A 1 645 ? 11.459 -8.070 -7.401 1.00 90.50 645 ALA A O 1
ATOM 5078 N N . GLU A 1 646 ? 13.167 -7.224 -8.602 1.00 93.31 646 GLU A N 1
ATOM 5079 C CA . GLU A 1 646 ? 13.416 -8.437 -9.365 1.00 93.31 646 GLU A CA 1
ATOM 5080 C C . GLU A 1 646 ? 14.856 -8.931 -9.270 1.00 93.31 646 GLU A C 1
ATOM 5082 O O . GLU A 1 646 ? 15.804 -8.166 -9.122 1.00 93.31 646 GLU A O 1
ATOM 5087 N N . HIS A 1 647 ? 15.004 -10.245 -9.410 1.00 93.56 647 HIS A N 1
ATOM 5088 C CA . HIS A 1 647 ? 16.277 -10.894 -9.671 1.00 93.56 647 HIS A CA 1
ATOM 5089 C C . HIS A 1 647 ? 16.123 -11.884 -10.830 1.00 93.56 647 HIS A C 1
ATOM 5091 O O . HIS A 1 647 ? 15.187 -12.697 -10.849 1.00 93.56 647 HIS A O 1
ATOM 5097 N N . VAL A 1 648 ? 17.015 -11.805 -11.821 1.00 95.12 648 VAL A N 1
ATOM 5098 C CA . VAL A 1 648 ? 16.859 -12.502 -13.106 1.00 95.12 648 VAL A CA 1
ATOM 5099 C C . VAL A 1 648 ? 17.906 -13.605 -13.276 1.00 95.12 648 VAL A C 1
ATOM 5101 O O . VAL A 1 648 ? 19.112 -13.373 -13.276 1.00 95.12 648 VAL A O 1
ATOM 5104 N N . TYR A 1 649 ? 17.437 -14.828 -13.525 1.00 95.12 649 TYR A N 1
ATOM 5105 C CA . TYR A 1 649 ? 18.264 -16.003 -13.794 1.00 95.12 649 TYR A CA 1
ATOM 5106 C C . TYR A 1 649 ? 18.209 -16.352 -15.288 1.00 95.12 649 TYR A C 1
ATOM 5108 O O . TYR A 1 649 ? 17.280 -17.026 -15.733 1.00 95.12 649 TYR A O 1
ATOM 5116 N N . ALA A 1 650 ? 19.206 -15.912 -16.062 1.00 93.62 650 ALA A N 1
ATOM 5117 C CA . ALA A 1 650 ? 19.194 -15.989 -17.533 1.00 93.62 650 ALA A CA 1
ATOM 5118 C C . ALA A 1 650 ? 20.417 -16.692 -18.159 1.00 93.62 650 ALA A C 1
ATOM 5120 O O . ALA A 1 650 ? 20.823 -16.371 -19.276 1.00 93.62 650 ALA A O 1
ATOM 5121 N N . ARG A 1 651 ? 21.053 -17.627 -17.448 1.00 90.31 651 ARG A N 1
ATOM 5122 C CA . ARG A 1 651 ? 22.250 -18.323 -17.944 1.00 90.31 651 ARG A CA 1
ATOM 5123 C C . ARG A 1 651 ? 21.911 -19.249 -19.121 1.00 90.31 651 ARG A C 1
ATOM 5125 O O . ARG A 1 651 ? 21.040 -20.103 -18.992 1.00 90.31 651 ARG A O 1
ATOM 5132 N N . ALA A 1 652 ? 22.632 -19.126 -20.233 1.00 82.25 652 ALA A N 1
ATOM 5133 C CA . ALA A 1 652 ? 22.561 -20.086 -21.338 1.00 82.25 652 ALA A CA 1
ATOM 5134 C C . ALA A 1 652 ? 23.260 -21.412 -20.978 1.00 82.25 652 ALA A C 1
ATOM 5136 O O . ALA A 1 652 ? 24.167 -21.426 -20.143 1.00 82.25 652 ALA A O 1
ATOM 5137 N N . ALA A 1 653 ? 22.869 -22.517 -21.618 1.00 75.94 653 ALA A N 1
ATOM 5138 C CA . ALA A 1 653 ? 23.579 -23.791 -21.485 1.00 75.94 653 ALA A CA 1
ATOM 5139 C C . ALA A 1 653 ? 25.015 -23.650 -22.027 1.00 75.94 653 ALA A C 1
ATOM 5141 O O . ALA A 1 653 ? 25.212 -23.526 -23.234 1.00 75.94 653 ALA A O 1
ATOM 5142 N N . ALA A 1 654 ? 26.014 -23.652 -21.142 1.00 73.88 654 ALA A N 1
ATOM 5143 C CA . ALA A 1 654 ? 27.431 -23.605 -21.505 1.00 73.88 654 ALA A CA 1
ATOM 5144 C C . ALA A 1 654 ? 28.293 -24.275 -20.420 1.00 73.88 654 ALA A C 1
ATOM 5146 O O . ALA A 1 654 ? 27.999 -24.166 -19.227 1.00 73.88 654 ALA A O 1
ATOM 5147 N N . ASP A 1 655 ? 29.363 -24.957 -20.836 1.00 58.19 655 ASP A N 1
ATOM 5148 C CA . ASP A 1 655 ? 30.420 -25.512 -19.974 1.00 58.19 655 ASP A CA 1
ATOM 5149 C C . ASP A 1 655 ? 29.927 -26.367 -18.789 1.00 58.19 655 ASP A C 1
ATOM 5151 O O . ASP A 1 655 ? 30.309 -26.145 -17.639 1.00 58.19 655 ASP A O 1
ATOM 5155 N N . GLY A 1 656 ? 29.040 -27.335 -19.051 1.00 63.78 656 GLY A N 1
ATOM 5156 C CA . GLY A 1 656 ? 28.567 -28.292 -18.038 1.00 63.78 656 GLY A CA 1
ATOM 5157 C C . GLY A 1 656 ? 27.695 -27.689 -16.928 1.00 63.78 656 GLY A C 1
ATOM 5158 O O . GLY A 1 656 ? 27.410 -28.368 -15.944 1.00 63.78 656 GLY A O 1
ATOM 5159 N N . ARG A 1 657 ? 27.269 -26.426 -17.065 1.00 73.31 657 ARG A N 1
ATOM 5160 C CA . ARG A 1 657 ? 26.330 -25.762 -16.154 1.00 73.31 657 ARG A CA 1
ATOM 5161 C C . ARG A 1 657 ? 24.929 -25.739 -16.754 1.00 73.31 657 ARG A C 1
ATOM 5163 O O . ARG A 1 657 ? 24.756 -25.397 -17.922 1.00 73.31 657 ARG A O 1
ATOM 5170 N N . ASP A 1 658 ? 23.932 -26.022 -15.920 1.00 81.94 658 ASP A N 1
ATOM 5171 C CA . ASP A 1 658 ? 22.529 -25.994 -16.336 1.00 81.94 658 ASP A CA 1
ATOM 5172 C C . ASP A 1 658 ? 22.110 -24.600 -16.810 1.00 81.94 658 ASP A C 1
ATOM 5174 O O . ASP A 1 658 ? 22.485 -23.579 -16.209 1.00 81.94 658 ASP A O 1
ATOM 5178 N N . ALA A 1 659 ? 21.299 -24.571 -17.867 1.00 88.94 659 ALA A N 1
ATOM 5179 C CA . ALA A 1 659 ? 20.630 -23.366 -18.320 1.00 88.94 659 ALA A CA 1
ATOM 5180 C C . ALA A 1 659 ? 19.626 -22.869 -17.271 1.00 88.94 659 ALA A C 1
ATOM 5182 O O . ALA A 1 659 ? 19.032 -23.638 -16.513 1.00 88.94 659 ALA A O 1
ATOM 5183 N N . MET A 1 660 ? 19.441 -21.556 -17.228 1.00 93.38 660 MET A N 1
ATOM 5184 C CA . MET A 1 660 ? 18.509 -20.887 -16.337 1.00 93.38 660 MET A CA 1
ATOM 5185 C C . MET A 1 660 ? 17.630 -19.943 -17.147 1.00 93.38 660 MET A C 1
ATOM 5187 O O . MET A 1 660 ? 18.123 -19.145 -17.946 1.00 93.38 660 MET A O 1
ATOM 5191 N N . ALA A 1 661 ? 16.325 -20.036 -16.911 1.00 95.62 661 ALA A N 1
ATOM 5192 C CA . ALA A 1 661 ? 15.334 -19.115 -17.439 1.00 95.62 661 ALA A CA 1
ATOM 5193 C C . ALA A 1 661 ? 14.264 -18.861 -16.374 1.00 95.62 661 ALA A C 1
ATOM 5195 O O . ALA A 1 661 ? 13.202 -19.483 -16.371 1.00 95.62 661 ALA A O 1
ATOM 5196 N N . GLY A 1 662 ? 14.569 -18.001 -15.408 1.00 96.88 662 GLY A N 1
ATOM 5197 C CA . GLY A 1 662 ? 13.650 -17.706 -14.317 1.00 96.88 662 GLY A CA 1
ATOM 5198 C C . GLY A 1 662 ? 13.763 -16.288 -13.794 1.00 96.88 662 GLY A C 1
ATOM 5199 O O . GLY A 1 662 ? 14.779 -15.622 -13.969 1.00 96.88 662 GLY A O 1
ATOM 5200 N N . VAL A 1 663 ? 12.699 -15.841 -13.141 1.00 97.31 663 VAL A N 1
ATOM 5201 C CA . VAL A 1 663 ? 12.610 -14.533 -12.492 1.00 97.31 663 VAL A CA 1
ATOM 5202 C C . VAL A 1 663 ? 12.129 -14.728 -11.064 1.00 97.31 663 VAL A C 1
ATOM 5204 O O . VAL A 1 663 ? 11.175 -15.470 -10.826 1.00 97.31 663 VAL A O 1
ATOM 5207 N N . LEU A 1 664 ? 12.795 -14.084 -10.112 1.00 96.19 664 LEU A N 1
ATOM 5208 C CA . LEU A 1 664 ? 12.321 -13.936 -8.743 1.00 96.19 664 LEU A CA 1
ATOM 5209 C C . LEU A 1 664 ? 11.802 -12.512 -8.591 1.00 96.19 664 LEU A C 1
ATOM 5211 O O . LEU A 1 664 ? 12.575 -11.568 -8.690 1.00 96.19 664 LEU A O 1
ATOM 5215 N N . LEU A 1 665 ? 10.506 -12.370 -8.341 1.00 94.75 665 LEU A N 1
ATOM 5216 C CA . LEU A 1 665 ? 9.916 -11.110 -7.904 1.00 94.75 665 LEU A CA 1
ATOM 5217 C C . LEU A 1 665 ? 9.804 -11.150 -6.395 1.00 94.75 665 LEU A C 1
ATOM 5219 O O . LEU A 1 665 ? 9.272 -12.120 -5.855 1.00 94.75 665 LEU A O 1
ATOM 5223 N N . TYR A 1 666 ? 10.287 -10.130 -5.709 1.00 91.06 666 TYR A N 1
ATOM 5224 C CA . TYR A 1 666 ? 10.307 -10.141 -4.258 1.00 91.06 666 TYR A CA 1
ATOM 5225 C C . TYR A 1 666 ? 10.117 -8.753 -3.675 1.00 91.06 666 TYR A C 1
ATOM 5227 O O . TYR A 1 666 ? 10.304 -7.742 -4.341 1.00 91.06 666 TYR A O 1
ATOM 5235 N N . THR A 1 667 ? 9.715 -8.704 -2.415 1.00 85.38 667 THR A N 1
ATOM 5236 C CA . THR A 1 667 ? 9.670 -7.463 -1.648 1.00 85.38 667 THR A CA 1
ATOM 5237 C C . THR A 1 667 ? 10.838 -7.427 -0.684 1.00 85.38 667 THR A C 1
ATOM 5239 O O . THR A 1 667 ? 11.108 -8.429 -0.020 1.00 85.38 667 THR A O 1
ATOM 5242 N N . ALA A 1 668 ? 11.454 -6.264 -0.537 1.00 62.31 668 ALA A N 1
ATOM 5243 C CA . ALA A 1 668 ? 12.442 -6.009 0.495 1.00 62.31 668 ALA A CA 1
ATOM 5244 C C . ALA A 1 668 ? 12.039 -4.750 1.256 1.00 62.31 668 ALA A C 1
ATOM 5246 O O . ALA A 1 668 ? 12.241 -3.628 0.791 1.00 62.31 668 ALA A O 1
ATOM 5247 N N . ALA A 1 669 ? 11.396 -4.944 2.407 1.00 59.34 669 ALA A N 1
ATOM 5248 C CA . ALA A 1 669 ? 11.147 -3.865 3.348 1.00 59.34 669 ALA A CA 1
ATOM 5249 C C . ALA A 1 669 ? 12.114 -4.005 4.535 1.00 59.34 669 ALA A C 1
ATOM 5251 O O . ALA A 1 669 ? 12.448 -5.130 4.909 1.00 59.34 669 ALA A O 1
ATOM 5252 N N . PRO A 1 670 ? 12.542 -2.902 5.172 1.00 46.25 670 PRO A N 1
ATOM 5253 C CA . PRO A 1 670 ? 13.417 -2.936 6.350 1.00 46.25 670 PRO A CA 1
ATOM 5254 C C . PRO A 1 670 ? 12.790 -3.560 7.609 1.00 46.25 670 PRO A C 1
ATOM 5256 O O . PRO A 1 670 ? 13.317 -3.366 8.700 1.00 46.25 670 PRO A O 1
ATOM 5259 N N . ASP A 1 671 ? 11.645 -4.237 7.500 1.00 45.19 671 ASP A N 1
ATOM 5260 C CA . ASP A 1 671 ? 10.972 -4.807 8.658 1.00 45.19 671 ASP A CA 1
ATOM 5261 C C . ASP A 1 671 ? 11.712 -6.041 9.204 1.00 45.19 671 ASP A C 1
ATOM 5263 O O . ASP A 1 671 ? 12.369 -6.805 8.494 1.00 45.19 671 ASP A O 1
ATOM 5267 N N . SER A 1 672 ? 11.626 -6.224 10.520 1.00 37.06 672 SER A N 1
ATOM 5268 C CA . SER A 1 672 ? 12.277 -7.320 11.240 1.00 37.06 672 SER A CA 1
ATOM 5269 C C . SER A 1 672 ? 11.526 -8.653 11.132 1.00 37.06 672 SER A C 1
ATOM 5271 O O . SER A 1 672 ? 12.034 -9.677 11.594 1.00 37.06 672 SER A O 1
ATOM 5273 N N . GLU A 1 673 ? 10.340 -8.692 10.512 1.00 43.31 673 GLU A N 1
ATOM 5274 C CA . GLU A 1 673 ? 9.406 -9.824 10.649 1.00 43.31 673 GLU A CA 1
ATOM 5275 C C . GLU A 1 673 ? 8.577 -10.180 9.401 1.00 43.31 673 GLU A C 1
ATOM 5277 O O . GLU A 1 673 ? 7.776 -11.115 9.443 1.00 43.31 673 GLU A O 1
ATOM 5282 N N . GLY A 1 674 ? 8.776 -9.495 8.276 1.00 50.62 674 GLY A N 1
ATOM 5283 C CA . GLY A 1 674 ? 8.084 -9.734 7.013 1.00 50.62 674 GLY A CA 1
ATOM 5284 C C . GLY A 1 674 ? 7.037 -8.672 6.675 1.00 50.62 674 GLY A C 1
ATOM 5285 O O . GLY A 1 674 ? 6.403 -8.065 7.542 1.00 50.62 674 GLY A O 1
ATOM 5286 N N . THR A 1 675 ? 6.831 -8.496 5.377 1.00 60.56 675 THR A N 1
ATOM 5287 C CA . THR A 1 675 ? 5.942 -7.508 4.776 1.00 60.56 675 THR A CA 1
ATOM 5288 C C . THR A 1 675 ? 4.461 -7.909 4.905 1.00 60.56 675 THR A C 1
ATOM 5290 O O . THR A 1 675 ? 4.132 -9.090 4.934 1.00 60.56 675 THR A O 1
ATOM 5293 N N . LEU A 1 676 ? 3.536 -6.941 5.028 1.00 64.38 676 LEU A N 1
ATOM 5294 C CA . LEU A 1 676 ? 2.097 -7.194 5.282 1.00 64.38 676 LEU A CA 1
ATOM 5295 C C . LEU A 1 676 ? 1.231 -7.540 4.055 1.00 64.38 676 LEU A C 1
ATOM 5297 O O . LEU A 1 676 ? 0.037 -7.807 4.203 1.00 64.38 676 LEU A O 1
ATOM 5301 N N . GLY A 1 677 ? 1.782 -7.440 2.852 1.00 66.62 677 GLY A N 1
ATOM 5302 C CA . GLY A 1 677 ? 1.048 -7.655 1.608 1.00 66.62 677 GLY A CA 1
ATOM 5303 C C . GLY A 1 677 ? 0.869 -9.133 1.268 1.00 66.62 677 GLY A C 1
ATOM 5304 O O . GLY A 1 677 ? 0.942 -10.015 2.122 1.00 66.62 677 GLY A O 1
ATOM 5305 N N . GLY A 1 678 ? 0.552 -9.389 0.002 1.00 79.19 678 GLY A N 1
ATOM 5306 C CA . GLY A 1 678 ? 0.164 -10.710 -0.480 1.00 79.19 678 GLY A CA 1
ATOM 5307 C C . GLY A 1 678 ? 0.802 -11.084 -1.808 1.00 79.19 678 GLY A C 1
ATOM 5308 O O . GLY A 1 678 ? 0.130 -11.705 -2.634 1.00 79.19 678 GLY A O 1
ATOM 5309 N N . LEU A 1 679 ? 2.062 -10.716 -2.053 1.00 87.12 679 LEU A N 1
ATOM 5310 C CA . LEU A 1 679 ? 2.757 -11.063 -3.299 1.00 87.12 679 LEU A CA 1
ATOM 5311 C C . LEU A 1 679 ? 2.808 -12.586 -3.496 1.00 87.12 679 LEU A C 1
ATOM 5313 O O . LEU A 1 679 ? 2.515 -13.069 -4.589 1.00 87.12 679 LEU A O 1
ATOM 5317 N N . VAL A 1 680 ? 3.075 -13.356 -2.436 1.00 87.62 680 VAL A N 1
ATOM 5318 C CA . VAL A 1 680 ? 3.063 -14.827 -2.493 1.00 87.62 680 VAL A CA 1
ATOM 5319 C C . VAL A 1 680 ? 1.687 -15.374 -2.859 1.00 87.62 680 VAL A C 1
ATOM 5321 O O . VAL A 1 680 ? 1.590 -16.318 -3.645 1.00 87.62 680 VAL A O 1
ATOM 5324 N N . SER A 1 681 ? 0.616 -14.759 -2.351 1.00 83.31 681 SER A N 1
ATOM 5325 C CA . SER A 1 681 ? -0.763 -15.177 -2.643 1.00 83.31 681 SER A CA 1
ATOM 5326 C C . SER A 1 681 ? -1.140 -15.014 -4.122 1.00 83.31 681 SER A C 1
ATOM 5328 O O . SER A 1 681 ? -2.069 -15.667 -4.605 1.00 83.31 681 SER A O 1
ATOM 5330 N N . LEU A 1 682 ? -0.428 -14.159 -4.871 1.00 88.94 682 LEU A N 1
ATOM 5331 C CA . LEU A 1 682 ? -0.635 -14.009 -6.314 1.00 88.94 682 LEU A CA 1
ATOM 5332 C C . LEU A 1 682 ? -0.146 -15.232 -7.095 1.00 88.94 682 LEU A C 1
ATOM 5334 O O . LEU A 1 682 ? -0.629 -15.477 -8.197 1.00 88.94 682 LEU A O 1
ATOM 5338 N N . GLY A 1 683 ? 0.784 -16.008 -6.529 1.00 88.06 683 GLY A N 1
ATOM 5339 C CA . GLY A 1 683 ? 1.332 -17.218 -7.141 1.00 88.06 683 GLY A CA 1
ATOM 5340 C C . GLY A 1 683 ? 0.388 -18.423 -7.124 1.00 88.06 683 GLY A C 1
ATOM 5341 O O . GLY A 1 683 ? 0.739 -19.487 -7.638 1.00 88.06 683 GLY A O 1
ATOM 5342 N N . ASP A 1 684 ? -0.808 -18.281 -6.550 1.00 86.31 684 ASP A N 1
ATOM 5343 C CA . ASP A 1 684 ? -1.833 -19.314 -6.602 1.00 86.31 684 ASP A CA 1
ATOM 5344 C C . ASP A 1 684 ? -2.301 -19.578 -8.034 1.00 86.31 684 ASP A C 1
ATOM 5346 O O . ASP A 1 684 ? -2.530 -18.664 -8.829 1.00 86.31 684 ASP A O 1
ATOM 5350 N N . ARG A 1 685 ? -2.508 -20.863 -8.341 1.00 85.31 685 ARG A N 1
ATOM 5351 C CA . ARG A 1 685 ? -2.839 -21.363 -9.684 1.00 85.31 685 ARG A CA 1
ATOM 5352 C C . ARG A 1 685 ? -3.998 -20.618 -10.350 1.00 85.31 685 ARG A C 1
ATOM 5354 O O . ARG A 1 685 ? -3.957 -20.396 -11.558 1.00 85.31 685 ARG A O 1
ATOM 5361 N N . ASP A 1 686 ? -5.019 -20.291 -9.565 1.00 83.81 686 ASP A N 1
ATOM 5362 C CA . ASP A 1 686 ? -6.276 -19.720 -10.050 1.00 83.81 686 ASP A CA 1
ATOM 5363 C C . ASP A 1 686 ? -6.180 -18.200 -10.281 1.00 83.81 686 ASP A C 1
ATOM 5365 O O . ASP A 1 686 ? -6.990 -17.644 -11.017 1.00 83.81 686 ASP A O 1
ATOM 5369 N N . ARG A 1 687 ? -5.152 -17.535 -9.728 1.00 86.31 687 ARG A N 1
ATOM 5370 C CA . ARG A 1 687 ? -4.916 -16.087 -9.868 1.00 86.31 687 ARG A CA 1
ATOM 5371 C C . ARG A 1 687 ? -3.792 -15.778 -10.847 1.00 86.31 687 ARG A C 1
ATOM 5373 O O . ARG A 1 687 ? -3.966 -14.958 -11.749 1.00 86.31 687 ARG A O 1
ATOM 5380 N N . LEU A 1 688 ? -2.658 -16.466 -10.705 1.00 93.88 688 LEU A N 1
ATOM 5381 C CA . LEU A 1 688 ? -1.430 -16.175 -11.443 1.00 93.88 688 LEU A CA 1
ATOM 5382 C C . LEU A 1 688 ? -1.649 -16.163 -12.960 1.00 93.88 688 LEU A C 1
ATOM 5384 O O . LEU A 1 688 ? -1.148 -15.275 -13.641 1.00 93.88 688 LEU A O 1
ATOM 5388 N N . GLY A 1 689 ? -2.423 -17.116 -13.490 1.00 93.62 689 GLY A N 1
ATOM 5389 C CA . GLY A 1 689 ? -2.697 -17.204 -14.928 1.00 93.62 689 GLY A CA 1
ATOM 5390 C C . GLY A 1 689 ? -3.351 -15.936 -15.484 1.00 93.62 689 GLY A C 1
ATOM 5391 O O . GLY A 1 689 ? -2.815 -15.338 -16.414 1.00 93.62 689 GLY A O 1
ATOM 5392 N N . ALA A 1 690 ? -4.453 -15.500 -14.866 1.00 92.75 690 ALA A N 1
ATOM 5393 C CA . ALA A 1 690 ? -5.193 -14.311 -15.284 1.00 92.75 690 ALA A CA 1
ATOM 5394 C C . ALA A 1 690 ? -4.376 -13.024 -15.106 1.00 92.75 690 ALA A C 1
ATOM 5396 O O . ALA A 1 690 ? -4.463 -12.119 -15.934 1.00 92.75 690 ALA A O 1
ATOM 5397 N N . LEU A 1 691 ? -3.560 -12.943 -14.051 1.00 94.31 691 LEU A N 1
ATOM 5398 C CA . LEU A 1 691 ? -2.678 -11.798 -13.831 1.00 94.31 691 LEU A CA 1
ATOM 5399 C C . LEU A 1 691 ? -1.593 -11.712 -14.904 1.00 94.31 691 LEU A C 1
ATOM 5401 O O . LEU A 1 691 ? -1.372 -10.633 -15.440 1.00 94.31 691 LEU A O 1
ATOM 5405 N N . VAL A 1 692 ? -0.960 -12.833 -15.260 1.00 95.50 692 VAL A N 1
ATOM 5406 C CA . VAL A 1 692 ? 0.010 -12.871 -16.363 1.00 95.50 692 VAL A CA 1
ATOM 5407 C C . VAL A 1 692 ? -0.650 -12.430 -17.672 1.00 95.50 692 VAL A C 1
ATOM 5409 O O . VAL A 1 692 ? -0.081 -11.601 -18.371 1.00 95.50 692 VAL A O 1
ATOM 5412 N N . ASP A 1 693 ? -1.856 -12.917 -17.982 1.00 95.06 693 ASP A N 1
ATOM 5413 C CA . ASP A 1 693 ? -2.580 -12.517 -19.199 1.00 95.06 693 ASP A CA 1
ATOM 5414 C C . ASP A 1 693 ? -2.864 -11.016 -19.246 1.00 95.06 693 ASP A C 1
ATOM 5416 O O . ASP A 1 693 ? -2.587 -10.362 -20.248 1.00 95.06 693 ASP A O 1
ATOM 5420 N N . GLN A 1 694 ? -3.351 -10.445 -18.144 1.00 94.69 694 GLN A N 1
ATOM 5421 C CA . GLN A 1 694 ? -3.586 -9.003 -18.046 1.00 94.69 694 GLN A CA 1
ATOM 5422 C C . GLN A 1 694 ? -2.291 -8.195 -18.188 1.00 94.69 694 GLN A C 1
ATOM 5424 O O . GLN A 1 694 ? -2.301 -7.128 -18.805 1.00 94.69 694 GLN A O 1
ATOM 5429 N N . ALA A 1 695 ? -1.184 -8.695 -17.631 1.00 95.06 695 ALA A N 1
ATOM 5430 C CA . ALA A 1 695 ? 0.115 -8.044 -17.726 1.00 95.06 695 ALA A CA 1
ATOM 5431 C C . ALA A 1 695 ? 0.612 -8.018 -19.181 1.00 95.06 695 ALA A C 1
ATOM 5433 O O . ALA A 1 695 ? 0.995 -6.961 -19.684 1.00 95.06 695 ALA A O 1
ATOM 5434 N N . LEU A 1 696 ? 0.544 -9.162 -19.869 1.00 95.50 696 LEU A N 1
ATOM 5435 C CA . LEU A 1 696 ? 0.931 -9.292 -21.274 1.00 95.50 696 LEU A CA 1
ATOM 5436 C C . LEU A 1 696 ? 0.050 -8.430 -22.182 1.00 95.50 696 LEU A C 1
ATOM 5438 O O . LEU A 1 696 ? 0.573 -7.707 -23.025 1.00 95.50 696 LEU A O 1
ATOM 5442 N N . GLU A 1 697 ? -1.266 -8.434 -21.967 1.00 94.69 697 GLU A N 1
ATOM 5443 C CA . GLU A 1 697 ? -2.190 -7.610 -22.748 1.00 94.69 697 GLU A CA 1
ATOM 5444 C C . GLU A 1 697 ? -1.919 -6.113 -22.554 1.00 94.69 697 GLU A C 1
ATOM 5446 O O . GLU A 1 697 ? -1.840 -5.355 -23.518 1.00 94.69 697 GLU A O 1
ATOM 5451 N N . THR A 1 698 ? -1.665 -5.688 -21.313 1.00 91.12 698 THR A N 1
ATOM 5452 C CA . THR A 1 698 ? -1.296 -4.296 -21.012 1.00 91.12 698 THR A CA 1
ATOM 5453 C C . THR A 1 698 ? 0.028 -3.897 -21.674 1.00 91.12 698 THR A C 1
ATOM 5455 O O . THR A 1 698 ? 0.188 -2.745 -22.070 1.00 91.12 698 THR A O 1
ATOM 5458 N N . ALA A 1 699 ? 0.978 -4.825 -21.827 1.00 93.81 699 ALA A N 1
ATOM 5459 C CA . ALA A 1 699 ? 2.285 -4.541 -22.421 1.00 93.81 699 ALA A CA 1
ATOM 5460 C C . ALA A 1 699 ? 2.231 -4.248 -23.936 1.00 93.81 699 ALA A C 1
ATOM 5462 O O . ALA A 1 699 ? 3.148 -3.601 -24.460 1.00 93.81 699 ALA A O 1
ATOM 5463 N N . ARG A 1 700 ? 1.161 -4.670 -24.631 1.00 93.12 700 ARG A N 1
ATOM 5464 C CA . ARG A 1 700 ? 1.001 -4.501 -26.089 1.00 93.12 700 ARG A CA 1
ATOM 5465 C C . ARG A 1 700 ? 0.976 -3.037 -26.530 1.00 93.12 700 ARG A C 1
ATOM 5467 O O . ARG A 1 700 ? 1.445 -2.724 -27.621 1.00 93.12 700 ARG A O 1
ATOM 5474 N N . LEU A 1 701 ? 0.476 -2.130 -25.685 1.00 91.25 701 LEU A N 1
ATOM 5475 C CA . LEU A 1 701 ? 0.310 -0.709 -26.009 1.00 91.25 701 LEU A CA 1
ATOM 5476 C C . LEU A 1 701 ? 0.965 0.194 -24.960 1.00 91.25 701 LEU A C 1
ATOM 5478 O O . LEU A 1 701 ? 0.849 -0.023 -23.758 1.00 91.25 701 LEU A O 1
ATOM 5482 N N . CYS A 1 702 ? 1.653 1.236 -25.426 1.00 90.44 702 CYS A N 1
ATOM 5483 C CA . CYS A 1 702 ? 2.211 2.294 -24.589 1.00 90.44 702 CYS A CA 1
ATOM 5484 C C . CYS A 1 702 ? 1.506 3.612 -24.903 1.00 90.44 702 CYS A C 1
ATOM 5486 O O . CYS A 1 702 ? 1.215 3.911 -26.056 1.00 90.44 702 CYS A O 1
ATOM 5488 N N . SER A 1 703 ? 1.294 4.460 -23.895 1.00 86.12 703 SER A N 1
ATOM 5489 C CA . SER A 1 703 ? 0.791 5.822 -24.124 1.00 86.12 703 SER A CA 1
ATOM 5490 C C . SER A 1 703 ? 1.754 6.688 -24.943 1.00 86.12 703 SER A C 1
ATOM 5492 O O . SER A 1 703 ? 1.328 7.677 -25.526 1.00 86.12 703 SER A O 1
ATOM 5494 N N . SER A 1 704 ? 3.036 6.319 -24.976 1.00 86.62 704 SER A N 1
ATOM 5495 C CA . SER A 1 704 ? 4.090 6.988 -25.744 1.00 86.62 704 SER A CA 1
ATOM 5496 C C . SER A 1 704 ? 4.341 6.345 -27.112 1.00 86.62 704 SER A C 1
ATOM 5498 O O . SER A 1 704 ? 5.383 6.590 -27.718 1.00 86.62 704 SER A O 1
ATOM 5500 N N . ASP A 1 705 ? 3.434 5.499 -27.596 1.00 89.06 705 ASP A N 1
ATOM 5501 C CA . ASP A 1 705 ? 3.509 4.978 -28.959 1.00 89.06 705 ASP A CA 1
ATOM 5502 C C . ASP A 1 705 ? 3.154 6.041 -30.011 1.00 89.06 705 ASP A C 1
ATOM 5504 O O . ASP A 1 705 ? 2.285 6.876 -29.752 1.00 89.06 705 ASP A O 1
ATOM 5508 N N . PRO A 1 706 ? 3.818 6.041 -31.189 1.00 89.69 706 PRO A N 1
ATOM 5509 C CA . PRO A 1 706 ? 4.791 5.047 -31.671 1.00 89.69 706 PRO A CA 1
ATOM 5510 C C . PRO A 1 706 ? 6.249 5.257 -31.250 1.00 89.69 706 PRO A C 1
ATOM 5512 O O . PRO A 1 706 ? 7.051 4.338 -31.393 1.00 89.69 706 PRO A O 1
ATOM 5515 N N . LEU A 1 707 ? 6.592 6.406 -30.655 1.00 86.88 707 LEU A N 1
ATOM 5516 C CA . LEU A 1 707 ? 7.970 6.735 -30.257 1.00 86.88 707 LEU A CA 1
ATOM 5517 C C . LEU A 1 707 ? 8.608 5.670 -29.354 1.00 86.88 707 LEU A C 1
ATOM 5519 O O . LEU A 1 707 ? 9.808 5.426 -29.437 1.00 86.88 707 LEU A O 1
ATOM 5523 N N . CYS A 1 708 ? 7.812 5.045 -28.482 1.00 90.12 708 CYS A N 1
ATOM 5524 C CA . CYS A 1 708 ? 8.274 3.948 -27.640 1.00 90.12 708 CYS A CA 1
ATOM 5525 C C . CYS A 1 708 ? 8.475 2.651 -28.435 1.00 90.12 708 CYS A C 1
ATOM 5527 O O . CYS A 1 708 ? 9.545 2.061 -28.340 1.00 90.12 708 CYS A O 1
ATOM 5529 N N . ALA A 1 709 ? 7.473 2.180 -29.187 1.00 91.06 709 ALA A N 1
ATOM 5530 C CA . ALA A 1 709 ? 7.568 0.934 -29.956 1.00 91.06 709 ALA A CA 1
ATOM 5531 C C . ALA A 1 709 ? 8.701 0.938 -30.997 1.00 91.06 709 ALA A C 1
ATOM 5533 O O . ALA A 1 709 ? 9.411 -0.059 -31.113 1.00 91.06 709 ALA A O 1
ATOM 5534 N N . GLU A 1 710 ? 8.889 2.055 -31.699 1.00 89.56 710 GLU A N 1
ATOM 5535 C CA . GLU A 1 710 ? 9.842 2.200 -32.809 1.00 89.56 710 GLU A CA 1
ATOM 5536 C C . GLU A 1 710 ? 11.246 2.637 -32.349 1.00 89.56 710 GLU A C 1
ATOM 5538 O O . GLU A 1 710 ? 12.117 2.943 -33.166 1.00 89.56 710 GLU A O 1
ATOM 5543 N N . HIS A 1 711 ? 11.495 2.693 -31.036 1.00 88.44 711 HIS A N 1
ATOM 5544 C CA . HIS A 1 711 ? 12.776 3.153 -30.511 1.00 88.44 711 HIS A CA 1
ATOM 5545 C C . HIS A 1 711 ? 13.937 2.232 -30.928 1.00 88.44 711 HIS A C 1
ATOM 5547 O O . HIS A 1 711 ? 13.984 1.055 -30.558 1.00 88.44 711 HIS A O 1
ATOM 5553 N N . ASP A 1 712 ? 14.913 2.790 -31.652 1.00 86.81 712 ASP A N 1
ATOM 5554 C CA . ASP A 1 712 ? 16.152 2.102 -32.015 1.00 86.81 712 ASP A CA 1
ATOM 5555 C C . ASP A 1 712 ? 17.247 2.372 -30.964 1.00 86.81 712 ASP A C 1
ATOM 5557 O O . ASP A 1 712 ? 17.721 3.505 -30.849 1.00 86.81 712 ASP A O 1
ATOM 5561 N N . PRO A 1 713 ? 17.721 1.356 -30.221 1.00 86.12 713 PRO A N 1
ATOM 5562 C CA . PRO A 1 713 ? 18.741 1.548 -29.188 1.00 86.12 713 PRO A CA 1
ATOM 5563 C C . PRO A 1 713 ? 20.088 2.056 -29.747 1.00 86.12 713 PRO A C 1
ATOM 5565 O O . PRO A 1 713 ? 20.901 2.621 -29.010 1.00 86.12 713 PRO A O 1
ATOM 5568 N N . ARG A 1 714 ? 20.340 1.902 -31.056 1.00 84.44 714 ARG A N 1
ATOM 5569 C CA . ARG A 1 714 ? 21.612 2.267 -31.704 1.00 84.44 714 ARG A CA 1
ATOM 5570 C C . ARG A 1 714 ? 21.782 3.769 -31.930 1.00 84.44 714 ARG A C 1
ATOM 5572 O O . ARG A 1 714 ? 22.915 4.239 -31.955 1.00 84.44 714 ARG A O 1
ATOM 5579 N N . THR A 1 715 ? 20.700 4.525 -32.115 1.00 76.69 715 THR A N 1
ATOM 5580 C CA . THR A 1 715 ? 20.775 5.960 -32.459 1.00 76.69 715 THR A CA 1
ATOM 5581 C C . THR A 1 715 ? 21.175 6.831 -31.275 1.00 76.69 715 THR A C 1
ATOM 5583 O O . THR A 1 715 ? 21.853 7.840 -31.458 1.00 76.69 715 THR A O 1
ATOM 5586 N N . HIS A 1 716 ? 20.796 6.434 -30.062 1.00 66.25 716 HIS A N 1
ATOM 5587 C CA . HIS A 1 716 ? 21.013 7.224 -28.847 1.00 66.25 716 HIS A CA 1
ATOM 5588 C C . HIS A 1 716 ? 21.972 6.564 -27.849 1.00 66.25 716 HIS A C 1
ATOM 5590 O O . HIS A 1 716 ? 22.093 7.044 -26.725 1.00 66.25 716 HIS A O 1
ATOM 5596 N N . GLY A 1 717 ? 22.637 5.467 -28.241 1.00 65.75 717 GLY A N 1
ATOM 5597 C CA . GLY A 1 717 ? 23.532 4.715 -27.359 1.00 65.75 717 GLY A CA 1
ATOM 5598 C C . GLY A 1 717 ? 22.808 4.186 -26.122 1.00 65.75 717 GLY A C 1
ATOM 5599 O O . GLY A 1 717 ? 23.351 4.243 -25.028 1.00 65.75 717 GLY A O 1
ATOM 5600 N N . ARG A 1 718 ? 21.558 3.732 -26.261 1.00 75.62 718 ARG A N 1
ATOM 5601 C CA . ARG A 1 718 ? 20.772 3.228 -25.129 1.00 75.62 718 ARG A CA 1
ATOM 5602 C C . ARG A 1 718 ? 20.850 1.718 -25.061 1.00 75.62 718 ARG A C 1
ATOM 5604 O O . ARG A 1 718 ? 20.962 1.036 -26.073 1.00 75.62 718 ARG A O 1
ATOM 5611 N N . LEU A 1 719 ? 20.726 1.196 -23.849 1.00 87.19 719 LEU A N 1
ATOM 5612 C CA . LEU A 1 719 ? 20.693 -0.246 -23.611 1.00 87.19 719 LEU A CA 1
ATOM 5613 C C . LEU A 1 719 ? 19.265 -0.808 -23.578 1.00 87.19 719 LEU A C 1
ATOM 5615 O O . LEU A 1 719 ? 19.092 -1.990 -23.307 1.00 87.19 719 LEU A O 1
ATOM 5619 N N . SER A 1 720 ? 18.253 0.011 -23.870 1.00 90.00 720 SER A N 1
ATOM 5620 C CA . SER A 1 720 ? 16.838 -0.378 -23.900 1.00 90.00 720 SER A CA 1
ATOM 5621 C C . SER A 1 720 ? 16.216 0.031 -25.233 1.00 90.00 720 SER A C 1
ATOM 5623 O O . SER A 1 720 ? 16.600 1.053 -25.797 1.00 90.00 720 SER A O 1
ATOM 5625 N N . ALA A 1 721 ? 15.286 -0.781 -25.739 1.00 92.75 721 ALA A N 1
ATOM 5626 C CA . ALA A 1 721 ? 14.607 -0.571 -27.018 1.00 92.75 721 ALA A CA 1
ATOM 5627 C C . ALA A 1 721 ? 13.154 -0.131 -26.783 1.00 92.75 721 ALA A C 1
ATOM 5629 O O . ALA A 1 721 ? 12.945 0.990 -26.324 1.00 92.75 721 ALA A O 1
ATOM 5630 N N . ALA A 1 722 ? 12.147 -0.985 -27.023 1.00 93.88 722 ALA A N 1
ATOM 5631 C CA . ALA A 1 722 ? 10.747 -0.613 -26.818 1.00 93.88 722 ALA A CA 1
ATOM 5632 C C . ALA A 1 722 ? 10.367 -0.586 -25.324 1.00 93.88 722 ALA A C 1
ATOM 5634 O O . ALA A 1 722 ? 9.644 -1.453 -24.828 1.00 93.88 722 ALA A O 1
ATOM 5635 N N . ALA A 1 723 ? 10.887 0.405 -24.597 1.00 94.00 723 ALA A N 1
ATOM 5636 C CA . ALA A 1 723 ? 10.760 0.574 -23.156 1.00 94.00 723 ALA A CA 1
ATOM 5637 C C . ALA A 1 723 ? 10.823 2.059 -22.761 1.00 94.00 723 ALA A C 1
ATOM 5639 O O . ALA A 1 723 ? 11.678 2.805 -23.232 1.00 94.00 723 ALA A O 1
ATOM 5640 N N . CYS A 1 724 ? 9.936 2.493 -21.865 1.00 91.81 724 CYS A N 1
ATOM 5641 C CA . CYS A 1 724 ? 9.964 3.832 -21.273 1.00 91.81 724 CYS A CA 1
ATOM 5642 C C . CYS A 1 724 ? 9.324 3.836 -19.875 1.00 91.81 724 CYS A C 1
ATOM 5644 O O . CYS A 1 724 ? 8.796 2.814 -19.421 1.00 91.81 724 CYS A O 1
ATOM 5646 N N . HIS A 1 725 ? 9.313 4.997 -19.208 1.00 89.44 725 HIS A N 1
ATOM 5647 C CA . HIS A 1 725 ? 8.669 5.182 -17.898 1.00 89.44 725 HIS A CA 1
ATOM 5648 C C . HIS A 1 725 ? 7.171 4.822 -17.875 1.00 89.44 725 HIS A C 1
ATOM 5650 O O . HIS A 1 725 ? 6.655 4.353 -16.858 1.00 89.44 725 HIS A O 1
ATOM 5656 N N . ALA A 1 726 ? 6.473 4.982 -19.003 1.00 88.00 726 ALA A N 1
ATOM 5657 C CA . ALA A 1 726 ? 5.043 4.711 -19.087 1.00 88.00 726 ALA A CA 1
ATOM 5658 C C . ALA A 1 726 ? 4.703 3.210 -19.162 1.00 88.00 726 ALA A C 1
ATOM 5660 O O . ALA A 1 726 ? 3.627 2.820 -18.704 1.00 88.00 726 ALA A O 1
ATOM 5661 N N . CYS A 1 727 ? 5.592 2.360 -19.697 1.00 91.00 727 CYS A N 1
ATOM 5662 C CA . CYS A 1 727 ? 5.299 0.937 -19.919 1.00 91.00 727 CYS A CA 1
ATOM 5663 C C . CYS A 1 727 ? 6.171 -0.033 -19.113 1.00 91.00 727 CYS A C 1
ATOM 5665 O O . CYS A 1 727 ? 5.629 -1.003 -18.591 1.00 91.00 727 CYS A O 1
ATOM 5667 N N . LEU A 1 728 ? 7.482 0.208 -18.988 1.00 93.81 728 LEU A N 1
ATOM 5668 C CA . LEU A 1 728 ? 8.421 -0.784 -18.455 1.00 93.81 728 LEU A CA 1
ATOM 5669 C C . LEU A 1 728 ? 9.310 -0.276 -17.326 1.00 93.81 728 LEU A C 1
ATOM 5671 O O . LEU A 1 728 ? 9.637 -1.077 -16.460 1.00 93.81 728 LEU A O 1
ATOM 5675 N N . PHE A 1 729 ? 9.721 0.996 -17.288 1.00 92.44 729 PHE A N 1
ATOM 5676 C CA . PHE A 1 729 ? 10.697 1.391 -16.267 1.00 92.44 729 PHE A CA 1
ATOM 5677 C C . PHE A 1 729 ? 10.097 1.327 -14.857 1.00 92.44 729 PHE A C 1
ATOM 5679 O O . PHE A 1 729 ? 8.996 1.825 -14.604 1.00 92.44 729 PHE A O 1
ATOM 5686 N N . ALA A 1 730 ? 10.845 0.693 -13.961 1.00 88.38 730 ALA A N 1
ATOM 5687 C CA . ALA A 1 730 ? 10.593 0.590 -12.535 1.00 88.38 730 ALA A CA 1
ATOM 5688 C C . ALA A 1 730 ? 11.467 1.599 -11.768 1.00 88.38 730 ALA A C 1
ATOM 5690 O O . ALA A 1 730 ? 12.314 2.293 -12.343 1.00 88.38 730 ALA A O 1
ATOM 5691 N N . ALA A 1 731 ? 11.249 1.702 -10.456 1.00 82.94 731 ALA A N 1
ATOM 5692 C CA . ALA A 1 731 ? 12.123 2.491 -9.597 1.00 82.94 731 ALA A CA 1
ATOM 5693 C C . ALA A 1 731 ? 13.543 1.903 -9.584 1.00 82.94 731 ALA A C 1
ATOM 5695 O O . ALA A 1 731 ? 13.725 0.691 -9.656 1.00 82.94 731 ALA A O 1
ATOM 5696 N N . GLU A 1 732 ? 14.555 2.752 -9.427 1.00 77.88 732 GLU A N 1
ATOM 5697 C CA . GLU A 1 732 ? 15.964 2.342 -9.410 1.00 77.88 732 GLU A CA 1
ATOM 5698 C C . GLU A 1 732 ? 16.279 1.377 -8.262 1.00 77.88 732 GLU A C 1
ATOM 5700 O O . GLU A 1 732 ? 17.192 0.575 -8.366 1.00 77.88 732 GLU A O 1
ATOM 5705 N N . THR A 1 733 ? 15.510 1.439 -7.171 1.00 75.94 733 THR A N 1
ATOM 5706 C CA . THR A 1 733 ? 15.641 0.516 -6.034 1.00 75.94 733 THR A CA 1
ATOM 5707 C C . THR A 1 733 ? 14.993 -0.846 -6.270 1.00 75.94 733 THR A C 1
ATOM 5709 O O . THR A 1 733 ? 15.221 -1.749 -5.478 1.00 75.94 733 THR A O 1
ATOM 5712 N N . SER A 1 734 ? 14.164 -0.978 -7.305 1.00 83.19 734 SER A N 1
ATOM 5713 C CA . SER A 1 734 ? 13.526 -2.241 -7.684 1.00 83.19 734 SER A CA 1
ATOM 5714 C C . SER A 1 734 ? 14.377 -3.028 -8.676 1.00 83.19 734 SER A C 1
ATOM 5716 O O . SER A 1 734 ? 14.369 -4.252 -8.629 1.00 83.19 734 SER A O 1
ATOM 5718 N N . CYS A 1 735 ? 15.105 -2.321 -9.550 1.00 88.69 735 CYS A N 1
ATOM 5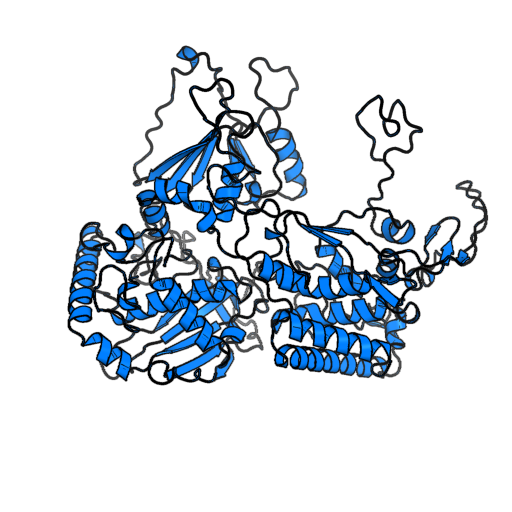719 C CA . CYS A 1 735 ? 15.723 -2.925 -10.719 1.00 88.69 735 CYS A CA 1
ATOM 5720 C C . CYS A 1 735 ? 17.231 -3.149 -10.593 1.00 88.69 735 CYS A C 1
ATOM 5722 O O . CYS A 1 735 ? 18.000 -2.188 -10.515 1.00 88.69 735 CYS A O 1
ATOM 5724 N N . GLU A 1 736 ? 17.669 -4.410 -10.685 1.00 85.69 736 GLU A N 1
ATOM 5725 C CA . GLU A 1 736 ? 19.087 -4.797 -10.563 1.00 85.69 736 GLU A CA 1
ATOM 5726 C C . GLU A 1 736 ? 19.983 -4.235 -11.685 1.00 85.69 736 GLU A C 1
ATOM 5728 O O . GLU A 1 736 ? 21.191 -4.080 -11.502 1.00 85.69 736 GLU A O 1
ATOM 5733 N N . ARG A 1 737 ? 19.401 -3.901 -12.848 1.00 86.31 737 ARG A N 1
ATOM 5734 C CA . ARG A 1 737 ? 20.089 -3.288 -14.002 1.00 86.31 737 ARG A CA 1
ATOM 5735 C C . ARG A 1 737 ? 19.632 -1.855 -14.282 1.00 86.31 737 ARG A C 1
ATOM 5737 O O . ARG A 1 737 ? 19.798 -1.378 -15.402 1.00 86.31 737 ARG A O 1
ATOM 5744 N N . GLY A 1 738 ? 18.995 -1.181 -13.318 1.00 85.94 738 GLY A N 1
ATOM 5745 C CA . GLY A 1 738 ? 18.558 0.221 -13.422 1.00 85.94 738 GLY A CA 1
ATOM 5746 C C . GLY A 1 738 ? 17.806 0.579 -14.705 1.00 85.94 738 GLY A C 1
ATOM 5747 O O . GLY A 1 738 ? 17.983 1.671 -15.242 1.00 85.94 738 GLY A O 1
ATOM 5748 N N . ASN A 1 739 ? 16.944 -0.324 -15.175 1.00 91.06 739 ASN A N 1
ATOM 5749 C CA . ASN A 1 739 ? 16.136 -0.215 -16.392 1.00 91.06 739 ASN A CA 1
ATOM 5750 C C . ASN A 1 739 ? 16.898 -0.316 -17.729 1.00 91.06 739 ASN A C 1
ATOM 5752 O O . ASN A 1 739 ? 16.351 0.039 -18.780 1.00 91.06 739 ASN A O 1
ATOM 5756 N N . HIS A 1 740 ? 18.131 -0.819 -17.720 1.00 90.25 740 HIS A N 1
ATOM 5757 C CA . HIS A 1 740 ? 18.858 -1.195 -18.933 1.00 90.25 740 HIS A CA 1
ATOM 5758 C C . HIS A 1 740 ? 18.438 -2.592 -19.393 1.00 90.25 740 HIS A C 1
ATOM 5760 O O . HIS A 1 740 ? 18.033 -3.419 -18.585 1.00 90.25 740 HIS A O 1
ATOM 5766 N N . TYR A 1 741 ? 18.566 -2.886 -20.686 1.00 93.44 741 TYR A N 1
ATOM 5767 C CA . TYR A 1 741 ? 18.218 -4.191 -21.257 1.00 93.44 741 TYR A CA 1
ATOM 5768 C C . TYR A 1 741 ? 16.727 -4.520 -21.107 1.00 93.44 741 TYR A C 1
ATOM 5770 O O . TYR A 1 741 ? 16.357 -5.578 -20.599 1.00 93.44 741 TYR A O 1
ATOM 5778 N N . LEU A 1 742 ? 15.874 -3.602 -21.568 1.00 95.56 742 LEU A N 1
ATOM 5779 C CA . LEU A 1 742 ? 14.418 -3.761 -21.621 1.00 95.56 742 LEU A CA 1
ATOM 5780 C C . LEU A 1 742 ? 13.895 -3.588 -23.052 1.00 95.56 742 LEU A C 1
ATOM 5782 O O . LEU A 1 742 ? 14.284 -2.648 -23.750 1.00 95.56 742 LEU A O 1
ATOM 5786 N N . ASP A 1 743 ? 12.991 -4.472 -23.480 1.00 95.69 743 ASP A N 1
ATOM 5787 C CA . ASP A 1 743 ? 12.353 -4.407 -24.800 1.00 95.69 743 ASP A CA 1
ATOM 5788 C C . ASP A 1 743 ? 11.036 -5.200 -24.830 1.00 95.69 743 ASP A C 1
ATOM 5790 O O . ASP A 1 743 ? 11.038 -6.426 -24.967 1.00 95.69 743 ASP A O 1
ATOM 5794 N N . ARG A 1 744 ? 9.882 -4.520 -24.742 1.00 95.75 744 ARG A N 1
ATOM 5795 C CA . ARG A 1 744 ? 8.575 -5.213 -24.755 1.00 95.75 744 ARG A CA 1
ATOM 5796 C C . ARG A 1 744 ? 8.264 -5.925 -26.070 1.00 95.75 744 ARG A C 1
ATOM 5798 O O . ARG A 1 744 ? 7.445 -6.836 -26.051 1.00 95.75 744 ARG A O 1
ATOM 5805 N N . ALA A 1 745 ? 8.931 -5.569 -27.172 1.00 95.12 745 ALA A N 1
ATOM 5806 C CA . ALA A 1 745 ? 8.762 -6.243 -28.460 1.00 95.12 745 ALA A CA 1
ATOM 5807 C C . ALA A 1 745 ? 9.298 -7.689 -28.452 1.00 95.12 745 ALA A C 1
ATOM 5809 O O . ALA A 1 745 ? 8.896 -8.504 -29.276 1.00 95.12 745 ALA A O 1
ATOM 5810 N N . LEU A 1 746 ? 10.177 -8.026 -27.500 1.00 95.81 746 LEU A N 1
ATOM 5811 C CA . LEU A 1 746 ? 10.610 -9.405 -27.251 1.00 95.81 746 LEU A CA 1
ATOM 5812 C C . LEU A 1 746 ? 9.575 -10.206 -26.456 1.00 95.81 746 LEU A C 1
ATOM 5814 O O . LEU A 1 746 ? 9.606 -11.433 -26.467 1.00 95.81 746 LEU A O 1
ATOM 5818 N N . LEU A 1 747 ? 8.660 -9.529 -25.760 1.00 95.62 747 LEU A N 1
ATOM 5819 C CA . LEU A 1 747 ? 7.654 -10.163 -24.917 1.00 95.62 747 LEU A CA 1
ATOM 5820 C C . LEU A 1 747 ? 6.341 -10.387 -25.673 1.00 95.62 747 LEU A C 1
ATOM 5822 O O . LEU A 1 747 ? 5.820 -11.500 -25.662 1.00 95.62 747 LEU A O 1
ATOM 5826 N N . VAL A 1 748 ? 5.827 -9.348 -26.333 1.00 95.31 748 VAL A N 1
ATOM 5827 C CA . VAL A 1 748 ? 4.526 -9.326 -27.022 1.00 95.31 748 VAL A CA 1
ATOM 5828 C C . VAL A 1 748 ? 4.630 -8.615 -28.369 1.00 95.31 748 VAL A C 1
ATOM 5830 O O . VAL A 1 748 ? 5.555 -7.835 -28.595 1.00 95.31 748 VAL A O 1
ATOM 5833 N N . ASP A 1 749 ? 3.648 -8.835 -29.242 1.00 91.75 749 ASP A N 1
ATOM 5834 C CA . ASP A 1 749 ? 3.545 -8.085 -30.494 1.00 91.75 749 ASP A CA 1
ATOM 5835 C C . ASP A 1 749 ? 3.158 -6.631 -30.210 1.00 91.75 749 ASP A C 1
ATOM 5837 O O . ASP A 1 749 ? 2.093 -6.346 -29.652 1.00 91.75 749 ASP A O 1
ATOM 5841 N N . THR A 1 750 ? 4.051 -5.716 -30.583 1.00 91.31 750 THR A N 1
ATOM 5842 C CA . THR A 1 750 ? 3.850 -4.265 -30.520 1.00 91.31 750 THR A CA 1
ATOM 5843 C C . THR A 1 750 ? 3.423 -3.725 -31.881 1.00 91.31 750 THR A C 1
ATOM 5845 O O . THR A 1 750 ? 3.503 -4.413 -32.899 1.00 91.31 750 THR A O 1
ATOM 5848 N N . ILE A 1 751 ? 3.030 -2.451 -31.921 1.00 89.38 751 ILE A N 1
ATOM 5849 C CA . ILE A 1 751 ? 2.636 -1.778 -33.166 1.00 89.38 751 ILE A CA 1
ATOM 5850 C C . ILE A 1 751 ? 3.761 -1.662 -34.216 1.00 89.38 751 ILE A C 1
ATOM 5852 O O . ILE A 1 751 ? 3.455 -1.471 -35.385 1.00 89.38 751 ILE A O 1
ATOM 5856 N N . ASP A 1 752 ? 5.033 -1.815 -33.821 1.00 85.19 752 ASP A N 1
ATOM 5857 C CA . ASP A 1 752 ? 6.200 -1.860 -34.728 1.00 85.19 752 ASP A CA 1
ATOM 5858 C C . ASP A 1 752 ? 6.218 -3.147 -35.580 1.00 85.19 752 ASP A C 1
ATOM 5860 O O . ASP A 1 752 ? 6.906 -3.233 -36.592 1.00 85.19 752 ASP A O 1
ATOM 5864 N N . GLY A 1 753 ? 5.453 -4.178 -35.192 1.00 81.06 753 GLY A N 1
ATOM 5865 C CA . GLY A 1 753 ? 5.302 -5.393 -35.995 1.00 81.06 753 GLY A CA 1
ATOM 5866 C C . GLY A 1 753 ? 6.575 -6.239 -36.102 1.00 81.06 753 GLY A C 1
ATOM 5867 O O . GLY A 1 753 ? 6.731 -6.993 -37.058 1.00 81.06 753 GLY A O 1
ATOM 5868 N N . SER A 1 754 ? 7.486 -6.140 -35.126 1.00 80.56 754 SER A N 1
ATOM 5869 C CA . SER A 1 754 ? 8.795 -6.814 -35.168 1.00 80.56 754 SER A CA 1
ATOM 5870 C C . SER A 1 754 ? 8.736 -8.347 -35.292 1.00 80.56 754 SER A C 1
ATOM 5872 O O . SER A 1 754 ? 9.717 -8.957 -35.713 1.00 80.56 754 SER A O 1
ATOM 5874 N N . GLY A 1 755 ? 7.627 -8.984 -34.891 1.00 86.56 755 GLY A N 1
ATOM 5875 C CA . GLY A 1 755 ? 7.461 -10.444 -34.887 1.00 86.56 755 GLY A CA 1
ATOM 5876 C C . GLY A 1 755 ? 8.399 -11.190 -33.926 1.00 86.56 755 GLY A C 1
ATOM 5877 O O . GLY A 1 755 ? 8.547 -12.408 -34.025 1.00 86.56 755 GLY A O 1
ATOM 5878 N N . ALA A 1 756 ? 9.067 -10.476 -33.013 1.00 92.88 756 ALA A N 1
ATOM 5879 C CA . ALA A 1 756 ? 10.034 -11.040 -32.071 1.00 92.88 756 ALA A CA 1
ATOM 5880 C C . ALA A 1 756 ? 9.407 -11.487 -30.733 1.00 92.88 756 ALA A C 1
ATOM 5882 O O . ALA A 1 756 ? 10.125 -11.979 -29.861 1.00 92.88 756 ALA A O 1
ATOM 5883 N N . GLY A 1 757 ? 8.088 -11.352 -30.563 1.00 95.25 757 GLY A N 1
ATOM 5884 C CA . GLY A 1 757 ? 7.389 -11.639 -29.312 1.00 95.25 757 GLY A CA 1
ATOM 5885 C C . GLY A 1 757 ? 7.482 -13.106 -28.878 1.00 95.25 757 GLY A C 1
ATOM 5886 O O . GLY A 1 757 ? 7.203 -14.034 -29.645 1.00 95.25 757 GLY A O 1
ATOM 5887 N N . PHE A 1 758 ? 7.842 -13.338 -27.615 1.00 96.44 758 PHE A N 1
ATOM 5888 C CA . PHE A 1 758 ? 7.789 -14.665 -26.999 1.00 96.44 758 PHE A CA 1
ATOM 5889 C C . PHE A 1 758 ? 6.341 -15.160 -26.866 1.00 96.44 758 PHE A C 1
ATOM 5891 O O . PHE A 1 758 ? 6.062 -16.310 -27.200 1.00 96.44 758 PHE A O 1
ATOM 5898 N N . PHE A 1 759 ? 5.427 -14.269 -26.463 1.00 93.19 759 PHE A N 1
ATOM 5899 C CA . PHE A 1 759 ? 3.983 -14.500 -26.321 1.00 93.19 759 PHE A CA 1
ATOM 5900 C C . PHE A 1 759 ? 3.173 -13.937 -27.504 1.00 93.19 759 PHE A C 1
ATOM 5902 O O . PHE A 1 759 ? 2.078 -13.403 -27.309 1.00 93.19 759 PHE A O 1
ATOM 5909 N N . ALA A 1 760 ? 3.736 -13.996 -28.715 1.00 79.38 760 ALA A N 1
ATOM 5910 C CA . ALA A 1 760 ? 3.046 -13.577 -29.935 1.00 79.38 760 ALA A CA 1
ATOM 5911 C C . ALA A 1 760 ? 1.730 -14.358 -30.132 1.00 79.38 760 ALA A C 1
ATOM 5913 O O . ALA A 1 760 ? 1.642 -15.523 -29.728 1.00 79.38 760 ALA A O 1
ATOM 5914 N N . ALA A 1 761 ? 0.713 -13.678 -30.673 1.00 56.56 761 ALA A N 1
ATOM 5915 C CA . ALA A 1 761 ? -0.653 -14.201 -30.810 1.00 56.56 761 ALA A CA 1
ATOM 5916 C C . ALA A 1 761 ? -0.809 -15.227 -31.942 1.00 56.56 761 ALA A C 1
ATOM 5918 O O . ALA A 1 761 ? -0.150 -15.057 -32.994 1.00 56.56 761 ALA A O 1
#

InterPro domains:
  IPR001650 Helicase, C-terminal domain-like [PF00271] (271-315)
  IPR001650 Helicase, C-terminal domain-like [PS51194] (192-353)
  IPR001650 Helicase, C-terminal domain-like [SM00490] (223-316)
  IPR018973 MrfA-like Zn-binding domain [PF09369] (625-728)
  IPR027417 P-loop containing nucleoside triphosphate hydrolase [G3DSA:3.40.50.300] (214-339)
  IPR027417 P-loop containing nucleoside triphosphate hydrolase [SSF52540] (102-326)
  IPR047721 DISARM protein DrmB [NF038324] (483-750)